Protein AF-0000000066941857 (afdb_homodimer)

Secondary structure (DSSP, 8-state):
-------HHHHHHH-HHHHHHHHHHHTTT-TT-TTHHHHHHHHHHHHHHHHTT--TTHHHHHHHHHHHHHSPPP-SSGGG--HHHHHHHHHHHHHHTTTTSSSS-GGG-SSPPP--HHHHHHHHHHHHHHHHHHHHHIIIII-SPPP----SS-TT-HHHHHHS-HHHHHHHHHHHHHHHHHHHHHHHTTTS-HHHHHHHHHHHHHHHHHHHHHHHHT-SSHHHHHHHHHHHHHHHGGGGGS-GGGS-HHHHHHHHHHHHHHHHHHHHHHHHH-HHHHS-HHHHHHHHHHHHHHHHHHTSGGGGGS-HHHHHHHHHHHHHHHHHH-SSTTSHHHHHHHHHHHHHH-SSTTB-TTS-B-SS--S--TTGGGHHHHHHHHHHHHHTS-PPPSS-S------------S------SS-------------------TTSSTTS-----------/-------HHHHHHH-HHHHHHHHHHHTTT-TT-TTHHHHHHHHHHHHHHHHTT--TTHHHHHHHHHHHHHSPPP-SSGGG--HHHHHHHHHHHHHHTTTTSSSS-GGG-SSPPP--HHHHHHHHHHHHHHHHHHHHHIIIII-SPPP----SS-TT-HHHHHHS-HHHHHHHHHHHHHHHHHHHHHHHTTTS-HHHHHHHHHHHHHHHHHHHHHHHHT-SSHHHHHHHHHHHHHHHGGGGGS-GGGS-HHHHHHHHHHHHHHHHHHHHHHHHH-HHHHS-HHHHHHHHHHHHHHHHHHTSGGGGGS-HHHHHHHHHHHHHHHHHH-SSTTSHHHHHHHHHHHHHH-SSTTB-TTS-B-SS--S--TTGGGHHHHHHHHHHHHHTS-PPPSS-S------------S------SS-------------------TTSSTTS-----------

Radius of gyration: 29.02 Å; Cα contacts (8 Å, |Δi|>4): 1107; chains: 2; bounding box: 80×103×73 Å

Organism: NCBI:txid1442368

Sequence (902 aa):
MVETLLTPNECHQQSPLLFWTIIAVGSRKYSENPTLIILLGPKVSKLAKLALFAQEPVLLTIQAFLLLCSWPMPFEALSNDITPVLAGAVLQLATTIGLHVSGVGQEFARTKVNQDLTYRMARGRLWAACVVVSQSRVITVNGTPPLVIPDTYGDDSQELSTFMTPSFQFQKKVSEYLSMTILYIQNHALYRPADELDLALSPIIHSATDRLVQLESDAPERIDRFHAMSARLHLLSFHLFKHRSAIEDSTLLVMYELACRTIELAMELDSELSMAEYGPMYITKFLHSAVITILRVGRAAVAQQLDLERGQRNYFAVINYHKRHAVRPDDAFARFSIILTQLWTSRKVFQYSNGLVDSLRVRSKARLGMSMVYDCFWWWRQEFGGQSNVYGDHHGDENSNHILDDFAPSLDSDQLDLVDLNLTPIPDLQWPVFDKFFTENWPSLDLDMSIMVETLLTPNECHQQSPLLFWTIIAVGSRKYSENPTLIILLGPKVSKLAKLALFAQEPVLLTIQAFLLLCSWPMPFEALSNDITPVLAGAVLQLATTIGLHVSGVGQEFARTKVNQDLTYRMARGRLWAACVVVSQSRVITVNGTPPLVIPDTYGDDSQELSTFMTPSFQFQKKVSEYLSMTILYIQNHALYRPADELDLALSPIIHSATDRLVQLESDAPERIDRFHAMSARLHLLSFHLFKHRSAIEDSTLLVMYELACRTIELAMELDSELSMAEYGPMYITKFLHSAVITILRVGRAAVAQQLDLERGQRNYFAVINYHKRHAVRPDDAFARFSIILTQLWTSRKVFQYSNGLVDSLRVRSKARLGMSMVYDCFWWWRQEFGGQSNVYGDHHGDENSNHILDDFAPSLDSDQLDLVDLNLTPIPDLQWPVFDKFFTENWPSLDLDMSI

Structure (mmCIF, N/CA/C/O backbone):
data_AF-0000000066941857-model_v1
#
loop_
_entity.id
_entity.type
_entity.pdbx_description
1 polymer 'Unplaced genomic scaffold supercont1.5, whole genome shotgun sequence'
#
loop_
_atom_site.group_PDB
_atom_site.id
_atom_site.type_symbol
_atom_site.label_atom_id
_atom_site.label_alt_id
_atom_site.label_comp_id
_atom_site.label_asym_id
_atom_site.label_entity_id
_atom_site.label_seq_id
_atom_site.pdbx_PDB_ins_code
_atom_site.Cartn_x
_atom_site.Cartn_y
_atom_site.Cartn_z
_atom_site.occupancy
_atom_site.B_iso_or_equiv
_atom_site.auth_seq_id
_atom_site.auth_comp_id
_atom_site.auth_asym_id
_atom_site.auth_atom_id
_atom_site.pdbx_PDB_model_num
ATOM 1 N N . MET A 1 1 ? 15.672 15.594 -3.98 1 45.53 1 MET A N 1
ATOM 2 C CA . MET A 1 1 ? 14.969 14.336 -4.168 1 45.53 1 MET A CA 1
ATOM 3 C C . MET A 1 1 ? 15.289 13.727 -5.527 1 45.53 1 MET A C 1
ATOM 5 O O . MET A 1 1 ? 15.469 12.516 -5.645 1 45.53 1 MET A O 1
ATOM 9 N N . VAL A 1 2 ? 15.188 14.602 -6.684 1 52.84 2 VAL A N 1
ATOM 10 C CA . VAL A 1 2 ? 15.391 14.062 -8.023 1 52.84 2 VAL A CA 1
ATOM 11 C C . VAL A 1 2 ? 16.641 14.68 -8.648 1 52.84 2 VAL A C 1
ATOM 13 O O . VAL A 1 2 ? 16.734 15.898 -8.797 1 52.84 2 VAL A O 1
ATOM 16 N N . GLU A 1 3 ? 17.656 14.062 -8.406 1 55.66 3 GLU A N 1
ATOM 17 C CA . GLU A 1 3 ? 18.844 14.562 -9.102 1 55.66 3 GLU A CA 1
ATOM 18 C C . GLU A 1 3 ? 18.891 14.055 -10.547 1 55.66 3 GLU A C 1
ATOM 20 O O . GLU A 1 3 ? 18.922 12.852 -10.781 1 55.66 3 GLU A O 1
ATOM 25 N N . THR A 1 4 ? 18.094 14.75 -11.453 1 56.69 4 THR A N 1
ATOM 26 C CA . THR A 1 4 ? 18.25 14.281 -12.82 1 56.69 4 THR A CA 1
ATOM 27 C C . THR A 1 4 ? 19.438 14.977 -13.492 1 56.69 4 THR A C 1
ATOM 29 O O . THR A 1 4 ? 19.578 16.203 -13.406 1 56.69 4 THR A O 1
ATOM 32 N N . LEU A 1 5 ? 20.406 14.297 -13.711 1 59.5 5 LEU A N 1
ATOM 33 C CA . LEU A 1 5 ? 21.562 14.781 -14.469 1 59.5 5 LEU A CA 1
ATOM 34 C C . LEU A 1 5 ? 21.188 15.031 -15.93 1 59.5 5 LEU A C 1
ATOM 36 O O . LEU A 1 5 ? 22.047 15.352 -16.75 1 59.5 5 LEU A O 1
ATOM 40 N N . LEU A 1 6 ? 19.859 15.008 -16.094 1 74.44 6 LEU A N 1
ATOM 41 C CA . LEU A 1 6 ? 19.453 15.156 -17.484 1 74.44 6 LEU A CA 1
ATOM 42 C C . LEU A 1 6 ? 19.266 16.625 -17.844 1 74.44 6 LEU A C 1
ATOM 44 O O . LEU A 1 6 ? 18.828 17.422 -17.016 1 74.44 6 LEU A O 1
ATOM 48 N N . THR A 1 7 ? 19.766 16.969 -19 1 84.62 7 THR A N 1
ATOM 49 C CA . THR A 1 7 ? 19.406 18.281 -19.531 1 84.62 7 THR A CA 1
ATOM 50 C C . THR A 1 7 ? 17.891 18.391 -19.719 1 84.62 7 THR A C 1
ATOM 52 O O . THR A 1 7 ? 17.203 17.375 -19.844 1 84.62 7 THR A O 1
ATOM 55 N N . PRO A 1 8 ? 17.359 19.609 -19.672 1 88 8 PRO A N 1
ATOM 56 C CA . PRO A 1 8 ? 15.906 19.797 -19.828 1 88 8 PRO A CA 1
ATOM 57 C C . PRO A 1 8 ? 15.352 19.109 -21.062 1 88 8 PRO A C 1
ATOM 59 O O . PRO A 1 8 ? 14.305 18.469 -21 1 88 8 PRO A O 1
ATOM 62 N N . ASN A 1 9 ? 16.078 19.188 -22.125 1 90.06 9 ASN A N 1
ATOM 63 C CA . ASN A 1 9 ? 15.609 18.562 -23.359 1 90.06 9 ASN A CA 1
ATOM 64 C C . ASN A 1 9 ? 15.633 17.047 -23.266 1 90.06 9 ASN A C 1
ATOM 66 O O . ASN A 1 9 ? 14.719 16.375 -23.75 1 90.06 9 ASN A O 1
ATOM 70 N N . GLU A 1 10 ? 16.625 16.578 -22.672 1 88.62 10 GLU A N 1
ATOM 71 C CA . GLU A 1 10 ? 16.719 15.141 -22.484 1 88.62 10 GLU A CA 1
ATOM 72 C C . GLU A 1 10 ? 15.625 14.641 -21.547 1 88.62 10 GLU A C 1
ATOM 74 O O . GLU A 1 10 ? 15.047 13.57 -21.766 1 88.62 10 GLU A O 1
ATOM 79 N N . CYS A 1 11 ? 15.406 15.391 -20.562 1 89.5 11 CYS A N 1
ATOM 80 C CA . CYS A 1 11 ? 14.359 15.047 -19.609 1 89.5 11 CYS A CA 1
ATOM 81 C C . CYS A 1 11 ? 12.992 15 -20.281 1 89.5 11 CYS A C 1
ATOM 83 O O . CYS A 1 11 ? 12.242 14.039 -20.109 1 89.5 11 CYS A O 1
ATOM 85 N N . HIS A 1 12 ? 12.766 16.016 -21.141 1 92.12 12 HIS A N 1
ATOM 86 C CA . HIS A 1 12 ? 11.484 16.078 -21.844 1 92.12 12 HIS A CA 1
ATOM 87 C C . HIS A 1 12 ? 11.32 14.922 -22.812 1 92.12 12 HIS A C 1
ATOM 89 O O . HIS A 1 12 ? 10.227 14.367 -22.953 1 92.12 12 HIS A O 1
ATOM 95 N N . GLN A 1 13 ? 12.375 14.555 -23.422 1 90.69 13 GLN A N 1
ATOM 96 C CA . GLN A 1 13 ? 12.336 13.469 -24.391 1 90.69 13 GLN A CA 1
ATOM 97 C C . GLN A 1 13 ? 12.094 12.125 -23.688 1 90.69 13 GLN A C 1
ATOM 99 O O . GLN A 1 13 ? 11.344 11.289 -24.188 1 90.69 13 GLN A O 1
ATOM 104 N N . GLN A 1 14 ? 12.648 11.992 -22.531 1 89.31 14 GLN A N 1
ATOM 105 C CA . GLN A 1 14 ? 12.57 10.719 -21.844 1 89.31 14 GLN A CA 1
ATOM 106 C C . GLN A 1 14 ? 11.266 10.602 -21.047 1 89.31 14 GLN A C 1
ATOM 108 O O . GLN A 1 14 ? 10.688 9.516 -20.953 1 89.31 14 GLN A O 1
ATOM 113 N N . SER A 1 15 ? 10.875 11.672 -20.438 1 92.75 15 SER A N 1
ATOM 114 C CA . SER A 1 15 ? 9.664 11.68 -19.625 1 92.75 15 SER A CA 1
ATOM 115 C C . SER A 1 15 ? 9 13.055 -19.625 1 92.75 15 SER A C 1
ATOM 117 O O . SER A 1 15 ? 9.289 13.883 -18.766 1 92.75 15 SER A O 1
ATOM 119 N N . PRO A 1 16 ? 8.109 13.211 -20.516 1 93.56 16 PRO A N 1
ATOM 120 C CA . PRO A 1 16 ? 7.375 14.477 -20.516 1 93.56 16 PRO A CA 1
ATOM 121 C C . PRO A 1 16 ? 6.723 14.766 -19.156 1 93.56 16 PRO A C 1
ATOM 123 O O . PRO A 1 16 ? 6.668 15.922 -18.734 1 93.56 16 PRO A O 1
ATOM 126 N N . LEU A 1 17 ? 6.293 13.758 -18.469 1 94.88 17 LEU A N 1
ATOM 127 C CA . LEU A 1 17 ? 5.676 13.945 -17.156 1 94.88 17 LEU A CA 1
ATOM 128 C C . LEU A 1 17 ? 6.664 14.555 -16.172 1 94.88 17 LEU A C 1
ATOM 130 O O . LEU A 1 17 ? 6.352 15.547 -15.5 1 94.88 17 LEU A O 1
ATOM 134 N N . LEU A 1 18 ? 7.824 13.945 -16.062 1 94.94 18 LEU A N 1
ATOM 135 C CA . LEU A 1 18 ? 8.812 14.461 -15.133 1 94.94 18 LEU A CA 1
ATOM 136 C C . LEU A 1 18 ? 9.203 15.891 -15.477 1 94.94 18 LEU A C 1
ATOM 138 O O . LEU A 1 18 ? 9.297 16.75 -14.594 1 94.94 18 LEU A O 1
ATOM 142 N N . PHE A 1 19 ? 9.398 16.109 -16.797 1 95.19 19 PHE A N 1
ATOM 143 C CA . PHE A 1 19 ? 9.781 17.438 -17.266 1 95.19 19 PHE A CA 1
ATOM 144 C C . PHE A 1 19 ? 8.758 18.484 -16.844 1 95.19 19 PHE A C 1
ATOM 146 O O . PHE A 1 19 ? 9.102 19.484 -16.188 1 95.19 19 PHE A O 1
ATOM 153 N N . TRP A 1 20 ? 7.52 18.266 -17.156 1 95.75 20 TRP A N 1
ATOM 154 C CA . TRP A 1 20 ? 6.469 19.25 -16.891 1 95.75 20 TRP A CA 1
ATOM 155 C C . TRP A 1 20 ? 6.176 19.344 -15.398 1 95.75 20 TRP A C 1
ATOM 157 O O . TRP A 1 20 ? 5.77 20.406 -14.906 1 95.75 20 TRP A O 1
ATOM 167 N N . THR A 1 21 ? 6.363 18.25 -14.633 1 95.44 21 THR A N 1
ATOM 168 C CA . THR A 1 21 ? 6.211 18.297 -13.18 1 95.44 21 THR A CA 1
ATOM 169 C C . THR A 1 21 ? 7.25 19.219 -12.562 1 95.44 21 THR A C 1
ATOM 171 O O . THR A 1 21 ? 6.926 20.031 -11.695 1 95.44 21 THR A O 1
ATOM 174 N N . ILE A 1 22 ? 8.477 19.094 -13.07 1 95.19 22 ILE A N 1
ATOM 175 C CA . ILE A 1 22 ? 9.555 19.953 -12.562 1 95.19 22 ILE A CA 1
ATOM 176 C C . ILE A 1 22 ? 9.234 21.406 -12.852 1 95.19 22 ILE A C 1
ATOM 178 O O . ILE A 1 22 ? 9.352 22.266 -11.969 1 95.19 22 ILE A O 1
ATOM 182 N N . ILE A 1 23 ? 8.805 21.656 -14.008 1 94.81 23 ILE A N 1
ATOM 183 C CA . ILE A 1 23 ? 8.5 23.016 -14.414 1 94.81 23 ILE A CA 1
ATOM 184 C C . ILE A 1 23 ? 7.32 23.547 -13.594 1 94.81 23 ILE A C 1
ATOM 186 O O . ILE A 1 23 ? 7.355 24.688 -13.102 1 94.81 23 ILE A O 1
ATOM 190 N N . ALA A 1 24 ? 6.309 22.75 -13.406 1 94.81 24 ALA A N 1
ATOM 191 C CA . ALA A 1 24 ? 5.121 23.172 -12.664 1 94.81 24 ALA A CA 1
ATOM 192 C C . ALA A 1 24 ? 5.457 23.453 -11.203 1 94.81 24 ALA A C 1
ATOM 194 O O . ALA A 1 24 ? 5.039 24.469 -10.656 1 94.81 24 ALA A O 1
ATOM 195 N N . VAL A 1 25 ? 6.203 22.609 -10.617 1 94.19 25 VAL A N 1
ATOM 196 C CA . VAL A 1 25 ? 6.594 22.797 -9.219 1 94.19 25 VAL A CA 1
ATOM 197 C C . VAL A 1 25 ? 7.457 24.047 -9.086 1 94.19 25 VAL A C 1
ATOM 199 O O . VAL A 1 25 ? 7.285 24.844 -8.156 1 94.19 25 VAL A O 1
ATOM 202 N N . GLY A 1 26 ? 8.328 24.219 -10.062 1 93.38 26 GLY A N 1
ATOM 203 C CA . GLY A 1 26 ? 9.188 25.391 -10.047 1 93.38 26 GLY A CA 1
ATOM 204 C C . GLY A 1 26 ? 8.438 26.688 -10.289 1 93.38 26 GLY A C 1
ATOM 205 O O . GLY A 1 26 ? 8.93 27.766 -9.961 1 93.38 26 GLY A O 1
ATOM 206 N N . SER A 1 27 ? 7.266 26.594 -10.789 1 93.31 27 SER A N 1
ATOM 207 C CA . SER A 1 27 ? 6.508 27.781 -11.156 1 93.31 27 SER A CA 1
ATOM 208 C C . SER A 1 27 ? 5.484 28.141 -10.078 1 93.31 27 SER A C 1
ATOM 210 O O . SER A 1 27 ? 4.699 29.078 -10.25 1 93.31 27 SER A O 1
ATOM 212 N N . ARG A 1 28 ? 5.426 27.469 -9.008 1 91.75 28 ARG A N 1
ATOM 213 C CA . ARG A 1 28 ? 4.418 27.641 -7.965 1 91.75 28 ARG A CA 1
ATOM 214 C C . ARG A 1 28 ? 4.359 29.078 -7.477 1 91.75 28 ARG A C 1
ATOM 216 O O . ARG A 1 28 ? 3.279 29.609 -7.227 1 91.75 28 ARG A O 1
ATOM 223 N N . LYS A 1 29 ? 5.543 29.703 -7.41 1 91.56 29 LYS A N 1
ATOM 224 C CA . LYS A 1 29 ? 5.613 31.094 -6.957 1 91.56 29 LYS A CA 1
ATOM 225 C C . LYS A 1 29 ? 6.352 31.953 -7.973 1 91.56 29 LYS A C 1
ATOM 227 O O . LYS A 1 29 ? 7.082 32.875 -7.594 1 91.56 29 LYS A O 1
ATOM 232 N N . TYR A 1 30 ? 6.16 31.594 -9.219 1 92.06 30 TYR A N 1
ATOM 233 C CA . TYR A 1 30 ? 6.797 32.344 -10.289 1 92.06 30 TYR A CA 1
ATOM 234 C C . TYR A 1 30 ? 6.117 33.719 -10.484 1 92.06 30 TYR A C 1
ATOM 236 O O . TYR A 1 30 ? 5.059 33.781 -11.102 1 92.06 30 TYR A O 1
ATOM 244 N N . SER A 1 31 ? 6.777 34.719 -10.039 1 89.31 31 SER A N 1
ATOM 245 C CA . SER A 1 31 ? 6.188 36.062 -9.984 1 89.31 31 SER A CA 1
ATOM 246 C C . SER A 1 31 ? 5.977 36.625 -11.383 1 89.31 31 SER A C 1
ATOM 248 O O . SER A 1 31 ? 5.043 37.406 -11.609 1 89.31 31 SER A O 1
ATOM 250 N N . GLU A 1 32 ? 6.82 36.25 -12.281 1 91.81 32 GLU A N 1
ATOM 251 C CA . GLU A 1 32 ? 6.727 36.812 -13.625 1 91.81 32 GLU A CA 1
ATOM 252 C C . GLU A 1 32 ? 5.492 36.281 -14.352 1 91.81 32 GLU A C 1
ATOM 254 O O . GLU A 1 32 ? 4.953 36.938 -15.234 1 91.81 32 GLU A O 1
ATOM 259 N N . ASN A 1 33 ? 5.094 35.125 -14.008 1 91.94 33 ASN A N 1
ATOM 260 C CA . ASN A 1 33 ? 3.891 34.531 -14.586 1 91.94 33 ASN A CA 1
ATOM 261 C C . ASN A 1 33 ? 3.141 33.688 -13.555 1 91.94 33 ASN A C 1
ATOM 263 O O . ASN A 1 33 ? 3.172 32.438 -13.617 1 91.94 33 ASN A O 1
ATOM 267 N N . PRO A 1 34 ? 2.414 34.281 -12.734 1 87.44 34 PRO A N 1
ATOM 268 C CA . PRO A 1 34 ? 1.74 33.594 -11.633 1 87.44 34 PRO A CA 1
ATOM 269 C C . PRO A 1 34 ? 0.653 32.625 -12.125 1 87.44 34 PRO A C 1
ATOM 271 O O . PRO A 1 34 ? 0.216 31.75 -11.375 1 87.44 34 PRO A O 1
ATOM 274 N N . THR A 1 35 ? 0.229 32.719 -13.367 1 88.75 35 THR A N 1
ATOM 275 C CA . THR A 1 35 ? -0.863 31.906 -13.875 1 88.75 35 THR A CA 1
ATOM 276 C C . THR A 1 35 ? -0.327 30.609 -14.5 1 88.75 35 THR A C 1
ATOM 278 O O . THR A 1 35 ? -1.095 29.688 -14.797 1 88.75 35 THR A O 1
ATOM 281 N N . LEU A 1 36 ? 0.949 30.562 -14.602 1 92 36 LEU A N 1
ATOM 282 C CA . LEU A 1 36 ? 1.557 29.422 -15.281 1 92 36 LEU A CA 1
ATOM 283 C C . LEU A 1 36 ? 1.193 28.125 -14.586 1 92 36 LEU A C 1
ATOM 285 O O . LEU A 1 36 ? 0.816 27.141 -15.242 1 92 36 LEU A O 1
ATOM 289 N N . ILE A 1 37 ? 1.265 28.062 -13.297 1 91.25 37 ILE A N 1
ATOM 290 C CA . ILE A 1 37 ? 0.988 26.859 -12.539 1 91.25 37 ILE A CA 1
ATOM 291 C C . ILE A 1 37 ? -0.487 26.484 -12.68 1 91.25 37 ILE A C 1
ATOM 293 O O . ILE A 1 37 ? -0.838 25.297 -12.688 1 91.25 37 ILE A O 1
ATOM 297 N N . ILE A 1 38 ? -1.327 27.406 -12.852 1 87.12 38 ILE A N 1
ATOM 298 C CA . ILE A 1 38 ? -2.76 27.172 -12.992 1 87.12 38 ILE A CA 1
ATOM 299 C C . ILE A 1 38 ? -3.043 26.516 -14.352 1 87.12 38 ILE A C 1
ATOM 301 O O . ILE A 1 38 ? -3.926 25.672 -14.461 1 87.12 38 ILE A O 1
ATOM 305 N N . LEU A 1 39 ? -2.236 26.906 -15.297 1 90.19 39 LEU A N 1
ATOM 306 C CA . LEU A 1 39 ? -2.381 26.359 -16.641 1 90.19 39 LEU A CA 1
ATOM 307 C C . LEU A 1 39 ? -1.784 24.969 -16.734 1 90.19 39 LEU A C 1
ATOM 309 O O . LEU A 1 39 ? -2.344 24.094 -17.391 1 90.19 39 LEU A O 1
ATOM 313 N N . LEU A 1 40 ? -0.713 24.766 -16.016 1 92.31 40 LEU A N 1
ATOM 314 C CA . LEU A 1 40 ? 0.022 23.516 -16.125 1 92.31 40 LEU A CA 1
ATOM 315 C C . LEU A 1 40 ? -0.593 22.453 -15.227 1 92.31 40 LEU A C 1
ATOM 317 O O . LEU A 1 40 ? -0.538 21.25 -15.539 1 92.31 40 LEU A O 1
ATOM 321 N N . GLY A 1 41 ? -1.194 22.844 -14.125 1 90.44 41 GLY A N 1
ATOM 322 C CA . GLY A 1 41 ? -1.66 21.938 -13.086 1 90.44 41 GLY A CA 1
ATOM 323 C C . GLY A 1 41 ? -2.533 20.812 -13.609 1 90.44 41 GLY A C 1
ATOM 324 O O . GLY A 1 41 ? -2.176 19.641 -13.5 1 90.44 41 GLY A O 1
ATOM 325 N N . PRO A 1 42 ? -3.584 21.156 -14.32 1 88.19 42 PRO A N 1
ATOM 326 C CA . PRO A 1 42 ? -4.48 20.125 -14.844 1 88.19 42 PRO A CA 1
ATOM 327 C C . PRO A 1 42 ? -3.816 19.25 -15.898 1 88.19 42 PRO A C 1
ATOM 329 O O . PRO A 1 42 ? -4.109 18.062 -15.984 1 88.19 42 PRO A O 1
ATOM 332 N N . LYS A 1 43 ? -2.953 19.797 -16.656 1 92.44 43 LYS A N 1
ATOM 333 C CA . LYS A 1 43 ? -2.27 19.047 -17.719 1 92.44 43 LYS A CA 1
ATOM 334 C C . LYS A 1 43 ? -1.282 18.047 -17.125 1 92.44 43 LYS A C 1
ATOM 336 O O . LYS A 1 43 ? -1.188 16.906 -17.594 1 92.44 43 LYS A O 1
ATOM 341 N N . VAL A 1 44 ? -0.604 18.547 -16.094 1 94.19 44 VAL A N 1
ATOM 342 C CA . VAL A 1 44 ? 0.353 17.672 -15.43 1 94.19 44 VAL A CA 1
ATOM 343 C C . VAL A 1 44 ? -0.388 16.531 -14.719 1 94.19 44 VAL A C 1
ATOM 345 O O . VAL A 1 44 ? 0.043 15.375 -14.766 1 94.19 44 VAL A O 1
ATOM 348 N N . SER A 1 45 ? -1.502 16.844 -14.086 1 90.62 45 SER A N 1
ATOM 349 C CA . SER A 1 45 ? -2.309 15.82 -13.43 1 90.62 45 SER A CA 1
ATOM 350 C C . SER A 1 45 ? -2.811 14.781 -14.422 1 90.62 45 SER A C 1
ATOM 352 O O . SER A 1 45 ? -2.814 13.586 -14.133 1 90.62 45 SER A O 1
ATOM 354 N N . LYS A 1 46 ? -3.195 15.25 -15.57 1 89 46 LYS A N 1
ATOM 355 C CA . LYS A 1 46 ? -3.656 14.336 -16.609 1 89 46 LYS A CA 1
ATOM 356 C C . LYS A 1 46 ? -2.521 13.43 -17.094 1 89 46 LYS A C 1
ATOM 358 O O . LYS A 1 46 ? -2.715 12.227 -17.266 1 89 46 LYS A O 1
ATOM 363 N N . LEU A 1 47 ? -1.351 14.016 -17.297 1 91.75 47 LEU A N 1
ATOM 364 C CA . LEU A 1 47 ? -0.183 13.234 -17.688 1 91.75 47 LEU A CA 1
ATOM 365 C C . LEU A 1 47 ? 0.152 12.188 -16.641 1 91.75 47 LEU A C 1
ATOM 367 O O . LEU A 1 47 ? 0.548 11.062 -16.969 1 91.75 47 LEU A O 1
ATOM 371 N N . ALA A 1 48 ? 0.014 12.578 -15.406 1 92.38 48 ALA A N 1
ATOM 372 C CA . ALA A 1 48 ? 0.316 11.656 -14.312 1 92.38 48 ALA A CA 1
ATOM 373 C C . ALA A 1 48 ? -0.637 10.469 -14.312 1 92.38 48 ALA A C 1
ATOM 375 O O . ALA A 1 48 ? -0.216 9.328 -14.109 1 92.38 48 ALA A O 1
ATOM 376 N N . LYS A 1 49 ? -1.89 10.711 -14.57 1 87.25 49 LYS A N 1
ATOM 377 C CA . LYS A 1 49 ? -2.893 9.656 -14.633 1 87.25 49 LYS A CA 1
ATOM 378 C C . LYS A 1 49 ? -2.561 8.641 -15.727 1 87.25 49 LYS A C 1
ATOM 380 O O . LYS A 1 49 ? -2.709 7.434 -15.523 1 87.25 49 LYS A O 1
ATOM 385 N N . LEU A 1 50 ? -2.021 9.094 -16.75 1 84.38 50 LEU A N 1
ATOM 386 C CA . LEU A 1 50 ? -1.681 8.234 -17.875 1 84.38 50 LEU A CA 1
ATOM 387 C C . LEU A 1 50 ? -0.378 7.488 -17.609 1 84.38 50 LEU A C 1
ATOM 389 O O . LEU A 1 50 ? -0.26 6.305 -17.938 1 84.38 50 LEU A O 1
ATOM 393 N N . ALA A 1 51 ? 0.506 8.141 -16.969 1 88 51 ALA A N 1
ATOM 394 C CA . ALA A 1 51 ? 1.837 7.582 -16.766 1 88 51 ALA A CA 1
ATOM 395 C C . ALA A 1 51 ? 1.795 6.449 -15.734 1 88 51 ALA A C 1
ATOM 397 O O . ALA A 1 51 ? 2.65 5.559 -15.75 1 88 51 ALA A O 1
ATOM 398 N N . LEU A 1 52 ? 0.827 6.453 -14.93 1 87.44 52 LEU A N 1
ATOM 399 C CA . LEU A 1 52 ? 0.722 5.453 -13.875 1 87.44 52 LEU A CA 1
ATOM 400 C C . LEU A 1 52 ? 0.657 4.047 -14.461 1 87.44 52 LEU A C 1
ATOM 402 O O . LEU A 1 52 ? 1.173 3.096 -13.875 1 87.44 52 LEU A O 1
ATOM 406 N N . PHE A 1 53 ? 0.117 3.91 -15.609 1 84.44 53 PHE A N 1
ATOM 407 C CA . PHE A 1 53 ? -0.1 2.592 -16.203 1 84.44 53 PHE A CA 1
ATOM 408 C C . PHE A 1 53 ? 0.875 2.338 -17.344 1 84.44 53 PHE A C 1
ATOM 410 O O . PHE A 1 53 ? 0.803 1.303 -18 1 84.44 53 PHE A O 1
ATOM 417 N N . ALA A 1 54 ? 1.761 3.35 -17.484 1 80 54 ALA A N 1
ATOM 418 C CA . ALA A 1 54 ? 2.781 3.152 -18.5 1 80 54 ALA A CA 1
ATOM 419 C C . ALA A 1 54 ? 3.91 2.262 -18 1 80 54 ALA A C 1
ATOM 421 O O . ALA A 1 54 ? 4.285 2.34 -16.828 1 80 54 ALA A O 1
ATOM 422 N N . GLN A 1 55 ? 4.395 1.442 -18.812 1 73.5 55 GLN A N 1
ATOM 423 C CA . GLN A 1 55 ? 5.441 0.512 -18.406 1 73.5 55 GLN A CA 1
ATOM 424 C C . GLN A 1 55 ? 6.789 1.22 -18.281 1 73.5 55 GLN A C 1
ATOM 426 O O . GLN A 1 55 ? 7.598 0.886 -17.422 1 73.5 55 GLN A O 1
ATOM 431 N N . GLU A 1 56 ? 7.074 2.119 -19.234 1 78.12 56 GLU A N 1
ATOM 432 C CA . GLU A 1 56 ? 8.336 2.857 -19.219 1 78.12 56 GLU A CA 1
ATOM 433 C C . GLU A 1 56 ? 8.117 4.328 -19.578 1 78.12 56 GLU A C 1
ATOM 435 O O . GLU A 1 56 ? 7.18 4.664 -20.297 1 78.12 56 GLU A O 1
ATOM 440 N N . PRO A 1 57 ? 8.953 5.16 -18.922 1 87.44 57 PRO A N 1
ATOM 441 C CA . PRO A 1 57 ? 10.016 4.922 -17.953 1 87.44 57 PRO A CA 1
ATOM 442 C C . PRO A 1 57 ? 9.508 4.945 -16.5 1 87.44 57 PRO A C 1
ATOM 444 O O . PRO A 1 57 ? 9.188 6.012 -15.977 1 87.44 57 PRO A O 1
ATOM 447 N N . VAL A 1 58 ? 9.664 3.838 -15.836 1 87.38 58 VAL A N 1
ATOM 448 C CA . VAL A 1 58 ? 9.023 3.684 -14.531 1 87.38 58 VAL A CA 1
ATOM 449 C C . VAL A 1 58 ? 9.797 4.477 -13.477 1 87.38 58 VAL A C 1
ATOM 451 O O . VAL A 1 58 ? 9.203 5.094 -12.594 1 87.38 58 VAL A O 1
ATOM 454 N N . LEU A 1 59 ? 11.125 4.555 -13.57 1 90.88 59 LEU A N 1
ATOM 455 C CA . LEU A 1 59 ? 11.93 5.254 -12.57 1 90.88 59 LEU A CA 1
ATOM 456 C C . LEU A 1 59 ? 11.656 6.754 -12.609 1 90.88 59 LEU A C 1
ATOM 458 O O . LEU A 1 59 ? 11.508 7.387 -11.562 1 90.88 59 LEU A O 1
ATOM 462 N N . LEU A 1 60 ? 11.57 7.258 -13.844 1 92.88 60 LEU A N 1
ATOM 463 C CA . LEU A 1 60 ? 11.312 8.688 -13.992 1 92.88 60 LEU A CA 1
ATOM 464 C C . LEU A 1 60 ? 9.883 9.023 -13.594 1 92.88 60 LEU A C 1
ATOM 466 O O . LEU A 1 60 ? 9.625 10.102 -13.047 1 92.88 60 LEU A O 1
ATOM 470 N N . THR A 1 61 ? 8.977 8.117 -13.859 1 93.69 61 THR A N 1
ATOM 471 C CA . THR A 1 61 ? 7.59 8.297 -13.445 1 93.69 61 THR A CA 1
ATOM 472 C C . THR A 1 61 ? 7.488 8.367 -11.922 1 93.69 61 THR A C 1
ATOM 474 O O . THR A 1 61 ? 6.789 9.219 -11.383 1 93.69 61 THR A O 1
ATOM 477 N N . ILE A 1 62 ? 8.188 7.492 -11.266 1 94.56 62 ILE A N 1
ATOM 478 C CA . ILE A 1 62 ? 8.195 7.473 -9.805 1 94.56 62 ILE A CA 1
ATOM 479 C C . ILE A 1 62 ? 8.734 8.797 -9.273 1 94.56 62 ILE A C 1
ATOM 481 O O . ILE A 1 62 ? 8.188 9.367 -8.328 1 94.56 62 ILE A O 1
ATOM 485 N N . GLN A 1 63 ? 9.766 9.281 -9.914 1 94.69 63 GLN A N 1
ATOM 486 C CA . GLN A 1 63 ? 10.312 10.57 -9.508 1 94.69 63 GLN A CA 1
ATOM 487 C C . GLN A 1 63 ? 9.281 11.68 -9.648 1 94.69 63 GLN A C 1
ATOM 489 O O . GLN A 1 63 ? 9.141 12.523 -8.75 1 94.69 63 GLN A O 1
ATOM 494 N N . ALA A 1 64 ? 8.617 11.656 -10.711 1 95.56 64 ALA A N 1
ATOM 495 C CA . ALA A 1 64 ? 7.578 12.656 -10.93 1 95.56 64 ALA A CA 1
ATOM 496 C C . ALA A 1 64 ? 6.484 12.555 -9.875 1 95.56 64 ALA A C 1
ATOM 498 O O . ALA A 1 64 ? 6.012 13.57 -9.359 1 95.56 64 ALA A O 1
ATOM 499 N N . PHE A 1 65 ? 6.098 11.375 -9.555 1 95.06 65 PHE A N 1
ATOM 500 C CA . PHE A 1 65 ? 5.051 11.156 -8.57 1 95.06 65 PHE A CA 1
ATOM 501 C C . PHE A 1 65 ? 5.488 11.648 -7.195 1 95.06 65 PHE A C 1
ATOM 503 O O . PHE A 1 65 ? 4.688 12.203 -6.441 1 95.06 65 PHE A O 1
ATOM 510 N N . LEU A 1 66 ? 6.707 11.438 -6.891 1 95.44 66 LEU A N 1
ATOM 511 C CA . LEU A 1 66 ? 7.227 11.906 -5.609 1 95.44 66 LEU A CA 1
ATOM 512 C C . LEU A 1 66 ? 7.184 13.43 -5.531 1 95.44 66 LEU A C 1
ATOM 514 O O . LEU A 1 66 ? 6.828 13.992 -4.492 1 95.44 66 LEU A O 1
ATOM 518 N N . LEU A 1 67 ? 7.516 14.008 -6.637 1 95.62 67 LEU A N 1
ATOM 519 C CA . LEU A 1 67 ? 7.438 15.469 -6.688 1 95.62 67 LEU A CA 1
ATOM 520 C C . LEU A 1 67 ? 5.996 15.938 -6.527 1 95.62 67 LEU A C 1
ATOM 522 O O . LEU A 1 67 ? 5.727 16.891 -5.785 1 95.62 67 LEU A O 1
ATOM 526 N N . LEU A 1 68 ? 5.145 15.273 -7.141 1 94.81 68 LEU A N 1
ATOM 527 C CA . LEU A 1 68 ? 3.738 15.648 -7.078 1 94.81 68 LEU A CA 1
ATOM 528 C C . LEU A 1 68 ? 3.182 15.438 -5.676 1 94.81 68 LEU A C 1
ATOM 530 O O . LEU A 1 68 ? 2.346 16.219 -5.211 1 94.81 68 LEU A O 1
ATOM 534 N N . CYS A 1 69 ? 3.617 14.406 -5.055 1 93.81 69 CYS A N 1
ATOM 535 C CA . CYS A 1 69 ? 3.158 14.141 -3.693 1 93.81 69 CYS A CA 1
ATOM 536 C C . CYS A 1 69 ? 3.713 15.18 -2.721 1 93.81 69 CYS A C 1
ATOM 538 O O . CYS A 1 69 ? 3.053 15.539 -1.745 1 93.81 69 CYS A O 1
ATOM 540 N N . SER A 1 70 ? 4.871 15.656 -3.002 1 94.38 70 SER A N 1
ATOM 541 C CA . SER A 1 70 ? 5.512 16.641 -2.135 1 94.38 70 SER A CA 1
ATOM 542 C C . SER A 1 70 ? 4.977 18.047 -2.408 1 94.38 70 SER A C 1
ATOM 544 O O . SER A 1 70 ? 4.824 18.844 -1.483 1 94.38 70 SER A O 1
ATOM 546 N N . TRP A 1 71 ? 4.766 18.297 -3.686 1 94.69 71 TRP A N 1
ATOM 547 C CA . TRP A 1 71 ? 4.227 19.578 -4.145 1 94.69 71 TRP A CA 1
ATOM 548 C C . TRP A 1 71 ? 3.02 19.359 -5.051 1 94.69 71 TRP A C 1
ATOM 550 O O . TRP A 1 71 ? 3.125 19.484 -6.273 1 94.69 71 TRP A O 1
ATOM 560 N N . PRO A 1 72 ? 1.893 19.141 -4.43 1 91.31 72 PRO A N 1
ATOM 561 C CA . PRO A 1 72 ? 0.708 18.875 -5.25 1 91.31 72 PRO A CA 1
ATOM 562 C C . PRO A 1 72 ? 0.308 20.062 -6.113 1 91.31 72 PRO A C 1
ATOM 564 O O . PRO A 1 72 ? 0.602 21.219 -5.77 1 91.31 72 PRO A O 1
ATOM 567 N N . MET A 1 73 ? -0.321 19.75 -7.234 1 91.06 73 MET A N 1
ATOM 568 C CA . MET A 1 73 ? -0.905 20.812 -8.055 1 91.06 73 MET A CA 1
ATOM 569 C C . MET A 1 73 ? -2.051 21.5 -7.316 1 91.06 73 MET A C 1
ATOM 571 O O . MET A 1 73 ? -2.67 20.906 -6.43 1 91.06 73 MET A O 1
ATOM 575 N N . PRO A 1 74 ? -2.234 22.703 -7.66 1 85.5 74 PRO A N 1
ATOM 576 C CA . PRO A 1 74 ? -3.307 23.406 -6.953 1 85.5 74 PRO A CA 1
ATOM 577 C C . PRO A 1 74 ? -4.668 22.734 -7.129 1 85.5 74 PRO A C 1
ATOM 579 O O . PRO A 1 74 ? -4.984 22.234 -8.219 1 85.5 74 PRO A O 1
ATOM 582 N N . PHE A 1 75 ? -5.344 22.531 -6.062 1 79.25 75 PHE A N 1
ATOM 583 C CA . PHE A 1 75 ? -6.676 21.938 -6.082 1 79.25 75 PHE A CA 1
ATOM 584 C C . PHE A 1 75 ? -7.602 22.656 -5.109 1 79.25 75 PHE A C 1
ATOM 586 O O . PHE A 1 75 ? -7.156 23.156 -4.078 1 79.25 75 PHE A O 1
ATOM 593 N N . GLU A 1 76 ? -8.836 22.766 -5.617 1 70.31 76 GLU A N 1
ATOM 594 C CA . GLU A 1 76 ? -9.812 23.5 -4.82 1 70.31 76 GLU A CA 1
ATOM 595 C C . GLU A 1 76 ? -10.312 22.672 -3.643 1 70.31 76 GLU A C 1
ATOM 597 O O . GLU A 1 76 ? -10.5 23.188 -2.543 1 70.31 76 GLU A O 1
ATOM 602 N N . ALA A 1 77 ? -10.578 21.391 -4.062 1 67.56 77 ALA A N 1
ATOM 603 C CA . ALA A 1 77 ? -11.062 20.5 -3.014 1 67.56 77 ALA A CA 1
ATOM 604 C C . ALA A 1 77 ? -10.203 19.234 -2.926 1 67.56 77 ALA A C 1
ATOM 606 O O . ALA A 1 77 ? -9.57 18.844 -3.908 1 67.56 77 ALA A O 1
ATOM 607 N N . LEU A 1 78 ? -10.148 18.75 -1.655 1 65.5 78 LEU A N 1
ATOM 608 C CA . LEU A 1 78 ? -9.352 17.562 -1.408 1 65.5 78 LEU A CA 1
ATOM 609 C C . LEU A 1 78 ? -9.734 16.438 -2.375 1 65.5 78 LEU A C 1
ATOM 611 O O . LEU A 1 78 ? -8.891 15.617 -2.734 1 65.5 78 LEU A O 1
ATOM 615 N N . SER A 1 79 ? -10.891 16.516 -2.865 1 66.5 79 SER A N 1
ATOM 616 C CA . SER A 1 79 ? -11.367 15.453 -3.754 1 66.5 79 SER A CA 1
ATOM 617 C C . SER A 1 79 ? -10.703 15.539 -5.121 1 66.5 79 SER A C 1
ATOM 619 O O . SER A 1 79 ? -10.656 14.555 -5.859 1 66.5 79 SER A O 1
ATOM 621 N N . ASN A 1 80 ? -10.156 16.703 -5.406 1 73.56 80 ASN A N 1
ATOM 622 C CA . ASN A 1 80 ? -9.5 16.906 -6.695 1 73.56 80 ASN A CA 1
ATOM 623 C C . ASN A 1 80 ? -8.016 16.547 -6.633 1 73.56 80 ASN A C 1
ATOM 625 O O . ASN A 1 80 ? -7.34 16.5 -7.66 1 73.56 80 ASN A O 1
ATOM 629 N N . ASP A 1 81 ? -7.668 16.375 -5.453 1 81.81 81 ASP A N 1
ATOM 630 C CA . ASP A 1 81 ? -6.266 16.031 -5.246 1 81.81 81 ASP A CA 1
ATOM 631 C C . ASP A 1 81 ? -5.992 14.578 -5.629 1 81.81 81 ASP A C 1
ATOM 633 O O . ASP A 1 81 ? -6.617 13.664 -5.09 1 81.81 81 ASP A O 1
ATOM 637 N N . ILE A 1 82 ? -5.098 14.344 -6.543 1 86.56 82 ILE A N 1
ATOM 638 C CA . ILE A 1 82 ? -4.84 12.984 -7.016 1 86.56 82 ILE A CA 1
ATOM 639 C C . ILE A 1 82 ? -3.729 12.352 -6.184 1 86.56 82 ILE A C 1
ATOM 641 O O . ILE A 1 82 ? -3.463 11.156 -6.301 1 86.56 82 ILE A O 1
ATOM 645 N N . THR A 1 83 ? -3.141 13.125 -5.332 1 86.44 83 THR A N 1
ATOM 646 C CA . THR A 1 83 ? -1.89 12.719 -4.703 1 86.44 83 THR A CA 1
ATOM 647 C C . THR A 1 83 ? -2.131 11.594 -3.697 1 86.44 83 THR A C 1
ATOM 649 O O . THR A 1 83 ? -1.235 10.789 -3.43 1 86.44 83 THR A O 1
ATOM 652 N N . PRO A 1 84 ? -3.297 11.508 -3.049 1 80.94 84 PRO A N 1
ATOM 653 C CA . PRO A 1 84 ? -3.49 10.344 -2.178 1 80.94 84 PRO A CA 1
ATOM 654 C C . PRO A 1 84 ? -3.381 9.023 -2.93 1 80.94 84 PRO A C 1
ATOM 656 O O . PRO A 1 84 ? -2.824 8.055 -2.404 1 80.94 84 PRO A O 1
ATOM 659 N N . VAL A 1 85 ? -3.887 9.023 -4.129 1 82.62 85 VAL A N 1
ATOM 660 C CA . VAL A 1 85 ? -3.793 7.828 -4.953 1 82.62 85 VAL A CA 1
ATOM 661 C C . VAL A 1 85 ? -2.344 7.605 -5.383 1 82.62 85 VAL A C 1
ATOM 663 O O . VAL A 1 85 ? -1.84 6.48 -5.336 1 82.62 85 VAL A O 1
ATOM 666 N N . LEU A 1 86 ? -1.704 8.648 -5.711 1 88 86 LEU A N 1
ATOM 667 C CA . LEU A 1 86 ? -0.329 8.555 -6.191 1 88 86 LEU A CA 1
ATOM 668 C C . LEU A 1 86 ? 0.597 8.062 -5.086 1 88 86 LEU A C 1
ATOM 670 O O . LEU A 1 86 ? 1.557 7.332 -5.352 1 88 86 LEU A O 1
ATOM 674 N N . ALA A 1 87 ? 0.338 8.492 -3.893 1 86.38 87 ALA A N 1
ATOM 675 C CA . ALA A 1 87 ? 1.197 8.117 -2.773 1 86.38 87 ALA A CA 1
ATOM 676 C C . ALA A 1 87 ? 1.197 6.602 -2.57 1 86.38 87 ALA A C 1
ATOM 678 O O . ALA A 1 87 ? 2.232 6.016 -2.252 1 86.38 87 ALA A O 1
ATOM 679 N N . GLY A 1 88 ? 0.065 6 -2.744 1 81.25 88 GLY A N 1
ATOM 680 C CA . GLY A 1 88 ? -0.007 4.551 -2.672 1 81.25 88 GLY A CA 1
ATOM 681 C C . GLY A 1 88 ? 0.557 3.861 -3.9 1 81.25 88 GLY A C 1
ATOM 682 O O . GLY A 1 88 ? 1.26 2.855 -3.789 1 81.25 88 GLY A O 1
ATOM 683 N N . ALA A 1 89 ? 0.289 4.449 -4.984 1 84.56 89 ALA A N 1
ATOM 684 C CA . ALA A 1 89 ? 0.717 3.854 -6.246 1 84.56 89 ALA A CA 1
ATOM 685 C C . ALA A 1 89 ? 2.238 3.859 -6.367 1 84.56 89 ALA A C 1
ATOM 687 O O . ALA A 1 89 ? 2.824 2.943 -6.945 1 84.56 89 ALA A O 1
ATOM 688 N N . VAL A 1 90 ? 2.832 4.883 -5.84 1 89.44 90 VAL A N 1
ATOM 689 C CA . VAL A 1 90 ? 4.281 5.012 -5.957 1 89.44 90 VAL A CA 1
ATOM 690 C C . VAL A 1 90 ? 4.961 3.828 -5.273 1 89.44 90 VAL A C 1
ATOM 692 O O . VAL A 1 90 ? 5.914 3.258 -5.812 1 89.44 90 VAL A O 1
ATOM 695 N N . LEU A 1 91 ? 4.516 3.453 -4.121 1 87.94 91 LEU A N 1
ATOM 696 C CA . LEU A 1 91 ? 5.121 2.34 -3.398 1 87.94 91 LEU A CA 1
ATOM 697 C C . LEU A 1 91 ? 4.906 1.026 -4.145 1 87.94 91 LEU A C 1
ATOM 699 O O . LEU A 1 91 ? 5.801 0.179 -4.188 1 87.94 91 LEU A O 1
ATOM 703 N N . GLN A 1 92 ? 3.754 0.935 -4.691 1 85.81 92 GLN A N 1
ATOM 704 C CA . GLN A 1 92 ? 3.463 -0.273 -5.453 1 85.81 92 GLN A CA 1
ATOM 705 C C . GLN A 1 92 ? 4.34 -0.363 -6.699 1 85.81 92 GLN A C 1
ATOM 707 O O . GLN A 1 92 ? 4.883 -1.426 -7.008 1 85.81 92 GLN A O 1
ATOM 712 N N . LEU A 1 93 ? 4.422 0.723 -7.391 1 89.25 93 LEU A N 1
ATOM 713 C CA . LEU A 1 93 ? 5.273 0.752 -8.57 1 89.25 93 LEU A CA 1
ATOM 714 C C . LEU A 1 93 ? 6.727 0.469 -8.203 1 89.25 93 LEU A C 1
ATOM 716 O O . LEU A 1 93 ? 7.414 -0.281 -8.906 1 89.25 93 LEU A O 1
ATOM 720 N N . ALA A 1 94 ? 7.102 1.098 -7.125 1 92.94 94 ALA A N 1
ATOM 721 C CA . ALA A 1 94 ? 8.484 0.941 -6.684 1 92.94 94 ALA A CA 1
ATOM 722 C C . ALA A 1 94 ? 8.789 -0.513 -6.336 1 92.94 94 ALA A C 1
ATOM 724 O O . ALA A 1 94 ? 9.836 -1.041 -6.707 1 92.94 94 ALA A O 1
ATOM 725 N N . THR A 1 95 ? 7.914 -1.169 -5.73 1 91.5 95 THR A N 1
ATOM 726 C CA . THR A 1 95 ? 8.148 -2.547 -5.312 1 91.5 95 THR A CA 1
ATOM 727 C C . THR A 1 95 ? 8.055 -3.496 -6.504 1 91.5 95 THR A C 1
ATOM 729 O O . THR A 1 95 ? 8.75 -4.508 -6.559 1 91.5 95 THR A O 1
ATOM 732 N N . THR A 1 96 ? 7.215 -3.16 -7.418 1 87.69 96 THR A N 1
ATOM 733 C CA . THR A 1 96 ? 7.039 -4.023 -8.578 1 87.69 96 THR A CA 1
ATOM 734 C C . THR A 1 96 ? 8.32 -4.086 -9.406 1 87.69 96 THR A C 1
ATOM 736 O O . THR A 1 96 ? 8.586 -5.09 -10.07 1 87.69 96 THR A O 1
ATOM 739 N N . ILE A 1 97 ? 9.102 -3.029 -9.312 1 89.94 97 ILE A N 1
ATOM 740 C CA . ILE A 1 97 ? 10.344 -3.043 -10.078 1 89.94 97 ILE A CA 1
ATOM 741 C C . ILE A 1 97 ? 11.523 -3.33 -9.156 1 89.94 97 ILE A C 1
ATOM 743 O O . ILE A 1 97 ? 12.68 -3.189 -9.547 1 89.94 97 ILE A O 1
ATOM 747 N N . GLY A 1 98 ? 11.266 -3.578 -7.93 1 93.88 98 GLY A N 1
ATOM 748 C CA . GLY A 1 98 ? 12.266 -4.121 -7.023 1 93.88 98 GLY A CA 1
ATOM 749 C C . GLY A 1 98 ? 13.109 -3.051 -6.359 1 93.88 98 GLY A C 1
ATOM 750 O O . GLY A 1 98 ? 14.266 -3.299 -6 1 93.88 98 GLY A O 1
ATOM 751 N N . LEU A 1 99 ? 12.625 -1.835 -6.191 1 94.44 99 LEU A N 1
ATOM 752 C CA . LEU A 1 99 ? 13.414 -0.779 -5.559 1 94.44 99 LEU A CA 1
ATOM 753 C C . LEU A 1 99 ? 13.672 -1.101 -4.094 1 94.44 99 LEU A C 1
ATOM 755 O O . LEU A 1 99 ? 14.625 -0.584 -3.5 1 94.44 99 LEU A O 1
ATOM 759 N N . HIS A 1 100 ? 12.867 -1.925 -3.439 1 93.38 100 HIS A N 1
ATOM 760 C CA . HIS A 1 100 ? 13 -2.254 -2.023 1 93.38 100 HIS A CA 1
ATOM 761 C C . HIS A 1 100 ? 14.133 -3.242 -1.791 1 93.38 100 HIS A C 1
ATOM 763 O O . HIS A 1 100 ? 14.508 -3.508 -0.646 1 93.38 100 HIS A O 1
ATOM 769 N N . VAL A 1 101 ? 14.602 -3.785 -2.896 1 93.06 101 VAL A N 1
ATOM 770 C CA . VAL A 1 101 ? 15.734 -4.703 -2.834 1 93.06 101 VAL A CA 1
ATOM 771 C C . VAL A 1 101 ? 17 -4.004 -3.334 1 93.06 101 VAL A C 1
ATOM 773 O O . VAL A 1 101 ? 17.016 -3.473 -4.445 1 93.06 101 VAL A O 1
ATOM 776 N N . SER A 1 102 ? 18.047 -4.055 -2.527 1 89.31 102 SER A N 1
ATOM 777 C CA . SER A 1 102 ? 19.297 -3.436 -2.943 1 89.31 102 SER A CA 1
ATOM 778 C C . SER A 1 102 ? 19.859 -4.113 -4.188 1 89.31 102 SER A C 1
ATOM 780 O O . SER A 1 102 ? 19.797 -5.336 -4.324 1 89.31 102 SER A O 1
ATOM 782 N N . GLY A 1 103 ? 20.312 -3.303 -5.125 1 87.62 103 GLY A N 1
ATOM 783 C CA . GLY A 1 103 ? 20.859 -3.836 -6.363 1 87.62 103 GLY A CA 1
ATOM 784 C C . GLY A 1 103 ? 20.328 -3.131 -7.598 1 87.62 103 GLY A C 1
ATOM 785 O O . GLY A 1 103 ? 19.875 -1.982 -7.523 1 87.62 103 GLY A O 1
ATOM 786 N N . VAL A 1 104 ? 20.484 -3.893 -8.688 1 85.19 104 VAL A N 1
ATOM 787 C CA . VAL A 1 104 ? 20.125 -3.271 -9.961 1 85.19 104 VAL A CA 1
ATOM 788 C C . VAL A 1 104 ? 18.734 -3.754 -10.398 1 85.19 104 VAL A C 1
ATOM 790 O O . VAL A 1 104 ? 18.25 -3.371 -11.461 1 85.19 104 VAL A O 1
ATOM 793 N N . GLY A 1 105 ? 18.094 -4.617 -9.578 1 87.56 105 GLY A N 1
ATOM 794 C CA . GLY A 1 105 ? 16.734 -5.051 -9.859 1 87.56 105 GLY A CA 1
ATOM 795 C C . GLY A 1 105 ? 16.672 -6.188 -10.867 1 87.56 105 GLY A C 1
ATOM 796 O O . GLY A 1 105 ? 15.68 -6.324 -11.586 1 87.56 105 GLY A O 1
ATOM 797 N N . GLN A 1 106 ? 17.641 -6.969 -10.938 1 88.12 106 GLN A N 1
ATOM 798 C CA . GLN A 1 106 ? 17.75 -8.031 -11.938 1 88.12 106 GLN A CA 1
ATOM 799 C C . GLN A 1 106 ? 16.562 -8.984 -11.844 1 88.12 106 GLN A C 1
ATOM 801 O O . GLN A 1 106 ? 16 -9.391 -12.867 1 88.12 106 GLN A O 1
ATOM 806 N N . GLU A 1 107 ? 16.156 -9.258 -10.641 1 89.06 107 GLU A N 1
ATOM 807 C CA . GLU A 1 107 ? 15.102 -10.242 -10.422 1 89.06 107 GLU A CA 1
ATOM 808 C C . GLU A 1 107 ? 13.75 -9.719 -10.906 1 89.06 107 GLU A C 1
ATOM 810 O O . GLU A 1 107 ? 12.797 -10.492 -11.062 1 89.06 107 GLU A O 1
ATOM 815 N N . PHE A 1 108 ? 13.672 -8.484 -11.086 1 89.69 108 PHE A N 1
ATOM 816 C CA . PHE A 1 108 ? 12.406 -7.871 -11.461 1 89.69 108 PHE A CA 1
ATOM 817 C C . PHE A 1 108 ? 12.43 -7.43 -12.922 1 89.69 108 PHE A C 1
ATOM 819 O O . PHE A 1 108 ? 11.5 -6.773 -13.398 1 89.69 108 PHE A O 1
ATOM 826 N N . ALA A 1 109 ? 13.57 -7.773 -13.523 1 86.25 109 ALA A N 1
ATOM 827 C CA . ALA A 1 109 ? 13.719 -7.5 -14.953 1 86.25 109 ALA A CA 1
ATOM 828 C C . ALA A 1 109 ? 13.547 -8.773 -15.773 1 86.25 109 ALA A C 1
ATOM 830 O O . ALA A 1 109 ? 13.625 -9.883 -15.234 1 86.25 109 ALA A O 1
ATOM 831 N N . ARG A 1 110 ? 13.344 -8.594 -17.031 1 82.06 110 ARG A N 1
ATOM 832 C CA . ARG A 1 110 ? 13.164 -9.734 -17.922 1 82.06 110 ARG A CA 1
ATOM 833 C C . ARG A 1 110 ? 14.406 -9.977 -18.766 1 82.06 110 ARG A C 1
ATOM 835 O O . ARG A 1 110 ? 14.492 -10.984 -19.469 1 82.06 110 ARG A O 1
ATOM 842 N N . THR A 1 111 ? 15.25 -9 -18.703 1 85.38 111 THR A N 1
ATOM 843 C CA . THR A 1 111 ? 16.531 -9.102 -19.406 1 85.38 111 THR A CA 1
ATOM 844 C C . THR A 1 111 ? 17.688 -8.797 -18.469 1 85.38 111 THR A C 1
ATOM 846 O O . THR A 1 111 ? 17.5 -8.227 -17.391 1 85.38 111 THR A O 1
ATOM 849 N N . LYS A 1 112 ? 18.797 -9.25 -18.891 1 86.62 112 LYS A N 1
ATOM 850 C CA . LYS A 1 112 ? 19.984 -8.984 -18.078 1 86.62 112 LYS A CA 1
ATOM 851 C C . LYS A 1 112 ? 20.219 -7.48 -17.922 1 86.62 112 LYS A C 1
ATOM 853 O O . LYS A 1 112 ? 20.172 -6.73 -18.891 1 86.62 112 LYS A O 1
ATOM 858 N N . VAL A 1 113 ? 20.375 -7.094 -16.719 1 88.5 113 VAL A N 1
ATOM 859 C CA . VAL A 1 113 ? 20.562 -5.684 -16.406 1 88.5 113 VAL A CA 1
ATOM 860 C C . VAL A 1 113 ? 22.047 -5.414 -16.109 1 88.5 113 VAL A C 1
ATOM 862 O O . VAL A 1 113 ? 22.719 -6.223 -15.469 1 88.5 113 VAL A O 1
ATOM 865 N N . ASN A 1 114 ? 22.453 -4.301 -16.578 1 85.88 114 ASN A N 1
ATOM 866 C CA . ASN A 1 114 ? 23.844 -3.926 -16.344 1 85.88 114 ASN A CA 1
ATOM 867 C C . ASN A 1 114 ? 24.094 -3.607 -14.867 1 85.88 114 ASN A C 1
ATOM 869 O O . ASN A 1 114 ? 23.297 -2.91 -14.234 1 85.88 114 ASN A O 1
ATOM 873 N N . GLN A 1 115 ? 25.234 -4.152 -14.414 1 84.38 115 GLN A N 1
ATOM 874 C CA . GLN A 1 115 ? 25.578 -3.965 -13.008 1 84.38 115 GLN A CA 1
ATOM 875 C C . GLN A 1 115 ? 26.312 -2.646 -12.797 1 84.38 115 GLN A C 1
ATOM 877 O O . GLN A 1 115 ? 27.469 -2.635 -12.367 1 84.38 115 GLN A O 1
ATOM 882 N N . ASP A 1 116 ? 25.594 -1.581 -12.969 1 87.94 116 ASP A N 1
ATOM 883 C CA . ASP A 1 116 ? 26.141 -0.237 -12.812 1 87.94 116 ASP A CA 1
ATOM 884 C C . ASP A 1 116 ? 25.938 0.277 -11.391 1 87.94 116 ASP A C 1
ATOM 886 O O . ASP A 1 116 ? 24.812 0.281 -10.883 1 87.94 116 ASP A O 1
ATOM 890 N N . LEU A 1 117 ? 27.016 0.651 -10.797 1 85.69 117 LEU A N 1
ATOM 891 C CA . LEU A 1 117 ? 26.969 1.11 -9.414 1 85.69 117 LEU A CA 1
ATOM 892 C C . LEU A 1 117 ? 26.156 2.391 -9.289 1 85.69 117 LEU A C 1
ATOM 894 O O . LEU A 1 117 ? 25.406 2.568 -8.328 1 85.69 117 LEU A O 1
ATOM 898 N N . THR A 1 118 ? 26.312 3.219 -10.234 1 84.12 118 THR A N 1
ATOM 899 C CA . THR A 1 118 ? 25.578 4.477 -10.211 1 84.12 118 THR A CA 1
ATOM 900 C C . THR A 1 118 ? 24.078 4.223 -10.289 1 84.12 118 THR A C 1
ATOM 902 O O . THR A 1 118 ? 23.297 4.895 -9.617 1 84.12 118 THR A O 1
ATOM 905 N N . TYR A 1 119 ? 23.812 3.256 -11.078 1 87.94 119 TYR A N 1
ATOM 906 C CA . TYR A 1 119 ? 22.406 2.877 -11.219 1 87.94 119 TYR A CA 1
ATOM 907 C C . TYR A 1 119 ? 21.875 2.271 -9.922 1 87.94 119 TYR A C 1
ATOM 909 O O . TYR A 1 119 ? 20.75 2.576 -9.5 1 87.94 119 TYR A O 1
ATOM 917 N N . ARG A 1 120 ? 22.688 1.53 -9.344 1 88.94 120 ARG A N 1
ATOM 918 C CA . ARG A 1 120 ? 22.328 0.906 -8.07 1 88.94 120 ARG A CA 1
ATOM 919 C C . ARG A 1 120 ? 22.078 1.956 -6.992 1 88.94 120 ARG A C 1
ATOM 921 O O . ARG A 1 120 ? 21.125 1.858 -6.227 1 88.94 120 ARG A O 1
ATOM 928 N N . MET A 1 121 ? 22.938 2.922 -6.965 1 87.81 121 MET A N 1
ATOM 929 C CA . MET A 1 121 ? 22.828 3.984 -5.969 1 87.81 121 MET A CA 1
ATOM 930 C C . MET A 1 121 ? 21.578 4.836 -6.223 1 87.81 121 MET A C 1
ATOM 932 O O . MET A 1 121 ? 20.891 5.223 -5.281 1 87.81 121 MET A O 1
ATOM 936 N N . ALA A 1 122 ? 21.328 5.066 -7.449 1 88.62 122 ALA A N 1
ATOM 937 C CA . ALA A 1 122 ? 20.141 5.848 -7.816 1 88.62 122 ALA A CA 1
ATOM 938 C C . ALA A 1 122 ? 18.859 5.129 -7.402 1 88.62 122 ALA A C 1
ATOM 940 O O . ALA A 1 122 ? 17.906 5.766 -6.961 1 88.62 122 ALA A O 1
ATOM 941 N N . ARG A 1 123 ? 18.875 3.846 -7.566 1 91.69 123 ARG A N 1
ATOM 942 C CA . ARG A 1 123 ? 17.719 3.043 -7.176 1 91.69 123 ARG A CA 1
ATOM 943 C C . ARG A 1 123 ? 17.484 3.104 -5.668 1 91.69 123 ARG A C 1
ATOM 945 O O . ARG A 1 123 ? 16.359 3.256 -5.211 1 91.69 123 ARG A O 1
ATOM 952 N N . GLY A 1 124 ? 18.609 3.008 -4.941 1 90.19 124 GLY A N 1
ATOM 953 C CA . GLY A 1 124 ? 18.516 3.09 -3.492 1 90.19 124 GLY A CA 1
ATOM 954 C C . GLY A 1 124 ? 18 4.434 -3.002 1 90.19 124 GLY A C 1
ATOM 955 O O . GLY A 1 124 ? 17.156 4.492 -2.107 1 90.19 124 GLY A O 1
ATOM 956 N N . ARG A 1 125 ? 18.469 5.469 -3.615 1 91.31 125 ARG A N 1
ATOM 957 C CA . ARG A 1 125 ? 18.031 6.816 -3.258 1 91.31 125 ARG A CA 1
ATOM 958 C C . ARG A 1 125 ? 16.547 7.016 -3.561 1 91.31 125 ARG A C 1
ATOM 960 O O . ARG A 1 125 ? 15.828 7.629 -2.771 1 91.31 125 ARG A O 1
ATOM 967 N N . LEU A 1 126 ? 16.188 6.504 -4.664 1 93.25 126 LEU A N 1
ATOM 968 C CA . LEU A 1 126 ? 14.797 6.637 -5.062 1 93.25 126 LEU A CA 1
ATOM 969 C C . LEU A 1 126 ? 13.883 5.867 -4.113 1 93.25 126 LEU A C 1
ATOM 971 O O . LEU A 1 126 ? 12.797 6.348 -3.764 1 93.25 126 LEU A O 1
ATOM 975 N N . TRP A 1 127 ? 14.305 4.707 -3.717 1 93.19 127 TRP A N 1
ATOM 976 C CA . TRP A 1 127 ? 13.516 3.932 -2.762 1 93.19 127 TRP A CA 1
ATOM 977 C C . TRP A 1 127 ? 13.352 4.691 -1.449 1 93.19 127 TRP A C 1
ATOM 979 O O . TRP A 1 127 ? 12.242 4.789 -0.916 1 93.19 127 TRP A O 1
ATOM 989 N N . ALA A 1 128 ? 14.453 5.25 -0.971 1 91.31 128 ALA A N 1
ATOM 990 C CA . ALA A 1 128 ? 14.414 6.016 0.272 1 91.31 128 ALA A CA 1
ATOM 991 C C . ALA A 1 128 ? 13.438 7.184 0.163 1 91.31 128 ALA A C 1
ATOM 993 O O . ALA A 1 128 ? 12.68 7.457 1.097 1 91.31 128 ALA A O 1
ATOM 994 N N . ALA A 1 129 ? 13.461 7.82 -0.964 1 93.25 129 ALA A N 1
ATOM 995 C CA . ALA A 1 129 ? 12.539 8.93 -1.192 1 93.25 129 ALA A CA 1
ATOM 996 C C . ALA A 1 129 ? 11.094 8.453 -1.203 1 93.25 129 ALA A C 1
ATOM 998 O O . ALA A 1 129 ? 10.203 9.125 -0.674 1 93.25 129 ALA A O 1
ATOM 999 N N . CYS A 1 130 ? 10.859 7.309 -1.822 1 94 130 CYS A N 1
ATOM 1000 C CA . CYS A 1 130 ? 9.516 6.738 -1.846 1 94 130 CYS A CA 1
ATOM 1001 C C . CYS A 1 130 ? 9.008 6.492 -0.432 1 94 130 CYS A C 1
ATOM 1003 O O . CYS A 1 130 ? 7.855 6.812 -0.12 1 94 130 CYS A O 1
ATOM 1005 N N . VAL A 1 131 ? 9.875 5.992 0.385 1 91.12 131 VAL A N 1
ATOM 1006 C CA . VAL A 1 131 ? 9.5 5.652 1.752 1 91.12 131 VAL A CA 1
ATOM 1007 C C . VAL A 1 131 ? 9.164 6.922 2.529 1 91.12 131 VAL A C 1
ATOM 1009 O O . VAL A 1 131 ? 8.094 7.035 3.119 1 91.12 131 VAL A O 1
ATOM 1012 N N . VAL A 1 132 ? 10 7.895 2.467 1 92.31 132 VAL A N 1
ATOM 1013 C CA . VAL A 1 132 ? 9.859 9.109 3.262 1 92.31 132 VAL A CA 1
ATOM 1014 C C . VAL A 1 132 ? 8.633 9.891 2.803 1 92.31 132 VAL A C 1
ATOM 1016 O O . VAL A 1 132 ? 7.809 10.305 3.623 1 92.31 132 VAL A O 1
ATOM 1019 N N . VAL A 1 133 ? 8.484 10.008 1.517 1 93.31 133 VAL A N 1
ATOM 1020 C CA . VAL A 1 133 ? 7.41 10.828 0.973 1 93.31 133 VAL A CA 1
ATOM 1021 C C . VAL A 1 133 ? 6.07 10.133 1.17 1 93.31 133 VAL A C 1
ATOM 1023 O O . VAL A 1 133 ? 5.102 10.742 1.62 1 93.31 133 VAL A O 1
ATOM 1026 N N . SER A 1 134 ? 6.008 8.867 0.862 1 91.12 134 SER A N 1
ATOM 1027 C CA . SER A 1 134 ? 4.75 8.141 0.981 1 91.12 134 SER A CA 1
ATOM 1028 C C . SER A 1 134 ? 4.285 8.07 2.432 1 91.12 134 SER A C 1
ATOM 1030 O O . SER A 1 134 ? 3.115 8.328 2.727 1 91.12 134 SER A O 1
ATOM 1032 N N . GLN A 1 135 ? 5.156 7.754 3.309 1 90.88 135 GLN A N 1
ATOM 1033 C CA . GLN A 1 135 ? 4.789 7.641 4.715 1 90.88 135 GLN A CA 1
ATOM 1034 C C . GLN A 1 135 ? 4.352 8.992 5.281 1 90.88 135 GLN A C 1
ATOM 1036 O O . GLN A 1 135 ? 3.355 9.078 6.004 1 90.88 135 GLN A O 1
ATOM 1041 N N . SER A 1 136 ? 5.113 10.016 4.953 1 91.56 136 SER A N 1
ATOM 1042 C CA . SER A 1 136 ? 4.746 11.344 5.438 1 91.56 136 SER A CA 1
ATOM 1043 C C . SER A 1 136 ? 3.357 11.742 4.953 1 91.56 136 SER A C 1
ATOM 1045 O O . SER A 1 136 ? 2.562 12.297 5.719 1 91.56 136 SER A O 1
ATOM 1047 N N . ARG A 1 137 ? 3.102 11.391 3.758 1 90.19 137 ARG A N 1
ATOM 1048 C CA . ARG A 1 137 ? 1.811 11.766 3.188 1 90.19 137 ARG A CA 1
ATOM 1049 C C . ARG A 1 137 ? 0.68 10.969 3.83 1 90.19 137 ARG A C 1
ATOM 1051 O O . ARG A 1 137 ? -0.362 11.523 4.176 1 90.19 137 ARG A O 1
ATOM 1058 N N . VAL A 1 138 ? 0.857 9.734 3.955 1 89.5 138 VAL A N 1
ATOM 1059 C CA . VAL A 1 138 ? -0.188 8.867 4.488 1 89.5 138 VAL A CA 1
ATOM 1060 C C . VAL A 1 138 ? -0.464 9.234 5.945 1 89.5 138 VAL A C 1
ATOM 1062 O O . VAL A 1 138 ? -1.622 9.328 6.359 1 89.5 138 VAL A O 1
ATOM 1065 N N . ILE A 1 139 ? 0.554 9.523 6.691 1 92.62 139 ILE A N 1
ATOM 1066 C CA . ILE A 1 139 ? 0.424 9.812 8.117 1 92.62 139 ILE A CA 1
ATOM 1067 C C . ILE A 1 139 ? -0.238 11.172 8.312 1 92.62 139 ILE A C 1
ATOM 1069 O O . ILE A 1 139 ? -1.166 11.312 9.109 1 92.62 139 ILE A O 1
ATOM 1073 N N . THR A 1 140 ? 0.181 12.133 7.523 1 90.88 140 THR A N 1
ATOM 1074 C CA . THR A 1 140 ? -0.203 13.5 7.84 1 90.88 140 THR A CA 1
ATOM 1075 C C . THR A 1 140 ? -1.452 13.906 7.062 1 90.88 140 THR A C 1
ATOM 1077 O O . THR A 1 140 ? -2.227 14.75 7.52 1 90.88 140 THR A O 1
ATOM 1080 N N . VAL A 1 141 ? -1.614 13.344 5.891 1 87.81 141 VAL A N 1
ATOM 1081 C CA . VAL A 1 141 ? -2.727 13.789 5.055 1 87.81 141 VAL A CA 1
ATOM 1082 C C . VAL A 1 141 ? -3.898 12.82 5.199 1 87.81 141 VAL A C 1
ATOM 1084 O O . VAL A 1 141 ? -5.023 13.234 5.484 1 87.81 141 VAL A O 1
ATOM 1087 N N . ASN A 1 142 ? -3.594 11.625 5.078 1 87.12 142 ASN A N 1
ATOM 1088 C CA . ASN A 1 142 ? -4.688 10.656 5.117 1 87.12 142 ASN A CA 1
ATOM 1089 C C . ASN A 1 142 ? -5.051 10.281 6.551 1 87.12 142 ASN A C 1
ATOM 1091 O O . ASN A 1 142 ? -6.211 9.984 6.844 1 87.12 142 ASN A O 1
ATOM 1095 N N . GLY A 1 143 ? -4.105 10.281 7.445 1 92.88 143 GLY A N 1
ATOM 1096 C CA . GLY A 1 143 ? -4.332 9.812 8.805 1 92.88 143 GLY A CA 1
ATOM 1097 C C . GLY A 1 143 ? -4.684 8.344 8.883 1 92.88 143 GLY A C 1
ATOM 1098 O O . GLY A 1 143 ? -5.52 7.938 9.695 1 92.88 143 GLY A O 1
ATOM 1099 N N . THR A 1 144 ? -4.227 7.598 7.945 1 93.5 144 THR A N 1
ATOM 1100 C CA . THR A 1 144 ? -4.457 6.156 7.898 1 93.5 144 THR A CA 1
ATOM 1101 C C . THR A 1 144 ? -3.188 5.395 8.266 1 93.5 144 THR A C 1
ATOM 1103 O O . THR A 1 144 ? -2.111 5.984 8.375 1 93.5 144 THR A O 1
ATOM 1106 N N . PRO A 1 145 ? -3.326 4.109 8.57 1 92.5 145 PRO A N 1
ATOM 1107 C CA . PRO A 1 145 ? -2.111 3.369 8.914 1 92.5 145 PRO A CA 1
ATOM 1108 C C . PRO A 1 145 ? -1.052 3.43 7.812 1 92.5 145 PRO A C 1
ATOM 1110 O O . PRO A 1 145 ? -1.354 3.172 6.645 1 92.5 145 PRO A O 1
ATOM 1113 N N . PRO A 1 146 ? 0.135 3.812 8.234 1 91.5 146 PRO A N 1
ATOM 1114 C CA . PRO A 1 146 ? 1.197 3.908 7.23 1 91.5 146 PRO A CA 1
ATOM 1115 C C . PRO A 1 146 ? 1.569 2.553 6.633 1 91.5 146 PRO A C 1
ATOM 1117 O O . PRO A 1 146 ? 1.357 1.517 7.266 1 91.5 146 PRO A O 1
ATOM 1120 N N . LEU A 1 147 ? 2.035 2.592 5.441 1 86.06 147 LEU A N 1
ATOM 1121 C CA . LEU A 1 147 ? 2.508 1.392 4.758 1 86.06 147 LEU A CA 1
ATOM 1122 C C . LEU A 1 147 ? 4 1.19 4.984 1 86.06 147 LEU A C 1
ATOM 1124 O O . LEU A 1 147 ? 4.801 2.088 4.715 1 86.06 147 LEU A O 1
ATOM 1128 N N . VAL A 1 148 ? 4.344 0.14 5.555 1 87.56 148 VAL A N 1
ATOM 1129 C CA . VAL A 1 148 ? 5.746 -0.176 5.801 1 87.56 148 VAL A CA 1
ATOM 1130 C C . VAL A 1 148 ? 6.141 -1.424 5.016 1 87.56 148 VAL A C 1
ATOM 1132 O O . VAL A 1 148 ? 5.559 -2.494 5.203 1 87.56 148 VAL A O 1
ATOM 1135 N N . ILE A 1 149 ? 7.008 -1.277 4.113 1 90.25 149 ILE A N 1
ATOM 1136 C CA . ILE A 1 149 ? 7.531 -2.379 3.312 1 90.25 149 ILE A CA 1
ATOM 1137 C C . ILE A 1 149 ? 8.969 -2.676 3.723 1 90.25 149 ILE A C 1
ATOM 1139 O O . ILE A 1 149 ? 9.844 -1.805 3.633 1 90.25 149 ILE A O 1
ATOM 1143 N N . PRO A 1 150 ? 9.18 -3.836 4.215 1 89.38 150 PRO A N 1
ATOM 1144 C CA . PRO A 1 150 ? 10.562 -4.176 4.535 1 89.38 150 PRO A CA 1
ATOM 1145 C C . PRO A 1 150 ? 11.484 -4.109 3.316 1 89.38 150 PRO A C 1
ATOM 1147 O O . PRO A 1 150 ? 11.078 -4.48 2.211 1 89.38 150 PRO A O 1
ATOM 1150 N N . ASP A 1 151 ? 12.633 -3.586 3.484 1 89.19 151 ASP A N 1
ATOM 1151 C CA . ASP A 1 151 ? 13.602 -3.494 2.4 1 89.19 151 ASP A CA 1
ATOM 1152 C C . ASP A 1 151 ? 14.945 -4.098 2.812 1 89.19 151 ASP A C 1
ATOM 1154 O O . ASP A 1 151 ? 15.102 -4.566 3.941 1 89.19 151 ASP A O 1
ATOM 1158 N N . THR A 1 152 ? 15.883 -4.18 1.913 1 88.25 152 THR A N 1
ATOM 1159 C CA . THR A 1 152 ? 17.141 -4.863 2.182 1 88.25 152 THR A CA 1
ATOM 1160 C C . THR A 1 152 ? 18.266 -3.854 2.439 1 88.25 152 THR A C 1
ATOM 1162 O O . THR A 1 152 ? 19.438 -4.227 2.537 1 88.25 152 THR A O 1
ATOM 1165 N N . TYR A 1 153 ? 18.016 -2.594 2.439 1 83.06 153 TYR A N 1
ATOM 1166 C CA . TYR A 1 153 ? 19.047 -1.574 2.605 1 83.06 153 TYR A CA 1
ATOM 1167 C C . TYR A 1 153 ? 19.484 -1.472 4.062 1 83.06 153 TYR A C 1
ATOM 1169 O O . TYR A 1 153 ? 20.594 -1.017 4.355 1 83.06 153 TYR A O 1
ATOM 1177 N N . GLY A 1 154 ? 18.844 -2.025 5.023 1 68.81 154 GLY A N 1
ATOM 1178 C CA . GLY A 1 154 ? 19.203 -2.041 6.434 1 68.81 154 GLY A CA 1
ATOM 1179 C C . GLY A 1 154 ? 19.281 -0.655 7.047 1 68.81 154 GLY A C 1
ATOM 1180 O O . GLY A 1 154 ? 19.375 0.342 6.328 1 68.81 154 GLY A O 1
ATOM 1181 N N . ASP A 1 155 ? 19.047 -0.34 8.258 1 60.47 155 ASP A N 1
ATOM 1182 C CA . ASP A 1 155 ? 19.047 0.931 8.977 1 60.47 155 ASP A CA 1
ATOM 1183 C C . ASP A 1 155 ? 20.469 1.515 9.047 1 60.47 155 ASP A C 1
ATOM 1185 O O . ASP A 1 155 ? 20.641 2.73 8.938 1 60.47 155 ASP A O 1
ATOM 1189 N N . ASP A 1 156 ? 21.375 0.722 9.344 1 57.88 156 ASP A N 1
ATOM 1190 C CA . ASP A 1 156 ? 22.719 1.229 9.609 1 57.88 156 ASP A CA 1
ATOM 1191 C C . ASP A 1 156 ? 23.703 0.76 8.547 1 57.88 156 ASP A C 1
ATOM 1193 O O . ASP A 1 156 ? 24.891 0.591 8.828 1 57.88 156 ASP A O 1
ATOM 1197 N N . SER A 1 157 ? 23.062 0.79 7.316 1 59.03 157 SER A N 1
ATOM 1198 C CA . SER A 1 157 ? 23.969 0.128 6.383 1 59.03 157 SER A CA 1
ATOM 1199 C C . SER A 1 157 ? 24.969 1.116 5.789 1 59.03 157 SER A C 1
ATOM 1201 O O . SER A 1 157 ? 24.609 2.244 5.449 1 59.03 157 SER A O 1
ATOM 1203 N N . GLN A 1 158 ? 26.125 0.881 6.074 1 62.12 158 GLN A N 1
ATOM 1204 C CA . GLN A 1 158 ? 27.203 1.549 5.359 1 62.12 158 GLN A CA 1
ATOM 1205 C C . GLN A 1 158 ? 26.844 1.761 3.893 1 62.12 158 GLN A C 1
ATOM 1207 O O . GLN A 1 158 ? 27.281 2.742 3.281 1 62.12 158 GLN A O 1
ATOM 1212 N N . GLU A 1 159 ? 25.875 0.991 3.494 1 68 159 GLU A N 1
ATOM 1213 C CA . GLU A 1 159 ? 25.484 1.087 2.09 1 68 159 GLU A CA 1
ATOM 1214 C C . GLU A 1 159 ? 24.672 2.346 1.829 1 68 159 GLU A C 1
ATOM 1216 O O . GLU A 1 159 ? 24.891 3.039 0.833 1 68 159 GLU A O 1
ATOM 1221 N N . LEU A 1 160 ? 23.859 2.619 2.777 1 73.19 160 LEU A N 1
ATOM 1222 C CA . LEU A 1 160 ? 23 3.787 2.592 1 73.19 160 LEU A CA 1
ATOM 1223 C C . LEU A 1 160 ? 23.828 5.066 2.574 1 73.19 160 LEU A C 1
ATOM 1225 O O . LEU A 1 160 ? 23.5 6.012 1.849 1 73.19 160 LEU A O 1
ATOM 1229 N N . SER A 1 161 ? 24.828 5.016 3.328 1 75.94 161 SER A N 1
ATOM 1230 C CA . SER A 1 161 ? 25.656 6.211 3.463 1 75.94 161 SER A CA 1
ATOM 1231 C C . SER A 1 161 ? 26.406 6.52 2.166 1 75.94 161 SER A C 1
ATOM 1233 O O . SER A 1 161 ? 26.859 7.645 1.955 1 75.94 161 SER A O 1
ATOM 1235 N N . THR A 1 162 ? 26.453 5.543 1.313 1 77.62 162 THR A N 1
ATOM 1236 C CA . THR A 1 162 ? 27.188 5.738 0.072 1 77.62 162 THR A CA 1
ATOM 1237 C C . THR A 1 162 ? 26.375 6.551 -0.925 1 77.62 162 THR A C 1
ATOM 1239 O O . THR A 1 162 ? 26.922 7.188 -1.822 1 77.62 162 THR A O 1
ATOM 1242 N N . PHE A 1 163 ? 25.062 6.578 -0.596 1 79.19 163 PHE A N 1
ATOM 1243 C CA . PHE A 1 163 ? 24.312 7.262 -1.645 1 79.19 163 PHE A CA 1
ATOM 1244 C C . PHE A 1 163 ? 23.297 8.227 -1.043 1 79.19 163 PHE A C 1
ATOM 1246 O O . PHE A 1 163 ? 22.578 8.906 -1.771 1 79.19 163 PHE A O 1
ATOM 1253 N N . MET A 1 164 ? 23.297 8.312 0.203 1 86.44 164 MET A N 1
ATOM 1254 C CA . MET A 1 164 ? 22.375 9.242 0.833 1 86.44 164 MET A CA 1
ATOM 1255 C C . MET A 1 164 ? 23.094 10.195 1.774 1 86.44 164 MET A C 1
ATOM 1257 O O . MET A 1 164 ? 24.016 9.781 2.484 1 86.44 164 MET A O 1
ATOM 1261 N N . THR A 1 165 ? 22.609 11.398 1.801 1 88.69 165 THR A N 1
ATOM 1262 C CA . THR A 1 165 ? 23.141 12.359 2.762 1 88.69 165 THR A CA 1
ATOM 1263 C C . THR A 1 165 ? 22.719 11.984 4.184 1 88.69 165 THR A C 1
ATOM 1265 O O . THR A 1 165 ? 21.719 11.312 4.383 1 88.69 165 THR A O 1
ATOM 1268 N N . PRO A 1 166 ? 23.516 12.422 5.148 1 89.62 166 PRO A N 1
ATOM 1269 C CA . PRO A 1 166 ? 23.141 12.156 6.535 1 89.62 166 PRO A CA 1
ATOM 1270 C C . PRO A 1 166 ? 21.75 12.688 6.883 1 89.62 166 PRO A C 1
ATOM 1272 O O . PRO A 1 166 ? 21 12.039 7.625 1 89.62 166 PRO A O 1
ATOM 1275 N N . SER A 1 167 ? 21.422 13.82 6.359 1 92.88 167 SER A N 1
ATOM 1276 C CA . SER A 1 167 ? 20.109 14.414 6.609 1 92.88 167 SER A CA 1
ATOM 1277 C C . SER A 1 167 ? 18.984 13.531 6.086 1 92.88 167 SER A C 1
ATOM 1279 O O . SER A 1 167 ? 18.016 13.258 6.797 1 92.88 167 SER A O 1
ATOM 1281 N N . PHE A 1 168 ? 19.203 13.078 4.922 1 90.62 168 PHE A N 1
ATOM 1282 C CA . PHE A 1 168 ? 18.172 12.258 4.312 1 90.62 168 PHE A CA 1
ATOM 1283 C C . PHE A 1 168 ? 18.062 10.906 5.012 1 90.62 168 PHE A C 1
ATOM 1285 O O . PHE A 1 168 ? 16.969 10.359 5.164 1 90.62 168 PHE A O 1
ATOM 1292 N N . GLN A 1 169 ? 19.172 10.391 5.406 1 89.44 169 GLN A N 1
ATOM 1293 C CA . GLN A 1 169 ? 19.172 9.148 6.176 1 89.44 169 GLN A CA 1
ATOM 1294 C C . GLN A 1 169 ? 18.438 9.32 7.5 1 89.44 169 GLN A C 1
ATOM 1296 O O . GLN A 1 169 ? 17.688 8.438 7.926 1 89.44 169 GLN A O 1
ATOM 1301 N N . PHE A 1 170 ? 18.672 10.469 8.102 1 92.94 170 PHE A N 1
ATOM 1302 C CA . PHE A 1 170 ? 18.016 10.781 9.359 1 92.94 170 PHE A CA 1
ATOM 1303 C C . PHE A 1 170 ? 16.516 10.875 9.172 1 92.94 170 PHE A C 1
ATOM 1305 O O . PHE A 1 170 ? 15.742 10.336 9.977 1 92.94 170 PHE A O 1
ATOM 1312 N N . GLN A 1 171 ? 16.078 11.5 8.117 1 93.31 171 GLN A N 1
ATOM 1313 C CA . GLN A 1 171 ? 14.656 11.648 7.836 1 93.31 171 GLN A CA 1
ATOM 1314 C C . GLN A 1 171 ? 13.992 10.297 7.609 1 93.31 171 GLN A C 1
ATOM 1316 O O . GLN A 1 171 ? 12.883 10.055 8.086 1 93.31 171 GLN A O 1
ATOM 1321 N N . LYS A 1 172 ? 14.68 9.5 6.887 1 91.69 172 LYS A N 1
ATOM 1322 C CA . LYS A 1 172 ? 14.156 8.148 6.66 1 91.69 172 LYS A CA 1
ATOM 1323 C C . LYS A 1 172 ? 14.016 7.387 7.973 1 91.69 172 LYS A C 1
ATOM 1325 O O . LYS A 1 172 ? 13.008 6.715 8.203 1 91.69 172 LYS A O 1
ATOM 1330 N N . LYS A 1 173 ? 15.016 7.508 8.82 1 91.44 173 LYS A N 1
ATOM 1331 C CA . LYS A 1 173 ? 15.008 6.832 10.117 1 91.44 173 LYS A CA 1
ATOM 1332 C C . LYS A 1 173 ? 13.844 7.293 10.977 1 91.44 173 LYS A C 1
ATOM 1334 O O . LYS A 1 173 ? 13.141 6.477 11.578 1 91.44 173 LYS A O 1
ATOM 1339 N N . VAL A 1 174 ? 13.594 8.57 11.031 1 95.31 174 VAL A N 1
ATOM 1340 C CA . VAL A 1 174 ? 12.523 9.141 11.836 1 95.31 174 VAL A CA 1
ATOM 1341 C C . VAL A 1 174 ? 11.172 8.719 11.266 1 95.31 174 VAL A C 1
ATOM 1343 O O . VAL A 1 174 ? 10.266 8.336 12.016 1 95.31 174 VAL A O 1
ATOM 1346 N N . SER A 1 175 ? 11.086 8.773 9.961 1 93.69 175 SER A N 1
ATOM 1347 C CA . SER A 1 175 ? 9.836 8.391 9.305 1 93.69 175 SER A CA 1
ATOM 1348 C C . SER A 1 175 ? 9.492 6.93 9.562 1 93.69 175 SER A C 1
ATOM 1350 O O . SER A 1 175 ? 8.344 6.598 9.859 1 93.69 175 SER A O 1
ATOM 1352 N N . GLU A 1 176 ? 10.422 6.105 9.43 1 90.94 176 GLU A N 1
ATOM 1353 C CA . GLU A 1 176 ? 10.211 4.68 9.656 1 90.94 176 GLU A CA 1
ATOM 1354 C C . GLU A 1 176 ? 9.844 4.406 11.117 1 90.94 176 GLU A C 1
ATOM 1356 O O . GLU A 1 176 ? 8.961 3.602 11.398 1 90.94 176 GLU A O 1
ATOM 1361 N N . TYR A 1 177 ? 10.57 5.051 12.008 1 94.38 177 TYR A N 1
ATOM 1362 C CA . TYR A 1 177 ? 10.305 4.855 13.43 1 94.38 177 TYR A CA 1
ATOM 1363 C C . TYR A 1 177 ? 8.898 5.309 13.789 1 94.38 177 TYR A C 1
ATOM 1365 O O . TYR A 1 177 ? 8.18 4.613 14.516 1 94.38 177 TYR A O 1
ATOM 1373 N N . LEU A 1 178 ? 8.523 6.473 13.289 1 96.94 178 LEU A N 1
ATOM 1374 C CA . LEU A 1 178 ? 7.18 6.984 13.523 1 96.94 178 LEU A CA 1
ATOM 1375 C C . LEU A 1 178 ? 6.129 6.027 12.961 1 96.94 178 LEU A C 1
ATOM 1377 O O . LEU A 1 178 ? 5.16 5.699 13.648 1 96.94 178 LEU A O 1
ATOM 1381 N N . SER A 1 179 ? 6.348 5.539 11.766 1 94.62 179 SER A N 1
ATOM 1382 C CA . SER A 1 179 ? 5.41 4.641 11.102 1 94.62 179 SER A CA 1
ATOM 1383 C C . SER A 1 179 ? 5.246 3.34 11.883 1 94.62 179 SER A C 1
ATOM 1385 O O . SER A 1 179 ? 4.125 2.893 12.125 1 94.62 179 SER A O 1
ATOM 1387 N N . MET A 1 180 ? 6.359 2.805 12.289 1 93.31 180 MET A N 1
ATOM 1388 C CA . MET A 1 180 ? 6.332 1.544 13.023 1 93.31 180 MET A CA 1
ATOM 1389 C C . MET A 1 180 ? 5.637 1.718 14.375 1 93.31 180 MET A C 1
ATOM 1391 O O . MET A 1 180 ? 4.918 0.826 14.82 1 93.31 180 MET A O 1
ATOM 1395 N N . THR A 1 181 ? 5.84 2.812 15.008 1 96.62 181 THR A N 1
ATOM 1396 C CA . THR A 1 181 ? 5.219 3.076 16.312 1 96.62 181 THR A CA 1
ATOM 1397 C C . THR A 1 181 ? 3.709 3.232 16.156 1 96.62 181 THR A C 1
ATOM 1399 O O . THR A 1 181 ? 2.943 2.709 16.969 1 96.62 181 THR A O 1
ATOM 1402 N N . ILE A 1 182 ? 3.318 3.967 15.117 1 97.25 182 ILE A N 1
ATOM 1403 C CA . ILE A 1 182 ? 1.895 4.148 14.859 1 97.25 182 ILE A CA 1
ATOM 1404 C C . ILE A 1 182 ? 1.229 2.791 14.648 1 97.25 182 ILE A C 1
ATOM 1406 O O . ILE A 1 182 ? 0.171 2.518 15.219 1 97.25 182 ILE A O 1
ATOM 1410 N N . LEU A 1 183 ? 1.872 1.97 13.859 1 93.44 183 LEU A N 1
ATOM 1411 C CA . LEU A 1 183 ? 1.333 0.638 13.609 1 93.44 183 LEU A CA 1
ATOM 1412 C C . LEU A 1 183 ? 1.28 -0.181 14.891 1 93.44 183 LEU A C 1
ATOM 1414 O O . LEU A 1 183 ? 0.326 -0.927 15.117 1 93.44 183 LEU A O 1
ATOM 1418 N N . TYR A 1 184 ? 2.291 -0.025 15.727 1 93.88 184 TYR A N 1
ATOM 1419 C CA . TYR A 1 184 ? 2.326 -0.735 17 1 93.88 184 TYR A CA 1
ATOM 1420 C C . TYR A 1 184 ? 1.186 -0.289 17.906 1 93.88 184 TYR A C 1
ATOM 1422 O O . TYR A 1 184 ? 0.533 -1.117 18.547 1 93.88 184 TYR A O 1
ATOM 1430 N N . ILE A 1 185 ? 0.932 0.98 17.953 1 95.88 185 ILE A N 1
ATOM 1431 C CA . ILE A 1 185 ? -0.168 1.535 18.734 1 95.88 185 ILE A CA 1
ATOM 1432 C C . ILE A 1 185 ? -1.496 0.984 18.219 1 95.88 185 ILE A C 1
ATOM 1434 O O . ILE A 1 185 ? -2.342 0.551 19.016 1 95.88 185 ILE A O 1
ATOM 1438 N N . GLN A 1 186 ? -1.662 0.997 16.984 1 92.88 186 GLN A N 1
ATOM 1439 C CA . GLN A 1 186 ? -2.898 0.542 16.344 1 92.88 186 GLN A CA 1
ATOM 1440 C C . GLN A 1 186 ? -3.166 -0.927 16.656 1 92.88 186 GLN A C 1
ATOM 1442 O O . GLN A 1 186 ? -4.301 -1.308 16.953 1 92.88 186 GLN A O 1
ATOM 1447 N N . ASN A 1 187 ? -2.146 -1.746 16.641 1 87.19 187 ASN A N 1
ATOM 1448 C CA . ASN A 1 187 ? -2.295 -3.191 16.781 1 87.19 187 ASN A CA 1
ATOM 1449 C C . ASN A 1 187 ? -2.432 -3.602 18.25 1 87.19 187 ASN A C 1
ATOM 1451 O O . ASN A 1 187 ? -3.078 -4.605 18.562 1 87.19 187 ASN A O 1
ATOM 1455 N N . HIS A 1 188 ? -1.954 -2.76 19.188 1 90.06 188 HIS A N 1
ATOM 1456 C CA . HIS A 1 188 ? -1.819 -3.305 20.547 1 90.06 188 HIS A CA 1
ATO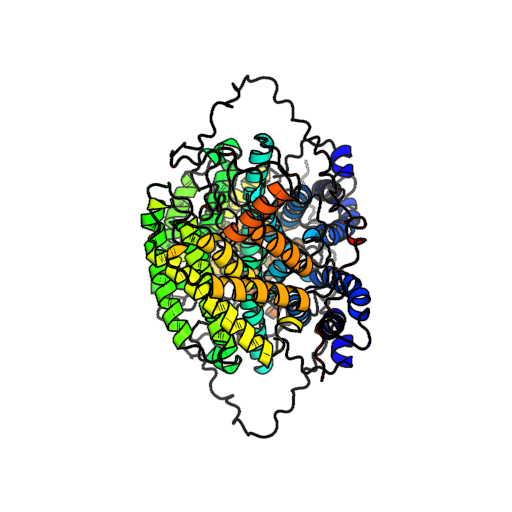M 1457 C C . HIS A 1 188 ? -2.547 -2.436 21.562 1 90.06 188 HIS A C 1
ATOM 1459 O O . HIS A 1 188 ? -2.803 -2.873 22.688 1 90.06 188 HIS A O 1
ATOM 1465 N N . ALA A 1 189 ? -2.936 -1.267 21.141 1 92.94 189 ALA A N 1
ATOM 1466 C CA . ALA A 1 189 ? -3.418 -0.408 22.219 1 92.94 189 ALA A CA 1
ATOM 1467 C C . ALA A 1 189 ? -4.684 0.338 21.797 1 92.94 189 ALA A C 1
ATOM 1469 O O . ALA A 1 189 ? -5.645 0.417 22.562 1 92.94 189 ALA A O 1
ATOM 1470 N N . LEU A 1 190 ? -4.762 0.776 20.641 1 91.25 190 LEU A N 1
ATOM 1471 C CA . LEU A 1 190 ? -5.672 1.844 20.25 1 91.25 190 LEU A CA 1
ATOM 1472 C C . LEU A 1 190 ? -7.125 1.428 20.453 1 91.25 190 LEU A C 1
ATOM 1474 O O . LEU A 1 190 ? -7.957 2.248 20.844 1 91.25 190 LEU A O 1
ATOM 1478 N N . TYR A 1 191 ? -7.453 0.238 20.297 1 85.94 191 TYR A N 1
ATOM 1479 C CA . TYR A 1 191 ? -8.859 -0.147 20.328 1 85.94 191 TYR A CA 1
ATOM 1480 C C . TYR A 1 191 ? -9.148 -1.034 21.531 1 85.94 191 TYR A C 1
ATOM 1482 O O . TYR A 1 191 ? -10.156 -1.746 21.562 1 85.94 191 TYR A O 1
ATOM 1490 N N . ARG A 1 192 ? -8.328 -0.923 22.453 1 87.75 192 ARG A N 1
ATOM 1491 C CA . ARG A 1 192 ? -8.633 -1.531 23.75 1 87.75 192 ARG A CA 1
ATOM 1492 C C . ARG A 1 192 ? -9.734 -0.766 24.469 1 87.75 192 ARG A C 1
ATOM 1494 O O . ARG A 1 192 ? -9.977 0.407 24.172 1 87.75 192 ARG A O 1
ATOM 1501 N N . PRO A 1 193 ? -10.391 -1.481 25.375 1 88.38 193 PRO A N 1
ATOM 1502 C CA . PRO A 1 193 ? -11.406 -0.777 26.156 1 88.38 193 PRO A CA 1
ATOM 1503 C C . PRO A 1 193 ? -10.844 0.42 26.922 1 88.38 193 PRO A C 1
ATOM 1505 O O . PRO A 1 193 ? -9.648 0.457 27.219 1 88.38 193 PRO A O 1
ATOM 1508 N N . ALA A 1 194 ? -11.68 1.352 27.188 1 87.19 194 ALA A N 1
ATOM 1509 C CA . ALA A 1 194 ? -11.312 2.631 27.781 1 87.19 194 ALA A CA 1
ATOM 1510 C C . ALA A 1 194 ? -10.508 2.428 29.062 1 87.19 194 ALA A C 1
ATOM 1512 O O . ALA A 1 194 ? -9.562 3.168 29.344 1 87.19 194 ALA A O 1
ATOM 1513 N N . ASP A 1 195 ? -10.914 1.413 29.844 1 89.19 195 ASP A N 1
ATOM 1514 C CA . ASP A 1 195 ? -10.297 1.181 31.156 1 89.19 195 ASP A CA 1
ATOM 1515 C C . ASP A 1 195 ? -8.875 0.63 30.984 1 89.19 195 ASP A C 1
ATOM 1517 O O . ASP A 1 195 ? -8.055 0.754 31.891 1 89.19 195 ASP A O 1
ATOM 1521 N N . GLU A 1 196 ? -8.555 0.097 29.781 1 93.38 196 GLU A N 1
ATOM 1522 C CA . GLU A 1 196 ? -7.254 -0.514 29.547 1 93.38 196 GLU A CA 1
ATOM 1523 C C . GLU A 1 196 ? -6.41 0.345 28.609 1 93.38 196 GLU A C 1
ATOM 1525 O O . GLU A 1 196 ? -5.203 0.123 28.469 1 93.38 196 GLU A O 1
ATOM 1530 N N . LEU A 1 197 ? -7.016 1.304 28.016 1 94.31 197 LEU A N 1
ATOM 1531 C CA . LEU A 1 197 ? -6.363 2.09 26.969 1 94.31 197 LEU A CA 1
ATOM 1532 C C . LEU A 1 197 ? -5.117 2.779 27.516 1 94.31 197 LEU A C 1
ATOM 1534 O O . LEU A 1 197 ? -4.047 2.699 26.906 1 94.31 197 LEU A O 1
ATOM 1538 N N . ASP A 1 198 ? -5.25 3.449 28.625 1 95.06 198 ASP A N 1
ATOM 1539 C CA . ASP A 1 198 ? -4.125 4.188 29.188 1 95.06 198 ASP A CA 1
ATOM 1540 C C . ASP A 1 198 ? -2.965 3.254 29.531 1 95.06 198 ASP A C 1
ATOM 1542 O O . ASP A 1 198 ? -1.808 3.557 29.219 1 95.06 198 ASP A O 1
ATOM 1546 N N . LEU A 1 199 ? -3.27 2.131 30.141 1 94.5 199 LEU A N 1
ATOM 1547 C CA . LEU A 1 199 ? -2.256 1.166 30.562 1 94.5 199 LEU A CA 1
ATOM 1548 C C . LEU A 1 199 ? -1.493 0.628 29.359 1 94.5 199 LEU A C 1
ATOM 1550 O O . LEU A 1 199 ? -0.304 0.315 29.453 1 94.5 199 LEU A O 1
ATOM 1554 N N . ALA A 1 200 ? -2.137 0.503 28.234 1 95.56 200 ALA A N 1
ATOM 1555 C CA . ALA A 1 200 ? -1.522 -0.042 27.031 1 95.56 200 ALA A CA 1
ATOM 1556 C C . ALA A 1 200 ? -0.813 1.051 26.234 1 95.56 200 ALA A C 1
ATOM 1558 O O . ALA A 1 200 ? 0.277 0.83 25.703 1 95.56 200 ALA A O 1
ATOM 1559 N N . LEU A 1 201 ? -1.397 2.197 26.156 1 97.25 201 LEU A N 1
ATOM 1560 C CA . LEU A 1 201 ? -0.987 3.256 25.234 1 97.25 201 LEU A CA 1
ATOM 1561 C C . LEU A 1 201 ? 0.154 4.078 25.828 1 97.25 201 LEU A C 1
ATOM 1563 O O . LEU A 1 201 ? 1.125 4.387 25.141 1 97.25 201 LEU A O 1
ATOM 1567 N N . SER A 1 202 ? 0.131 4.418 27.094 1 96.56 202 SER A N 1
ATOM 1568 C CA . SER A 1 202 ? 1.048 5.367 27.719 1 96.56 202 SER A CA 1
ATOM 1569 C C . SER A 1 202 ? 2.484 4.859 27.672 1 96.56 202 SER A C 1
ATOM 1571 O O . SER A 1 202 ? 3.404 5.605 27.328 1 96.56 202 SER A O 1
ATOM 1573 N N . PRO A 1 203 ? 2.707 3.562 28 1 96.44 203 PRO A N 1
ATOM 1574 C CA . PRO A 1 203 ? 4.094 3.092 27.953 1 96.44 203 PRO A CA 1
ATOM 1575 C C . PRO A 1 203 ? 4.668 3.121 26.531 1 96.44 203 PRO A C 1
ATOM 1577 O O . PRO A 1 203 ? 5.859 3.391 26.359 1 96.44 203 PRO A O 1
ATOM 1580 N N . ILE A 1 204 ? 3.893 2.869 25.531 1 97.31 204 ILE A N 1
ATOM 1581 C CA . ILE A 1 204 ? 4.352 2.889 24.141 1 97.31 204 ILE A CA 1
ATOM 1582 C C . ILE A 1 204 ? 4.77 4.305 23.766 1 97.31 204 ILE A C 1
ATOM 1584 O O . ILE A 1 204 ? 5.852 4.508 23.203 1 97.31 204 ILE A O 1
ATOM 1588 N N . ILE A 1 205 ? 3.895 5.266 24.062 1 98 205 ILE A N 1
ATOM 1589 C CA . ILE A 1 205 ? 4.168 6.656 23.719 1 98 205 ILE A CA 1
ATOM 1590 C C . ILE A 1 205 ? 5.414 7.137 24.469 1 98 205 ILE A C 1
ATOM 1592 O O . ILE A 1 205 ? 6.285 7.785 23.875 1 98 205 ILE A O 1
ATOM 1596 N N . HIS A 1 206 ? 5.5 6.75 25.719 1 97.06 206 HIS A N 1
ATOM 1597 C CA . HIS A 1 206 ? 6.629 7.184 26.531 1 97.06 206 HIS A CA 1
ATOM 1598 C C . HIS A 1 206 ? 7.949 6.672 25.969 1 97.06 206 HIS A C 1
ATOM 1600 O O . HIS A 1 206 ? 8.883 7.449 25.766 1 97.06 206 HIS A O 1
ATOM 1606 N N . SER A 1 207 ? 7.973 5.426 25.719 1 97.62 207 SER A N 1
ATOM 1607 C CA . SER A 1 207 ? 9.188 4.832 25.188 1 97.62 207 SER A CA 1
ATOM 1608 C C . SER A 1 207 ? 9.539 5.43 23.812 1 97.62 207 SER A C 1
ATOM 1610 O O . SER A 1 207 ? 10.703 5.73 23.547 1 97.62 207 SER A O 1
ATOM 1612 N N . ALA A 1 208 ? 8.594 5.602 23 1 97.75 208 ALA A N 1
ATOM 1613 C CA . ALA A 1 208 ? 8.812 6.121 21.656 1 97.75 208 ALA A CA 1
ATOM 1614 C C . ALA A 1 208 ? 9.273 7.574 21.688 1 97.75 208 ALA A C 1
ATOM 1616 O O . ALA A 1 208 ? 10.156 7.977 20.938 1 97.75 208 ALA A O 1
ATOM 1617 N N . THR A 1 209 ? 8.672 8.375 22.531 1 97.44 209 THR A N 1
ATOM 1618 C CA . THR A 1 209 ? 9.039 9.781 22.609 1 97.44 209 THR A CA 1
ATOM 1619 C C . THR A 1 209 ? 10.445 9.938 23.188 1 97.44 209 THR A C 1
ATOM 1621 O O . THR A 1 209 ? 11.18 10.852 22.797 1 97.44 209 THR A O 1
ATOM 1624 N N . ASP A 1 210 ? 10.805 9.039 24.109 1 96.75 210 ASP A N 1
ATOM 1625 C CA . ASP A 1 210 ? 12.172 9.062 24.625 1 96.75 210 ASP A CA 1
ATOM 1626 C C . ASP A 1 210 ? 13.188 8.82 23.516 1 96.75 210 ASP A C 1
ATOM 1628 O O . ASP A 1 210 ? 14.211 9.5 23.453 1 96.75 210 ASP A O 1
ATOM 1632 N N . ARG A 1 211 ? 12.883 7.906 22.75 1 96.75 211 ARG A N 1
ATOM 1633 C CA . ARG A 1 211 ? 13.766 7.613 21.625 1 96.75 211 ARG A CA 1
ATOM 1634 C C . ARG A 1 211 ? 13.828 8.789 20.656 1 96.75 211 ARG A C 1
ATOM 1636 O O . ARG A 1 211 ? 14.891 9.086 20.094 1 96.75 211 ARG A O 1
ATOM 1643 N N . LEU A 1 212 ? 12.758 9.453 20.406 1 97.62 212 LEU A N 1
ATOM 1644 C CA . LEU A 1 212 ? 12.719 10.578 19.469 1 97.62 212 LEU A CA 1
ATOM 1645 C C . LEU A 1 212 ? 13.477 11.773 20.047 1 97.62 212 LEU A C 1
ATOM 1647 O O . LEU A 1 212 ? 14.07 12.547 19.297 1 97.62 212 LEU A O 1
ATOM 1651 N N . VAL A 1 213 ? 13.477 11.922 21.375 1 97.38 213 VAL A N 1
ATOM 1652 C CA . VAL A 1 213 ? 14.273 12.969 22 1 97.38 213 VAL A CA 1
ATOM 1653 C C . VAL A 1 213 ? 15.758 12.711 21.734 1 97.38 213 VAL A C 1
ATOM 1655 O O . VAL A 1 213 ? 16.516 13.633 21.438 1 97.38 213 VAL A O 1
ATOM 1658 N N . GLN A 1 214 ? 16.094 11.461 21.828 1 96.5 214 GLN A N 1
ATOM 1659 C CA . GLN A 1 214 ? 17.469 11.094 21.531 1 96.5 214 GLN A CA 1
ATOM 1660 C C . GLN A 1 214 ? 17.797 11.359 20.062 1 96.5 214 GLN A C 1
ATOM 1662 O O . GLN A 1 214 ? 18.875 11.891 19.766 1 96.5 214 GLN A O 1
ATOM 1667 N N . LEU A 1 215 ? 16.922 11.008 19.203 1 95.25 215 LEU A N 1
ATOM 1668 C CA . LEU A 1 215 ? 17.125 11.242 17.781 1 95.25 215 LEU A CA 1
ATOM 1669 C C . LEU A 1 215 ? 17.219 12.734 17.484 1 95.25 215 LEU A C 1
ATOM 1671 O O . LEU A 1 215 ? 18.016 13.156 16.641 1 95.25 215 LEU A O 1
ATOM 1675 N N . GLU A 1 216 ? 16.391 13.492 18.125 1 96.62 216 GLU A N 1
ATOM 1676 C CA . GLU A 1 216 ? 16.422 14.945 17.953 1 96.62 216 GLU A CA 1
ATOM 1677 C C . GLU A 1 216 ? 17.812 15.508 18.281 1 96.62 216 GLU A C 1
ATOM 1679 O O . GLU A 1 216 ? 18.312 16.375 17.578 1 96.62 216 GLU A O 1
ATOM 1684 N N . SER A 1 217 ? 18.422 15.016 19.328 1 96 217 SER A N 1
ATOM 1685 C CA . SER A 1 217 ? 19.75 15.477 19.75 1 96 217 SER A CA 1
ATOM 1686 C C . SER A 1 217 ? 20.812 15.094 18.734 1 96 217 SER A C 1
ATOM 1688 O O . SER A 1 217 ? 21.828 15.789 18.609 1 96 217 SER A O 1
ATOM 1690 N N . ASP A 1 218 ? 20.562 14.062 17.953 1 93.88 218 ASP A N 1
ATOM 1691 C CA . ASP A 1 218 ? 21.531 13.555 16.984 1 93.88 218 ASP A CA 1
ATOM 1692 C C . ASP A 1 218 ? 21.25 14.109 15.594 1 93.88 218 ASP A C 1
ATOM 1694 O O . ASP A 1 218 ? 21.891 13.711 14.617 1 93.88 218 ASP A O 1
ATOM 1698 N N . ALA A 1 219 ? 20.297 15.031 15.516 1 96.44 219 ALA A N 1
ATOM 1699 C CA . ALA A 1 219 ? 19.891 15.531 14.203 1 96.44 219 ALA A CA 1
ATOM 1700 C C . ALA A 1 219 ? 21.031 16.281 13.523 1 96.44 219 ALA A C 1
ATOM 1702 O O . ALA A 1 219 ? 21.609 17.203 14.109 1 96.44 219 ALA A O 1
ATOM 1703 N N . PRO A 1 220 ? 21.359 15.914 12.289 1 95.25 220 PRO A N 1
ATOM 1704 C CA . PRO A 1 220 ? 22.469 16.578 11.594 1 95.25 220 PRO A CA 1
ATOM 1705 C C . PRO A 1 220 ? 22.156 18.047 11.266 1 95.25 220 PRO A C 1
ATOM 1707 O O . PRO A 1 220 ? 23.047 18.891 11.344 1 95.25 220 PRO A O 1
ATOM 1710 N N . GLU A 1 221 ? 20.953 18.312 10.82 1 95.5 221 GLU A N 1
ATOM 1711 C CA . GLU A 1 221 ? 20.547 19.656 10.414 1 95.5 221 GLU A CA 1
ATOM 1712 C C . GLU A 1 221 ? 19.297 20.094 11.18 1 95.5 221 GLU A C 1
ATOM 1714 O O . GLU A 1 221 ? 18.609 19.281 11.797 1 95.5 221 GLU A O 1
ATOM 1719 N N . ARG A 1 222 ? 19.016 21.359 11.141 1 95.38 222 ARG A N 1
ATOM 1720 C CA . ARG A 1 222 ? 17.875 21.922 11.844 1 95.38 222 ARG A CA 1
ATOM 1721 C C . ARG A 1 222 ? 16.562 21.359 11.305 1 95.38 222 ARG A C 1
ATOM 1723 O O . ARG A 1 222 ? 15.617 21.141 12.062 1 95.38 222 ARG A O 1
ATOM 1730 N N . ILE A 1 223 ? 16.531 21.156 10.008 1 95.5 223 ILE A N 1
ATOM 1731 C CA . ILE A 1 223 ? 15.32 20.625 9.398 1 95.5 223 ILE A CA 1
ATOM 1732 C C . ILE A 1 223 ? 15.062 19.219 9.938 1 95.5 223 ILE A C 1
ATOM 1734 O O . ILE A 1 223 ? 13.906 18.797 10.078 1 95.5 223 ILE A O 1
ATOM 1738 N N . ASP A 1 224 ? 16.109 18.484 10.242 1 96.69 224 ASP A N 1
ATOM 1739 C CA . ASP A 1 224 ? 15.984 17.141 10.797 1 96.69 224 ASP A CA 1
ATOM 1740 C C . ASP A 1 224 ? 15.414 17.188 12.219 1 96.69 224 ASP A C 1
ATOM 1742 O O . ASP A 1 224 ? 14.633 16.312 12.609 1 96.69 224 ASP A O 1
ATOM 1746 N N . ARG A 1 225 ? 15.789 18.172 12.891 1 97.62 225 ARG A N 1
ATOM 1747 C CA . ARG A 1 225 ? 15.234 18.375 14.219 1 97.62 225 ARG A CA 1
ATOM 1748 C C . ARG A 1 225 ? 13.727 18.625 14.156 1 97.62 225 ARG A C 1
ATOM 1750 O O . ARG A 1 225 ? 12.977 18.141 14.992 1 97.62 225 ARG A O 1
ATOM 1757 N N . PHE A 1 226 ? 13.398 19.422 13.172 1 97.5 226 PHE A N 1
ATOM 1758 C CA . PHE A 1 226 ? 11.977 19.672 12.953 1 97.5 226 PHE A CA 1
ATOM 1759 C C . PHE A 1 226 ? 11.227 18.359 12.758 1 97.5 226 PHE A C 1
ATOM 1761 O O . PHE A 1 226 ? 10.148 18.156 13.336 1 97.5 226 PHE A O 1
ATOM 1768 N N . HIS A 1 227 ? 11.766 17.484 11.977 1 96.94 227 HIS A N 1
ATOM 1769 C CA . HIS A 1 227 ? 11.117 16.219 11.719 1 96.94 227 HIS A CA 1
ATOM 1770 C C . HIS A 1 227 ? 10.992 15.383 12.992 1 96.94 227 HIS A C 1
ATOM 1772 O O . HIS A 1 227 ? 9.953 14.766 13.234 1 96.94 227 HIS A O 1
ATOM 1778 N N . ALA A 1 228 ? 11.977 15.344 13.789 1 98.19 228 ALA A N 1
ATOM 1779 C CA . ALA A 1 228 ? 11.945 14.578 15.031 1 98.19 228 ALA A CA 1
ATOM 1780 C C . ALA A 1 228 ? 10.922 15.156 16 1 98.19 228 ALA A C 1
ATOM 1782 O O . ALA A 1 228 ? 10.164 14.414 16.625 1 98.19 228 ALA A O 1
ATOM 1783 N N . MET A 1 229 ? 10.875 16.453 16.094 1 98.5 229 MET A N 1
ATOM 1784 C CA . MET A 1 229 ? 9.93 17.109 16.969 1 98.5 229 MET A CA 1
ATOM 1785 C C . MET A 1 229 ? 8.492 16.875 16.516 1 98.5 229 MET A C 1
ATOM 1787 O O . MET A 1 229 ? 7.605 16.625 17.328 1 98.5 229 MET A O 1
ATOM 1791 N N . SER A 1 230 ? 8.336 16.969 15.211 1 98.12 230 SER A N 1
ATOM 1792 C CA . SER A 1 230 ? 7.008 16.75 14.648 1 98.12 230 SER A CA 1
ATOM 1793 C C . SER A 1 230 ? 6.531 15.32 14.906 1 98.12 230 SER A C 1
ATOM 1795 O O . SER A 1 230 ? 5.359 15.102 15.211 1 98.12 230 SER A O 1
ATOM 1797 N N . ALA A 1 231 ? 7.449 14.375 14.758 1 98.19 231 ALA A N 1
ATOM 1798 C CA . ALA A 1 231 ? 7.117 12.977 15.039 1 98.19 231 ALA A CA 1
ATOM 1799 C C . ALA A 1 231 ? 6.73 12.789 16.5 1 98.19 231 ALA A C 1
ATOM 1801 O O . ALA A 1 231 ? 5.777 12.07 16.812 1 98.19 231 ALA A O 1
ATOM 1802 N N . ARG A 1 232 ? 7.449 13.438 17.359 1 98.5 232 ARG A N 1
ATOM 1803 C CA . ARG A 1 232 ? 7.168 13.352 18.781 1 98.5 232 ARG A CA 1
ATOM 1804 C C . ARG A 1 232 ? 5.785 13.906 19.109 1 98.5 232 ARG A C 1
ATOM 1806 O O . ARG A 1 232 ? 5.012 13.281 19.844 1 98.5 232 ARG A O 1
ATOM 1813 N N . LEU A 1 233 ? 5.5 15.047 18.562 1 98.56 233 LEU A N 1
ATOM 1814 C CA . LEU A 1 233 ? 4.203 15.672 18.797 1 98.56 233 LEU A CA 1
ATOM 1815 C C . LEU A 1 233 ? 3.072 14.797 18.266 1 98.56 233 LEU A C 1
ATOM 1817 O O . LEU A 1 233 ? 2.018 14.688 18.891 1 98.56 233 LEU A O 1
ATOM 1821 N N . HIS A 1 234 ? 3.301 14.234 17.125 1 98.25 234 HIS A N 1
ATOM 1822 C CA . HIS A 1 234 ? 2.318 13.336 16.516 1 98.25 234 HIS A CA 1
ATOM 1823 C C . HIS A 1 234 ? 1.986 12.18 17.453 1 98.25 234 HIS A C 1
ATOM 1825 O O . HIS A 1 234 ? 0.814 11.852 17.656 1 98.25 234 HIS A O 1
ATOM 1831 N N . LEU A 1 235 ? 2.973 11.617 18.078 1 98.38 235 LEU A N 1
ATOM 1832 C CA . LEU A 1 235 ? 2.76 10.484 18.969 1 98.38 235 LEU A CA 1
ATOM 1833 C C . LEU A 1 235 ? 2.096 10.93 20.266 1 98.38 235 LEU A C 1
ATOM 1835 O O . LEU A 1 235 ? 1.236 10.227 20.797 1 98.38 235 LEU A O 1
ATOM 1839 N N . LEU A 1 236 ? 2.438 12.062 20.75 1 98.44 236 LEU A N 1
ATOM 1840 C CA . LEU A 1 236 ? 1.854 12.578 21.984 1 98.44 236 LEU A CA 1
ATOM 1841 C C . LEU A 1 236 ? 0.363 12.844 21.812 1 98.44 236 LEU A C 1
ATOM 1843 O O . LEU A 1 236 ? -0.405 12.742 22.766 1 98.44 236 LEU A O 1
ATOM 1847 N N . SER A 1 237 ? -0.015 13.117 20.609 1 98.06 237 SER A N 1
ATOM 1848 C CA . SER A 1 237 ? -1.412 13.445 20.344 1 98.06 237 SER A CA 1
ATOM 1849 C C . SER A 1 237 ? -2.322 12.258 20.641 1 98.06 237 SER A C 1
ATOM 1851 O O . SER A 1 237 ? -3.521 12.43 20.875 1 98.06 237 SER A O 1
ATOM 1853 N N . PHE A 1 238 ? -1.791 11.07 20.672 1 98.12 238 PHE A N 1
ATOM 1854 C CA . PHE A 1 238 ? -2.592 9.875 20.922 1 98.12 238 PHE A CA 1
ATOM 1855 C C . PHE A 1 238 ? -3.121 9.875 22.344 1 98.12 238 PHE A C 1
ATOM 1857 O O . PHE A 1 238 ? -4.09 9.18 22.656 1 98.12 238 PHE A O 1
ATOM 1864 N N . HIS A 1 239 ? -2.527 10.648 23.266 1 97.75 239 HIS A N 1
ATOM 1865 C CA . HIS A 1 239 ? -3.023 10.742 24.641 1 97.75 239 HIS A CA 1
ATOM 1866 C C . HIS A 1 239 ? -4.434 11.328 24.672 1 97.75 239 HIS A C 1
ATOM 1868 O O . HIS A 1 239 ? -5.191 11.078 25.609 1 97.75 239 HIS A O 1
ATOM 1874 N N . LEU A 1 240 ? -4.781 12.047 23.641 1 97.62 240 LEU A N 1
ATOM 1875 C CA . LEU A 1 240 ? -6.051 12.758 23.625 1 97.62 240 LEU A CA 1
ATOM 1876 C C . LEU A 1 240 ? -7.211 11.805 23.359 1 97.62 240 LEU A C 1
ATOM 1878 O O . LEU A 1 240 ? -8.375 12.195 23.453 1 97.62 240 LEU A O 1
ATOM 1882 N N . PHE A 1 241 ? -6.871 10.555 23.094 1 96.56 241 PHE A N 1
ATOM 1883 C CA . PHE A 1 241 ? -7.91 9.539 22.969 1 96.56 241 PHE A CA 1
ATOM 1884 C C . PHE A 1 241 ? -8.375 9.055 24.328 1 96.56 241 PHE A C 1
ATOM 1886 O O . PHE A 1 241 ? -9.422 8.422 24.453 1 96.56 241 PHE A O 1
ATOM 1893 N N . LYS A 1 242 ? -7.602 9.352 25.328 1 95.56 242 LYS A N 1
ATOM 1894 C CA . LYS A 1 242 ? -7.914 8.906 26.688 1 95.56 242 LYS A CA 1
ATOM 1895 C C . LYS A 1 242 ? -8.906 9.852 27.359 1 95.56 242 LYS A C 1
ATOM 1897 O O . LYS A 1 242 ? -9.102 10.984 26.906 1 95.56 242 LYS A O 1
ATOM 1902 N N . HIS A 1 243 ? -9.453 9.266 28.391 1 92.38 243 HIS A N 1
ATOM 1903 C CA . HIS A 1 243 ? -10.234 10.148 29.25 1 92.38 243 HIS A CA 1
ATOM 1904 C C . HIS A 1 243 ? -9.352 11.195 29.922 1 92.38 243 HIS A C 1
ATOM 1906 O O . HIS A 1 243 ? -8.188 10.922 30.25 1 92.38 243 HIS A O 1
ATOM 1912 N N . ARG A 1 244 ? -9.961 12.383 30.109 1 92.44 244 ARG A N 1
ATOM 1913 C CA . ARG A 1 244 ? -9.203 13.5 30.656 1 92.44 244 ARG A CA 1
ATOM 1914 C C . ARG A 1 244 ? -8.5 13.102 31.953 1 92.44 244 ARG A C 1
ATOM 1916 O O . ARG A 1 244 ? -7.379 13.547 32.219 1 92.44 244 ARG A O 1
ATOM 1923 N N . SER A 1 245 ? -9.133 12.242 32.781 1 93 245 SER A N 1
ATOM 1924 C CA . SER A 1 245 ? -8.594 11.844 34.062 1 93 245 SER A CA 1
ATOM 1925 C C . SER A 1 245 ? -7.328 11.008 33.906 1 93 245 SER A C 1
ATOM 1927 O O . SER A 1 245 ? -6.52 10.922 34.844 1 93 245 SER A O 1
ATOM 1929 N N . ALA A 1 246 ? -7.145 10.453 32.719 1 94.75 246 ALA A N 1
ATOM 1930 C CA . ALA A 1 246 ? -5.992 9.586 32.469 1 94.75 246 ALA A CA 1
ATOM 1931 C C . ALA A 1 246 ? -4.852 10.359 31.812 1 94.75 246 ALA A C 1
ATOM 1933 O O . ALA A 1 246 ? -3.801 9.789 31.5 1 94.75 246 ALA A O 1
ATOM 1934 N N . ILE A 1 247 ? -5.016 11.633 31.641 1 96.44 247 ILE A N 1
ATOM 1935 C CA . ILE A 1 247 ? -3.998 12.477 31.016 1 96.44 247 ILE A CA 1
ATOM 1936 C C . ILE A 1 247 ? -3.377 13.391 32.062 1 96.44 247 ILE A C 1
ATOM 1938 O O . ILE A 1 247 ? -4.035 14.312 32.562 1 96.44 247 ILE A O 1
ATOM 1942 N N . GLU A 1 248 ? -2.164 13.164 32.312 1 96.06 248 GLU A N 1
ATOM 1943 C CA . GLU A 1 248 ? -1.467 14.023 33.25 1 96.06 248 GLU A CA 1
ATOM 1944 C C . GLU A 1 248 ? -1.307 15.438 32.719 1 96.06 248 GLU A C 1
ATOM 1946 O O . GLU A 1 248 ? -1.042 15.633 31.531 1 96.06 248 GLU A O 1
ATOM 1951 N N . ASP A 1 249 ? -1.378 16.438 33.562 1 97.19 249 ASP A N 1
ATOM 1952 C CA . ASP A 1 249 ? -1.182 17.828 33.156 1 97.19 249 ASP A CA 1
ATOM 1953 C C . ASP A 1 249 ? 0.216 18.047 32.594 1 97.19 249 ASP A C 1
ATOM 1955 O O . ASP A 1 249 ? 0.395 18.828 31.656 1 97.19 249 ASP A O 1
ATOM 1959 N N . SER A 1 250 ? 1.168 17.344 33.156 1 96.94 250 SER A N 1
ATOM 1960 C CA . SER A 1 250 ? 2.541 17.469 32.688 1 96.94 250 SER A CA 1
ATOM 1961 C C . SER A 1 250 ? 2.648 17.109 31.203 1 96.94 250 SER A C 1
ATOM 1963 O O . SER A 1 250 ? 3.418 17.719 30.469 1 96.94 250 SER A O 1
ATOM 1965 N N . THR A 1 251 ? 1.896 16.109 30.797 1 97.5 251 THR A N 1
ATOM 1966 C CA . THR A 1 251 ? 1.887 15.695 29.391 1 97.5 251 THR A CA 1
ATOM 1967 C C . THR A 1 251 ? 1.346 16.797 28.5 1 97.5 251 THR A C 1
ATOM 1969 O O . THR A 1 251 ? 1.901 17.078 27.438 1 97.5 251 THR A O 1
ATOM 1972 N N . LEU A 1 252 ? 0.323 17.453 28.938 1 98.31 252 LEU A N 1
ATOM 1973 C CA . LEU A 1 252 ? -0.282 18.531 28.172 1 98.31 252 LEU A CA 1
ATOM 1974 C C . LEU A 1 252 ? 0.663 19.719 28.078 1 98.31 252 LEU A C 1
ATOM 1976 O O . LEU A 1 252 ? 0.749 20.375 27.031 1 98.31 252 LEU A O 1
ATOM 1980 N N . LEU A 1 253 ? 1.352 19.984 29.172 1 98.38 253 LEU A N 1
ATOM 1981 C CA . LEU A 1 253 ? 2.32 21.078 29.172 1 98.38 253 LEU A CA 1
ATOM 1982 C C . LEU A 1 253 ? 3.455 20.797 28.188 1 98.38 253 LEU A C 1
ATOM 1984 O O . LEU A 1 253 ? 3.889 21.688 27.469 1 98.38 253 LEU A O 1
ATOM 1988 N N . VAL A 1 254 ? 3.904 19.547 28.188 1 97.94 254 VAL A N 1
ATOM 1989 C CA . VAL A 1 254 ? 4.973 19.156 27.281 1 97.94 254 VAL A CA 1
ATOM 1990 C C . VAL A 1 254 ? 4.492 19.266 25.844 1 97.94 254 VAL A C 1
ATOM 1992 O O . VAL A 1 254 ? 5.238 19.734 24.969 1 97.94 254 VAL A O 1
ATOM 1995 N N . MET A 1 255 ? 3.295 18.859 25.547 1 98.5 255 MET A N 1
ATOM 1996 C CA . MET A 1 255 ? 2.723 18.953 24.203 1 98.5 255 MET A CA 1
ATOM 1997 C C . MET A 1 255 ? 2.67 20.406 23.734 1 98.5 255 MET A C 1
ATOM 1999 O O . MET A 1 255 ? 3.051 20.703 22.609 1 98.5 255 MET A O 1
ATOM 2003 N N . TYR A 1 256 ? 2.217 21.25 24.625 1 98.75 256 TYR A N 1
ATOM 2004 C CA . TYR A 1 256 ? 2.1 22.672 24.297 1 98.75 256 TYR A CA 1
ATOM 2005 C C . TYR A 1 256 ? 3.467 23.281 24.031 1 98.75 256 TYR A C 1
ATOM 2007 O O . TYR A 1 256 ? 3.645 23.984 23.031 1 98.75 256 TYR A O 1
ATOM 2015 N N . GLU A 1 257 ? 4.355 22.969 24.859 1 98.75 257 GLU A N 1
ATOM 2016 C CA . GLU A 1 257 ? 5.715 23.469 24.688 1 98.75 257 GLU A CA 1
ATOM 2017 C C . GLU A 1 257 ? 6.332 22.969 23.391 1 98.75 257 GLU A C 1
ATOM 2019 O O . GLU A 1 257 ? 6.957 23.734 22.656 1 98.75 257 GLU A O 1
ATOM 2024 N N . LEU A 1 258 ? 6.172 21.734 23.156 1 98.75 258 LEU A N 1
ATOM 2025 C CA . LEU A 1 258 ? 6.727 21.141 21.938 1 98.75 258 LEU A CA 1
ATOM 2026 C C . LEU A 1 258 ? 6.086 21.734 20.703 1 98.75 258 LEU A C 1
ATOM 2028 O O . LEU A 1 258 ? 6.762 21.969 19.688 1 98.75 258 LEU A O 1
ATOM 2032 N N . ALA A 1 259 ? 4.793 21.938 20.719 1 98.88 259 ALA A N 1
ATOM 2033 C CA . ALA A 1 259 ? 4.098 22.562 19.609 1 98.88 259 ALA A CA 1
ATOM 2034 C C . ALA A 1 259 ? 4.664 23.953 19.312 1 98.88 259 ALA A C 1
ATOM 2036 O O . ALA A 1 259 ? 4.961 24.281 18.156 1 98.88 259 ALA A O 1
ATOM 2037 N N . CYS A 1 260 ? 4.844 24.719 20.344 1 98.81 260 CYS A N 1
ATOM 2038 C CA . CYS A 1 260 ? 5.402 26.062 20.188 1 98.81 260 CYS A CA 1
ATOM 2039 C C . CYS A 1 260 ? 6.816 26 19.625 1 98.81 260 CYS A C 1
ATOM 2041 O O . CYS A 1 260 ? 7.137 26.703 18.656 1 98.81 260 CYS A O 1
ATOM 2043 N N . ARG A 1 261 ? 7.59 25.125 20.188 1 98.62 261 ARG A N 1
ATOM 2044 C CA . ARG A 1 261 ? 8.969 25 19.734 1 98.62 261 ARG A CA 1
ATOM 2045 C C . ARG A 1 261 ? 9.023 24.547 18.281 1 98.62 261 ARG A C 1
ATOM 2047 O O . ARG A 1 261 ? 9.883 24.984 17.516 1 98.62 261 ARG A O 1
ATOM 2054 N N . THR A 1 262 ? 8.195 23.641 17.938 1 98.62 262 THR A N 1
ATOM 2055 C CA . THR A 1 262 ? 8.156 23.125 16.562 1 98.62 262 THR A CA 1
ATOM 2056 C C . THR A 1 262 ? 7.812 24.234 15.586 1 98.62 262 THR A C 1
ATOM 2058 O O . THR A 1 262 ? 8.445 24.359 14.531 1 98.62 262 THR A O 1
ATOM 2061 N N . ILE A 1 263 ? 6.828 25.047 15.945 1 98.75 263 ILE A N 1
ATOM 2062 C CA . ILE A 1 263 ? 6.422 26.156 15.086 1 98.75 263 ILE A CA 1
ATOM 2063 C C . ILE A 1 263 ? 7.543 27.188 15.008 1 98.75 263 ILE A C 1
ATOM 2065 O O . ILE A 1 263 ? 7.867 27.688 13.922 1 98.75 263 ILE A O 1
ATOM 2069 N N . GLU A 1 264 ? 8.102 27.5 16.125 1 98.81 264 GLU A N 1
ATOM 2070 C CA . GLU A 1 264 ? 9.188 28.484 16.156 1 98.81 264 GLU A CA 1
ATOM 2071 C C . GLU A 1 264 ? 10.359 28.031 15.281 1 98.81 264 GLU A C 1
ATOM 2073 O O . GLU A 1 264 ? 10.93 28.812 14.531 1 98.81 264 GLU A O 1
ATOM 2078 N N . LEU A 1 265 ? 10.688 26.781 15.414 1 98.38 265 LEU A N 1
ATOM 2079 C CA . LEU A 1 265 ? 11.75 26.25 14.57 1 98.38 265 LEU A CA 1
ATOM 2080 C C . LEU A 1 265 ? 11.375 26.328 13.094 1 98.38 265 LEU A C 1
ATOM 2082 O O . LEU A 1 265 ? 12.211 26.672 12.25 1 98.38 265 LEU A O 1
ATOM 2086 N N . ALA A 1 266 ? 10.18 26 12.758 1 98 266 ALA A N 1
ATOM 2087 C CA . ALA A 1 266 ? 9.711 26.094 11.375 1 98 266 ALA A CA 1
ATOM 2088 C C . ALA A 1 266 ? 9.805 27.516 10.852 1 98 266 ALA A C 1
ATOM 2090 O O . ALA A 1 266 ? 10.164 27.734 9.695 1 98 266 ALA A O 1
ATOM 2091 N N . MET A 1 267 ? 9.484 28.5 11.719 1 98.19 267 MET A N 1
ATOM 2092 C CA . MET A 1 267 ? 9.547 29.906 11.312 1 98.19 267 MET A CA 1
ATOM 2093 C C . MET A 1 267 ? 10.992 30.344 11.102 1 98.19 267 MET A C 1
ATOM 2095 O O . MET A 1 267 ? 11.273 31.141 10.195 1 98.19 267 MET A O 1
ATOM 2099 N N . GLU A 1 268 ? 11.812 29.828 11.898 1 97.88 268 GLU A N 1
ATOM 2100 C CA . GLU A 1 268 ? 13.227 30.125 11.695 1 97.88 268 GLU A CA 1
ATOM 2101 C C . GLU A 1 268 ? 13.719 29.547 10.367 1 97.88 268 GLU A C 1
ATOM 2103 O O . GLU A 1 268 ? 14.422 30.219 9.617 1 97.88 268 GLU A O 1
ATOM 2108 N N . LEU A 1 269 ? 13.344 28.359 10.117 1 96.62 269 LEU A N 1
ATOM 2109 C CA . LEU A 1 269 ? 13.719 27.703 8.867 1 96.62 269 LEU A CA 1
ATOM 2110 C C . LEU A 1 269 ? 13.094 28.438 7.676 1 96.62 269 LEU A C 1
ATOM 2112 O O . LEU A 1 269 ? 13.727 28.562 6.625 1 96.62 269 LEU A O 1
ATOM 2116 N N . ASP A 1 270 ? 11.938 28.859 7.848 1 97 270 ASP A N 1
ATOM 2117 C CA . ASP A 1 270 ? 11.242 29.609 6.801 1 97 270 ASP A CA 1
ATOM 2118 C C . ASP A 1 270 ? 11.984 30.891 6.457 1 97 270 ASP A C 1
ATOM 2120 O O . ASP A 1 270 ? 12.102 31.25 5.281 1 97 270 ASP A O 1
ATOM 2124 N N . SER A 1 271 ? 12.445 31.578 7.434 1 96.44 271 SER A N 1
ATOM 2125 C CA . SER A 1 271 ? 13.164 32.812 7.211 1 96.44 271 SER A CA 1
ATOM 2126 C C . SER A 1 271 ? 14.453 32.594 6.43 1 96.44 271 SER A C 1
ATOM 2128 O O . SER A 1 271 ? 14.898 33.438 5.676 1 96.44 271 SER A O 1
ATOM 2130 N N . GLU A 1 272 ? 14.977 31.375 6.551 1 95.12 272 GLU A N 1
ATOM 2131 C CA . GLU A 1 272 ? 16.25 31.062 5.91 1 95.12 272 GLU A CA 1
ATOM 2132 C C . GLU A 1 272 ? 16.031 30.438 4.535 1 95.12 272 GLU A C 1
ATOM 2134 O O . GLU A 1 272 ? 16.766 30.703 3.594 1 95.12 272 GLU A O 1
ATOM 2139 N N . LEU A 1 273 ? 14.984 29.641 4.441 1 93.44 273 LEU A N 1
ATOM 2140 C CA . LEU A 1 273 ? 14.859 28.797 3.262 1 93.44 273 LEU A CA 1
ATOM 2141 C C . LEU A 1 273 ? 13.594 29.125 2.482 1 93.44 273 LEU A C 1
ATOM 2143 O O . LEU A 1 273 ? 13.32 28.516 1.444 1 93.44 273 LEU A O 1
ATOM 2147 N N . SER A 1 274 ? 12.805 30.062 2.898 1 94.81 274 SER A N 1
ATOM 2148 C CA . SER A 1 274 ? 11.508 30.375 2.301 1 94.81 274 SER A CA 1
ATOM 2149 C C . SER A 1 274 ? 10.641 29.125 2.184 1 94.81 274 SER A C 1
ATOM 2151 O O . SER A 1 274 ? 10.109 28.828 1.113 1 94.81 274 SER A O 1
ATOM 2153 N N . MET A 1 275 ? 10.562 28.422 3.271 1 94.06 275 MET A N 1
ATOM 2154 C CA . MET A 1 275 ? 9.891 27.125 3.326 1 94.06 275 MET A CA 1
ATOM 2155 C C . MET A 1 275 ? 8.398 27.281 3.039 1 94.06 275 MET A C 1
ATOM 2157 O O . MET A 1 275 ? 7.785 26.391 2.447 1 94.06 275 MET A O 1
ATOM 2161 N N . ALA A 1 276 ? 7.812 28.312 3.438 1 94.75 276 ALA A N 1
ATOM 2162 C CA . ALA A 1 276 ? 6.387 28.531 3.201 1 94.75 276 ALA A CA 1
ATOM 2163 C C . ALA A 1 276 ? 6.074 28.531 1.707 1 94.75 276 ALA A C 1
ATOM 2165 O O . ALA A 1 276 ? 5.078 27.953 1.271 1 94.75 276 ALA A O 1
ATOM 2166 N N . GLU A 1 277 ? 6.934 29.156 0.959 1 93.31 277 GLU A N 1
ATOM 2167 C CA . GLU A 1 277 ? 6.707 29.297 -0.476 1 93.31 277 GLU A CA 1
ATOM 2168 C C . GLU A 1 277 ? 7.152 28.047 -1.231 1 93.31 277 GLU A C 1
ATOM 2170 O O . GLU A 1 277 ? 6.508 27.641 -2.197 1 93.31 277 GLU A O 1
ATOM 2175 N N . TYR A 1 278 ? 8.211 27.469 -0.713 1 92.69 278 TYR A N 1
ATOM 2176 C CA . TYR A 1 278 ? 8.852 26.484 -1.586 1 92.69 278 TYR A CA 1
ATOM 2177 C C . TYR A 1 278 ? 8.961 25.125 -0.897 1 92.69 278 TYR A C 1
ATOM 2179 O O . TYR A 1 278 ? 9.328 24.125 -1.525 1 92.69 278 TYR A O 1
ATOM 2187 N N . GLY A 1 279 ? 8.648 25.047 0.315 1 92.56 279 GLY A N 1
ATOM 2188 C CA . GLY A 1 279 ? 8.789 23.797 1.051 1 92.56 279 GLY A CA 1
ATOM 2189 C C . GLY A 1 279 ? 7.746 22.766 0.67 1 92.56 279 GLY A C 1
ATOM 2190 O O . GLY A 1 279 ? 6.719 23.094 0.071 1 92.56 279 GLY A O 1
ATOM 2191 N N . PRO A 1 280 ? 8.008 21.531 0.952 1 92.31 280 PRO A N 1
ATOM 2192 C CA . PRO A 1 280 ? 7.055 20.469 0.651 1 92.31 280 PRO A CA 1
ATOM 2193 C C . PRO A 1 280 ? 5.82 20.5 1.548 1 92.31 280 PRO A C 1
ATOM 2195 O O . PRO A 1 280 ? 5.867 21.062 2.646 1 92.31 280 PRO A O 1
ATOM 2198 N N . MET A 1 281 ? 4.816 19.875 1.126 1 90.94 281 MET A N 1
ATOM 2199 C CA . MET A 1 281 ? 3.51 19.938 1.771 1 90.94 281 MET A CA 1
ATOM 2200 C C . MET A 1 281 ? 3.537 19.25 3.129 1 90.94 281 MET A C 1
ATOM 2202 O O . MET A 1 281 ? 2.836 19.656 4.055 1 90.94 281 MET A O 1
ATOM 2206 N N . TYR A 1 282 ? 4.312 18.188 3.26 1 88.69 282 TYR A N 1
ATOM 2207 C CA . TYR A 1 282 ? 4.254 17.422 4.5 1 88.69 282 TYR A CA 1
ATOM 2208 C C . TYR A 1 282 ? 4.773 18.234 5.672 1 88.69 282 TYR A C 1
ATOM 2210 O O . TYR A 1 282 ? 4.359 18.031 6.816 1 88.69 282 TYR A O 1
ATOM 2218 N N . ILE A 1 283 ? 5.633 19.219 5.434 1 91.81 283 ILE A N 1
ATOM 2219 C CA . ILE A 1 283 ? 6.07 20.125 6.492 1 91.81 283 ILE A CA 1
ATOM 2220 C C . ILE A 1 283 ? 4.887 20.953 6.98 1 91.81 283 ILE A C 1
ATOM 2222 O O . ILE A 1 283 ? 4.672 21.094 8.188 1 91.81 283 ILE A O 1
ATOM 2226 N N . THR A 1 284 ? 4.18 21.422 6.07 1 93.12 284 THR A N 1
ATOM 2227 C CA . THR A 1 284 ? 3.016 22.234 6.398 1 93.12 284 THR A CA 1
ATOM 2228 C C . THR A 1 284 ? 1.978 21.422 7.156 1 93.12 284 THR A C 1
ATOM 2230 O O . THR A 1 284 ? 1.333 21.922 8.078 1 93.12 284 THR A O 1
ATOM 2233 N N . LYS A 1 285 ? 1.844 20.234 6.793 1 92.88 285 LYS A N 1
ATOM 2234 C CA . LYS A 1 285 ? 0.859 19.359 7.441 1 92.88 285 LYS A CA 1
ATOM 2235 C C . LYS A 1 285 ? 1.266 19.047 8.875 1 92.88 285 LYS A C 1
ATOM 2237 O O . LYS A 1 285 ? 0.41 18.906 9.758 1 92.88 285 LYS A O 1
ATOM 2242 N N . PHE A 1 286 ? 2.512 18.938 9.133 1 95.06 286 PHE A N 1
ATOM 2243 C CA . PHE A 1 286 ? 2.969 18.766 10.508 1 95.06 286 PHE A CA 1
ATOM 2244 C C . PHE A 1 286 ? 2.67 20 11.344 1 95.06 286 PHE A C 1
ATOM 2246 O O . PHE A 1 286 ? 2.377 19.891 12.531 1 95.06 286 PHE A O 1
ATOM 2253 N N . LEU A 1 287 ? 2.715 21.094 10.719 1 97.31 287 LEU A N 1
ATOM 2254 C CA . LEU A 1 287 ? 2.389 22.328 11.414 1 97.31 287 LEU A CA 1
ATOM 2255 C C . LEU A 1 287 ? 0.913 22.375 11.797 1 97.31 287 LEU A C 1
ATOM 2257 O O . LEU A 1 287 ? 0.538 23 12.789 1 97.31 287 LEU A O 1
ATOM 2261 N N . HIS A 1 288 ? 0.049 21.656 11.016 1 96.25 288 HIS A N 1
ATOM 2262 C CA . HIS A 1 288 ? -1.356 21.547 11.383 1 96.25 288 HIS A CA 1
ATOM 2263 C C . HIS A 1 288 ? -1.512 20.938 12.773 1 96.25 288 HIS A C 1
ATOM 2265 O O . HIS A 1 288 ? -2.295 21.438 13.586 1 96.25 288 HIS A O 1
ATOM 2271 N N . SER A 1 289 ? -0.728 19.922 12.984 1 96.81 289 SER A N 1
ATOM 2272 C CA . SER A 1 289 ? -0.805 19.25 14.281 1 96.81 289 SER A CA 1
ATOM 2273 C C . SER A 1 289 ? -0.348 20.172 15.406 1 96.81 289 SER A C 1
ATOM 2275 O O . SER A 1 289 ? -0.942 20.188 16.484 1 96.81 289 SER A O 1
ATOM 2277 N N . ALA A 1 290 ? 0.665 20.938 15.133 1 98.56 290 ALA A N 1
ATOM 2278 C CA . ALA A 1 290 ? 1.205 21.828 16.156 1 98.56 290 ALA A CA 1
ATOM 2279 C C . ALA A 1 290 ? 0.214 22.938 16.484 1 98.56 290 ALA A C 1
ATOM 2281 O O . ALA A 1 290 ? -0.049 23.203 17.672 1 98.56 290 ALA A O 1
ATOM 2282 N N . VAL A 1 291 ? -0.346 23.531 15.516 1 98.62 291 VAL A N 1
ATOM 2283 C CA . VAL A 1 291 ? -1.237 24.656 15.734 1 98.62 291 VAL A CA 1
ATOM 2284 C C . VAL A 1 291 ? -2.523 24.188 16.406 1 98.62 291 VAL A C 1
ATOM 2286 O O . VAL A 1 291 ? -3.066 24.875 17.281 1 98.62 291 VAL A O 1
ATOM 2289 N N . ILE A 1 292 ? -3.016 23.047 16.047 1 98.25 292 ILE A N 1
ATOM 2290 C CA . ILE A 1 292 ? -4.227 22.5 16.656 1 98.25 292 ILE A CA 1
ATOM 2291 C C . ILE A 1 292 ? -3.959 22.109 18.109 1 98.25 292 ILE A C 1
ATOM 2293 O O . ILE A 1 292 ? -4.832 22.25 18.969 1 98.25 292 ILE A O 1
ATOM 2297 N N . THR A 1 293 ? -2.742 21.625 18.359 1 98.62 293 THR A N 1
ATOM 2298 C CA . THR A 1 293 ? -2.359 21.328 19.734 1 98.62 293 THR A CA 1
ATOM 2299 C C . THR A 1 293 ? -2.443 22.594 20.594 1 98.62 293 THR A C 1
ATOM 2301 O O . THR A 1 293 ? -2.969 22.562 21.703 1 98.62 293 THR A O 1
ATOM 2304 N N . ILE A 1 294 ? -1.963 23.688 20.078 1 98.69 294 ILE A N 1
ATOM 2305 C CA . ILE A 1 294 ? -2.012 24.953 20.781 1 98.69 294 ILE A CA 1
ATOM 2306 C C . ILE A 1 294 ? -3.467 25.359 21.031 1 98.69 294 ILE A C 1
ATOM 2308 O O . ILE A 1 294 ? -3.82 25.781 22.141 1 98.69 294 ILE A O 1
ATOM 2312 N N . LEU A 1 295 ? -4.289 25.219 20.031 1 98.25 295 LEU A N 1
ATOM 2313 C CA . LEU A 1 295 ? -5.703 25.562 20.156 1 98.25 295 LEU A CA 1
ATOM 2314 C C . LEU A 1 295 ? -6.387 24.703 21.219 1 98.25 295 LEU A C 1
ATOM 2316 O O . LEU A 1 295 ? -7.059 25.234 22.109 1 98.25 295 LEU A O 1
ATOM 2320 N N . ARG A 1 296 ? -6.188 23.391 21.172 1 97.81 296 ARG A N 1
ATOM 2321 C CA . ARG A 1 296 ? -6.875 22.453 22.062 1 97.81 296 ARG A CA 1
ATOM 2322 C C . ARG A 1 296 ? -6.375 22.594 23.484 1 97.81 296 ARG A C 1
ATOM 2324 O O . ARG A 1 296 ? -7.172 22.719 24.422 1 97.81 296 ARG A O 1
ATOM 2331 N N . VAL A 1 297 ? -5.086 22.594 23.688 1 98.19 297 VAL A N 1
ATOM 2332 C CA . VAL A 1 297 ? -4.512 22.641 25.031 1 98.19 297 VAL A CA 1
ATOM 2333 C C . VAL A 1 297 ? -4.684 24.047 25.609 1 98.19 297 VAL A C 1
ATOM 2335 O O . VAL A 1 297 ? -4.902 24.188 26.812 1 98.19 297 VAL A O 1
ATOM 2338 N N . GLY A 1 298 ? -4.648 25.047 24.781 1 96.75 298 GLY A N 1
ATOM 2339 C CA . GLY A 1 298 ? -4.812 26.406 25.219 1 96.75 298 GLY A CA 1
ATOM 2340 C C . GLY A 1 298 ? -6.211 26.703 25.734 1 96.75 298 GLY A C 1
ATOM 2341 O O . GLY A 1 298 ? -6.414 27.688 26.469 1 96.75 298 GLY A O 1
ATOM 2342 N N . ARG A 1 299 ? -7.145 25.891 25.406 1 95 299 ARG A N 1
ATOM 2343 C CA . ARG A 1 299 ? -8.523 26.094 25.844 1 95 299 ARG A CA 1
ATOM 2344 C C . ARG A 1 299 ? -8.914 25.109 26.938 1 95 299 ARG A C 1
ATOM 2346 O O . ARG A 1 299 ? -10.062 25.078 27.375 1 95 299 ARG A O 1
ATOM 2353 N N . ALA A 1 300 ? -7.984 24.328 27.312 1 95.25 300 ALA A N 1
ATOM 2354 C CA . ALA A 1 300 ? -8.234 23.344 28.359 1 95.25 300 ALA A CA 1
ATOM 2355 C C . ALA A 1 300 ? -8.039 23.953 29.734 1 95.25 300 ALA A C 1
ATOM 2357 O O . ALA A 1 300 ? -7.66 25.109 29.859 1 95.25 300 ALA A O 1
ATOM 2358 N N . ALA A 1 301 ? -8.359 23.156 30.797 1 93.5 301 ALA A N 1
ATOM 2359 C CA . ALA A 1 301 ? -8.289 23.625 32.188 1 93.5 301 ALA A CA 1
ATOM 2360 C C . ALA A 1 301 ? -6.855 23.984 32.562 1 93.5 301 ALA A C 1
ATOM 2362 O O . ALA A 1 301 ? -6.637 24.797 33.469 1 93.5 301 ALA A O 1
ATOM 2363 N N . VAL A 1 302 ? -5.879 23.5 31.844 1 95.69 302 VAL A N 1
ATOM 2364 C CA . VAL A 1 302 ? -4.477 23.703 32.156 1 95.69 302 VAL A CA 1
ATOM 2365 C C . VAL A 1 302 ? -4.004 25.031 31.594 1 95.69 302 VAL A C 1
ATOM 2367 O O . VAL A 1 302 ? -2.85 25.438 31.781 1 95.69 302 VAL A O 1
ATOM 2370 N N . ALA A 1 303 ? -4.812 25.781 30.984 1 94.62 303 ALA A N 1
ATOM 2371 C CA . ALA A 1 303 ? -4.48 27.016 30.281 1 94.62 303 ALA A CA 1
ATOM 2372 C C . ALA A 1 303 ? -3.762 28 31.203 1 94.62 303 ALA A C 1
ATOM 2374 O O . ALA A 1 303 ? -2.887 28.75 30.75 1 94.62 303 ALA A O 1
ATOM 2375 N N . GLN A 1 304 ? -4.082 27.984 32.406 1 94.75 304 GLN A N 1
ATOM 2376 C CA . GLN A 1 304 ? -3.523 28.938 33.375 1 94.75 304 GLN A CA 1
ATOM 2377 C C . GLN A 1 304 ? -2.029 28.703 33.562 1 94.75 304 GLN A C 1
ATOM 2379 O O . GLN A 1 304 ? -1.303 29.594 34 1 94.75 304 GLN A O 1
ATOM 2384 N N . GLN A 1 305 ? -1.595 27.562 33.219 1 96.81 305 GLN A N 1
ATOM 2385 C CA . GLN A 1 305 ? -0.193 27.219 33.406 1 96.81 305 GLN A CA 1
ATOM 2386 C C . GLN A 1 305 ? 0.617 27.438 32.125 1 96.81 305 GLN A C 1
ATOM 2388 O O . GLN A 1 305 ? 1.829 27.219 32.125 1 96.81 305 GLN A O 1
ATOM 2393 N N . LEU A 1 306 ? -0.024 27.922 31.109 1 97.38 306 LEU A N 1
ATOM 2394 C CA . LEU A 1 306 ? 0.612 28.016 29.797 1 97.38 306 LEU A CA 1
ATOM 2395 C C . LEU A 1 306 ? 0.967 29.453 29.469 1 97.38 306 LEU A C 1
ATOM 2397 O O . LEU A 1 306 ? 0.343 30.391 29.969 1 97.38 306 LEU A O 1
ATOM 2401 N N . ASP A 1 307 ? 2 29.625 28.719 1 97.81 307 ASP A N 1
ATOM 2402 C CA . ASP A 1 307 ? 2.268 30.906 28.094 1 97.81 307 ASP A CA 1
ATOM 2403 C C . ASP A 1 307 ? 1.336 31.141 26.906 1 97.81 307 ASP A C 1
ATOM 2405 O O . ASP A 1 307 ? 1.725 30.938 25.75 1 97.81 307 ASP A O 1
ATOM 2409 N N . LEU A 1 308 ? 0.168 31.672 27.141 1 97.19 308 LEU A N 1
ATOM 2410 C CA . LEU A 1 308 ? -0.881 31.781 26.141 1 97.19 308 LEU A CA 1
ATOM 2411 C C . LEU A 1 308 ? -0.506 32.812 25.078 1 97.19 308 LEU A C 1
ATOM 2413 O O . LEU A 1 308 ? -0.895 32.688 23.922 1 97.19 308 LEU A O 1
ATOM 2417 N N . GLU A 1 309 ? 0.221 33.812 25.422 1 97.88 309 GLU A N 1
ATOM 2418 C CA . GLU A 1 309 ? 0.665 34.812 24.453 1 97.88 309 GLU A CA 1
ATOM 2419 C C . GLU A 1 309 ? 1.615 34.188 23.438 1 97.88 309 GLU A C 1
ATOM 2421 O O . GLU A 1 309 ? 1.516 34.5 22.234 1 97.88 309 GLU A O 1
ATOM 2426 N N . ARG A 1 310 ? 2.525 33.438 23.969 1 98.31 310 ARG A N 1
ATOM 2427 C CA . ARG A 1 310 ? 3.441 32.719 23.094 1 98.31 310 ARG A CA 1
ATOM 2428 C C . ARG A 1 310 ? 2.68 31.812 22.141 1 98.31 310 ARG A C 1
ATOM 2430 O O . ARG A 1 310 ? 2.98 31.781 20.938 1 98.31 310 ARG A O 1
ATOM 2437 N N . GLY A 1 311 ? 1.71 31.094 22.688 1 98.44 311 GLY A N 1
ATOM 2438 C CA . GLY A 1 311 ? 0.872 30.25 21.859 1 98.44 311 GLY A CA 1
ATOM 2439 C C . GLY A 1 311 ? 0.115 31 20.781 1 98.44 311 GLY A C 1
ATOM 2440 O O . GLY A 1 311 ? 0.04 30.562 19.641 1 98.44 311 GLY A O 1
ATOM 2441 N N . GLN A 1 312 ? -0.428 32.125 21.156 1 98.19 312 GLN A N 1
ATOM 2442 C CA . GLN A 1 312 ? -1.164 32.938 20.203 1 98.19 312 GLN A CA 1
ATOM 2443 C C . GLN A 1 312 ? -0.26 33.438 19.078 1 98.19 312 GLN A C 1
ATOM 2445 O O . GLN A 1 312 ? -0.647 33.375 17.906 1 98.19 312 GLN A O 1
ATOM 2450 N N . ARG A 1 313 ? 0.874 33.875 19.422 1 98.5 313 ARG A N 1
ATOM 2451 C CA . ARG A 1 313 ? 1.831 34.312 18.422 1 98.5 313 ARG A CA 1
ATOM 2452 C C . ARG A 1 313 ? 2.154 33.188 17.438 1 98.5 313 ARG A C 1
ATOM 2454 O O . ARG A 1 313 ? 2.184 33.406 16.219 1 98.5 313 ARG A O 1
ATOM 2461 N N . ASN A 1 314 ? 2.42 32.062 18 1 98.75 314 ASN A N 1
ATOM 2462 C CA . ASN A 1 314 ? 2.74 30.906 17.156 1 98.75 314 ASN A CA 1
ATOM 2463 C C . ASN A 1 314 ? 1.544 30.484 16.312 1 98.75 314 ASN A C 1
ATOM 2465 O O . ASN A 1 314 ? 1.704 30.109 15.148 1 98.75 314 ASN A O 1
ATOM 2469 N N . TYR A 1 315 ? 0.374 30.469 16.938 1 98.56 315 TYR A N 1
ATOM 2470 C CA . TYR A 1 315 ? -0.852 30.141 16.234 1 98.56 315 TYR A CA 1
ATOM 2471 C C . TYR A 1 315 ? -1.024 31 14.992 1 98.56 315 TYR A C 1
ATOM 2473 O O . TYR A 1 315 ? -1.253 30.5 13.891 1 98.56 315 TYR A O 1
ATOM 2481 N N . PHE A 1 316 ? -0.839 32.219 15.07 1 98.25 316 PHE A N 1
ATOM 2482 C CA . PHE A 1 316 ? -1.058 33.156 13.969 1 98.25 316 PHE A CA 1
ATOM 2483 C C . PHE A 1 316 ? 0.125 33.125 13.008 1 98.25 316 PHE A C 1
ATOM 2485 O O . PHE A 1 316 ? -0.029 33.438 11.82 1 98.25 316 PHE A O 1
ATOM 2492 N N . ALA A 1 317 ? 1.282 32.812 13.516 1 98.44 317 ALA A N 1
ATOM 2493 C CA . ALA A 1 317 ? 2.42 32.625 12.617 1 98.44 317 ALA A CA 1
ATOM 2494 C C . ALA A 1 317 ? 2.137 31.516 11.609 1 98.44 317 ALA A C 1
ATOM 2496 O O . ALA A 1 317 ? 2.508 31.625 10.438 1 98.44 317 ALA A O 1
ATOM 2497 N N . VAL A 1 318 ? 1.511 30.438 12.078 1 98.25 318 VAL A N 1
ATOM 2498 C CA . VAL A 1 318 ? 1.191 29.312 11.195 1 98.25 318 VAL A CA 1
ATOM 2499 C C . VAL A 1 318 ? 0.133 29.75 10.18 1 98.25 318 VAL A C 1
ATOM 2501 O O . VAL A 1 318 ? 0.176 29.344 9.016 1 98.25 318 VAL A O 1
ATOM 2504 N N . ILE A 1 319 ? -0.827 30.547 10.617 1 97.44 319 ILE A N 1
ATOM 2505 C CA . ILE A 1 319 ? -1.843 31.062 9.711 1 97.44 319 ILE A CA 1
ATOM 2506 C C . ILE A 1 319 ? -1.175 31.844 8.578 1 97.44 319 ILE A C 1
ATOM 2508 O O . ILE A 1 319 ? -1.502 31.656 7.406 1 97.44 319 ILE A O 1
ATOM 2512 N N . ASN A 1 320 ? -0.263 32.688 8.906 1 96.81 320 ASN A N 1
ATOM 2513 C CA . ASN A 1 320 ? 0.469 33.438 7.898 1 96.81 320 ASN A CA 1
ATOM 2514 C C . ASN A 1 320 ? 1.301 32.5 7.004 1 96.81 320 ASN A C 1
ATOM 2516 O O . ASN A 1 320 ? 1.426 32.75 5.801 1 96.81 320 ASN A O 1
ATOM 2520 N N . TYR A 1 321 ? 1.92 31.547 7.629 1 97 321 TYR A N 1
ATOM 2521 C CA . TYR A 1 321 ? 2.672 30.547 6.879 1 97 321 TYR A CA 1
ATOM 2522 C C . TYR A 1 321 ? 1.795 29.891 5.82 1 97 321 TYR A C 1
ATOM 2524 O O . TYR A 1 321 ? 2.209 29.734 4.672 1 97 321 TYR A O 1
ATOM 2532 N N . HIS A 1 322 ? 0.586 29.516 6.195 1 94.88 322 HIS A N 1
ATOM 2533 C CA . HIS A 1 322 ? -0.361 28.859 5.305 1 94.88 322 HIS A CA 1
ATOM 2534 C C . HIS A 1 322 ? -0.731 29.766 4.133 1 94.88 322 HIS A C 1
ATOM 2536 O O . HIS A 1 322 ? -0.826 29.312 2.992 1 94.88 322 HIS A O 1
ATOM 2542 N N . LYS A 1 323 ? -0.938 31 4.395 1 93.38 323 LYS A N 1
ATOM 2543 C CA . LYS A 1 323 ? -1.289 31.953 3.35 1 93.38 323 LYS A CA 1
ATOM 2544 C C . LYS A 1 323 ? -0.183 32.062 2.303 1 93.38 323 LYS A C 1
ATOM 2546 O O . LYS A 1 323 ? -0.461 32.156 1.105 1 93.38 323 LYS A O 1
ATOM 2551 N N . ARG A 1 324 ? 1.008 32.031 2.803 1 93.56 324 ARG A N 1
ATOM 2552 C CA . ARG A 1 324 ? 2.148 32.125 1.898 1 93.56 324 ARG A CA 1
ATOM 2553 C C . ARG A 1 324 ? 2.377 30.812 1.157 1 93.56 324 ARG A C 1
ATOM 2555 O O . ARG A 1 324 ? 2.873 30.812 0.029 1 93.56 324 ARG A O 1
ATOM 2562 N N . HIS A 1 325 ? 2.006 29.703 1.811 1 93.19 325 HIS A N 1
ATOM 2563 C CA . HIS A 1 325 ? 2.158 28.391 1.198 1 93.19 325 HIS A CA 1
ATOM 2564 C C . HIS A 1 325 ? 1.125 28.172 0.099 1 93.19 325 HIS A C 1
ATOM 2566 O O . HIS A 1 325 ? 1.385 27.453 -0.869 1 93.19 325 HIS A O 1
ATOM 2572 N N . ALA A 1 326 ? -0.022 28.781 0.24 1 90.56 326 ALA A N 1
ATOM 2573 C CA . ALA A 1 326 ? -1.112 28.625 -0.719 1 90.56 326 ALA A CA 1
ATOM 2574 C C . ALA A 1 326 ? -0.733 29.203 -2.078 1 90.56 326 ALA A C 1
ATOM 2576 O O . ALA A 1 326 ? -0.083 30.25 -2.156 1 90.56 326 ALA A O 1
ATOM 2577 N N . VAL A 1 327 ? -1.096 28.484 -3.113 1 87.75 327 VAL A N 1
ATOM 2578 C CA . VAL A 1 327 ? -0.786 28.906 -4.473 1 87.75 327 VAL A CA 1
ATOM 2579 C C . VAL A 1 327 ? -1.931 29.766 -5.016 1 87.75 327 VAL A C 1
ATOM 2581 O O . VAL A 1 327 ? -1.704 30.703 -5.789 1 87.75 327 VAL A O 1
ATOM 2584 N N . ARG A 1 328 ? -3.16 29.344 -4.57 1 83.69 328 ARG A N 1
ATOM 2585 C CA . ARG A 1 328 ? -4.367 30.078 -4.93 1 83.69 328 ARG A CA 1
ATOM 2586 C C . ARG A 1 328 ? -5.168 30.453 -3.689 1 83.69 328 ARG A C 1
ATOM 2588 O O . ARG A 1 328 ? -5.051 29.812 -2.645 1 83.69 328 ARG A O 1
ATOM 2595 N N . PRO A 1 329 ? -5.961 31.453 -3.893 1 80.06 329 PRO A N 1
ATOM 2596 C CA . PRO A 1 329 ? -6.754 31.891 -2.74 1 80.06 329 PRO A CA 1
ATOM 2597 C C . PRO A 1 329 ? -7.781 30.844 -2.309 1 80.06 329 PRO A C 1
ATOM 2599 O O . PRO A 1 329 ? -8.234 30.844 -1.162 1 80.06 329 PRO A O 1
ATOM 2602 N N . ASP A 1 330 ? -8.125 30.016 -3.244 1 80.31 330 ASP A N 1
ATOM 2603 C CA . ASP A 1 330 ? -9.125 29.016 -2.92 1 80.31 330 ASP A CA 1
ATOM 2604 C C . ASP A 1 330 ? -8.492 27.641 -2.721 1 80.31 330 ASP A C 1
ATOM 2606 O O . ASP A 1 330 ? -9.18 26.625 -2.721 1 80.31 330 ASP A O 1
ATOM 2610 N N . ASP A 1 331 ? -7.238 27.797 -2.488 1 84.94 331 ASP A N 1
ATOM 2611 C CA . ASP A 1 331 ? -6.504 26.547 -2.268 1 84.94 331 ASP A CA 1
ATOM 2612 C C . ASP A 1 331 ? -6.773 26 -0.871 1 84.94 331 ASP A C 1
ATOM 2614 O O . ASP A 1 331 ? -7.266 26.703 0.004 1 84.94 331 ASP A O 1
ATOM 2618 N N . ALA A 1 332 ? -6.453 24.734 -0.629 1 82.31 332 ALA A N 1
ATOM 2619 C CA . ALA A 1 332 ? -6.727 24.047 0.63 1 82.31 332 ALA A CA 1
ATOM 2620 C C . ALA A 1 332 ? -6.031 24.75 1.797 1 82.31 332 ALA A C 1
ATOM 2622 O O . ALA A 1 332 ? -6.594 24.844 2.891 1 82.31 332 ALA A O 1
ATOM 2623 N N . PHE A 1 333 ? -4.883 25.281 1.604 1 86.12 333 PHE A N 1
ATOM 2624 C CA . PHE A 1 333 ? -4.133 25.891 2.695 1 86.12 333 PHE A CA 1
ATOM 2625 C C . PHE A 1 333 ? -4.68 27.281 3.02 1 86.12 333 PHE A C 1
ATOM 2627 O O . PHE A 1 333 ? -4.688 27.688 4.184 1 86.12 333 PHE A O 1
ATOM 2634 N N . ALA A 1 334 ? -5.109 27.906 1.989 1 88.44 334 ALA A N 1
ATOM 2635 C CA . ALA A 1 334 ? -5.801 29.172 2.227 1 88.44 334 ALA A CA 1
ATOM 2636 C C . ALA A 1 334 ? -7.09 28.953 3.012 1 88.44 334 ALA A C 1
ATOM 2638 O O . ALA A 1 334 ? -7.406 29.719 3.924 1 88.44 334 ALA A O 1
ATOM 2639 N N . ARG A 1 335 ? -7.738 27.969 2.715 1 87.81 335 ARG A N 1
ATOM 2640 C CA . ARG A 1 335 ? -8.977 27.641 3.418 1 87.81 335 ARG A CA 1
ATOM 2641 C C . ARG A 1 335 ? -8.695 27.25 4.867 1 87.81 335 ARG A C 1
ATOM 2643 O O . ARG A 1 335 ? -9.469 27.594 5.766 1 87.81 335 ARG A O 1
ATOM 2650 N N . PHE A 1 336 ? -7.668 26.578 5.074 1 90.69 336 PHE A N 1
ATOM 2651 C CA . PHE A 1 336 ? -7.336 26.172 6.434 1 90.69 336 PHE A CA 1
ATOM 2652 C C . PHE A 1 336 ? -6.984 27.375 7.289 1 90.69 336 PHE A C 1
ATOM 2654 O O . PHE A 1 336 ? -7.234 27.391 8.5 1 90.69 336 PHE A O 1
ATOM 2661 N N . SER A 1 337 ? -6.391 28.375 6.629 1 93.12 337 SER A N 1
ATOM 2662 C CA . SER A 1 337 ? -6.109 29.609 7.371 1 93.12 337 SER A CA 1
ATOM 2663 C C . SER A 1 337 ? -7.395 30.25 7.863 1 93.12 337 SER A C 1
ATOM 2665 O O . SER A 1 337 ? -7.445 30.781 8.984 1 93.12 337 SER A O 1
ATOM 2667 N N . ILE A 1 338 ? -8.414 30.188 7.059 1 93.31 338 ILE A N 1
ATOM 2668 C CA . ILE A 1 338 ? -9.719 30.719 7.438 1 93.31 338 ILE A CA 1
ATOM 2669 C C . ILE A 1 338 ? -10.312 29.891 8.57 1 93.31 338 ILE A C 1
ATOM 2671 O O . ILE A 1 338 ? -10.812 30.438 9.555 1 93.31 338 ILE A O 1
ATOM 2675 N N . ILE A 1 339 ? -10.18 28.609 8.414 1 94.06 339 ILE A N 1
ATOM 2676 C CA . ILE A 1 339 ? -10.719 27.703 9.422 1 94.06 339 ILE A CA 1
ATOM 2677 C C . ILE A 1 339 ? -10.031 27.938 10.758 1 94.06 339 ILE A C 1
ATOM 2679 O O . ILE A 1 339 ? -10.695 28.062 11.789 1 94.06 339 ILE A O 1
ATOM 2683 N N . LEU A 1 340 ? -8.75 28.078 10.75 1 96.88 340 LEU A N 1
ATOM 2684 C CA . LEU A 1 340 ? -7.988 28.312 11.977 1 96.88 340 LEU A CA 1
ATOM 2685 C C . LEU A 1 340 ? -8.375 29.641 12.617 1 96.88 340 LEU A C 1
ATOM 2687 O O . LEU A 1 340 ? -8.531 29.719 13.836 1 96.88 340 LEU A O 1
ATOM 2691 N N . THR A 1 341 ? -8.539 30.609 11.773 1 96.88 341 THR A N 1
ATOM 2692 C CA . THR A 1 341 ? -8.922 31.922 12.281 1 96.88 341 THR A CA 1
ATOM 2693 C C . THR A 1 341 ? -10.305 31.875 12.93 1 96.88 341 THR A C 1
ATOM 2695 O O . THR A 1 341 ? -10.5 32.406 14.023 1 96.88 341 THR A O 1
ATOM 2698 N N . GLN A 1 342 ? -11.18 31.203 12.281 1 96.25 342 GLN A N 1
ATOM 2699 C CA . GLN A 1 342 ? -12.539 31.094 12.797 1 96.25 342 GLN A CA 1
ATOM 2700 C C . GLN A 1 342 ? -12.578 30.266 14.078 1 96.25 342 GLN A C 1
ATOM 2702 O O . GLN A 1 342 ? -13.297 30.609 15.023 1 96.25 342 GLN A O 1
ATOM 2707 N N . LEU A 1 343 ? -11.836 29.234 14.117 1 96.44 343 LEU A N 1
ATOM 2708 C CA . LEU A 1 343 ? -11.789 28.406 15.32 1 96.44 343 LEU A CA 1
ATOM 2709 C C . LEU A 1 343 ? -11.188 29.172 16.484 1 96.44 343 LEU A C 1
ATOM 2711 O O . LEU A 1 343 ? -11.656 29.047 17.625 1 96.44 343 LEU A O 1
ATOM 2715 N N . TRP A 1 344 ? -10.18 29.953 16.203 1 96.44 344 TRP A N 1
ATOM 2716 C CA . TRP A 1 344 ? -9.516 30.719 17.25 1 96.44 344 TRP A CA 1
ATOM 2717 C C . TRP A 1 344 ? -10.453 31.766 17.844 1 96.44 344 TRP A C 1
ATOM 2719 O O . TRP A 1 344 ? -10.445 31.984 19.062 1 96.44 344 TRP A O 1
ATOM 2729 N N . THR A 1 345 ? -11.289 32.312 17.031 1 94.31 345 THR A N 1
ATOM 2730 C CA . THR A 1 345 ? -12.125 33.438 17.469 1 94.31 345 THR A CA 1
ATOM 2731 C C . THR A 1 345 ? -13.469 32.938 18 1 94.31 345 THR A C 1
ATOM 2733 O O . THR A 1 345 ? -14.219 33.719 18.609 1 94.31 345 THR A O 1
ATOM 2736 N N . SER A 1 346 ? -13.719 31.734 17.75 1 93.56 346 SER A N 1
ATOM 2737 C CA . SER A 1 346 ? -14.992 31.172 18.203 1 93.56 346 SER A CA 1
ATOM 2738 C C . SER A 1 346 ? -15.086 31.141 19.719 1 93.56 346 SER A C 1
ATOM 2740 O O . SER A 1 346 ? -14.117 30.812 20.406 1 93.56 346 SER A O 1
ATOM 2742 N N . ARG A 1 347 ? -16.297 31.469 20.297 1 88.31 347 ARG A N 1
ATOM 2743 C CA . ARG A 1 347 ? -16.547 31.406 21.734 1 88.31 347 ARG A CA 1
ATOM 2744 C C . ARG A 1 347 ? -17.25 30.094 22.094 1 88.31 347 ARG A C 1
ATOM 2746 O O . ARG A 1 347 ? -17.359 29.75 23.281 1 88.31 347 ARG A O 1
ATOM 2753 N N . LYS A 1 348 ? -17.609 29.344 21.062 1 88.81 348 LYS A N 1
ATOM 2754 C CA . LYS A 1 348 ? -18.391 28.141 21.312 1 88.81 348 LYS A CA 1
ATOM 2755 C C . LYS A 1 348 ? -17.625 26.891 20.875 1 88.81 348 LYS A C 1
ATOM 2757 O O . LYS A 1 348 ? -18.125 25.766 20.984 1 88.81 348 LYS A O 1
ATOM 2762 N N . VAL A 1 349 ? -16.453 27.094 20.438 1 89.06 349 VAL A N 1
ATOM 2763 C CA . VAL A 1 349 ? -15.719 25.953 19.922 1 89.06 349 VAL A CA 1
ATOM 2764 C C . VAL A 1 349 ? -15.531 24.922 21.031 1 89.06 349 VAL A C 1
ATOM 2766 O O . VAL A 1 349 ? -15.297 25.281 22.188 1 89.06 349 VAL A O 1
ATOM 2769 N N . PHE A 1 350 ? -15.648 23.672 20.797 1 92.44 350 PHE A N 1
ATOM 2770 C CA . PHE A 1 350 ? -15.492 22.5 21.672 1 92.44 350 PHE A CA 1
ATOM 2771 C C . PHE A 1 350 ? -16.594 22.453 22.703 1 92.44 350 PHE A C 1
ATOM 2773 O O . PHE A 1 350 ? -16.438 21.844 23.766 1 92.44 350 PHE A O 1
ATOM 2780 N N . GLN A 1 351 ? -17.641 23.203 22.484 1 90.88 351 GLN A N 1
ATOM 2781 C CA . GLN A 1 351 ? -18.766 23.203 23.406 1 90.88 351 GLN A CA 1
ATOM 2782 C C . GLN A 1 351 ? -19.844 22.219 22.953 1 90.88 351 GLN A C 1
ATOM 2784 O O . GLN A 1 351 ? -20.312 22.281 21.812 1 90.88 351 GLN A O 1
ATOM 2789 N N . TYR A 1 352 ? -20.156 21.328 23.812 1 87.88 352 TYR A N 1
ATOM 2790 C CA . TYR A 1 352 ? -21.219 20.375 23.562 1 87.88 352 TYR A CA 1
ATOM 2791 C C . TYR A 1 352 ? -22.578 21 23.781 1 87.88 352 TYR A C 1
ATOM 2793 O O . TYR A 1 352 ? -22.688 22.125 24.281 1 87.88 352 TYR A O 1
ATOM 2801 N N . SER A 1 353 ? -23.562 20.297 23.359 1 83.94 353 SER A N 1
ATOM 2802 C CA . SER A 1 353 ? -24.922 20.812 23.453 1 83.94 353 SER A CA 1
ATOM 2803 C C . SER A 1 353 ? -25.328 21.031 24.906 1 83.94 353 SER A C 1
ATOM 2805 O O . SER A 1 353 ? -26.141 21.906 25.203 1 83.94 353 SER A O 1
ATOM 2807 N N . ASN A 1 354 ? -24.766 20.312 25.781 1 84.5 354 ASN A N 1
ATOM 2808 C CA . ASN A 1 354 ? -25.078 20.438 27.203 1 84.5 354 ASN A CA 1
ATOM 2809 C C . ASN A 1 354 ? -24.328 21.594 27.844 1 84.5 354 ASN A C 1
ATOM 2811 O O . ASN A 1 354 ? -24.438 21.828 29.047 1 84.5 354 ASN A O 1
ATOM 2815 N N . GLY A 1 355 ? -23.484 22.25 27.062 1 85.38 355 GLY A N 1
ATOM 2816 C CA . GLY A 1 355 ? -22.766 23.406 27.562 1 85.38 355 GLY A CA 1
ATOM 2817 C C . GLY A 1 355 ? -21.344 23.094 28.016 1 85.38 355 GLY A C 1
ATOM 2818 O O . GLY A 1 355 ? -20.531 24 28.219 1 85.38 355 GLY A O 1
ATOM 2819 N N . LEU A 1 356 ? -21.094 21.875 28.141 1 87.62 356 LEU A N 1
ATOM 2820 C CA . LEU A 1 356 ? -19.766 21.453 28.578 1 87.62 356 LEU A CA 1
ATOM 2821 C C . LEU A 1 356 ? -18.719 21.734 27.5 1 87.62 356 LEU A C 1
ATOM 2823 O O . LEU A 1 356 ? -18.953 21.469 26.312 1 87.62 356 LEU A O 1
ATOM 2827 N N . VAL A 1 357 ? -17.656 22.375 27.938 1 90 357 VAL A N 1
ATOM 2828 C CA . VAL A 1 357 ? -16.547 22.641 27.031 1 90 357 VAL A CA 1
ATOM 2829 C C . VAL A 1 357 ? -15.43 21.641 27.281 1 90 357 VAL A C 1
ATOM 2831 O O . VAL A 1 357 ? -14.938 21.5 28.391 1 90 357 VAL A O 1
ATOM 2834 N N . ASP A 1 358 ? -15.109 20.859 26.312 1 92.94 358 ASP A N 1
ATOM 2835 C CA . ASP A 1 358 ? -14.031 19.875 26.375 1 92.94 358 ASP A CA 1
ATOM 2836 C C . ASP A 1 358 ? -13.148 19.953 25.125 1 92.94 358 ASP A C 1
ATOM 2838 O O . ASP A 1 358 ? -13.391 19.25 24.141 1 92.94 358 ASP A O 1
ATOM 2842 N N . SER A 1 359 ? -12.094 20.688 25.219 1 95.62 359 SER A N 1
ATOM 2843 C CA . SER A 1 359 ? -11.25 20.922 24.062 1 95.62 359 SER A CA 1
ATOM 2844 C C . SER A 1 359 ? -10.266 19.781 23.844 1 95.62 359 SER A C 1
ATOM 2846 O O . SER A 1 359 ? -9.68 19.656 22.766 1 95.62 359 SER A O 1
ATOM 2848 N N . LEU A 1 360 ? -10.047 18.938 24.828 1 96.75 360 LEU A N 1
ATOM 2849 C CA . LEU A 1 360 ? -9 17.922 24.75 1 96.75 360 LEU A CA 1
ATOM 2850 C C . LEU A 1 360 ? -9.539 16.641 24.125 1 96.75 360 LEU A C 1
ATOM 2852 O O . LEU A 1 360 ? -8.789 15.906 23.469 1 96.75 360 LEU A O 1
ATOM 2856 N N . ARG A 1 361 ? -10.727 16.406 24.266 1 93.81 361 ARG A N 1
ATOM 2857 C CA . ARG A 1 361 ? -11.297 15.133 23.828 1 93.81 361 ARG A CA 1
ATOM 2858 C C . ARG A 1 361 ? -11.352 15.055 22.312 1 93.81 361 ARG A C 1
ATOM 2860 O O . ARG A 1 361 ? -11.898 15.938 21.656 1 93.81 361 ARG A O 1
ATOM 2867 N N . VAL A 1 362 ? -10.75 14.062 21.797 1 95.44 362 VAL A N 1
ATOM 2868 C CA . VAL A 1 362 ? -10.859 13.734 20.391 1 95.44 362 VAL A CA 1
ATOM 2869 C C . VAL A 1 362 ? -11.938 12.664 20.188 1 95.44 362 VAL A C 1
ATOM 2871 O O . VAL A 1 362 ? -11.82 11.555 20.703 1 95.44 362 VAL A O 1
ATOM 2874 N N . ARG A 1 363 ? -12.906 12.875 19.453 1 92.44 363 ARG A N 1
ATOM 2875 C CA . ARG A 1 363 ? -14.156 12.117 19.469 1 92.44 363 ARG A CA 1
ATOM 2876 C C . ARG A 1 363 ? -14.047 10.883 18.578 1 92.44 363 ARG A C 1
ATOM 2878 O O . ARG A 1 363 ? -14.867 9.961 18.688 1 92.44 363 ARG A O 1
ATOM 2885 N N . SER A 1 364 ? -13.039 10.875 17.703 1 92.25 364 SER A N 1
ATOM 2886 C CA . SER A 1 364 ? -12.82 9.711 16.844 1 92.25 364 SER A CA 1
ATOM 2887 C C . SER A 1 364 ? -11.336 9.359 16.766 1 92.25 364 SER A C 1
ATOM 2889 O O . SER A 1 364 ? -10.484 10.25 16.734 1 92.25 364 SER A O 1
ATOM 2891 N N . LYS A 1 365 ? -11.078 8.07 16.703 1 93.56 365 LYS A N 1
ATOM 2892 C CA . LYS A 1 365 ? -9.703 7.602 16.609 1 93.56 365 LYS A CA 1
ATOM 2893 C C . LYS A 1 365 ? -9.375 7.129 15.195 1 93.56 365 LYS A C 1
ATOM 2895 O O . LYS A 1 365 ? -8.258 6.68 14.93 1 93.56 365 LYS A O 1
ATOM 2900 N N . ALA A 1 366 ? -10.258 7.254 14.297 1 92.75 366 ALA A N 1
ATOM 2901 C CA . ALA A 1 366 ? -10.188 6.578 13 1 92.75 366 ALA A CA 1
ATOM 2902 C C . ALA A 1 366 ? -9.055 7.137 12.148 1 92.75 366 ALA A C 1
ATOM 2904 O O . ALA A 1 366 ? -8.516 6.438 11.281 1 92.75 366 ALA A O 1
ATOM 2905 N N . ARG A 1 367 ? -8.648 8.398 12.414 1 95.12 367 ARG A N 1
ATOM 2906 C CA . ARG A 1 367 ? -7.598 9.023 11.617 1 95.12 367 ARG A CA 1
ATOM 2907 C C . ARG A 1 367 ? -6.27 9.023 12.375 1 95.12 367 ARG A C 1
ATOM 2909 O O . ARG A 1 367 ? -5.379 9.82 12.07 1 95.12 367 ARG A O 1
ATOM 2916 N N . LEU A 1 368 ? -6.172 8.234 13.383 1 96.25 368 LEU A N 1
ATOM 2917 C CA . LEU A 1 368 ? -4.957 8.039 14.164 1 96.25 368 LEU A CA 1
ATOM 2918 C C . LEU A 1 368 ? -4.418 9.375 14.672 1 96.25 368 LEU A C 1
ATOM 2920 O O . LEU A 1 368 ? -5.137 10.125 15.336 1 96.25 368 LEU A O 1
ATOM 2924 N N . GLY A 1 369 ? -3.17 9.648 14.484 1 96.06 369 GLY A N 1
ATOM 2925 C CA . GLY A 1 369 ? -2.572 10.859 15.039 1 96.06 369 GLY A CA 1
ATOM 2926 C C . GLY A 1 369 ? -3.17 12.133 14.469 1 96.06 369 GLY A C 1
ATOM 2927 O O . GLY A 1 369 ? -3.043 13.203 15.07 1 96.06 369 GLY A O 1
ATOM 2928 N N . MET A 1 370 ? -3.832 12.031 13.344 1 96.06 370 MET A N 1
ATOM 2929 C CA . MET A 1 370 ? -4.426 13.203 12.719 1 96.06 370 MET A CA 1
ATOM 2930 C C . MET A 1 370 ? -5.883 13.367 13.133 1 96.06 370 MET A C 1
ATOM 2932 O O . MET A 1 370 ? -6.535 14.344 12.766 1 96.06 370 MET A O 1
ATOM 2936 N N . SER A 1 371 ? -6.344 12.547 14 1 96.56 371 SER A N 1
ATOM 2937 C CA . SER A 1 371 ? -7.734 12.609 14.445 1 96.56 371 SER A CA 1
ATOM 2938 C C . SER A 1 371 ? -8.031 13.938 15.125 1 96.56 371 SER A C 1
ATOM 2940 O O . SER A 1 371 ? -9.141 14.469 15.008 1 96.56 371 SER A O 1
ATOM 2942 N N . MET A 1 372 ? -7.094 14.422 15.82 1 96.75 372 MET A N 1
ATOM 2943 C CA . MET A 1 372 ? -7.348 15.68 16.516 1 96.75 372 MET A CA 1
ATOM 2944 C C . MET A 1 372 ? -7.574 16.812 15.516 1 96.75 372 MET A C 1
ATOM 2946 O O . MET A 1 372 ? -8.375 17.719 15.766 1 96.75 372 MET A O 1
ATOM 2950 N N . VAL A 1 373 ? -6.863 16.75 14.391 1 96.12 373 VAL A N 1
ATOM 2951 C CA . VAL A 1 373 ? -7.008 17.766 13.352 1 96.12 373 VAL A CA 1
ATOM 2952 C C . VAL A 1 373 ? -8.359 17.609 12.656 1 96.12 373 VAL A C 1
ATOM 2954 O O . VAL A 1 373 ? -9.109 18.578 12.516 1 96.12 373 VAL A O 1
ATOM 2957 N N . TYR A 1 374 ? -8.688 16.453 12.289 1 94.12 374 TYR A N 1
ATOM 2958 C CA . TYR A 1 374 ? -9.93 16.203 11.57 1 94.12 374 TYR A CA 1
ATOM 2959 C C . TYR A 1 374 ? -11.141 16.422 12.477 1 94.12 374 TYR A C 1
ATOM 2961 O O . TYR A 1 374 ? -12.195 16.859 12.008 1 94.12 374 TYR A O 1
ATOM 2969 N N . ASP A 1 375 ? -10.992 16.109 13.75 1 95.44 375 ASP A N 1
ATOM 2970 C CA . ASP A 1 375 ? -12.055 16.422 14.695 1 95.44 375 ASP A CA 1
ATOM 2971 C C . ASP A 1 375 ? -12.312 17.922 14.758 1 95.44 375 ASP A C 1
ATOM 2973 O O . ASP A 1 375 ? -13.461 18.359 14.883 1 95.44 375 ASP A O 1
ATOM 2977 N N . CYS A 1 376 ? -11.242 18.688 14.695 1 94.62 376 CYS A N 1
ATOM 2978 C CA . CYS A 1 376 ? -11.398 20.141 14.672 1 94.62 376 CYS A CA 1
ATOM 2979 C C . CYS A 1 376 ? -12.141 20.594 13.422 1 94.62 376 CYS A C 1
ATOM 2981 O O . CYS A 1 376 ? -12.914 21.547 13.469 1 94.62 376 CYS A O 1
ATOM 2983 N N . PHE A 1 377 ? -11.898 19.922 12.312 1 92.44 377 PHE A N 1
ATOM 2984 C CA . PHE A 1 377 ? -12.641 20.234 11.094 1 92.44 377 PHE A CA 1
ATOM 2985 C C . PHE A 1 377 ? -14.133 19.984 11.305 1 92.44 377 PHE A C 1
ATOM 2987 O O . PHE A 1 377 ? -14.969 20.75 10.812 1 92.44 377 PHE A O 1
ATOM 2994 N N . TRP A 1 378 ? -14.43 18.984 12.023 1 93.06 378 TRP A N 1
ATOM 2995 C CA . TRP A 1 378 ? -15.836 18.688 12.258 1 93.06 378 TRP A CA 1
ATOM 2996 C C . TRP A 1 378 ? -16.453 19.703 13.211 1 93.06 378 TRP A C 1
ATOM 2998 O O . TRP A 1 378 ? -17.625 20.078 13.062 1 93.06 378 TRP A O 1
ATOM 3008 N N . TRP A 1 379 ? -15.695 20.125 14.227 1 93.81 379 TRP A N 1
ATOM 3009 C CA . TRP A 1 379 ? -16.172 21.219 15.062 1 93.81 379 TRP A CA 1
ATOM 3010 C C . TRP A 1 379 ? -16.469 22.469 14.227 1 93.81 379 TRP A C 1
ATOM 3012 O O . TRP A 1 379 ? -17.5 23.125 14.414 1 93.81 379 TRP A O 1
ATOM 3022 N N . TRP A 1 380 ? -15.547 22.703 13.32 1 94.44 380 TRP A N 1
ATOM 3023 C CA . TRP A 1 380 ? -15.719 23.859 12.438 1 94.44 380 TRP A CA 1
ATOM 3024 C C . TRP A 1 380 ? -16.953 23.688 11.562 1 94.44 380 TRP A C 1
ATOM 3026 O O . TRP A 1 380 ? -17.734 24.641 11.391 1 94.44 380 TRP A O 1
ATOM 3036 N N . ARG A 1 381 ? -17.172 22.531 10.977 1 91.19 381 ARG A N 1
ATOM 3037 C CA . ARG A 1 381 ? -18.328 22.25 10.125 1 91.19 381 ARG A CA 1
ATOM 3038 C C . ARG A 1 381 ? -19.625 22.422 10.891 1 91.19 381 ARG A C 1
ATOM 3040 O O . ARG A 1 381 ? -20.641 22.859 10.328 1 91.19 381 ARG A O 1
ATOM 3047 N N . GLN A 1 382 ? -19.594 22.047 12.133 1 89.5 382 GLN A N 1
ATOM 3048 C CA . GLN A 1 382 ? -20.781 22.156 12.969 1 89.5 382 GLN A CA 1
ATOM 3049 C C . GLN A 1 382 ? -21.141 23.625 13.234 1 89.5 382 GLN A C 1
ATOM 3051 O O . GLN A 1 382 ? -22.312 24 13.18 1 89.5 382 GLN A O 1
ATOM 3056 N N . GLU A 1 383 ? -20.172 24.328 13.469 1 90.38 383 GLU A N 1
ATOM 3057 C CA . GLU A 1 383 ? -20.422 25.719 13.852 1 90.38 383 GLU A CA 1
ATOM 3058 C C . GLU A 1 383 ? -20.562 26.609 12.633 1 90.38 383 GLU A C 1
ATOM 3060 O O . GLU A 1 383 ? -21.422 27.484 12.578 1 90.38 383 GLU A O 1
ATOM 3065 N N . PHE A 1 384 ? -19.688 26.438 11.664 1 90.38 384 PHE A N 1
ATOM 3066 C CA . PHE A 1 384 ? -19.609 27.391 10.562 1 90.38 384 PHE A CA 1
ATOM 3067 C C . PHE A 1 384 ? -20.062 26.75 9.258 1 90.38 384 PHE A C 1
ATOM 3069 O O . PHE A 1 384 ? -20.359 27.469 8.289 1 90.38 384 PHE A O 1
ATOM 3076 N N . GLY A 1 385 ? -20.141 25.406 9.234 1 85.88 385 GLY A N 1
ATOM 3077 C CA . GLY A 1 385 ? -20.469 24.719 7.992 1 85.88 385 GLY A CA 1
ATOM 3078 C C . GLY A 1 385 ? -21.922 24.266 7.922 1 85.88 385 GLY A C 1
ATOM 3079 O O . GLY A 1 385 ? -22.344 23.672 6.93 1 85.88 385 GLY A O 1
ATOM 3080 N N . GLY A 1 386 ? -22.688 24.469 8.984 1 83.81 386 GLY A N 1
ATOM 3081 C CA . GLY A 1 386 ? -24.094 24.109 9 1 83.81 386 GLY A CA 1
ATOM 3082 C C . GLY A 1 386 ? -24.344 22.625 9.125 1 83.81 386 GLY A C 1
ATOM 3083 O O . GLY A 1 386 ? -25.422 22.125 8.75 1 83.81 386 GLY A O 1
ATOM 3084 N N . GLN A 1 387 ? -23.359 21.938 9.523 1 85.19 387 GLN A N 1
ATOM 3085 C CA . GLN A 1 387 ? -23.5 20.5 9.672 1 85.19 387 GLN A CA 1
ATOM 3086 C C . GLN A 1 387 ? -23.906 20.125 11.102 1 85.19 387 GLN A C 1
ATOM 3088 O O . GLN A 1 387 ? -23.625 20.875 12.039 1 85.19 387 GLN A O 1
ATOM 3093 N N . SER A 1 388 ? -24.625 19 11.234 1 81.69 388 SER A N 1
ATOM 3094 C CA . SER A 1 388 ? -25 18.516 12.555 1 81.69 388 SER A CA 1
ATOM 3095 C C . SER A 1 388 ? -23.875 17.734 13.203 1 81.69 388 SER A C 1
ATOM 3097 O O . SER A 1 388 ? -22.891 17.391 12.539 1 81.69 388 SER A O 1
ATOM 3099 N N . ASN A 1 389 ? -24.016 17.547 14.461 1 81.31 389 ASN A N 1
ATOM 3100 C CA . ASN A 1 389 ? -23.047 16.75 15.211 1 81.31 389 ASN A CA 1
ATOM 3101 C C . ASN A 1 389 ? -23.078 15.289 14.773 1 81.31 389 ASN A C 1
ATOM 3103 O O . ASN A 1 389 ? -24.094 14.609 14.898 1 81.31 389 ASN A O 1
ATOM 3107 N N . VAL A 1 390 ? -22 14.828 14.336 1 84.06 390 VAL A N 1
ATOM 3108 C CA . VAL A 1 390 ? -21.938 13.484 13.781 1 84.06 390 VAL A CA 1
ATOM 3109 C C . VAL A 1 390 ? -21.547 12.484 14.867 1 84.06 390 VAL A C 1
ATOM 3111 O O . VAL A 1 390 ? -21.703 11.273 14.695 1 84.06 390 VAL A O 1
ATOM 3114 N N . TYR A 1 391 ? -21.031 12.891 16.047 1 81.25 391 TYR A N 1
ATOM 3115 C CA . TYR A 1 391 ? -20.516 11.992 17.078 1 81.25 391 TYR A CA 1
ATOM 3116 C C . TYR A 1 391 ? -21.438 11.953 18.281 1 81.25 391 TYR A C 1
ATOM 3118 O O . TYR A 1 391 ? -21.25 11.133 19.188 1 81.25 391 TYR A O 1
ATOM 3126 N N . GLY A 1 392 ? -22.547 12.516 18.281 1 73.06 392 GLY A N 1
ATOM 3127 C CA . GLY A 1 392 ? -23.469 12.547 19.406 1 73.06 392 GLY A CA 1
ATOM 3128 C C . GLY A 1 392 ? -22.922 13.305 20.594 1 73.06 392 GLY A C 1
ATOM 3129 O O . GLY A 1 392 ? -21.734 13.664 20.625 1 73.06 392 GLY A O 1
ATOM 3130 N N . ASP A 1 393 ? -23.719 13.828 21.5 1 65.31 393 ASP A N 1
ATOM 3131 C CA . ASP A 1 393 ? -23.344 14.586 22.703 1 65.31 393 ASP A CA 1
ATOM 3132 C C . ASP A 1 393 ? -22.953 13.641 23.828 1 65.31 393 ASP A C 1
ATOM 3134 O O . ASP A 1 393 ? -22.859 14.062 24.984 1 65.31 393 ASP A O 1
ATOM 3138 N N . HIS A 1 394 ? -22.859 12.344 23.688 1 53.16 394 HIS A N 1
ATOM 3139 C CA . HIS A 1 394 ? -22.594 11.461 24.812 1 53.16 394 HIS A CA 1
ATOM 3140 C C . HIS A 1 394 ? -21.188 11.688 25.375 1 53.16 394 HIS A C 1
ATOM 3142 O O . HIS A 1 394 ? -20.188 11.391 24.719 1 53.16 394 HIS A O 1
ATOM 3148 N N . HIS A 1 395 ? -20.953 12.773 26.109 1 48.84 395 HIS A N 1
ATOM 3149 C CA . HIS A 1 395 ? -19.688 12.984 26.812 1 48.84 395 HIS A CA 1
ATOM 3150 C C . HIS A 1 395 ? -19.328 11.781 27.656 1 48.84 395 HIS A C 1
ATOM 3152 O O . HIS A 1 395 ? -18.359 11.82 28.422 1 48.84 395 HIS A O 1
ATOM 3158 N N . GLY A 1 396 ? -20.312 11.062 28.469 1 39.25 396 GLY A N 1
ATOM 3159 C CA . GLY A 1 396 ? -20 10.141 29.547 1 39.25 396 GLY A CA 1
ATOM 3160 C C . GLY A 1 396 ? -18.953 9.109 29.172 1 39.25 396 GLY A C 1
ATOM 3161 O O . GLY A 1 396 ? -18.766 8.805 28 1 39.25 396 GLY A O 1
ATOM 3162 N N . ASP A 1 397 ? -17.781 9.016 29.984 1 37.22 397 ASP A N 1
ATOM 3163 C CA . ASP A 1 397 ? -16.891 7.871 30.141 1 37.22 397 ASP A CA 1
ATOM 3164 C C . ASP A 1 397 ? -17.625 6.562 29.828 1 37.22 397 ASP A C 1
ATOM 3166 O O . ASP A 1 397 ? -17.172 5.488 30.234 1 37.22 397 ASP A O 1
ATOM 3170 N N . GLU A 1 398 ? -18.984 6.496 30.047 1 33.06 398 GLU A N 1
ATOM 3171 C CA . GLU A 1 398 ? -19.672 5.207 30.109 1 33.06 398 GLU A CA 1
ATOM 3172 C C . GLU A 1 398 ? -19.281 4.324 28.922 1 33.06 398 GLU A C 1
ATOM 3174 O O . GLU A 1 398 ? -19.281 4.781 27.781 1 33.06 398 GLU A O 1
ATOM 3179 N N . ASN A 1 399 ? -18.484 3.408 29.266 1 32.81 399 ASN A N 1
ATOM 3180 C CA . ASN A 1 399 ? -18.234 2.16 28.562 1 32.81 399 ASN A CA 1
ATOM 3181 C C . ASN A 1 399 ? -19.438 1.751 27.703 1 32.81 399 ASN A C 1
ATOM 3183 O O . ASN A 1 399 ? -20.078 0.73 27.984 1 32.81 399 ASN A O 1
ATOM 3187 N N . SER A 1 400 ? -20.453 2.588 27.656 1 29.8 400 SER A N 1
ATOM 3188 C CA . SER A 1 400 ? -21.5 1.945 26.859 1 29.8 400 SER A CA 1
ATOM 3189 C C . SER A 1 400 ? -20.906 1.247 25.641 1 29.8 400 SER A C 1
ATOM 3191 O O . SER A 1 400 ? -20.156 1.85 24.875 1 29.8 400 SER A O 1
ATOM 3193 N N . ASN A 1 401 ? -20.641 0.076 25.906 1 30.86 401 ASN A N 1
ATOM 3194 C CA . ASN A 1 401 ? -20.547 -0.895 24.812 1 30.86 401 ASN A CA 1
ATOM 3195 C C . ASN A 1 401 ? -21.328 -0.444 23.594 1 30.86 401 ASN A C 1
ATOM 3197 O O . ASN A 1 401 ? -22.562 -0.378 23.625 1 30.86 401 ASN A O 1
ATOM 3201 N N . HIS A 1 402 ? -21.125 0.563 23.094 1 30.69 402 HIS A N 1
ATOM 3202 C CA . HIS A 1 402 ? -21.797 0.552 21.797 1 30.69 402 HIS A CA 1
ATOM 3203 C C . HIS A 1 402 ? -22.109 -0.872 21.359 1 30.69 402 HIS A C 1
ATOM 3205 O O . HIS A 1 402 ? -21.281 -1.538 20.734 1 30.69 402 HIS A O 1
ATOM 3211 N N . ILE A 1 403 ? -22.609 -1.663 22.297 1 28.92 403 ILE A N 1
ATOM 3212 C CA . ILE A 1 403 ? -23.438 -2.807 21.906 1 28.92 403 ILE A CA 1
ATOM 3213 C C . ILE A 1 403 ? -24.297 -2.439 20.703 1 28.92 403 ILE A C 1
ATOM 3215 O O . ILE A 1 403 ? -25.062 -1.476 20.75 1 28.92 403 ILE A O 1
ATOM 3219 N N . LEU A 1 404 ? -23.875 -2.676 19.641 1 30.08 404 LEU A N 1
ATOM 3220 C CA . LEU A 1 404 ? -24.766 -3.08 18.578 1 30.08 404 LEU A CA 1
ATOM 3221 C C . LEU A 1 404 ? -26.062 -3.668 19.125 1 30.08 404 LEU A C 1
ATOM 3223 O O . LEU A 1 404 ? -26.141 -4.875 19.375 1 30.08 404 LEU A O 1
ATOM 3227 N N . ASP A 1 405 ? -26.672 -3.297 20.328 1 27.09 405 ASP A N 1
ATOM 3228 C CA . ASP A 1 405 ? -27.922 -3.797 20.922 1 27.09 405 ASP A CA 1
ATOM 3229 C C . ASP A 1 405 ? -28.922 -4.168 19.844 1 27.09 405 ASP A C 1
ATOM 3231 O O . ASP A 1 405 ? -29.188 -5.352 19.609 1 27.09 405 ASP A O 1
ATOM 3235 N N . ASP A 1 406 ? -30.266 -3.342 19.922 1 27.34 406 ASP A N 1
ATOM 3236 C CA . ASP A 1 406 ? -31.641 -3.719 19.594 1 27.34 406 ASP A CA 1
ATOM 3237 C C . ASP A 1 406 ? -31.812 -3.924 18.094 1 27.34 406 ASP A C 1
ATOM 3239 O O . ASP A 1 406 ? -32.938 -3.982 17.594 1 27.34 406 ASP A O 1
ATOM 3243 N N . PHE A 1 407 ? -31.094 -3.26 17.422 1 24.27 407 PHE A N 1
ATOM 3244 C CA . PHE A 1 407 ? -31.578 -3.445 16.062 1 24.27 407 PHE A CA 1
ATOM 3245 C C . PHE A 1 407 ? -31.359 -4.883 15.602 1 24.27 407 PHE A C 1
ATOM 3247 O O . PHE A 1 407 ? -30.484 -5.152 14.781 1 24.27 407 PHE A O 1
ATOM 3254 N N . ALA A 1 408 ? -31.375 -5.738 16.688 1 26.98 408 ALA A N 1
ATOM 3255 C CA . ALA A 1 408 ? -31.531 -7.082 16.141 1 26.98 408 ALA A CA 1
ATOM 3256 C C . ALA A 1 408 ? -32.75 -7.172 15.242 1 26.98 408 ALA A C 1
ATOM 3258 O O . ALA A 1 408 ? -33.906 -7.113 15.719 1 26.98 408 ALA A O 1
ATOM 3259 N N . PRO A 1 409 ? -32.781 -6.773 14.039 1 25.03 409 PRO A N 1
ATOM 3260 C CA . PRO A 1 409 ? -34.031 -7.18 13.43 1 25.03 409 PRO A CA 1
ATOM 3261 C C . PRO A 1 409 ? -34.438 -8.602 13.797 1 25.03 409 PRO A C 1
ATOM 3263 O O . PRO A 1 409 ? -33.594 -9.438 14.102 1 25.03 409 PRO A O 1
ATOM 3266 N N . SER A 1 410 ? -35.438 -8.781 14.578 1 22.86 410 SER A N 1
ATOM 3267 C CA . SER A 1 410 ? -36.062 -10.078 14.406 1 22.86 410 SER A CA 1
ATOM 3268 C C . SER A 1 410 ? -35.969 -10.57 12.969 1 22.86 410 SER A C 1
ATOM 3270 O O . SER A 1 410 ? -36.281 -9.828 12.031 1 22.86 410 SER A O 1
ATOM 3272 N N . LEU A 1 411 ? -35.031 -11.422 12.773 1 26.02 411 LEU A N 1
ATOM 3273 C CA . LEU A 1 411 ? -34.938 -12.156 11.516 1 26.02 411 LEU A CA 1
ATOM 3274 C C . LEU A 1 411 ? -36.281 -12.664 11.078 1 26.02 411 LEU A C 1
ATOM 3276 O O . LEU A 1 411 ? -36.719 -13.75 11.484 1 26.02 411 LEU A O 1
ATOM 3280 N N . ASP A 1 412 ? -37.312 -11.797 11.133 1 23.27 412 ASP A N 1
ATOM 3281 C CA . ASP A 1 412 ? -38.406 -12.438 10.398 1 23.27 412 ASP A CA 1
ATOM 3282 C C . ASP A 1 412 ? -37.938 -12.914 9.031 1 23.27 412 ASP A C 1
ATOM 3284 O O . ASP A 1 412 ? -37.156 -12.227 8.352 1 23.27 412 ASP A O 1
ATOM 3288 N N . SER A 1 413 ? -37.906 -14.258 8.727 1 23.73 413 SER A N 1
ATOM 3289 C CA . SER A 1 413 ? -37.562 -15.164 7.645 1 23.73 413 SER A CA 1
ATOM 3290 C C . SER A 1 413 ? -37.812 -14.539 6.281 1 23.73 413 SER A C 1
ATOM 3292 O O . SER A 1 413 ? -37.188 -14.914 5.289 1 23.73 413 SER A O 1
ATOM 3294 N N . ASP A 1 414 ? -38.969 -13.891 6.137 1 22.05 414 ASP A N 1
ATOM 3295 C CA . ASP A 1 414 ? -39.5 -13.875 4.777 1 22.05 414 ASP A CA 1
ATOM 3296 C C . ASP A 1 414 ? -38.75 -12.883 3.9 1 22.05 414 ASP A C 1
ATOM 3298 O O . ASP A 1 414 ? -38.625 -13.094 2.695 1 22.05 414 ASP A O 1
ATOM 3302 N N . GLN A 1 415 ? -38.844 -11.547 4.297 1 20.22 415 GLN A N 1
ATOM 3303 C CA . GLN A 1 415 ? -38.75 -10.539 3.244 1 20.22 415 GLN A CA 1
ATOM 3304 C C . GLN A 1 415 ? -37.281 -10.18 2.957 1 20.22 415 GLN A C 1
ATOM 3306 O O . GLN A 1 415 ? -36.688 -9.367 3.668 1 20.22 415 GLN A O 1
ATOM 3311 N N . LEU A 1 416 ? -36.438 -10.961 2.693 1 23.17 416 LEU A N 1
ATOM 3312 C CA . LEU A 1 416 ? -35.125 -10.719 2.105 1 23.17 416 LEU A CA 1
ATOM 3313 C C . LEU A 1 416 ? -35.219 -9.695 0.981 1 23.17 416 LEU A C 1
ATOM 3315 O O . LEU A 1 416 ? -35.062 -10.039 -0.192 1 23.17 416 LEU A O 1
ATOM 3319 N N . ASP A 1 417 ? -36.219 -8.789 1.075 1 20.58 417 ASP A N 1
ATOM 3320 C CA . ASP A 1 417 ? -36.25 -7.883 -0.07 1 20.58 417 ASP A CA 1
ATOM 3321 C C . ASP A 1 417 ? -34.938 -7.082 -0.178 1 20.58 417 ASP A C 1
ATOM 3323 O O . ASP A 1 417 ? -34.438 -6.594 0.829 1 20.58 417 ASP A O 1
ATOM 3327 N N . LEU A 1 418 ? -34.188 -7.301 -1.076 1 22.81 418 LEU A N 1
ATOM 3328 C CA . LEU A 1 418 ? -33 -6.645 -1.623 1 22.81 418 LEU A CA 1
ATOM 3329 C C . LEU A 1 418 ? -33.125 -5.129 -1.492 1 22.81 418 LEU A C 1
ATOM 3331 O O . LEU A 1 418 ? -34.062 -4.523 -2.006 1 22.81 418 LEU A O 1
ATOM 3335 N N . VAL A 1 419 ? -32.844 -4.59 -0.38 1 24.95 419 VAL A N 1
ATOM 3336 C CA . VAL A 1 419 ? -32.875 -3.152 -0.124 1 24.95 419 VAL A CA 1
ATOM 3337 C C . VAL A 1 419 ? -32.375 -2.396 -1.361 1 24.95 419 VAL A C 1
ATOM 3339 O O . VAL A 1 419 ? -31.359 -2.732 -1.939 1 24.95 419 VAL A O 1
ATOM 3342 N N . ASP A 1 420 ? -33.219 -1.756 -2.029 1 22.41 420 ASP A N 1
ATOM 3343 C CA . ASP A 1 420 ? -33.031 -0.772 -3.092 1 22.41 420 ASP A CA 1
ATOM 3344 C C . ASP A 1 420 ? -31.969 0.26 -2.711 1 22.41 420 ASP A C 1
ATOM 3346 O O . ASP A 1 420 ? -32.188 1.058 -1.794 1 22.41 420 ASP A O 1
ATOM 3350 N N . LEU A 1 421 ? -30.766 -0.155 -2.643 1 25.61 421 LEU A N 1
ATOM 3351 C CA . LEU A 1 421 ? -29.688 0.808 -2.508 1 25.61 421 LEU A CA 1
ATOM 3352 C C . LEU A 1 421 ? -29.953 2.047 -3.357 1 25.61 421 LEU A C 1
ATOM 3354 O O . LEU A 1 421 ? -29.656 2.059 -4.555 1 25.61 421 LEU A O 1
ATOM 3358 N N . ASN A 1 422 ? -31.125 2.598 -3.33 1 23.8 422 ASN A N 1
ATOM 3359 C CA . ASN A 1 422 ? -31.297 3.926 -3.912 1 23.8 422 ASN A CA 1
ATOM 3360 C C . ASN A 1 422 ? -30.172 4.867 -3.486 1 23.8 422 ASN A C 1
ATOM 3362 O O . ASN A 1 422 ? -30.25 5.492 -2.428 1 23.8 422 ASN A O 1
ATOM 3366 N N . LEU A 1 423 ? -28.984 4.477 -3.736 1 25.77 423 LEU A N 1
ATOM 3367 C CA . LEU A 1 423 ? -27.812 5.336 -3.617 1 25.77 423 LEU A CA 1
ATOM 3368 C C . LEU A 1 423 ? -28.109 6.734 -4.148 1 25.77 423 LEU A C 1
ATOM 3370 O O . LEU A 1 423 ? -28.266 6.926 -5.355 1 25.77 423 LEU A O 1
ATOM 3374 N N . THR A 1 424 ? -28.938 7.5 -3.494 1 24.81 424 THR A N 1
ATOM 3375 C CA . THR A 1 424 ? -29.031 8.914 -3.85 1 24.81 424 THR A CA 1
ATOM 3376 C C . THR A 1 424 ? -27.641 9.484 -4.121 1 24.81 424 THR A C 1
ATOM 3378 O O . THR A 1 424 ? -26.688 9.18 -3.408 1 24.81 424 THR A O 1
ATOM 3381 N N . PRO A 1 425 ? -27.453 10.031 -5.285 1 23.84 425 PRO A N 1
ATOM 3382 C CA . PRO A 1 425 ? -26.203 10.719 -5.629 1 23.84 425 PRO A CA 1
ATOM 3383 C C . PRO A 1 425 ? -25.672 11.578 -4.484 1 23.84 425 PRO A C 1
ATOM 3385 O O . PRO A 1 425 ? -26.453 12.211 -3.768 1 23.84 425 PRO A O 1
ATOM 3388 N N . ILE A 1 426 ? -24.703 11.086 -3.885 1 27.8 426 ILE A N 1
ATOM 3389 C CA . ILE A 1 426 ? -24.109 12.023 -2.947 1 27.8 426 ILE A CA 1
ATOM 3390 C C . ILE A 1 426 ? -24.109 13.43 -3.547 1 27.8 426 ILE A C 1
ATOM 3392 O O . ILE A 1 426 ? -23.609 13.633 -4.656 1 27.8 426 ILE A O 1
ATOM 3396 N N . PRO A 1 427 ? -25.016 14.297 -3.191 1 24.52 427 PRO A N 1
ATOM 3397 C CA . PRO A 1 427 ? -25.016 15.641 -3.768 1 24.52 427 PRO A CA 1
ATOM 3398 C C . PRO A 1 427 ? -23.594 16.203 -3.92 1 24.52 427 PRO A C 1
ATOM 3400 O O . PRO A 1 427 ? -22.688 15.828 -3.176 1 24.52 427 PRO A O 1
ATOM 3403 N N . ASP A 1 428 ? -23.266 16.594 -5.078 1 26.67 428 ASP A N 1
ATOM 3404 C CA . ASP A 1 428 ? -22.109 17.438 -5.363 1 26.67 428 ASP A CA 1
ATOM 3405 C C . ASP A 1 428 ? -21.906 18.484 -4.281 1 26.67 428 ASP A C 1
ATOM 3407 O O . ASP A 1 428 ? -22.672 19.453 -4.191 1 26.67 428 ASP A O 1
ATOM 3411 N N . LEU A 1 429 ? -21.828 18.188 -3.17 1 27.23 429 LEU A N 1
ATOM 3412 C CA . LEU A 1 429 ? -21.703 19.281 -2.209 1 27.23 429 LEU A CA 1
ATOM 3413 C C . LEU A 1 429 ? -20.672 20.312 -2.672 1 27.23 429 LEU A C 1
ATOM 3415 O O . LEU A 1 429 ? -19.469 20.047 -2.646 1 27.23 429 LEU A O 1
ATOM 3419 N N . GLN A 1 430 ? -20.953 21.047 -3.707 1 26.72 430 GLN A N 1
ATOM 3420 C CA . GLN A 1 430 ? -20.266 22.312 -3.938 1 26.72 430 GLN A CA 1
ATOM 3421 C C . GLN A 1 430 ? -20.031 23.062 -2.625 1 26.72 430 GLN A C 1
ATOM 3423 O O . GLN A 1 430 ? -20.922 23.125 -1.772 1 26.72 430 GLN A O 1
ATOM 3428 N N . TRP A 1 431 ? -18.875 23.062 -2.162 1 27.39 431 TRP A N 1
ATOM 3429 C CA . TRP A 1 431 ? -18.688 24.078 -1.135 1 27.39 431 TRP A CA 1
ATOM 3430 C C . TRP A 1 431 ? -19.547 25.297 -1.414 1 27.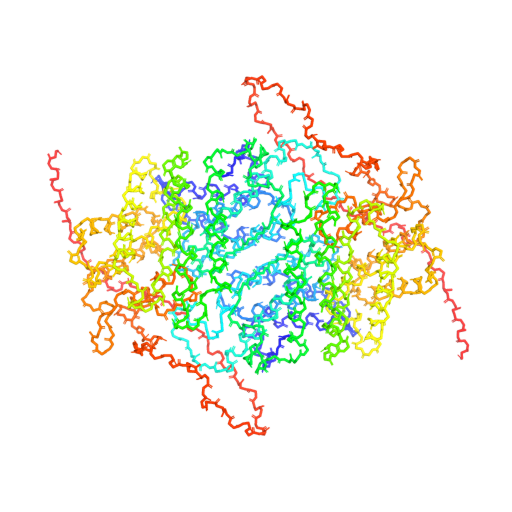39 431 TRP A C 1
ATOM 3432 O O . TRP A 1 431 ? -19.75 25.672 -2.572 1 27.39 431 TRP A O 1
ATOM 3442 N N . PRO A 1 432 ? -20.516 25.703 -0.703 1 27.17 432 PRO A N 1
ATOM 3443 C CA . PRO A 1 432 ? -21.125 26.984 -1.051 1 27.17 432 PRO A CA 1
ATOM 3444 C C . PRO A 1 432 ? -20.125 27.984 -1.638 1 27.17 432 PRO A C 1
ATOM 3446 O O . PRO A 1 432 ? -18.969 28.016 -1.227 1 27.17 432 PRO A O 1
ATOM 3449 N N . VAL A 1 433 ? -20.172 28.234 -2.859 1 28.44 433 VAL A N 1
ATOM 3450 C CA . VAL A 1 433 ? -19.5 29.391 -3.453 1 28.44 433 VAL A CA 1
ATOM 3451 C C . VAL A 1 433 ? -19.594 30.594 -2.514 1 28.44 433 VAL A C 1
ATOM 3453 O O . VAL A 1 433 ? -20.703 31.062 -2.23 1 28.44 433 VAL A O 1
ATOM 3456 N N . PHE A 1 434 ? -18.812 30.734 -1.593 1 27.02 434 PHE A N 1
ATOM 3457 C CA . PHE A 1 434 ? -18.672 31.984 -0.859 1 27.02 434 PHE A CA 1
ATOM 3458 C C . PHE A 1 434 ? -18.5 33.156 -1.816 1 27.02 434 PHE A C 1
ATOM 3460 O O . PHE A 1 434 ? -17.406 33.719 -1.947 1 27.02 434 PHE A O 1
ATOM 3467 N N . ASP A 1 435 ? -18.984 33.219 -3.02 1 27.17 435 ASP A N 1
ATOM 3468 C CA . ASP A 1 435 ? -18.984 34.531 -3.682 1 27.17 435 ASP A CA 1
ATOM 3469 C C . ASP A 1 435 ? -19.672 35.562 -2.816 1 27.17 435 ASP A C 1
ATOM 3471 O O . ASP A 1 435 ? -19.516 36.781 -3.045 1 27.17 435 ASP A O 1
ATOM 3475 N N . LYS A 1 436 ? -20.906 35.188 -2.201 1 29.73 436 LYS A N 1
ATOM 3476 C CA . LYS A 1 436 ? -21.734 36.281 -1.745 1 29.73 436 LYS A CA 1
ATOM 3477 C C . LYS A 1 436 ? -21.156 36.938 -0.483 1 29.73 436 LYS A C 1
ATOM 3479 O O . LYS A 1 436 ? -21.719 37.875 0.06 1 29.73 436 LYS A O 1
ATOM 3484 N N . PHE A 1 437 ? -20.375 36.156 0.281 1 24.06 437 PHE A N 1
ATOM 3485 C CA . PHE A 1 437 ? -20.109 36.938 1.481 1 24.06 437 PHE A CA 1
ATOM 3486 C C . PHE A 1 437 ? -19.047 38 1.21 1 24.06 437 PHE A C 1
ATOM 3488 O O . PHE A 1 437 ? -19.109 39.125 1.756 1 24.06 437 PHE A O 1
ATOM 3495 N N . PHE A 1 438 ? -17.875 37.625 0.672 1 25.27 438 PHE A N 1
ATOM 3496 C CA . PHE A 1 438 ? -16.797 38.562 0.974 1 25.27 438 PHE A CA 1
ATOM 3497 C C . PHE A 1 438 ? -16.906 39.812 0.115 1 25.27 438 PHE A C 1
ATOM 3499 O O . PHE A 1 438 ? -15.969 40.156 -0.617 1 25.27 438 PHE A O 1
ATOM 3506 N N . THR A 1 439 ? -17.938 40.125 -0.49 1 25.81 439 THR A N 1
ATOM 3507 C CA . THR A 1 439 ? -17.594 41.406 -1.076 1 25.81 439 THR A CA 1
ATOM 3508 C C . THR A 1 439 ? -17.203 42.406 0.009 1 25.81 439 THR A C 1
ATOM 3510 O O . THR A 1 439 ? -17.125 43.594 -0.25 1 25.81 439 THR A O 1
ATOM 3513 N N . GLU A 1 440 ? -17.438 42.125 1.276 1 26.05 440 GLU A N 1
ATOM 3514 C CA . GLU A 1 440 ? -17.188 43.344 2.039 1 26.05 440 GLU A CA 1
ATOM 3515 C C . GLU A 1 440 ? -15.711 43.75 1.974 1 26.05 440 GLU A C 1
ATOM 3517 O O . GLU A 1 440 ? -14.836 42.875 1.864 1 26.05 440 GLU A O 1
ATOM 3522 N N . ASN A 1 441 ? -15.336 45.062 1.804 1 24.52 441 ASN A N 1
ATOM 3523 C CA . ASN A 1 441 ? -14.148 45.906 1.703 1 24.52 441 ASN A CA 1
ATOM 3524 C C . ASN A 1 441 ? -13.141 45.562 2.801 1 24.52 441 ASN A C 1
ATOM 3526 O O . ASN A 1 441 ? -13.453 45.688 3.988 1 24.52 441 ASN A O 1
ATOM 3530 N N . TRP A 1 442 ? -12.289 44.719 2.695 1 23.95 442 TRP A N 1
ATOM 3531 C CA . TRP A 1 442 ? -11.219 44.625 3.678 1 23.95 442 TRP A CA 1
ATOM 3532 C C . TRP A 1 442 ? -10.602 45.969 3.973 1 23.95 442 TRP A C 1
ATOM 3534 O O . TRP A 1 442 ? -10.305 46.75 3.053 1 23.95 442 TRP A O 1
ATOM 3544 N N . PRO A 1 443 ? -10.719 46.625 5.035 1 25.58 443 PRO A N 1
ATOM 3545 C CA . PRO A 1 443 ? -10.055 47.906 5.285 1 25.58 443 PRO A CA 1
ATOM 3546 C C . PRO A 1 443 ? -8.555 47.844 4.977 1 25.58 443 PRO A C 1
ATOM 3548 O O . PRO A 1 443 ? -7.945 46.781 5.004 1 25.58 443 PRO A O 1
ATOM 3551 N N . SER A 1 444 ? -7.977 48.844 4.211 1 24.27 444 SER A N 1
ATOM 3552 C CA . SER A 1 444 ? -6.605 49.25 3.918 1 24.27 444 SER A CA 1
ATOM 3553 C C . SER A 1 444 ? -5.754 49.281 5.184 1 24.27 444 SER A C 1
ATOM 3555 O O . SER A 1 444 ? -6.043 50.031 6.113 1 24.27 444 SER A O 1
ATOM 3557 N N . LEU A 1 445 ? -5.363 48.344 5.785 1 24 445 LEU A N 1
ATOM 3558 C CA . LEU A 1 445 ? -4.395 48.562 6.852 1 24 445 LEU A CA 1
ATOM 3559 C C . LEU A 1 445 ? -3.215 49.375 6.34 1 24 445 LEU A C 1
ATOM 3561 O O . LEU A 1 445 ? -2.457 48.938 5.484 1 24 445 LEU A O 1
ATOM 3565 N N . ASP A 1 446 ? -3.291 50.75 6.188 1 22.34 446 ASP A N 1
ATOM 3566 C CA . ASP A 1 446 ? -2.297 51.812 6.094 1 22.34 446 ASP A CA 1
ATOM 3567 C C . ASP A 1 446 ? -1.166 51.594 7.098 1 22.34 446 ASP A C 1
ATOM 3569 O O . ASP A 1 446 ? -1.295 51.938 8.273 1 22.34 446 ASP A O 1
ATOM 3573 N N . LEU A 1 447 ? -0.554 50.5 7.223 1 22.98 447 LEU A N 1
ATOM 3574 C CA . LEU A 1 447 ? 0.709 50.688 7.93 1 22.98 447 LEU A CA 1
ATOM 3575 C C . LEU A 1 447 ? 1.597 51.688 7.219 1 22.98 447 LEU A C 1
ATOM 3577 O O . LEU A 1 447 ? 1.896 51.531 6.035 1 22.98 447 LEU A O 1
ATOM 3581 N N . ASP A 1 448 ? 1.486 53 7.465 1 20.97 448 ASP A N 1
ATOM 3582 C CA . ASP A 1 448 ? 2.393 54.125 7.352 1 20.97 448 ASP A CA 1
ATOM 3583 C C . ASP A 1 448 ? 3.822 53.719 7.707 1 20.97 448 ASP A C 1
ATOM 3585 O O . ASP A 1 448 ? 4.156 53.594 8.891 1 20.97 448 ASP A O 1
ATOM 3589 N N . MET A 1 449 ? 4.426 52.719 7.254 1 20.84 449 MET A N 1
ATOM 3590 C CA . MET A 1 449 ? 5.883 52.812 7.293 1 20.84 449 MET A CA 1
ATOM 3591 C C . MET A 1 449 ? 6.371 54 6.445 1 20.84 449 MET A C 1
ATOM 3593 O O . MET A 1 449 ? 6.191 54 5.223 1 20.84 449 MET A O 1
ATOM 3597 N N . SER A 1 450 ? 6.207 55.219 6.832 1 18.67 450 SER A N 1
ATOM 3598 C CA . SER A 1 450 ? 7.094 56.375 6.68 1 18.67 450 SER A CA 1
ATOM 3599 C C . SER A 1 450 ? 8.547 55.969 6.891 1 18.67 450 SER A C 1
ATOM 3601 O O . SER A 1 450 ? 9.445 56.812 6.809 1 18.67 450 SER A O 1
ATOM 3603 N N . ILE A 1 451 ? 9.172 54.938 6.348 1 20.77 451 ILE A N 1
ATOM 3604 C CA . ILE A 1 451 ? 10.414 55.406 5.742 1 20.77 451 ILE A CA 1
ATOM 3605 C C . ILE A 1 451 ? 10.156 55.875 4.309 1 20.77 451 ILE A C 1
ATOM 3607 O O . ILE A 1 451 ? 9.406 55.219 3.57 1 20.77 451 ILE A O 1
ATOM 3611 N N . MET B 1 1 ? -18.031 -12.227 -4.344 1 46.19 1 MET B N 1
ATOM 3612 C CA . MET B 1 1 ? -17.25 -11.055 -3.959 1 46.19 1 MET B CA 1
ATOM 3613 C C . MET B 1 1 ? -18.094 -9.789 -4.035 1 46.19 1 MET B C 1
ATOM 3615 O O . MET B 1 1 ? -18.016 -8.922 -3.16 1 46.19 1 MET B O 1
ATOM 3619 N N . VAL B 1 2 ? -18.875 -9.562 -5.25 1 53.44 2 VAL B N 1
ATOM 3620 C CA . VAL B 1 2 ? -19.625 -8.32 -5.426 1 53.44 2 VAL B CA 1
ATOM 3621 C C . VAL B 1 2 ? -21.125 -8.633 -5.488 1 53.44 2 VAL B C 1
ATOM 3623 O O . VAL B 1 2 ? -21.578 -9.359 -6.375 1 53.44 2 VAL B O 1
ATOM 3626 N N . GLU B 1 3 ? -21.656 -8.656 -4.398 1 55.47 3 GLU B N 1
ATOM 3627 C CA . GLU B 1 3 ? -23.094 -8.812 -4.453 1 55.47 3 GLU B CA 1
ATOM 3628 C C . GLU B 1 3 ? -23.797 -7.492 -4.766 1 55.47 3 GLU B C 1
ATOM 3630 O O . GLU B 1 3 ? -23.672 -6.527 -4.008 1 55.47 3 GLU B O 1
ATOM 3635 N N . THR B 1 4 ? -23.797 -7.105 -6.094 1 56.88 4 THR B N 1
ATOM 3636 C CA . THR B 1 4 ? -24.562 -5.891 -6.34 1 56.88 4 THR B CA 1
ATOM 3637 C C . THR B 1 4 ? -26.047 -6.215 -6.535 1 56.88 4 THR B C 1
ATOM 3639 O O . THR B 1 4 ? -26.391 -7.145 -7.262 1 56.88 4 THR B O 1
ATOM 3642 N N . LEU B 1 5 ? -26.797 -5.871 -5.668 1 60.06 5 LEU B N 1
ATOM 3643 C CA . LEU B 1 5 ? -28.25 -5.996 -5.766 1 60.06 5 LEU B CA 1
ATOM 3644 C C . LEU B 1 5 ? -28.797 -5.074 -6.848 1 60.06 5 LEU B C 1
ATOM 3646 O O . LEU B 1 5 ? -30.016 -4.957 -7.008 1 60.06 5 LEU B O 1
ATOM 3650 N N . LEU B 1 6 ? -27.844 -4.586 -7.609 1 74.56 6 LEU B N 1
ATOM 3651 C CA . LEU B 1 6 ? -28.297 -3.631 -8.609 1 74.56 6 LEU B CA 1
ATOM 3652 C C . LEU B 1 6 ? -28.719 -4.348 -9.891 1 74.56 6 LEU B C 1
ATOM 3654 O O . LEU B 1 6 ? -28.125 -5.352 -10.273 1 74.56 6 LEU B O 1
ATOM 3658 N N . THR B 1 7 ? -29.828 -3.932 -10.414 1 84.69 7 THR B N 1
ATOM 3659 C CA . THR B 1 7 ? -30.156 -4.379 -11.766 1 84.69 7 THR B CA 1
ATOM 3660 C C . THR B 1 7 ? -29.094 -3.945 -12.758 1 84.69 7 THR B C 1
ATOM 3662 O O . THR B 1 7 ? -28.344 -3 -12.5 1 84.69 7 THR B O 1
ATOM 3665 N N . PRO B 1 8 ? -28.938 -4.676 -13.852 1 88.19 8 PRO B N 1
ATOM 3666 C CA . PRO B 1 8 ? -27.906 -4.34 -14.844 1 88.19 8 PRO B CA 1
ATOM 3667 C C . PRO B 1 8 ? -27.969 -2.881 -15.289 1 88.19 8 PRO B C 1
ATOM 3669 O O . PRO B 1 8 ? -26.938 -2.219 -15.391 1 88.19 8 PRO B O 1
ATOM 3672 N N . ASN B 1 9 ? -29.141 -2.402 -15.477 1 90.25 9 ASN B N 1
ATOM 3673 C CA . ASN B 1 9 ? -29.281 -1.015 -15.906 1 90.25 9 ASN B CA 1
ATOM 3674 C C . ASN B 1 9 ? -28.875 -0.043 -14.805 1 90.25 9 ASN B C 1
ATOM 3676 O O . ASN B 1 9 ? -28.234 0.978 -15.078 1 90.25 9 ASN B O 1
ATOM 3680 N N . GLU B 1 10 ? -29.234 -0.359 -13.664 1 88.62 10 GLU B N 1
ATOM 3681 C CA . GLU B 1 10 ? -28.844 0.476 -12.531 1 88.62 10 GLU B CA 1
ATOM 3682 C C . GLU B 1 10 ? -27.328 0.452 -12.328 1 88.62 10 GLU B C 1
ATOM 3684 O O . GLU B 1 10 ? -26.719 1.482 -12.023 1 88.62 10 GLU B O 1
ATOM 3689 N N . CYS B 1 11 ? -26.797 -0.681 -12.484 1 89.5 11 CYS B N 1
ATOM 3690 C CA . CYS B 1 11 ? -25.359 -0.831 -12.352 1 89.5 11 CYS B CA 1
ATOM 3691 C C . CYS B 1 11 ? -24.625 0 -13.398 1 89.5 11 CYS B C 1
ATOM 3693 O O . CYS B 1 11 ? -23.688 0.726 -13.07 1 89.5 11 CYS B O 1
ATOM 3695 N N . HIS B 1 12 ? -25.172 -0.056 -14.633 1 92.06 12 HIS B N 1
ATOM 3696 C CA . HIS B 1 12 ? -24.531 0.687 -15.719 1 92.06 12 HIS B CA 1
ATOM 3697 C C . HIS B 1 12 ? -24.641 2.191 -15.5 1 92.06 12 HIS B C 1
ATOM 3699 O O . HIS B 1 12 ? -23.703 2.936 -15.781 1 92.06 12 HIS B O 1
ATOM 3705 N N . GLN B 1 13 ? -25.734 2.596 -14.961 1 90.62 13 GLN B N 1
ATOM 3706 C CA . GLN B 1 13 ? -25.953 4.016 -14.711 1 90.62 13 GLN B CA 1
ATOM 3707 C C . GLN B 1 13 ? -25.047 4.523 -13.586 1 90.62 13 GLN B C 1
ATOM 3709 O O . GLN B 1 13 ? -24.5 5.625 -13.672 1 90.62 13 GLN B O 1
ATOM 3714 N N . GLN B 1 14 ? -24.828 3.686 -12.641 1 89.31 14 GLN B N 1
ATOM 3715 C CA . GLN B 1 14 ? -24.062 4.109 -11.469 1 89.31 14 GLN B CA 1
ATOM 3716 C C . GLN B 1 14 ? -22.562 3.973 -11.711 1 89.31 14 GLN B C 1
ATOM 3718 O O . GLN B 1 14 ? -21.766 4.797 -11.242 1 89.31 14 GLN B O 1
ATOM 3723 N N . SER B 1 15 ? -22.172 2.916 -12.367 1 92.81 15 SER B N 1
ATOM 3724 C CA . SER B 1 15 ? -20.766 2.662 -12.633 1 92.81 15 SER B CA 1
ATOM 3725 C C . SER B 1 15 ? -20.578 1.879 -13.93 1 92.81 15 SER B C 1
ATOM 3727 O O . SER B 1 15 ? -20.531 0.646 -13.914 1 92.81 15 SER B O 1
ATOM 3729 N N . PRO B 1 16 ? -20.391 2.602 -14.953 1 93.56 16 PRO B N 1
ATOM 3730 C CA . PRO B 1 16 ? -20.109 1.905 -16.219 1 93.56 16 PRO B CA 1
ATOM 3731 C C . PRO B 1 16 ? -18.922 0.948 -16.094 1 93.56 16 PRO B C 1
ATOM 3733 O O . PRO B 1 16 ? -18.938 -0.127 -16.703 1 93.56 16 PRO B O 1
ATOM 3736 N N . LEU B 1 17 ? -17.953 1.272 -15.312 1 94.81 17 LEU B N 1
ATOM 3737 C CA . LEU B 1 17 ? -16.797 0.405 -15.141 1 94.81 17 LEU B CA 1
ATOM 3738 C C . LEU B 1 17 ? -17.203 -0.935 -14.539 1 94.81 17 LEU B C 1
ATOM 3740 O O . LEU B 1 17 ? -16.844 -1.992 -15.062 1 94.81 17 LEU B O 1
ATOM 3744 N N . LEU B 1 18 ? -17.922 -0.871 -13.438 1 95 18 LEU B N 1
ATOM 3745 C CA . LEU B 1 18 ? -18.344 -2.111 -12.789 1 95 18 LEU B CA 1
ATOM 3746 C C . LEU B 1 18 ? -19.203 -2.953 -13.727 1 95 18 LEU B C 1
ATOM 3748 O O . LEU B 1 18 ? -19 -4.168 -13.828 1 95 18 LEU B O 1
ATOM 3752 N N . PHE B 1 19 ? -20.125 -2.266 -14.414 1 95.19 19 PHE B N 1
ATOM 3753 C CA . PHE B 1 19 ? -21.016 -2.953 -15.336 1 95.19 19 PHE B CA 1
ATOM 3754 C C . PHE B 1 19 ? -20.234 -3.705 -16.406 1 95.19 19 PHE B C 1
ATOM 3756 O O . PHE B 1 19 ? -20.406 -4.914 -16.562 1 95.19 19 PHE B O 1
ATOM 3763 N N . TRP B 1 20 ? -19.359 -3.033 -17.078 1 95.69 20 TRP B N 1
ATOM 3764 C CA . TRP B 1 20 ? -18.609 -3.625 -18.188 1 95.69 20 TRP B CA 1
ATOM 3765 C C . TRP B 1 20 ? -17.594 -4.633 -17.688 1 95.69 20 TRP B C 1
ATOM 3767 O O . TRP B 1 20 ? -17.25 -5.594 -18.375 1 95.69 20 TRP B O 1
ATOM 3777 N N . THR B 1 21 ? -17.047 -4.445 -16.453 1 95.38 21 THR B N 1
ATOM 3778 C CA . THR B 1 21 ? -16.141 -5.434 -15.867 1 95.38 21 THR B CA 1
ATOM 3779 C C . THR B 1 21 ? -16.875 -6.754 -15.625 1 95.38 21 THR B C 1
ATOM 3781 O O . THR B 1 21 ? -16.344 -7.82 -15.938 1 95.38 21 THR B O 1
ATOM 3784 N N . ILE B 1 22 ? -18.109 -6.633 -15.125 1 95.12 22 ILE B N 1
ATOM 3785 C CA . ILE B 1 22 ? -18.906 -7.832 -14.867 1 95.12 22 ILE B CA 1
ATOM 3786 C C . ILE B 1 22 ? -19.172 -8.562 -16.188 1 95.12 22 ILE B C 1
ATOM 3788 O O . ILE B 1 22 ? -19 -9.781 -16.266 1 95.12 22 ILE B O 1
ATOM 3792 N N . ILE B 1 23 ? -19.516 -7.832 -17.156 1 94.75 23 ILE B N 1
ATOM 3793 C CA . ILE B 1 23 ? -19.828 -8.422 -18.438 1 94.75 23 ILE B CA 1
ATOM 3794 C C . ILE B 1 23 ? -18.578 -9.055 -19.047 1 94.75 23 ILE B C 1
ATOM 3796 O O . ILE B 1 23 ? -18.609 -10.172 -19.562 1 94.75 23 ILE B O 1
ATOM 3800 N N . ALA B 1 24 ? -17.469 -8.375 -18.969 1 94.69 24 ALA B N 1
ATOM 3801 C CA . ALA B 1 24 ? -16.219 -8.867 -19.531 1 94.69 24 ALA B CA 1
ATOM 3802 C C . ALA B 1 24 ? -15.758 -10.141 -18.828 1 94.69 24 ALA B C 1
ATOM 3804 O O . ALA B 1 24 ? -15.383 -11.117 -19.484 1 94.69 24 ALA B O 1
ATOM 3805 N N . VAL B 1 25 ? -15.828 -10.148 -17.562 1 94 25 VAL B N 1
ATOM 3806 C CA . VAL B 1 25 ? -15.43 -11.32 -16.797 1 94 25 VAL B CA 1
ATOM 3807 C C . VAL B 1 25 ? -16.359 -12.492 -17.125 1 94 25 VAL B C 1
ATOM 3809 O O . VAL B 1 25 ? -15.898 -13.625 -17.297 1 94 25 VAL B O 1
ATOM 3812 N N . GLY B 1 26 ? -17.625 -12.172 -17.234 1 93.38 26 GLY B N 1
ATOM 3813 C CA . GLY B 1 26 ? -18.594 -13.203 -17.562 1 93.38 26 GLY B CA 1
ATOM 3814 C C . GLY B 1 26 ? -18.453 -13.742 -18.969 1 93.38 26 GLY B C 1
ATOM 3815 O O . GLY B 1 26 ? -18.938 -14.836 -19.281 1 93.38 26 GLY B O 1
ATOM 3816 N N . SER B 1 27 ? -17.75 -13.039 -19.781 1 93.12 27 SER B N 1
ATOM 3817 C CA . SER B 1 27 ? -17.656 -13.422 -21.188 1 93.12 27 SER B CA 1
ATOM 3818 C C . SER B 1 27 ? -16.328 -14.141 -21.469 1 93.12 27 SER B C 1
ATOM 3820 O O . SER B 1 27 ? -16.031 -14.484 -22.609 1 93.12 27 SER B O 1
ATOM 3822 N N . ARG B 1 28 ? -15.539 -14.398 -20.516 1 91.56 28 ARG B N 1
ATOM 3823 C CA . ARG B 1 28 ? -14.203 -14.969 -20.672 1 91.56 28 ARG B CA 1
ATOM 3824 C C . ARG B 1 28 ? -14.25 -16.281 -21.438 1 91.56 28 ARG B C 1
ATOM 3826 O O . ARG B 1 28 ? -13.383 -16.547 -22.266 1 91.56 28 ARG B O 1
ATOM 3833 N N . LYS B 1 29 ? -15.312 -17.047 -21.172 1 91.56 29 LYS B N 1
ATOM 3834 C CA . LYS B 1 29 ? -15.477 -18.328 -21.859 1 91.56 29 LYS B CA 1
ATOM 3835 C C . LYS B 1 29 ? -16.828 -18.422 -22.547 1 91.56 29 LYS B C 1
ATOM 3837 O O . LYS B 1 29 ? -17.453 -19.484 -22.578 1 91.56 29 LYS B O 1
ATOM 3842 N N . TYR B 1 30 ? -17.266 -17.266 -23.016 1 91.81 30 TYR B N 1
ATOM 3843 C CA . TYR B 1 30 ? -18.547 -17.219 -23.719 1 91.81 30 TYR B CA 1
ATOM 3844 C C . TYR B 1 30 ? -18.438 -17.844 -25.094 1 91.81 30 TYR B C 1
ATOM 3846 O O . TYR B 1 30 ? -17.969 -17.219 -26.047 1 91.81 30 TYR B O 1
ATOM 3854 N N . SER B 1 31 ? -18.984 -19.016 -25.219 1 89.25 31 SER B N 1
ATOM 3855 C CA . SER B 1 31 ? -18.797 -19.828 -26.422 1 89.25 31 SER B CA 1
ATOM 3856 C C . SER B 1 31 ? -19.547 -19.219 -27.609 1 89.25 31 SER B C 1
ATOM 3858 O O . SER B 1 31 ? -19.109 -19.359 -28.766 1 89.25 31 SER B O 1
ATOM 3860 N N . GLU B 1 32 ? -20.609 -18.547 -27.344 1 91.62 32 GLU B N 1
ATOM 3861 C CA . GLU B 1 32 ? -21.406 -17.984 -28.422 1 91.62 32 GLU B CA 1
ATOM 3862 C C . GLU B 1 32 ? -20.688 -16.812 -29.094 1 91.62 32 GLU B C 1
ATOM 3864 O O . GLU B 1 32 ? -20.906 -16.547 -30.281 1 91.62 32 GLU B O 1
ATOM 3869 N N . ASN B 1 33 ? -19.891 -16.141 -28.344 1 91.81 33 ASN B N 1
ATOM 3870 C CA . ASN B 1 33 ? -19.078 -15.039 -28.875 1 91.81 33 ASN B CA 1
ATOM 3871 C C . ASN B 1 33 ? -17.719 -14.977 -28.203 1 91.81 33 ASN B C 1
ATOM 3873 O O . ASN B 1 33 ? -17.469 -14.109 -27.375 1 91.81 33 ASN B O 1
ATOM 3877 N N . PRO B 1 34 ? -16.844 -15.766 -28.625 1 87 34 PRO B N 1
ATOM 3878 C CA . PRO B 1 34 ? -15.523 -15.867 -27.984 1 87 34 PRO B CA 1
ATOM 3879 C C . PRO B 1 34 ? -14.688 -14.602 -28.156 1 87 34 PRO B C 1
ATOM 3881 O O . PRO B 1 34 ? -13.711 -14.398 -27.438 1 87 34 PRO B O 1
ATOM 3884 N N . THR B 1 35 ? -15.055 -13.711 -29.062 1 88.44 35 THR B N 1
ATOM 3885 C CA . THR B 1 35 ? -14.258 -12.523 -29.344 1 88.44 35 THR B CA 1
ATOM 3886 C C . THR B 1 35 ? -14.703 -11.352 -28.469 1 88.44 35 THR B C 1
ATOM 3888 O O . THR B 1 35 ? -14.023 -10.32 -28.406 1 88.44 35 THR B O 1
ATOM 3891 N N . LEU B 1 36 ? -15.766 -11.578 -27.797 1 91.75 36 LEU B N 1
ATOM 3892 C CA . LEU B 1 36 ? -16.344 -10.484 -27.016 1 91.75 36 LEU B CA 1
ATOM 3893 C C . LEU B 1 36 ? -15.344 -9.969 -25.984 1 91.75 36 LEU B C 1
ATOM 3895 O O . LEU B 1 36 ? -15.156 -8.758 -25.844 1 91.75 36 LEU B O 1
ATOM 3899 N N . ILE B 1 37 ? -14.688 -10.836 -25.266 1 91 37 ILE B N 1
ATOM 3900 C CA . ILE B 1 37 ? -13.75 -10.453 -24.219 1 91 37 ILE B CA 1
ATOM 3901 C C . ILE B 1 37 ? -12.547 -9.734 -24.844 1 91 37 ILE B C 1
ATOM 3903 O O . ILE B 1 37 ? -11.977 -8.828 -24.234 1 91 37 ILE B O 1
ATOM 3907 N N . ILE B 1 38 ? -12.195 -10.047 -26.016 1 86.88 38 ILE B N 1
ATOM 3908 C CA . ILE B 1 38 ? -11.062 -9.43 -26.703 1 86.88 38 ILE B CA 1
ATOM 3909 C C . ILE B 1 38 ? -11.414 -7.992 -27.078 1 86.88 38 ILE B C 1
ATOM 3911 O O . ILE B 1 38 ? -10.555 -7.105 -27.031 1 86.88 38 ILE B O 1
ATOM 3915 N N . LEU B 1 39 ? -12.664 -7.809 -27.375 1 89.81 39 LEU B N 1
ATOM 3916 C CA . LEU B 1 39 ? -13.141 -6.48 -27.734 1 89.81 39 LEU B CA 1
ATOM 3917 C C . LEU B 1 39 ? -13.32 -5.605 -26.5 1 89.81 39 LEU B C 1
ATOM 3919 O O . LEU B 1 39 ? -13.008 -4.41 -26.531 1 89.81 39 LEU B O 1
ATOM 3923 N N . LEU B 1 40 ? -13.75 -6.219 -25.438 1 92.12 40 LEU B N 1
ATOM 3924 C CA . LEU B 1 40 ? -14.086 -5.465 -24.219 1 92.12 40 LEU B CA 1
ATOM 3925 C C . LEU B 1 40 ? -12.836 -5.195 -23.391 1 92.12 40 LEU B C 1
ATOM 3927 O O . LEU B 1 40 ? -12.758 -4.176 -22.703 1 92.12 40 LEU B O 1
ATOM 3931 N N . GLY B 1 41 ? -11.859 -6.062 -23.453 1 90.19 41 GLY B N 1
ATOM 3932 C CA . GLY B 1 41 ? -10.695 -6.039 -22.578 1 90.19 41 GLY B CA 1
ATOM 3933 C C . GLY B 1 41 ? -10.008 -4.688 -22.547 1 90.19 41 GLY B C 1
ATOM 3934 O O . GLY B 1 41 ? -9.945 -4.043 -21.5 1 90.19 41 GLY B O 1
ATOM 3935 N N . PRO B 1 42 ? -9.625 -4.184 -23.703 1 87.94 42 PRO B N 1
ATOM 3936 C CA . PRO B 1 42 ? -8.938 -2.893 -23.75 1 87.94 42 PRO B CA 1
ATOM 3937 C C . PRO B 1 42 ? -9.828 -1.733 -23.297 1 87.94 42 PRO B C 1
ATOM 3939 O O . PRO B 1 42 ? -9.344 -0.778 -22.688 1 87.94 42 PRO B O 1
ATOM 3942 N N . LYS B 1 43 ? -11.062 -1.802 -23.562 1 92.25 43 LYS B N 1
ATOM 3943 C CA . LYS B 1 43 ? -12 -0.741 -23.188 1 92.25 43 LYS B CA 1
ATOM 3944 C C . LYS B 1 43 ? -12.219 -0.702 -21.688 1 92.25 43 LYS B C 1
ATOM 3946 O O . LYS B 1 43 ? -12.258 0.374 -21.078 1 92.25 43 LYS B O 1
ATOM 3951 N N . VAL B 1 44 ? -12.336 -1.906 -21.156 1 94.12 44 VAL B N 1
ATOM 3952 C CA . VAL B 1 44 ? -12.516 -2 -19.719 1 94.12 44 VAL B CA 1
ATOM 3953 C C . VAL B 1 44 ? -11.258 -1.515 -19 1 94.12 44 VAL B C 1
ATOM 3955 O O . VAL B 1 44 ? -11.336 -0.795 -18 1 94.12 44 VAL B O 1
ATOM 3958 N N . SER B 1 45 ? -10.094 -1.896 -19.516 1 90.56 45 SER B N 1
ATOM 3959 C CA . SER B 1 45 ? -8.836 -1.442 -18.922 1 90.56 45 SER B CA 1
ATOM 3960 C C . SER B 1 45 ? -8.711 0.077 -18.984 1 90.56 45 SER B C 1
ATOM 3962 O O . SER B 1 45 ? -8.258 0.704 -18.031 1 90.56 45 SER B O 1
ATOM 3964 N N . LYS B 1 46 ? -9.156 0.642 -20.062 1 88.88 46 LYS B N 1
ATOM 3965 C CA . LYS B 1 46 ? -9.125 2.094 -20.203 1 88.88 46 LYS B CA 1
ATOM 3966 C C . LYS B 1 46 ? -10.062 2.762 -19.203 1 88.88 46 LYS B C 1
ATOM 3968 O O . LYS B 1 46 ? -9.711 3.762 -18.578 1 88.88 46 LYS B O 1
ATOM 3973 N N . LEU B 1 47 ? -11.258 2.205 -19.062 1 91.69 47 LEU B N 1
ATOM 3974 C CA . LEU B 1 47 ? -12.211 2.725 -18.094 1 91.69 47 LEU B CA 1
ATOM 3975 C C . LEU B 1 47 ? -11.648 2.646 -16.672 1 91.69 47 LEU B C 1
ATOM 3977 O O . LEU B 1 47 ? -11.875 3.547 -15.867 1 91.69 47 LEU B O 1
ATOM 3981 N N . ALA B 1 48 ? -10.969 1.562 -16.422 1 92.31 48 ALA B N 1
ATOM 3982 C CA . ALA B 1 48 ? -10.391 1.37 -15.102 1 92.31 48 ALA B CA 1
ATOM 3983 C C . ALA B 1 48 ? -9.328 2.432 -14.812 1 92.31 48 ALA B C 1
ATOM 3985 O O . ALA B 1 48 ? -9.273 2.971 -13.703 1 92.31 48 ALA B O 1
ATOM 3986 N N . LYS B 1 49 ? -8.531 2.754 -15.789 1 87.12 49 LYS B N 1
ATOM 3987 C CA . LYS B 1 49 ? -7.496 3.773 -15.641 1 87.12 49 LYS B CA 1
ATOM 3988 C C . LYS B 1 49 ? -8.102 5.129 -15.305 1 87.12 49 LYS B C 1
ATOM 3990 O O . LYS B 1 49 ? -7.578 5.863 -14.469 1 87.12 49 LYS B O 1
ATOM 3995 N N . LEU B 1 50 ? -9.211 5.379 -15.812 1 84.25 50 LEU B N 1
ATOM 3996 C CA . LEU B 1 50 ? -9.883 6.652 -15.594 1 84.25 50 LEU B CA 1
ATOM 3997 C C . LEU B 1 50 ? -10.602 6.664 -14.242 1 84.25 50 LEU B C 1
ATOM 3999 O O . LEU B 1 50 ? -10.578 7.668 -13.531 1 84.25 50 LEU B O 1
ATOM 4003 N N . ALA B 1 51 ? -11.125 5.562 -13.914 1 87.88 51 ALA B N 1
ATOM 4004 C CA . ALA B 1 51 ? -11.93 5.465 -12.695 1 87.88 51 ALA B CA 1
ATOM 4005 C C . ALA B 1 51 ? -11.062 5.559 -11.453 1 87.88 51 ALA B C 1
ATOM 4007 O O . ALA B 1 51 ? -11.531 5.973 -10.391 1 87.88 51 ALA B O 1
ATOM 4008 N N . LEU B 1 52 ? -9.852 5.246 -11.578 1 87.56 52 LEU B N 1
ATOM 4009 C CA . LEU B 1 52 ? -8.938 5.246 -10.438 1 87.56 52 LEU B CA 1
ATOM 4010 C C . LEU B 1 52 ? -8.859 6.633 -9.812 1 87.56 52 LEU B C 1
ATOM 4012 O O . LEU B 1 52 ? -8.711 6.754 -8.594 1 87.56 52 LEU B O 1
ATOM 4016 N N . PHE B 1 53 ? -9.016 7.641 -10.586 1 84.25 53 PHE B N 1
ATOM 4017 C CA . PHE B 1 53 ? -8.828 9 -10.094 1 84.25 53 PHE B CA 1
ATOM 4018 C C . PHE B 1 53 ? -10.164 9.711 -9.945 1 84.25 53 PHE B C 1
ATOM 4020 O O . PHE B 1 53 ? -10.211 10.898 -9.617 1 84.25 53 PHE B O 1
ATOM 4027 N N . ALA B 1 54 ? -11.203 8.891 -10.211 1 80 54 ALA B N 1
ATOM 4028 C CA . ALA B 1 54 ? -12.531 9.469 -10.023 1 80 54 ALA B CA 1
ATOM 4029 C C . ALA B 1 54 ? -12.938 9.445 -8.547 1 80 54 ALA B C 1
ATOM 4031 O O . ALA B 1 54 ? -12.609 8.508 -7.824 1 80 54 ALA B O 1
ATOM 4032 N N . GLN B 1 55 ? -13.57 10.445 -8.125 1 73.31 55 GLN B N 1
ATOM 4033 C CA . GLN B 1 55 ? -13.961 10.547 -6.727 1 73.31 55 GLN B CA 1
ATOM 4034 C C . GLN B 1 55 ? -15.156 9.648 -6.418 1 73.31 55 GLN B C 1
ATOM 4036 O O . GLN B 1 55 ? -15.25 9.086 -5.324 1 73.31 55 GLN B O 1
ATOM 4041 N N . GLU B 1 56 ? -16.109 9.594 -7.34 1 77.75 56 GLU B N 1
ATOM 4042 C CA . GLU B 1 56 ? -17.297 8.773 -7.156 1 77.75 56 GLU B CA 1
ATOM 4043 C C . GLU B 1 56 ? -17.672 8.055 -8.453 1 77.75 56 GLU B C 1
ATOM 4045 O O . GLU B 1 56 ? -17.406 8.547 -9.547 1 77.75 56 GLU B O 1
ATOM 4050 N N . PRO B 1 57 ? -18.203 6.848 -8.242 1 86.94 57 PRO B N 1
ATOM 4051 C CA . PRO B 1 57 ? -18.469 6.082 -7.023 1 86.94 57 PRO B CA 1
ATOM 4052 C C . PRO B 1 57 ? -17.281 5.211 -6.605 1 86.94 57 PRO B C 1
ATOM 4054 O O . PRO B 1 57 ? -17 4.199 -7.25 1 86.94 57 PRO B O 1
ATOM 4057 N N . VAL B 1 58 ? -16.781 5.469 -5.441 1 87.25 58 VAL B N 1
ATOM 4058 C CA . VAL B 1 58 ? -15.516 4.848 -5.043 1 87.25 58 VAL B CA 1
ATOM 4059 C C . VAL B 1 58 ? -15.758 3.391 -4.648 1 87.25 58 VAL B C 1
ATOM 4061 O O . VAL B 1 58 ? -14.961 2.512 -4.965 1 87.25 58 VAL B O 1
ATOM 4064 N N . LEU B 1 59 ? -16.891 3.072 -4.02 1 90.75 59 LEU B N 1
ATOM 4065 C CA . LEU B 1 59 ? -17.172 1.711 -3.57 1 90.75 59 LEU B CA 1
ATOM 4066 C C . LEU B 1 59 ? -17.344 0.772 -4.758 1 90.75 59 LEU B C 1
ATOM 4068 O O . LEU B 1 59 ? -16.812 -0.342 -4.758 1 90.75 59 LEU B O 1
ATOM 4072 N N . LEU B 1 60 ? -18.062 1.287 -5.75 1 92.81 60 LEU B N 1
ATOM 4073 C CA . LEU B 1 60 ? -18.297 0.469 -6.938 1 92.81 60 LEU B CA 1
ATOM 4074 C C . LEU B 1 60 ? -17.016 0.322 -7.754 1 92.81 60 LEU B C 1
ATOM 4076 O O . LEU B 1 60 ? -16.781 -0.726 -8.359 1 92.81 60 LEU B O 1
ATOM 4080 N N . THR B 1 61 ? -16.219 1.343 -7.754 1 93.62 61 THR B N 1
ATOM 4081 C CA . THR B 1 61 ? -14.914 1.279 -8.422 1 93.62 61 THR B CA 1
ATOM 4082 C C . THR B 1 61 ? -14.023 0.224 -7.773 1 93.62 61 THR B C 1
ATOM 4084 O O . THR B 1 61 ? -13.383 -0.564 -8.469 1 93.62 61 THR B O 1
ATOM 4087 N N . ILE B 1 62 ? -14.016 0.2 -6.484 1 94.5 62 ILE B N 1
ATOM 4088 C CA . ILE B 1 62 ? -13.227 -0.783 -5.75 1 94.5 62 ILE B CA 1
ATOM 4089 C C . ILE B 1 62 ? -13.703 -2.191 -6.098 1 94.5 62 ILE B C 1
ATOM 4091 O O . ILE B 1 62 ? -12.891 -3.092 -6.324 1 94.5 62 ILE B O 1
ATOM 4095 N N . GLN B 1 63 ? -14.992 -2.346 -6.188 1 94.62 63 GLN B N 1
ATOM 4096 C CA . GLN B 1 63 ? -15.539 -3.645 -6.566 1 94.62 63 GLN B CA 1
ATOM 4097 C C . GLN B 1 63 ? -15.055 -4.059 -7.953 1 94.62 63 GLN B C 1
ATOM 4099 O O . GLN B 1 63 ? -14.664 -5.211 -8.164 1 94.62 63 GLN B O 1
ATOM 4104 N N . ALA B 1 64 ? -15.086 -3.143 -8.812 1 95.44 64 ALA B N 1
ATOM 4105 C CA . ALA B 1 64 ? -14.625 -3.424 -10.172 1 95.44 64 ALA B CA 1
ATOM 4106 C C . ALA B 1 64 ? -13.148 -3.803 -10.18 1 95.44 64 ALA B C 1
ATOM 4108 O O . ALA B 1 64 ? -12.742 -4.734 -10.875 1 95.44 64 ALA B O 1
ATOM 4109 N N . PHE B 1 65 ? -12.375 -3.115 -9.43 1 95 65 PHE B N 1
ATOM 4110 C CA . PHE B 1 65 ? -10.938 -3.377 -9.375 1 95 65 PHE B CA 1
ATOM 4111 C C . PHE B 1 65 ? -10.664 -4.762 -8.789 1 95 65 PHE B C 1
ATOM 4113 O O . PHE B 1 65 ? -9.758 -5.457 -9.242 1 95 65 PHE B O 1
ATOM 4120 N N . LEU B 1 66 ? -11.422 -5.129 -7.848 1 95.44 66 LEU B N 1
ATOM 4121 C CA . LEU B 1 66 ? -11.266 -6.453 -7.258 1 95.44 66 LEU B CA 1
ATOM 4122 C C . LEU B 1 66 ? -11.562 -7.543 -8.281 1 95.44 66 LEU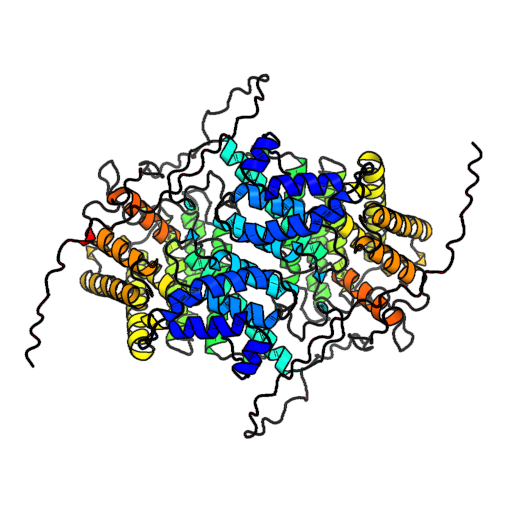 B C 1
ATOM 4124 O O . LEU B 1 66 ? -10.859 -8.555 -8.344 1 95.44 66 LEU B O 1
ATOM 4128 N N . LEU B 1 67 ? -12.578 -7.27 -9.023 1 95.56 67 LEU B N 1
ATOM 4129 C CA . LEU B 1 67 ? -12.898 -8.219 -10.086 1 95.56 67 LEU B CA 1
ATOM 4130 C C . LEU B 1 67 ? -11.773 -8.297 -11.109 1 95.56 67 LEU B C 1
ATOM 4132 O O . LEU B 1 67 ? -11.391 -9.391 -11.531 1 95.56 67 LEU B O 1
ATOM 4136 N N . LEU B 1 68 ? -11.266 -7.207 -11.422 1 94.62 68 LEU B N 1
ATOM 4137 C CA . LEU B 1 68 ? -10.195 -7.16 -12.414 1 94.62 68 LEU B CA 1
ATOM 4138 C C . LEU B 1 68 ? -8.93 -7.832 -11.883 1 94.62 68 LEU B C 1
ATOM 4140 O O . LEU B 1 68 ? -8.203 -8.477 -12.641 1 94.62 68 LEU B O 1
ATOM 4144 N N . CYS B 1 69 ? -8.688 -7.648 -10.633 1 93.69 69 CYS B N 1
ATOM 4145 C CA . CYS B 1 69 ? -7.52 -8.281 -10.039 1 93.69 69 CYS B CA 1
ATOM 4146 C C . CYS B 1 69 ? -7.695 -9.797 -9.969 1 93.69 69 CYS B C 1
ATOM 4148 O O . CYS B 1 69 ? -6.727 -10.547 -10.094 1 93.69 69 CYS B O 1
ATOM 4150 N N . SER B 1 70 ? -8.891 -10.227 -9.805 1 94.38 70 SER B N 1
ATOM 4151 C CA . SER B 1 70 ? -9.18 -11.656 -9.711 1 94.38 70 SER B CA 1
ATOM 4152 C C . SER B 1 70 ? -9.25 -12.297 -11.086 1 94.38 70 SER B C 1
ATOM 4154 O O . SER B 1 70 ? -8.812 -13.438 -11.266 1 94.38 70 SER B O 1
ATOM 4156 N N . TRP B 1 71 ? -9.836 -11.547 -11.992 1 94.56 71 TRP B N 1
ATOM 4157 C CA . TRP B 1 71 ? -9.969 -11.977 -13.383 1 94.56 71 TRP B CA 1
ATOM 4158 C C . TRP B 1 71 ? -9.438 -10.914 -14.336 1 94.56 71 TRP B C 1
ATOM 4160 O O . TRP B 1 71 ? -10.219 -10.172 -14.945 1 94.56 71 TRP B O 1
ATOM 4170 N N . PRO B 1 72 ? -8.148 -10.898 -14.5 1 91.19 72 PRO B N 1
ATOM 4171 C CA . PRO B 1 72 ? -7.574 -9.859 -15.359 1 91.19 72 PRO B CA 1
ATOM 4172 C C . PRO B 1 72 ? -8.016 -9.992 -16.812 1 91.19 72 PRO B C 1
ATOM 4174 O O . PRO B 1 72 ? -8.344 -11.086 -17.266 1 91.19 72 PRO B O 1
ATOM 4177 N N . MET B 1 73 ? -8.031 -8.852 -17.484 1 90.88 73 MET B N 1
ATOM 4178 C CA . MET B 1 73 ? -8.273 -8.875 -18.938 1 90.88 73 MET B CA 1
ATOM 4179 C C . MET B 1 73 ? -7.125 -9.562 -19.656 1 90.88 73 MET B C 1
ATOM 4181 O O . MET B 1 73 ? -6 -9.602 -19.156 1 90.88 73 MET B O 1
ATOM 4185 N N . PRO B 1 74 ? -7.461 -10.117 -20.734 1 85.19 74 PRO B N 1
ATOM 4186 C CA . PRO B 1 74 ? -6.391 -10.812 -21.469 1 85.19 74 PRO B CA 1
ATOM 4187 C C . PRO B 1 74 ? -5.23 -9.891 -21.828 1 85.19 74 PRO B C 1
ATOM 4189 O O . PRO B 1 74 ? -5.453 -8.734 -22.203 1 85.19 74 PRO B O 1
ATOM 4192 N N . PHE B 1 75 ? -4.047 -10.297 -21.547 1 78.81 75 PHE B N 1
ATOM 4193 C CA . PHE B 1 75 ? -2.844 -9.539 -21.875 1 78.81 75 PHE B CA 1
ATOM 4194 C C . PHE B 1 75 ? -1.743 -10.461 -22.375 1 78.81 75 PHE B C 1
ATOM 4196 O O . PHE B 1 75 ? -1.663 -11.625 -21.984 1 78.81 75 PHE B O 1
ATOM 4203 N N . GLU B 1 76 ? -1.068 -9.883 -23.391 1 69.75 76 GLU B N 1
ATOM 4204 C CA . GLU B 1 76 ? -0.038 -10.688 -24.031 1 69.75 76 GLU B CA 1
ATOM 4205 C C . GLU B 1 76 ? 1.204 -10.805 -23.156 1 69.75 76 GLU B C 1
ATOM 4207 O O . GLU B 1 76 ? 1.823 -11.867 -23.078 1 69.75 76 GLU B O 1
ATOM 4212 N N . ALA B 1 77 ? 1.512 -9.578 -22.625 1 67 77 ALA B N 1
ATOM 4213 C CA . ALA B 1 77 ? 2.689 -9.57 -21.766 1 67 77 ALA B CA 1
ATOM 4214 C C . ALA B 1 77 ? 2.361 -8.977 -20.391 1 67 77 ALA B C 1
ATOM 4216 O O . ALA B 1 77 ? 1.426 -8.188 -20.266 1 67 77 ALA B O 1
ATOM 4217 N N . LEU B 1 78 ? 3.125 -9.555 -19.422 1 65.38 78 LEU B N 1
ATOM 4218 C CA . LEU B 1 78 ? 2.92 -9.102 -18.047 1 65.38 78 LEU B CA 1
ATOM 4219 C C . LEU B 1 78 ? 2.977 -7.578 -17.969 1 65.38 78 LEU B C 1
ATOM 4221 O O . LEU B 1 78 ? 2.311 -6.973 -17.125 1 65.38 78 LEU B O 1
ATOM 4225 N N . SER B 1 79 ? 3.629 -7 -18.875 1 66.31 79 SER B N 1
ATOM 4226 C CA . SER B 1 79 ? 3.795 -5.551 -18.844 1 66.31 79 SER B CA 1
ATOM 4227 C C . SER B 1 79 ? 2.498 -4.84 -19.219 1 66.31 79 SER B C 1
ATOM 4229 O O . SER B 1 79 ? 2.309 -3.668 -18.891 1 66.31 79 SER B O 1
ATOM 4231 N N . ASN B 1 80 ? 1.601 -5.586 -19.859 1 73.44 80 ASN B N 1
ATOM 4232 C CA . ASN B 1 80 ? 0.328 -5.004 -20.281 1 73.44 80 ASN B CA 1
ATOM 4233 C C . ASN B 1 80 ? -0.742 -5.168 -19.203 1 73.44 80 ASN B C 1
ATOM 4235 O O . ASN B 1 80 ? -1.831 -4.602 -19.312 1 73.44 80 ASN B O 1
ATOM 4239 N N . ASP B 1 81 ? -0.331 -5.934 -18.312 1 81.62 81 ASP B N 1
ATOM 4240 C CA . ASP B 1 81 ? -1.262 -6.184 -17.203 1 81.62 81 ASP B CA 1
ATOM 4241 C C . ASP B 1 81 ? -1.324 -4.988 -16.266 1 81.62 81 ASP B C 1
ATOM 4243 O O . ASP B 1 81 ? -0.302 -4.57 -15.711 1 81.62 81 ASP B O 1
ATOM 4247 N N . ILE B 1 82 ? -2.49 -4.43 -16.062 1 86.5 82 ILE B N 1
ATOM 4248 C CA . ILE B 1 82 ? -2.615 -3.238 -15.227 1 86.5 82 ILE B CA 1
ATOM 4249 C C . ILE B 1 82 ? -2.902 -3.645 -13.789 1 86.5 82 ILE B C 1
ATOM 4251 O O . ILE B 1 82 ? -2.885 -2.807 -12.883 1 86.5 82 ILE B O 1
ATOM 4255 N N . THR B 1 83 ? -3.104 -4.891 -13.578 1 86.5 83 THR B N 1
ATOM 4256 C CA . THR B 1 83 ? -3.666 -5.352 -12.312 1 86.5 83 THR B CA 1
ATOM 4257 C C . THR B 1 83 ? -2.65 -5.203 -11.18 1 86.5 83 THR B C 1
ATOM 4259 O O . THR B 1 83 ? -3.027 -5.051 -10.016 1 86.5 83 THR B O 1
ATOM 4262 N N . PRO B 1 84 ? -1.343 -5.301 -11.438 1 80.88 84 PRO B N 1
ATOM 4263 C CA . PRO B 1 84 ? -0.431 -5.047 -10.32 1 80.88 84 PRO B CA 1
ATOM 4264 C C . PRO B 1 84 ? -0.6 -3.648 -9.727 1 80.88 84 PRO B C 1
ATOM 4266 O O . PRO B 1 84 ? -0.533 -3.482 -8.508 1 80.88 84 PRO B O 1
ATOM 4269 N N . VAL B 1 85 ? -0.84 -2.701 -10.602 1 82.69 85 VAL B N 1
ATOM 4270 C CA . VAL B 1 85 ? -1.069 -1.338 -10.141 1 82.69 85 VAL B CA 1
ATOM 4271 C C . VAL B 1 85 ? -2.41 -1.256 -9.414 1 82.69 85 VAL B C 1
ATOM 4273 O O . VAL B 1 85 ? -2.514 -0.635 -8.352 1 82.69 85 VAL B O 1
ATOM 4276 N N . LEU B 1 86 ? -3.352 -1.924 -9.938 1 87.94 86 LEU B N 1
ATOM 4277 C CA . LEU B 1 86 ? -4.688 -1.876 -9.359 1 87.94 86 LEU B CA 1
ATOM 4278 C C . LEU B 1 86 ? -4.703 -2.523 -7.977 1 87.94 86 LEU B C 1
ATOM 4280 O O . LEU B 1 86 ? -5.434 -2.08 -7.09 1 87.94 86 LEU B O 1
ATOM 4284 N N . ALA B 1 87 ? -3.961 -3.574 -7.832 1 86.12 87 ALA B N 1
ATOM 4285 C CA . ALA B 1 87 ? -3.941 -4.289 -6.559 1 86.12 87 ALA B CA 1
ATOM 4286 C C . ALA B 1 87 ? -3.451 -3.387 -5.43 1 86.12 87 ALA B C 1
ATOM 4288 O O . ALA B 1 87 ? -3.955 -3.455 -4.305 1 86.12 87 ALA B O 1
ATOM 4289 N N . GLY B 1 88 ? -2.498 -2.564 -5.715 1 81.12 88 GLY B N 1
ATOM 4290 C CA . GLY B 1 88 ? -2.035 -1.6 -4.73 1 81.12 88 GLY B CA 1
ATOM 4291 C C . GLY B 1 88 ? -2.982 -0.427 -4.555 1 81.12 88 GLY B C 1
ATOM 4292 O O . GLY B 1 88 ? -3.229 0.015 -3.432 1 81.12 88 GLY B O 1
ATOM 4293 N N . ALA B 1 89 ? -3.51 -0.028 -5.629 1 84.5 89 ALA B N 1
ATOM 4294 C CA . ALA B 1 89 ? -4.395 1.135 -5.609 1 84.5 89 ALA B CA 1
ATOM 4295 C C . ALA B 1 89 ? -5.68 0.833 -4.844 1 84.5 89 ALA B C 1
ATOM 4297 O O . ALA B 1 89 ? -6.238 1.711 -4.184 1 84.5 89 ALA B O 1
ATOM 4298 N N . VAL B 1 90 ? -6.117 -0.377 -4.961 1 89.44 90 VAL B N 1
ATOM 4299 C CA . VAL B 1 90 ? -7.375 -0.746 -4.324 1 89.44 90 VAL B CA 1
ATOM 4300 C C 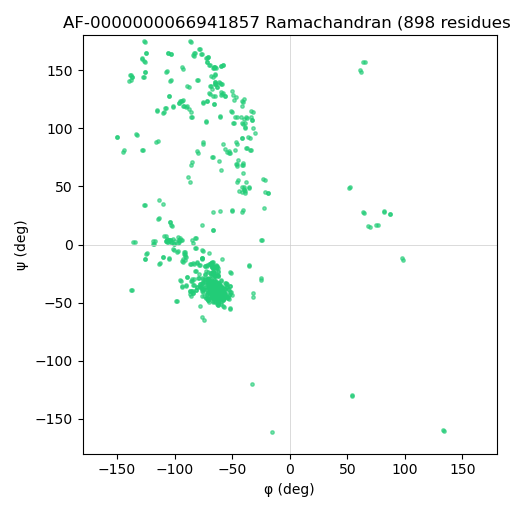. VAL B 1 90 ? -7.258 -0.562 -2.811 1 89.44 90 VAL B C 1
ATOM 4302 O O . VAL B 1 90 ? -8.172 -0.036 -2.172 1 89.44 90 VAL B O 1
ATOM 4305 N N . LEU B 1 91 ? -6.191 -0.995 -2.223 1 87.94 91 LEU B N 1
ATOM 4306 C CA . LEU B 1 91 ? -6.012 -0.869 -0.781 1 87.94 91 LEU B CA 1
ATOM 4307 C C . LEU B 1 91 ? -5.918 0.596 -0.37 1 87.94 91 LEU B C 1
ATOM 4309 O O . LEU B 1 91 ? -6.449 0.99 0.67 1 87.94 91 LEU B O 1
ATOM 4313 N N . GLN B 1 92 ? -5.258 1.31 -1.214 1 85.94 92 GLN B N 1
ATOM 4314 C CA . GLN B 1 92 ? -5.137 2.734 -0.925 1 85.94 92 GLN B CA 1
ATOM 4315 C C . GLN B 1 92 ? -6.492 3.43 -0.998 1 85.94 92 GLN B C 1
ATOM 4317 O O . GLN B 1 92 ? -6.828 4.238 -0.129 1 85.94 92 GLN B O 1
ATOM 4322 N N . LEU B 1 93 ? -7.203 3.139 -2.027 1 89.31 93 LEU B N 1
ATOM 4323 C CA . LEU B 1 93 ? -8.531 3.715 -2.168 1 89.31 93 LEU B CA 1
ATOM 4324 C C . LEU B 1 93 ? -9.43 3.301 -1.005 1 89.31 93 LEU B C 1
ATOM 4326 O O . LEU B 1 93 ? -10.172 4.125 -0.465 1 89.31 93 LEU B O 1
ATOM 4330 N N . ALA B 1 94 ? -9.305 2.043 -0.695 1 92.94 94 ALA B N 1
ATOM 4331 C CA . ALA B 1 94 ? -10.141 1.507 0.38 1 92.94 94 ALA B CA 1
ATOM 4332 C C . ALA B 1 94 ? -9.828 2.195 1.707 1 92.94 94 ALA B C 1
ATOM 4334 O O . ALA B 1 94 ? -10.742 2.549 2.457 1 92.94 94 ALA B O 1
ATOM 4335 N N . THR B 1 95 ? -8.633 2.445 1.977 1 91.56 95 THR B N 1
ATOM 4336 C CA . THR B 1 95 ? -8.25 3.051 3.246 1 91.56 95 THR B CA 1
ATOM 4337 C C . THR B 1 95 ? -8.586 4.539 3.26 1 91.56 95 THR B C 1
ATOM 4339 O O . THR B 1 95 ? -8.922 5.098 4.305 1 91.56 95 THR B O 1
ATOM 4342 N N . THR B 1 96 ? -8.492 5.145 2.131 1 87.56 96 THR B N 1
ATOM 4343 C CA . THR B 1 96 ? -8.766 6.574 2.053 1 87.56 96 THR B CA 1
ATOM 4344 C C . THR B 1 96 ? -10.227 6.863 2.383 1 87.56 96 THR B C 1
ATOM 4346 O O . THR B 1 96 ? -10.555 7.945 2.875 1 87.56 96 THR B O 1
ATOM 4349 N N . ILE B 1 97 ? -11.062 5.879 2.143 1 89.94 97 ILE B N 1
ATOM 4350 C CA . ILE B 1 97 ? -12.469 6.102 2.445 1 89.94 97 ILE B CA 1
ATOM 4351 C C . ILE B 1 97 ? -12.844 5.375 3.736 1 89.94 97 ILE B C 1
ATOM 4353 O O . ILE B 1 97 ? -14.023 5.258 4.07 1 89.94 97 ILE B O 1
ATOM 4357 N N . GLY B 1 98 ? -11.906 4.777 4.363 1 93.94 98 GLY B N 1
ATOM 4358 C CA . GLY B 1 98 ? -12.078 4.285 5.719 1 93.94 98 GLY B CA 1
ATOM 4359 C C . GLY B 1 98 ? -12.664 2.889 5.781 1 93.94 98 GLY B C 1
ATOM 4360 O O . GLY B 1 98 ? -13.328 2.529 6.754 1 93.94 98 GLY B O 1
ATOM 4361 N N . LEU B 1 99 ? -12.484 2.059 4.777 1 94.44 99 LEU B N 1
ATOM 4362 C CA . LEU B 1 99 ? -13.039 0.707 4.793 1 94.44 99 LEU B CA 1
ATOM 4363 C C . LEU B 1 99 ? -12.367 -0.138 5.875 1 94.44 99 LEU B C 1
ATOM 4365 O O . LEU B 1 99 ? -12.93 -1.134 6.328 1 94.44 99 LEU B O 1
ATOM 4369 N N . HIS B 1 100 ? -11.164 0.177 6.316 1 93.44 100 HIS B N 1
ATOM 4370 C CA . HIS B 1 100 ? -10.414 -0.594 7.301 1 93.44 100 HIS B CA 1
ATOM 4371 C C . HIS B 1 100 ? -10.953 -0.356 8.711 1 93.44 100 HIS B C 1
ATOM 4373 O O . HIS B 1 100 ? -10.562 -1.043 9.656 1 93.44 100 HIS B O 1
ATOM 4379 N N . VAL B 1 101 ? -11.805 0.656 8.789 1 93.06 101 VAL B N 1
ATOM 4380 C CA . VAL B 1 101 ? -12.453 0.962 10.062 1 93.06 101 VAL B CA 1
ATOM 4381 C C . VAL B 1 101 ? -13.906 0.507 10.031 1 93.06 101 VAL B C 1
ATOM 4383 O O . VAL B 1 101 ? -14.664 0.893 9.133 1 93.06 101 VAL B O 1
ATOM 4386 N N . SER B 1 102 ? -14.289 -0.271 11.031 1 89.44 102 SER B N 1
ATOM 4387 C CA . SER B 1 102 ? -15.68 -0.722 11.086 1 89.44 102 SER B CA 1
ATOM 4388 C C . SER B 1 102 ? -16.641 0.455 11.25 1 89.44 102 SER B C 1
ATOM 4390 O O . SER B 1 102 ? -16.344 1.401 11.984 1 89.44 102 SER B O 1
ATOM 4392 N N . GLY B 1 103 ? -17.703 0.431 10.484 1 87.81 103 GLY B N 1
ATOM 4393 C CA . GLY B 1 103 ? -18.672 1.513 10.539 1 87.81 103 GLY B CA 1
ATOM 4394 C C . GLY B 1 103 ? -19.094 1.999 9.164 1 87.81 103 GLY B C 1
ATOM 4395 O O . GLY B 1 103 ? -19 1.261 8.188 1 87.81 103 GLY B O 1
ATOM 4396 N N . VAL B 1 104 ? -19.625 3.229 9.234 1 85.56 104 VAL B N 1
ATOM 4397 C CA . VAL B 1 104 ? -20.188 3.756 7.992 1 85.56 104 VAL B CA 1
ATOM 4398 C C . VAL B 1 104 ? -19.188 4.73 7.355 1 85.56 104 VAL B C 1
ATOM 4400 O O . VAL B 1 104 ? -19.469 5.312 6.309 1 85.56 104 VAL B O 1
ATOM 4403 N N . GLY B 1 105 ? -18.016 4.93 7.984 1 88 105 GLY B N 1
ATOM 4404 C CA . GLY B 1 105 ? -16.969 5.754 7.402 1 88 105 GLY B CA 1
ATOM 4405 C C . GLY B 1 105 ? -17.188 7.238 7.641 1 88 105 GLY B C 1
ATOM 4406 O O . GLY B 1 105 ? -16.75 8.07 6.844 1 88 105 GLY B O 1
ATOM 4407 N N . GLN B 1 106 ? -17.812 7.582 8.672 1 88.31 106 GLN B N 1
ATOM 4408 C CA . GLN B 1 106 ? -18.172 8.969 8.961 1 88.31 106 GLN B CA 1
ATOM 4409 C C . GLN B 1 106 ? -16.938 9.859 9 1 88.31 106 GLN B C 1
ATOM 4411 O O . GLN B 1 106 ? -16.953 10.977 8.477 1 88.31 106 GLN B O 1
ATOM 4416 N N . GLU B 1 107 ? -15.891 9.344 9.562 1 89 107 GLU B N 1
ATOM 4417 C CA . GLU B 1 107 ? -14.68 10.133 9.758 1 89 107 GLU B CA 1
ATOM 4418 C C . GLU B 1 107 ? -13.992 10.438 8.438 1 89 107 GLU B C 1
ATOM 4420 O O . GLU B 1 107 ? -13.125 11.32 8.359 1 89 107 GLU B O 1
ATOM 4425 N N . PHE B 1 108 ? -14.328 9.734 7.461 1 89.69 108 PHE B N 1
ATOM 4426 C CA . PHE B 1 108 ? -13.672 9.883 6.168 1 89.69 108 PHE B CA 1
ATOM 4427 C C . PHE B 1 108 ? -14.594 10.562 5.168 1 89.69 108 PHE B C 1
ATOM 4429 O O . PHE B 1 108 ? -14.266 10.672 3.986 1 89.69 108 PHE B O 1
ATOM 4436 N N . ALA B 1 109 ? -15.75 10.922 5.73 1 86.25 109 ALA B N 1
ATOM 4437 C CA . ALA B 1 109 ? -16.719 11.664 4.918 1 86.25 109 ALA B CA 1
ATOM 4438 C C . ALA B 1 109 ? -16.703 13.148 5.289 1 86.25 109 ALA B C 1
ATOM 4440 O O . ALA B 1 109 ? -16.203 13.523 6.348 1 86.25 109 ALA B O 1
ATOM 4441 N N . ARG B 1 110 ? -17.266 13.93 4.438 1 81.88 110 ARG B N 1
ATOM 4442 C CA . ARG B 1 110 ? -17.328 15.367 4.676 1 81.88 110 ARG B CA 1
ATOM 4443 C C . ARG B 1 110 ? -18.719 15.805 5.102 1 81.88 110 ARG B C 1
ATOM 4445 O O . ARG B 1 110 ? -18.922 16.953 5.496 1 81.88 110 ARG B O 1
ATOM 4452 N N . THR B 1 111 ? -19.609 14.875 4.926 1 85.19 111 THR B N 1
ATOM 4453 C CA . THR B 1 111 ? -20.984 15.109 5.344 1 85.19 111 THR B CA 1
ATOM 4454 C C . THR B 1 111 ? -21.484 13.969 6.23 1 85.19 111 THR B C 1
ATOM 4456 O O . THR B 1 111 ? -20.875 12.898 6.262 1 85.19 111 THR B O 1
ATOM 4459 N N . LYS B 1 112 ? -22.484 14.297 6.945 1 86.5 112 LYS B N 1
ATOM 4460 C CA . LYS B 1 112 ? -23.062 13.273 7.809 1 86.5 112 LYS B CA 1
ATOM 4461 C C . LYS B 1 112 ? -23.531 12.07 6.992 1 86.5 112 LYS B C 1
ATOM 4463 O O . LYS B 1 112 ? -24.219 12.227 5.98 1 86.5 112 LYS B O 1
ATOM 4468 N N . VAL B 1 113 ? -23.109 10.945 7.414 1 88.5 113 VAL B N 1
ATOM 4469 C CA . VAL B 1 113 ? -23.438 9.711 6.711 1 88.5 113 VAL B CA 1
ATOM 4470 C C . VAL B 1 113 ? -24.531 8.961 7.477 1 88.5 113 VAL B C 1
ATOM 4472 O O . VAL B 1 113 ? -24.516 8.914 8.711 1 88.5 113 VAL B O 1
ATOM 4475 N N . ASN B 1 114 ? -25.406 8.422 6.719 1 85.88 114 ASN B N 1
ATOM 4476 C CA . ASN B 1 114 ? -26.469 7.656 7.34 1 85.88 114 ASN B CA 1
ATOM 4477 C C . ASN B 1 114 ? -25.953 6.371 7.977 1 85.88 114 ASN B C 1
ATOM 4479 O O . ASN B 1 114 ? -25.156 5.656 7.375 1 85.88 114 ASN B O 1
ATOM 4483 N N . GLN B 1 115 ? -26.484 6.148 9.188 1 84.31 115 GLN B N 1
ATOM 4484 C CA . GLN B 1 115 ? -26.062 4.969 9.93 1 84.31 115 GLN B CA 1
ATOM 4485 C C . GLN B 1 115 ? -26.859 3.738 9.523 1 84.31 115 GLN B C 1
ATOM 4487 O O . GLN B 1 115 ? -27.609 3.186 10.336 1 84.31 115 GLN B O 1
ATOM 4492 N N . ASP B 1 116 ? -26.594 3.271 8.344 1 88 116 ASP B N 1
ATOM 4493 C CA . ASP B 1 116 ? -27.281 2.105 7.797 1 88 116 ASP B CA 1
ATOM 4494 C C . ASP B 1 116 ? -26.484 0.832 8.031 1 88 116 ASP B C 1
ATOM 4496 O O . ASP B 1 116 ? -25.312 0.756 7.66 1 88 116 ASP B O 1
ATOM 4500 N N . LEU B 1 117 ? -27.125 -0.096 8.664 1 85.75 117 LEU B N 1
ATOM 4501 C CA . LEU B 1 117 ? -26.453 -1.346 9.008 1 85.75 117 LEU B CA 1
ATOM 4502 C C . LEU B 1 117 ? -26.047 -2.107 7.746 1 85.75 117 LEU B C 1
ATOM 4504 O O . LEU B 1 117 ? -24.969 -2.701 7.691 1 85.75 117 LEU B O 1
ATOM 4508 N N . THR B 1 118 ? -26.906 -2.08 6.809 1 84.06 118 THR B N 1
ATOM 4509 C CA . THR B 1 118 ? -26.625 -2.775 5.559 1 84.06 118 THR B CA 1
ATOM 4510 C C . THR B 1 118 ? -25.391 -2.174 4.875 1 84.06 118 THR B C 1
ATOM 4512 O O . THR B 1 118 ? -24.562 -2.9 4.324 1 84.06 118 THR B O 1
ATOM 4515 N N . TYR B 1 119 ? -25.359 -0.904 5.016 1 87.88 119 TYR B N 1
ATOM 4516 C CA . TYR B 1 119 ? -24.219 -0.2 4.441 1 87.88 119 TYR B CA 1
ATOM 4517 C C . TYR B 1 119 ? -22.938 -0.532 5.195 1 87.88 119 TYR B C 1
ATOM 4519 O O . TYR B 1 119 ? -21.891 -0.749 4.586 1 87.88 119 TYR B O 1
ATOM 4527 N N . ARG B 1 120 ? -23.094 -0.624 6.422 1 88.88 120 ARG B N 1
ATOM 4528 C CA . ARG B 1 120 ? -21.953 -0.969 7.27 1 88.88 120 ARG B CA 1
ATOM 4529 C C . ARG B 1 120 ? -21.438 -2.367 6.949 1 88.88 120 ARG B C 1
ATOM 4531 O O . ARG B 1 120 ? -20.234 -2.584 6.867 1 88.88 120 ARG B O 1
ATOM 4538 N N . MET B 1 121 ? -22.344 -3.268 6.766 1 87.81 121 MET B N 1
ATOM 4539 C CA . MET B 1 121 ? -21.984 -4.648 6.465 1 87.81 121 MET B CA 1
ATOM 4540 C C . MET B 1 121 ? -21.328 -4.754 5.086 1 87.81 121 MET B C 1
ATOM 4542 O O . MET B 1 121 ? -20.359 -5.484 4.91 1 87.81 121 MET B O 1
ATOM 4546 N N . ALA B 1 122 ? -21.859 -4.004 4.195 1 88.5 122 ALA B N 1
ATOM 4547 C CA . ALA B 1 122 ? -21.312 -4 2.844 1 88.5 122 ALA B CA 1
ATOM 4548 C C . ALA B 1 122 ? -19.875 -3.469 2.838 1 88.5 122 ALA B C 1
ATOM 4550 O O . ALA B 1 122 ? -19.031 -3.969 2.1 1 88.5 122 ALA B O 1
ATOM 4551 N N . ARG B 1 123 ? -19.656 -2.473 3.635 1 91.75 123 ARG B N 1
ATOM 4552 C CA . ARG B 1 123 ? -18.312 -1.898 3.746 1 91.75 123 ARG B CA 1
ATOM 4553 C C . ARG B 1 123 ? -17.328 -2.912 4.324 1 91.75 123 ARG B C 1
ATOM 4555 O O . ARG B 1 123 ? -16.203 -3.045 3.832 1 91.75 123 ARG B O 1
ATOM 4562 N N . GLY B 1 124 ? -17.812 -3.617 5.348 1 90.25 124 GLY B N 1
ATOM 4563 C CA . GLY B 1 124 ? -16.969 -4.637 5.953 1 90.25 124 GLY B CA 1
ATOM 4564 C C . GLY B 1 124 ? -16.625 -5.77 5.004 1 90.25 124 GLY B C 1
ATOM 4565 O O . GLY B 1 124 ? -15.477 -6.207 4.941 1 90.25 124 GLY B O 1
ATOM 4566 N N . ARG B 1 125 ? -17.578 -6.18 4.242 1 91.31 125 ARG B N 1
ATOM 4567 C CA . ARG B 1 125 ? -17.375 -7.242 3.268 1 91.31 125 ARG B CA 1
ATOM 4568 C C . ARG B 1 125 ? -16.406 -6.805 2.178 1 91.31 125 ARG B C 1
ATOM 4570 O O . ARG B 1 125 ? -15.547 -7.586 1.751 1 91.31 125 ARG B O 1
ATOM 4577 N N . LEU B 1 126 ? -16.578 -5.613 1.785 1 93.25 126 LEU B N 1
ATOM 4578 C CA . LEU B 1 126 ? -15.719 -5.078 0.739 1 93.25 126 LEU B CA 1
ATOM 4579 C C . LEU B 1 126 ? -14.281 -4.969 1.23 1 93.25 126 LEU B C 1
ATOM 4581 O O . LEU B 1 126 ? -13.344 -5.262 0.486 1 93.25 126 LEU B O 1
ATOM 4585 N N . TRP B 1 127 ? -14.117 -4.551 2.447 1 93.25 127 TRP B N 1
ATOM 4586 C CA . TRP B 1 127 ? -12.773 -4.473 3.014 1 93.25 127 TRP B CA 1
ATOM 4587 C C . TRP B 1 127 ? -12.117 -5.848 3.045 1 93.25 127 TRP B C 1
ATOM 4589 O O . TRP B 1 127 ? -10.961 -6.004 2.639 1 93.25 127 TRP B O 1
ATOM 4599 N N . ALA B 1 128 ? -12.883 -6.836 3.492 1 91.44 128 ALA B N 1
ATOM 4600 C CA . ALA B 1 128 ? -12.359 -8.195 3.551 1 91.44 128 ALA B CA 1
ATOM 4601 C C . ALA B 1 128 ? -11.93 -8.68 2.17 1 91.44 128 ALA B C 1
ATOM 4603 O O . ALA B 1 128 ? -10.883 -9.312 2.027 1 91.44 128 ALA B O 1
ATOM 4604 N N . ALA B 1 129 ? -12.711 -8.359 1.206 1 93.25 129 ALA B N 1
ATOM 4605 C CA . ALA B 1 129 ? -12.375 -8.734 -0.164 1 93.25 129 ALA B CA 1
ATOM 4606 C C . ALA B 1 129 ? -11.102 -8.039 -0.629 1 93.25 129 ALA B C 1
ATOM 4608 O O . ALA B 1 129 ? -10.273 -8.641 -1.315 1 93.25 129 ALA B O 1
ATOM 4609 N N . CYS B 1 130 ? -10.969 -6.773 -0.277 1 94 130 CYS B N 1
ATOM 4610 C CA . CYS B 1 130 ? -9.766 -6.027 -0.631 1 94 130 CYS B CA 1
ATOM 4611 C C . CYS B 1 130 ? -8.523 -6.691 -0.052 1 94 130 CYS B C 1
ATOM 4613 O O . CYS B 1 130 ? -7.516 -6.84 -0.742 1 94 130 CYS B O 1
ATOM 4615 N N . VAL B 1 131 ? -8.656 -7.117 1.159 1 91.19 131 VAL B N 1
ATOM 4616 C CA . VAL B 1 131 ? -7.523 -7.723 1.854 1 91.19 131 VAL B CA 1
ATOM 4617 C C . VAL B 1 131 ? -7.152 -9.047 1.188 1 91.19 131 VAL B C 1
ATOM 4619 O O . VAL B 1 131 ? -5.996 -9.258 0.812 1 91.19 131 VAL B O 1
ATOM 4622 N N . VAL B 1 132 ? -8.094 -9.875 0.949 1 92.31 132 VAL B N 1
ATOM 4623 C CA . VAL B 1 132 ? -7.852 -11.219 0.433 1 92.31 132 VAL B CA 1
ATOM 4624 C C . VAL B 1 132 ? -7.309 -11.133 -0.992 1 92.31 132 VAL B C 1
ATOM 4626 O O . VAL B 1 132 ? -6.305 -11.766 -1.319 1 92.31 132 VAL B O 1
ATOM 4629 N N . VAL B 1 133 ? -7.918 -10.312 -1.779 1 93.31 133 VAL B N 1
ATOM 4630 C CA . VAL B 1 133 ? -7.559 -10.242 -3.191 1 93.31 133 VAL B CA 1
ATOM 4631 C C . VAL B 1 133 ? -6.203 -9.555 -3.346 1 93.31 133 VAL B C 1
ATOM 4633 O O . VAL B 1 133 ? -5.332 -10.047 -4.074 1 93.31 133 VAL B O 1
ATOM 4636 N N . SER B 1 134 ? -6.012 -8.461 -2.666 1 91.06 134 SER B N 1
ATOM 4637 C CA . SER B 1 134 ? -4.758 -7.727 -2.793 1 91.06 134 SER B CA 1
ATOM 4638 C C . SER B 1 134 ? -3.578 -8.555 -2.291 1 91.06 134 SER B C 1
ATOM 4640 O O . SER B 1 134 ? -2.545 -8.633 -2.955 1 91.06 134 SER B O 1
ATOM 4642 N N . GLN B 1 135 ? -3.723 -9.156 -1.18 1 90.75 135 GLN B N 1
ATOM 4643 C CA . GLN B 1 135 ? -2.633 -9.938 -0.616 1 90.75 135 GLN B CA 1
ATOM 4644 C C . GLN B 1 135 ? -2.312 -11.148 -1.494 1 90.75 135 GLN B C 1
ATOM 4646 O O . GLN B 1 135 ? -1.145 -11.453 -1.74 1 90.75 135 GLN B O 1
ATOM 4651 N N . SER B 1 136 ? -3.357 -11.82 -1.947 1 91.5 136 SER B N 1
ATOM 4652 C CA . SER B 1 136 ? -3.131 -12.969 -2.812 1 91.5 136 SER B CA 1
ATOM 4653 C C . SER B 1 136 ? -2.381 -12.57 -4.078 1 91.5 136 SER B C 1
ATOM 4655 O O . SER B 1 136 ? -1.464 -13.273 -4.512 1 91.5 136 SER B O 1
ATOM 4657 N N . ARG B 1 137 ? -2.732 -11.453 -4.555 1 90.12 137 ARG B N 1
ATOM 4658 C CA . ARG B 1 137 ? -2.1 -11 -5.789 1 90.12 137 ARG B CA 1
ATOM 4659 C C . ARG B 1 137 ? -0.646 -10.602 -5.547 1 90.12 137 ARG B C 1
ATOM 4661 O O . ARG B 1 137 ? 0.239 -10.969 -6.324 1 90.12 137 ARG B O 1
ATOM 4668 N N . VAL B 1 138 ? -0.413 -9.891 -4.555 1 89.44 138 VAL B N 1
ATOM 4669 C CA . VAL B 1 138 ? 0.931 -9.398 -4.27 1 89.44 138 VAL B CA 1
ATOM 4670 C C . VAL B 1 138 ? 1.854 -10.57 -3.953 1 89.44 138 VAL B C 1
ATOM 4672 O O . VAL B 1 138 ? 2.984 -10.633 -4.441 1 89.44 138 VAL B O 1
ATOM 4675 N N . ILE B 1 139 ? 1.368 -11.531 -3.234 1 92.5 139 ILE B N 1
ATOM 4676 C CA . ILE B 1 139 ? 2.176 -12.672 -2.801 1 92.5 139 ILE B CA 1
ATOM 4677 C C . ILE B 1 139 ? 2.473 -13.578 -3.992 1 92.5 139 ILE B C 1
ATOM 4679 O O . ILE B 1 139 ? 3.615 -13.984 -4.199 1 92.5 139 ILE B O 1
ATOM 4683 N N . THR B 1 140 ? 1.468 -13.805 -4.805 1 90.62 140 THR B N 1
ATOM 4684 C CA . THR B 1 140 ? 1.605 -14.867 -5.793 1 90.62 140 THR B CA 1
ATOM 4685 C C . THR B 1 140 ? 2.086 -14.305 -7.129 1 90.62 140 THR B C 1
ATOM 4687 O O . THR B 1 140 ? 2.752 -15 -7.898 1 90.62 140 THR B O 1
ATOM 4690 N N . VAL B 1 141 ? 1.712 -13.078 -7.41 1 87.81 141 VAL B N 1
ATOM 4691 C CA . VAL B 1 141 ? 2.037 -12.539 -8.727 1 87.81 141 VAL B CA 1
ATOM 4692 C C . VAL B 1 141 ? 3.299 -11.68 -8.641 1 87.81 141 VAL B C 1
ATOM 4694 O O . VAL B 1 141 ? 4.25 -11.883 -9.398 1 87.81 141 VAL B O 1
ATOM 4697 N N . ASN B 1 142 ? 3.295 -10.852 -7.707 1 87.06 142 ASN B N 1
ATOM 4698 C CA . ASN B 1 142 ? 4.434 -9.945 -7.629 1 87.06 142 ASN B CA 1
ATOM 4699 C C . ASN B 1 142 ? 5.598 -10.57 -6.867 1 87.06 142 ASN B C 1
ATOM 4701 O O . ASN B 1 142 ? 6.762 -10.281 -7.16 1 87.06 142 ASN B O 1
ATOM 4705 N N . GLY B 1 143 ? 5.32 -11.398 -5.918 1 92.81 143 GLY B N 1
ATOM 4706 C CA . GLY B 1 143 ? 6.355 -11.953 -5.059 1 92.81 143 GLY B CA 1
ATOM 4707 C C . GLY B 1 143 ? 7.043 -10.898 -4.207 1 92.81 143 GLY B C 1
ATOM 4708 O O . GLY B 1 143 ? 8.258 -10.969 -3.988 1 92.81 143 GLY B O 1
ATOM 4709 N N . THR B 1 144 ? 6.359 -9.859 -3.912 1 93.5 144 THR B N 1
ATOM 4710 C CA . THR B 1 144 ? 6.875 -8.781 -3.078 1 93.5 144 THR B CA 1
ATOM 4711 C C . THR B 1 144 ? 6.246 -8.82 -1.688 1 93.5 144 THR B C 1
ATOM 4713 O O . THR B 1 144 ? 5.301 -9.57 -1.451 1 93.5 144 THR B O 1
ATOM 4716 N N . PRO B 1 145 ? 6.84 -8.109 -0.739 1 92.5 145 PRO B N 1
ATOM 4717 C CA . PRO B 1 145 ? 6.242 -8.133 0.597 1 92.5 145 PRO B CA 1
ATOM 4718 C C . PRO B 1 145 ? 4.781 -7.691 0.596 1 92.5 145 PRO B C 1
ATOM 4720 O O . PRO B 1 145 ? 4.449 -6.645 0.032 1 92.5 145 PRO B O 1
ATOM 4723 N N . PRO B 1 146 ? 3.959 -8.539 1.188 1 91.5 146 PRO B N 1
ATOM 4724 C CA . PRO B 1 146 ? 2.539 -8.18 1.214 1 91.5 146 PRO B CA 1
ATOM 4725 C C . PRO B 1 146 ? 2.258 -6.938 2.049 1 91.5 146 PRO B C 1
ATOM 4727 O O . PRO B 1 146 ? 3.033 -6.602 2.949 1 91.5 146 PRO B O 1
ATOM 4730 N N . LEU B 1 147 ? 1.23 -6.27 1.693 1 86.12 147 LEU B N 1
ATOM 4731 C CA . LEU B 1 147 ? 0.784 -5.098 2.439 1 86.12 147 LEU B CA 1
ATOM 4732 C C . LEU B 1 147 ? -0.247 -5.484 3.494 1 86.12 147 LEU B C 1
ATOM 4734 O O . LEU B 1 147 ? -1.271 -6.094 3.174 1 86.12 147 LEU B O 1
ATOM 4738 N N . VAL B 1 148 ? 0.044 -5.254 4.684 1 87.44 148 VAL B N 1
ATOM 4739 C CA . VAL B 1 148 ? -0.875 -5.555 5.773 1 87.44 148 VAL B CA 1
ATOM 4740 C C . VAL B 1 148 ? -1.306 -4.262 6.461 1 87.44 148 VAL B C 1
ATOM 4742 O O . VAL B 1 148 ? -0.469 -3.52 6.98 1 87.44 148 VAL B O 1
ATOM 4745 N N . ILE B 1 149 ? -2.525 -3.953 6.371 1 90.25 149 ILE B N 1
ATOM 4746 C CA . ILE B 1 149 ? -3.102 -2.781 7.02 1 90.25 149 ILE B CA 1
ATOM 4747 C C . ILE B 1 149 ? -3.965 -3.217 8.203 1 90.25 149 ILE B C 1
ATOM 4749 O O . ILE B 1 149 ? -4.926 -3.969 8.031 1 90.25 149 ILE B O 1
ATOM 4753 N N . PRO B 1 150 ? -3.566 -2.793 9.359 1 89.19 150 PRO B N 1
ATOM 4754 C CA . PRO B 1 150 ? -4.422 -3.129 10.5 1 89.19 150 PRO B CA 1
ATOM 4755 C C . PRO B 1 150 ? -5.84 -2.574 10.352 1 89.19 150 PRO B C 1
ATOM 4757 O O . PRO B 1 150 ? -6.023 -1.463 9.852 1 89.19 150 PRO B O 1
ATOM 4760 N N . ASP B 1 151 ? -6.805 -3.346 10.695 1 89.31 151 ASP B N 1
ATOM 4761 C CA . ASP B 1 151 ? -8.195 -2.912 10.633 1 89.31 151 ASP B CA 1
ATOM 4762 C C . ASP B 1 151 ? -8.891 -3.104 11.977 1 89.31 151 ASP B C 1
ATOM 4764 O O . ASP B 1 151 ? -8.281 -3.586 12.93 1 89.31 151 ASP B O 1
ATOM 4768 N N . THR B 1 152 ? -10.102 -2.66 12.109 1 88.25 152 THR B N 1
ATOM 4769 C CA . THR B 1 152 ? -10.789 -2.684 13.398 1 88.25 152 THR B CA 1
ATOM 4770 C C . THR B 1 152 ? -11.805 -3.828 13.445 1 88.25 152 THR B C 1
ATOM 4772 O O . THR B 1 152 ? -12.586 -3.926 14.391 1 88.25 152 THR B O 1
ATOM 4775 N N . TYR B 1 153 ? -11.93 -4.633 12.461 1 83.12 153 TYR B N 1
ATOM 4776 C CA . TYR B 1 153 ? -12.93 -5.699 12.414 1 83.12 153 TYR B CA 1
ATOM 4777 C C . TYR B 1 153 ? -12.516 -6.871 13.297 1 83.12 153 TYR B C 1
ATOM 4779 O O . TYR B 1 153 ? -13.359 -7.648 13.742 1 83.12 153 TYR B O 1
ATOM 4787 N N . GLY B 1 154 ? -11.328 -6.984 13.805 1 68.44 154 GLY B N 1
ATOM 4788 C CA . GLY B 1 154 ? -10.844 -8.016 14.711 1 68.44 154 GLY B CA 1
ATOM 4789 C C . GLY B 1 154 ? -10.898 -9.406 14.117 1 68.44 154 GLY B C 1
ATOM 4790 O O . GLY B 1 154 ? -11.625 -9.648 13.148 1 68.44 154 GLY B O 1
ATOM 4791 N N . ASP B 1 155 ? -10.109 -10.367 14.367 1 60.03 155 ASP B N 1
ATOM 4792 C CA . ASP B 1 155 ? -10.031 -11.734 13.867 1 60.03 155 ASP B CA 1
ATOM 4793 C C . ASP B 1 155 ? -11.25 -12.547 14.297 1 60.03 155 ASP B C 1
ATOM 4795 O O . ASP B 1 155 ? -11.742 -13.391 13.539 1 60.03 155 ASP B O 1
ATOM 4799 N N . ASP B 1 156 ? -11.602 -12.398 15.508 1 57.31 156 ASP B N 1
ATOM 4800 C CA . ASP B 1 156 ? -12.633 -13.266 16.062 1 57.31 156 ASP B CA 1
ATOM 4801 C C . ASP B 1 156 ? -13.922 -12.484 16.328 1 57.31 156 ASP B C 1
ATOM 4803 O O . ASP B 1 156 ? -14.703 -12.859 17.203 1 57.31 156 ASP B O 1
ATOM 4807 N N . SER B 1 157 ? -14.07 -11.516 15.359 1 58.41 157 SER B N 1
ATOM 4808 C CA . SER B 1 157 ? -15.164 -10.656 15.797 1 58.41 157 SER B CA 1
ATOM 4809 C C . SER B 1 157 ? -16.516 -11.211 15.359 1 58.41 157 SER B C 1
ATOM 4811 O O . SER B 1 157 ? -16.672 -11.664 14.227 1 58.41 157 SER B O 1
ATOM 4813 N N . GLN B 1 158 ? -17.219 -11.555 16.281 1 61.91 158 GLN B N 1
ATOM 4814 C CA . GLN B 1 158 ? -18.641 -11.812 16.062 1 61.91 158 GLN B CA 1
ATOM 4815 C C . GLN B 1 158 ? -19.219 -10.859 15.016 1 61.91 158 GLN B C 1
ATOM 4817 O O . GLN B 1 158 ? -20.156 -11.219 14.289 1 61.91 158 GLN B O 1
ATOM 4822 N N . GLU B 1 159 ? -18.469 -9.82 14.812 1 68.56 159 GLU B N 1
ATOM 4823 C CA . GLU B 1 159 ? -18.969 -8.828 13.867 1 68.56 159 GLU B CA 1
ATOM 4824 C C . GLU B 1 159 ? -18.781 -9.289 12.43 1 68.56 159 GLU B C 1
ATOM 4826 O O . GLU B 1 159 ? -19.688 -9.148 11.602 1 68.56 159 GLU B O 1
ATOM 4831 N N . LEU B 1 160 ? -17.672 -9.93 12.242 1 73.38 160 LEU B N 1
ATOM 4832 C CA . LEU B 1 160 ? -17.406 -10.367 10.875 1 73.38 160 LEU B CA 1
ATOM 4833 C C . LEU B 1 160 ? -18.391 -11.445 10.445 1 73.38 160 LEU B C 1
ATOM 4835 O O . LEU B 1 160 ? -18.766 -11.523 9.273 1 73.38 160 LEU B O 1
ATOM 4839 N N . SER B 1 161 ? -18.75 -12.188 11.406 1 75.81 161 SER B N 1
ATOM 4840 C CA . SER B 1 161 ? -19.641 -13.305 11.102 1 75.81 161 SER B CA 1
ATOM 4841 C C . SER B 1 161 ? -21.016 -12.82 10.672 1 75.81 161 SER B C 1
ATOM 4843 O O . SER B 1 161 ? -21.781 -13.562 10.039 1 75.81 161 SER B O 1
ATOM 4845 N N . THR B 1 162 ? -21.281 -11.578 10.953 1 77.25 162 THR B N 1
ATOM 4846 C CA . THR B 1 162 ? -22.594 -11.047 10.617 1 77.25 162 THR B CA 1
ATOM 4847 C C . THR B 1 162 ? -22.688 -10.719 9.133 1 77.25 162 THR B C 1
ATOM 4849 O O . THR B 1 162 ? -23.781 -10.688 8.562 1 77.25 162 THR B O 1
ATOM 4852 N N . PHE B 1 163 ? -21.469 -10.625 8.578 1 79.06 163 PHE B N 1
ATOM 4853 C CA . PHE B 1 163 ? -21.609 -10.188 7.195 1 79.06 163 PHE B CA 1
ATOM 4854 C C . PHE B 1 163 ? -20.734 -11.016 6.266 1 79.06 163 PHE B C 1
ATOM 4856 O O . PHE B 1 163 ? -20.719 -10.789 5.055 1 79.06 163 PHE B O 1
ATOM 4863 N N . MET B 1 164 ? -20.078 -11.938 6.793 1 86.31 164 MET B N 1
ATOM 4864 C CA . MET B 1 164 ? -19.219 -12.773 5.945 1 86.31 164 MET B CA 1
ATOM 4865 C C . MET B 1 164 ? -19.531 -14.25 6.152 1 86.31 164 MET B C 1
ATOM 4867 O O . MET B 1 164 ? -19.781 -14.688 7.281 1 86.31 164 MET B O 1
ATOM 4871 N N . THR B 1 165 ? -19.438 -14.977 5.086 1 88.56 165 THR B N 1
ATOM 4872 C CA . THR B 1 165 ? -19.578 -16.422 5.184 1 88.56 165 THR B CA 1
ATOM 4873 C C . THR B 1 165 ? -18.375 -17.031 5.906 1 88.56 165 THR B C 1
ATOM 4875 O O . THR B 1 165 ? -17.281 -16.453 5.91 1 88.56 165 THR B O 1
ATOM 4878 N N . PRO B 1 166 ? -18.578 -18.188 6.512 1 89.56 166 PRO B N 1
ATOM 4879 C CA . PRO B 1 166 ? -17.453 -18.859 7.172 1 89.56 166 PRO B CA 1
ATOM 4880 C C . PRO B 1 166 ? -16.281 -19.109 6.227 1 89.56 166 PRO B C 1
ATOM 4882 O O . PRO B 1 166 ? -15.125 -18.984 6.625 1 89.56 166 PRO B O 1
ATOM 4885 N N . SER B 1 167 ? -16.594 -19.453 5.016 1 92.81 167 SER B N 1
ATOM 4886 C CA . SER B 1 167 ? -15.562 -19.703 4.02 1 92.81 167 SER B CA 1
ATOM 4887 C C . SER B 1 167 ? -14.727 -18.453 3.754 1 92.81 167 SER B C 1
ATOM 4889 O O . SER B 1 167 ? -13.492 -18.516 3.754 1 92.81 167 SER B O 1
ATOM 4891 N N . PHE B 1 168 ? -15.422 -17.406 3.611 1 90.69 168 PHE B N 1
ATOM 4892 C CA . PHE B 1 168 ? -14.719 -16.172 3.307 1 90.69 168 PHE B CA 1
ATOM 4893 C C . PHE B 1 168 ? -13.922 -15.688 4.512 1 90.69 168 PHE B C 1
ATOM 4895 O O . PHE B 1 168 ? -12.828 -15.141 4.363 1 90.69 168 PHE B O 1
ATOM 4902 N N . GLN B 1 169 ? -14.461 -15.867 5.652 1 89.5 169 GLN B N 1
ATOM 4903 C CA . GLN B 1 169 ? -13.742 -15.539 6.879 1 89.5 169 GLN B CA 1
ATOM 4904 C C . GLN B 1 169 ? -12.469 -16.375 7.012 1 89.5 169 GLN B C 1
ATOM 4906 O O . GLN B 1 169 ? -11.43 -15.875 7.426 1 89.5 169 GLN B O 1
ATOM 4911 N N . PHE B 1 170 ? -12.617 -17.641 6.664 1 93 170 PHE B N 1
ATOM 4912 C CA . PHE B 1 170 ? -11.477 -18.547 6.711 1 93 170 PHE B CA 1
ATOM 4913 C C . PHE B 1 170 ? -10.391 -18.109 5.734 1 93 170 PHE B C 1
ATOM 4915 O O . PHE B 1 170 ? -9.211 -18.094 6.082 1 93 170 PHE B O 1
ATOM 4922 N N . GLN B 1 171 ? -10.781 -17.734 4.551 1 93.38 171 GLN B N 1
ATOM 4923 C CA . GLN B 1 171 ? -9.828 -17.297 3.537 1 93.38 171 GLN B CA 1
ATOM 4924 C C . GLN B 1 171 ? -9.086 -16.031 3.986 1 93.38 171 GLN B C 1
ATOM 4926 O O . GLN B 1 171 ? -7.875 -15.922 3.783 1 93.38 171 GLN B O 1
ATOM 4931 N N . LYS B 1 172 ? -9.828 -15.148 4.551 1 91.69 172 LYS B N 1
ATOM 4932 C CA . LYS B 1 172 ? -9.203 -13.945 5.078 1 91.69 172 LYS B CA 1
ATOM 4933 C C . LYS B 1 172 ? -8.188 -14.281 6.16 1 91.69 172 LYS B C 1
ATOM 4935 O O . LYS B 1 172 ? -7.086 -13.719 6.18 1 91.69 172 LYS B O 1
ATOM 4940 N N . LYS B 1 173 ? -8.547 -15.188 7.035 1 91.44 173 LYS B N 1
ATOM 4941 C CA . LYS B 1 173 ? -7.676 -15.602 8.133 1 91.44 173 LYS B CA 1
ATOM 4942 C C . LYS B 1 173 ? -6.387 -16.219 7.598 1 91.44 173 LYS B C 1
ATOM 4944 O O . LYS B 1 173 ? -5.293 -15.883 8.07 1 91.44 173 LYS B O 1
ATOM 4949 N N . VAL B 1 174 ? -6.48 -17.062 6.633 1 95.25 174 VAL B N 1
ATOM 4950 C CA . VAL B 1 174 ? -5.324 -17.734 6.051 1 95.25 174 VAL B CA 1
ATOM 4951 C C . VAL B 1 174 ? -4.441 -16.719 5.328 1 95.25 174 VAL B C 1
ATOM 4953 O O . VAL B 1 174 ? -3.217 -16.75 5.461 1 95.25 174 VAL B O 1
ATOM 4956 N N . SER B 1 175 ? -5.102 -15.859 4.602 1 93.75 175 SER B N 1
ATOM 4957 C CA . SER B 1 175 ? -4.363 -14.844 3.857 1 93.75 175 SER B CA 1
ATOM 4958 C C . SER B 1 175 ? -3.586 -13.922 4.793 1 93.75 175 SER B C 1
ATOM 4960 O O . SER B 1 175 ? -2.422 -13.609 4.539 1 93.75 175 SER B O 1
ATOM 4962 N N . GLU B 1 176 ? -4.195 -13.5 5.801 1 90.94 176 GLU B N 1
ATOM 4963 C CA . GLU B 1 176 ? -3.541 -12.625 6.766 1 90.94 176 GLU B CA 1
ATOM 4964 C C . GLU B 1 176 ? -2.393 -13.336 7.473 1 90.94 176 GLU B C 1
ATOM 4966 O O . GLU B 1 176 ? -1.324 -12.75 7.676 1 90.94 176 GLU B O 1
ATOM 4971 N N . TYR B 1 177 ? -2.648 -14.562 7.859 1 94.31 177 TYR B N 1
ATOM 4972 C CA . TYR B 1 177 ? -1.613 -15.328 8.547 1 94.31 177 TYR B CA 1
ATOM 4973 C C . TYR B 1 177 ? -0.4 -15.539 7.648 1 94.31 177 TYR B C 1
ATOM 4975 O O . TYR B 1 177 ? 0.741 -15.375 8.086 1 94.31 177 TYR B O 1
ATOM 4983 N N . LEU B 1 178 ? -0.666 -15.914 6.41 1 96.88 178 LEU B N 1
ATOM 4984 C CA . LEU B 1 178 ? 0.412 -16.094 5.441 1 96.88 178 LEU B CA 1
ATOM 4985 C C . LEU B 1 178 ? 1.187 -14.789 5.25 1 96.88 178 LEU B C 1
ATOM 4987 O O . LEU B 1 178 ? 2.42 -14.789 5.281 1 96.88 178 LEU B O 1
ATOM 4991 N N . SER B 1 179 ? 0.479 -13.695 5.109 1 94.62 179 SER B N 1
ATOM 4992 C CA . SER B 1 179 ? 1.097 -12.391 4.883 1 94.62 179 SER B CA 1
ATOM 4993 C C . SER B 1 179 ? 1.971 -11.984 6.066 1 94.62 179 SER B C 1
ATOM 4995 O O . SER B 1 179 ? 3.113 -11.562 5.879 1 94.62 179 SER B O 1
ATOM 4997 N N . MET B 1 180 ? 1.442 -12.164 7.238 1 93.31 180 MET B N 1
ATOM 4998 C CA . MET B 1 180 ? 2.18 -11.789 8.445 1 93.31 180 MET B CA 1
ATOM 4999 C C . MET B 1 180 ? 3.426 -12.656 8.609 1 93.31 180 MET B C 1
ATOM 5001 O O . MET B 1 180 ? 4.469 -12.164 9.047 1 93.31 180 MET B O 1
ATOM 5005 N N . THR B 1 181 ? 3.34 -13.898 8.289 1 96.62 181 THR B N 1
ATOM 5006 C CA . THR B 1 181 ? 4.477 -14.805 8.406 1 96.62 181 THR B CA 1
ATOM 5007 C C . THR B 1 181 ? 5.566 -14.438 7.402 1 96.62 181 THR B C 1
ATOM 5009 O O . THR B 1 181 ? 6.754 -14.438 7.738 1 96.62 181 THR B O 1
ATOM 5012 N N . ILE B 1 182 ? 5.129 -14.133 6.18 1 97.25 182 ILE B N 1
ATOM 5013 C CA . ILE B 1 182 ? 6.082 -13.727 5.152 1 97.25 182 ILE B CA 1
ATOM 5014 C C . ILE B 1 182 ? 6.84 -12.484 5.617 1 97.25 182 ILE B C 1
ATOM 5016 O O . ILE B 1 182 ? 8.062 -12.422 5.508 1 97.25 182 ILE B O 1
ATOM 5020 N N . LEU B 1 183 ? 6.098 -11.539 6.137 1 93.38 183 LEU B N 1
ATOM 5021 C CA . LEU B 1 183 ? 6.723 -10.312 6.629 1 93.38 183 LEU B CA 1
ATOM 5022 C C . LEU B 1 183 ? 7.668 -10.609 7.785 1 93.38 183 LEU B C 1
ATOM 5024 O O . LEU B 1 183 ? 8.742 -10.016 7.887 1 93.38 183 LEU B O 1
ATOM 5028 N N . TYR B 1 184 ? 7.273 -11.539 8.633 1 93.94 184 TYR B N 1
ATOM 5029 C CA . TYR B 1 184 ? 8.117 -11.93 9.766 1 93.94 184 TYR B CA 1
ATOM 5030 C C . TYR B 1 184 ? 9.406 -12.57 9.281 1 93.94 184 TYR B C 1
ATOM 5032 O O . TYR B 1 184 ? 10.484 -12.273 9.805 1 93.94 184 TYR B O 1
ATOM 5040 N N . ILE B 1 185 ? 9.32 -13.414 8.305 1 95.81 185 ILE B N 1
ATOM 5041 C CA . ILE B 1 185 ? 10.492 -14.055 7.715 1 95.81 185 ILE B CA 1
ATOM 5042 C C . ILE B 1 185 ? 11.414 -13 7.117 1 95.81 185 ILE B C 1
ATOM 5044 O O . ILE B 1 185 ? 12.625 -13.023 7.336 1 95.81 185 ILE B O 1
ATOM 5048 N N . GLN B 1 186 ? 10.867 -12.109 6.414 1 92.94 186 GLN B N 1
ATOM 5049 C CA . GLN B 1 186 ? 11.633 -11.062 5.746 1 92.94 186 GLN B CA 1
ATOM 5050 C C . GLN B 1 186 ? 12.383 -10.195 6.758 1 92.94 186 GLN B C 1
ATOM 5052 O O . GLN B 1 186 ? 13.547 -9.859 6.551 1 92.94 186 GLN B O 1
ATOM 5057 N N . ASN B 1 187 ? 11.758 -9.875 7.848 1 87.06 187 ASN B N 1
ATOM 5058 C CA . ASN B 1 187 ? 12.312 -8.945 8.82 1 87.06 187 ASN B CA 1
ATOM 5059 C C . ASN B 1 187 ? 13.32 -9.625 9.742 1 87.06 187 ASN B C 1
ATOM 5061 O O . ASN B 1 187 ? 14.25 -8.984 10.234 1 87.06 187 ASN B O 1
ATOM 5065 N N . HIS B 1 188 ? 13.242 -10.969 9.898 1 90.12 188 HIS B N 1
ATOM 5066 C CA . HIS B 1 188 ? 14 -11.547 11 1 90.12 188 HIS B CA 1
ATOM 5067 C C . HIS B 1 188 ? 14.922 -12.656 10.508 1 90.12 188 HIS B C 1
ATOM 5069 O O . HIS B 1 188 ? 15.852 -13.062 11.219 1 90.12 188 HIS B O 1
ATOM 5075 N N . ALA B 1 189 ? 14.711 -13.078 9.297 1 92.88 189 ALA B N 1
ATOM 5076 C CA . ALA B 1 189 ? 15.469 -14.281 8.977 1 92.88 189 ALA B CA 1
ATOM 5077 C C . ALA B 1 189 ? 16.078 -14.195 7.578 1 92.88 189 ALA B C 1
ATOM 5079 O O . ALA B 1 189 ? 17.234 -14.531 7.375 1 92.88 189 ALA B O 1
ATOM 5080 N N . LEU B 1 190 ? 15.406 -13.688 6.672 1 91.19 190 LEU B N 1
ATOM 5081 C CA . LEU B 1 190 ? 15.648 -13.922 5.25 1 91.19 190 LEU B CA 1
ATOM 5082 C C . LEU B 1 190 ? 17.031 -13.422 4.848 1 91.19 190 LEU B C 1
ATOM 5084 O O . LEU B 1 190 ? 17.703 -14.055 4.031 1 91.19 190 LEU B O 1
ATOM 5088 N N . TYR B 1 191 ? 17.5 -12.406 5.398 1 85.88 191 TYR B N 1
ATOM 5089 C CA . TYR B 1 191 ? 18.734 -11.82 4.91 1 85.88 191 TYR B CA 1
ATOM 5090 C C . TYR B 1 191 ? 19.844 -11.953 5.945 1 85.88 191 TYR B C 1
ATOM 5092 O O . TYR B 1 191 ? 20.844 -11.234 5.895 1 85.88 191 TYR B O 1
ATOM 5100 N N . ARG B 1 192 ? 19.672 -12.867 6.773 1 87.88 192 ARG B N 1
ATOM 5101 C CA . ARG B 1 192 ? 20.766 -13.25 7.656 1 87.88 192 ARG B CA 1
ATOM 5102 C C . ARG B 1 192 ? 21.859 -13.992 6.891 1 87.88 192 ARG B C 1
ATOM 5104 O O . ARG B 1 192 ? 21.609 -14.539 5.816 1 87.88 192 ARG B O 1
ATOM 5111 N N . PRO B 1 193 ? 23.047 -13.953 7.473 1 88.44 193 PRO B N 1
ATOM 5112 C CA . PRO B 1 193 ? 24.109 -14.719 6.824 1 88.44 193 PRO B CA 1
ATOM 5113 C C . PRO B 1 193 ? 23.781 -16.203 6.688 1 88.44 193 PRO B C 1
ATOM 5115 O O . PRO B 1 193 ? 22.969 -16.734 7.453 1 88.44 193 PRO B O 1
ATOM 5118 N N . ALA B 1 194 ? 24.359 -16.828 5.734 1 87.12 194 ALA B N 1
ATOM 5119 C CA . ALA B 1 194 ? 24.062 -18.203 5.355 1 87.12 194 ALA B CA 1
ATOM 5120 C C . ALA B 1 194 ? 24.172 -19.141 6.559 1 87.12 194 ALA B C 1
ATOM 5122 O O . ALA B 1 194 ? 23.375 -20.078 6.703 1 87.12 194 ALA B O 1
ATOM 5123 N N . ASP B 1 195 ? 25.188 -18.859 7.414 1 89.06 195 ASP B N 1
ATOM 5124 C CA . ASP B 1 195 ? 25.453 -19.734 8.547 1 89.06 195 ASP B CA 1
ATOM 5125 C C . ASP B 1 195 ? 24.359 -19.594 9.609 1 89.06 195 ASP B C 1
ATOM 5127 O O . ASP B 1 195 ? 24.156 -20.516 10.422 1 89.06 195 ASP B O 1
ATOM 5131 N N . GLU B 1 196 ? 23.578 -18.5 9.555 1 93.31 196 GLU B N 1
ATOM 5132 C CA . GLU B 1 196 ? 22.547 -18.25 10.562 1 93.31 196 GLU B CA 1
ATOM 5133 C C . GLU B 1 196 ? 21.156 -18.406 9.977 1 93.31 196 GLU B C 1
ATOM 5135 O O . GLU B 1 196 ? 20.172 -18.453 10.719 1 93.31 196 GLU B O 1
ATOM 5140 N N . LEU B 1 197 ? 21.078 -18.516 8.711 1 94.38 197 LEU B N 1
ATOM 5141 C CA . LEU B 1 197 ? 19.797 -18.516 8.016 1 94.38 197 LEU B CA 1
ATOM 5142 C C . LEU B 1 197 ? 18.922 -19.656 8.492 1 94.38 197 LEU B C 1
ATOM 5144 O O . LEU B 1 197 ? 17.75 -19.453 8.836 1 94.38 197 LEU B O 1
ATOM 5148 N N . ASP B 1 198 ? 19.469 -20.859 8.5 1 95.06 198 ASP B N 1
ATOM 5149 C CA . ASP B 1 198 ? 18.672 -22.016 8.883 1 95.06 198 ASP B CA 1
ATOM 5150 C C . ASP B 1 198 ? 18.172 -21.891 10.312 1 95.06 198 ASP B C 1
ATOM 5152 O O . ASP B 1 198 ? 17 -22.188 10.594 1 95.06 198 ASP B O 1
ATOM 5156 N N . LEU B 1 199 ? 19.031 -21.469 11.219 1 94.5 199 LEU B N 1
ATOM 5157 C CA . LEU B 1 199 ? 18.688 -21.344 12.625 1 94.5 199 LEU B CA 1
ATOM 5158 C C . LEU B 1 199 ? 17.547 -20.344 12.82 1 94.5 199 LEU B C 1
ATOM 5160 O O . LEU B 1 199 ? 16.734 -20.484 13.727 1 94.5 199 LEU B O 1
ATOM 5164 N N . ALA B 1 200 ? 17.484 -19.328 12.008 1 95.62 200 ALA B N 1
ATOM 5165 C CA . ALA B 1 200 ? 16.469 -18.281 12.117 1 95.62 200 ALA B CA 1
ATOM 5166 C C . ALA B 1 200 ? 15.203 -18.672 11.367 1 95.62 200 ALA B C 1
ATOM 5168 O O . ALA B 1 200 ? 14.094 -18.438 11.852 1 95.62 200 ALA B O 1
ATOM 5169 N N . LEU B 1 201 ? 15.344 -19.266 10.242 1 97.25 201 LEU B N 1
ATOM 5170 C CA . LEU B 1 201 ? 14.25 -19.469 9.289 1 97.25 201 LEU B CA 1
ATOM 5171 C C . LEU B 1 201 ? 13.453 -20.719 9.641 1 97.25 201 LEU B C 1
ATOM 5173 O O . LEU B 1 201 ? 12.227 -20.703 9.625 1 97.25 201 LEU B O 1
ATOM 5177 N N . SER B 1 202 ? 14.07 -21.812 10.016 1 96.56 202 SER B N 1
ATOM 5178 C CA . SER B 1 202 ? 13.438 -23.125 10.164 1 96.56 202 SER B CA 1
ATOM 5179 C C . SER B 1 202 ? 12.391 -23.109 11.273 1 96.56 202 SER B C 1
ATOM 5181 O O . SER B 1 202 ? 11.281 -23.609 11.094 1 96.56 202 SER B O 1
ATOM 5183 N N . PRO B 1 203 ? 12.719 -22.484 12.438 1 96.44 203 PRO B N 1
ATOM 5184 C CA . PRO B 1 203 ? 11.695 -22.469 13.484 1 96.44 203 PRO B CA 1
ATOM 5185 C C . PRO B 1 203 ? 10.453 -21.672 13.086 1 96.44 203 PRO B C 1
ATOM 5187 O O . PRO B 1 203 ? 9.336 -22.031 13.453 1 96.44 203 PRO B O 1
ATOM 5190 N N . ILE B 1 204 ? 10.602 -20.625 12.336 1 97.25 204 ILE B N 1
ATOM 5191 C CA . ILE B 1 204 ? 9.477 -19.812 11.891 1 97.25 204 ILE B CA 1
ATOM 5192 C C . ILE B 1 204 ? 8.578 -20.625 10.969 1 97.25 204 ILE B C 1
ATOM 5194 O O . ILE B 1 204 ? 7.359 -20.656 11.141 1 97.25 204 ILE B O 1
ATOM 5198 N N . ILE B 1 205 ? 9.203 -21.281 9.984 1 98 205 ILE B N 1
ATOM 5199 C CA . ILE B 1 205 ? 8.445 -22.062 9.016 1 98 205 ILE B CA 1
ATOM 5200 C C . ILE B 1 205 ? 7.734 -23.219 9.734 1 98 205 ILE B C 1
ATOM 5202 O O . ILE B 1 205 ? 6.555 -23.469 9.477 1 98 205 ILE B O 1
ATOM 5206 N N . HIS B 1 206 ? 8.438 -23.812 10.656 1 97.06 206 HIS B N 1
ATOM 5207 C CA . HIS B 1 206 ? 7.8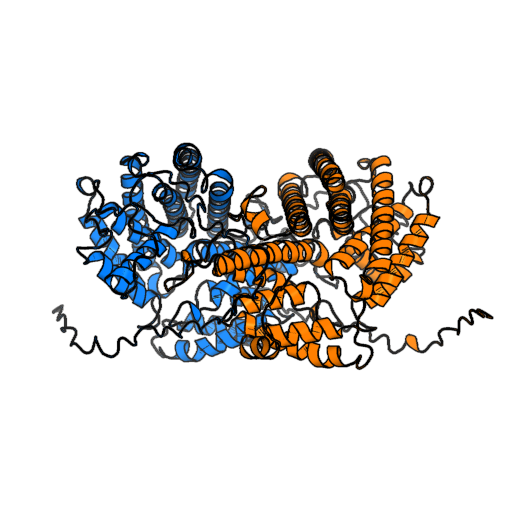75 -24.953 11.367 1 97.06 206 HIS B CA 1
ATOM 5208 C C . HIS B 1 206 ? 6.637 -24.547 12.164 1 97.06 206 HIS B C 1
ATOM 5210 O O . HIS B 1 206 ? 5.582 -25.172 12.039 1 97.06 206 HIS B O 1
ATOM 5216 N N . SER B 1 207 ? 6.805 -23.531 12.914 1 97.62 207 SER B N 1
ATOM 5217 C CA . SER B 1 207 ? 5.684 -23.047 13.711 1 97.62 207 SER B CA 1
ATOM 5218 C C . SER B 1 207 ? 4.516 -22.609 12.828 1 97.62 207 SER B C 1
ATOM 5220 O O . SER B 1 207 ? 3.361 -22.922 13.117 1 97.62 207 SER B O 1
ATOM 5222 N N . ALA B 1 208 ? 4.781 -21.938 11.797 1 97.75 208 ALA B N 1
ATOM 5223 C CA . ALA B 1 208 ? 3.742 -21.438 10.906 1 97.75 208 ALA B CA 1
ATOM 5224 C C . ALA B 1 208 ? 3.033 -22.578 10.188 1 97.75 208 ALA B C 1
ATOM 5226 O O . ALA B 1 208 ? 1.812 -22.547 10.008 1 97.75 208 ALA B O 1
ATOM 5227 N N . THR B 1 209 ? 3.768 -23.547 9.711 1 97.44 209 THR B N 1
ATOM 5228 C CA . THR B 1 209 ? 3.17 -24.656 9 1 97.44 209 THR B CA 1
ATOM 5229 C C . THR B 1 209 ? 2.314 -25.516 9.93 1 97.44 209 THR B C 1
ATOM 5231 O O . THR B 1 209 ? 1.291 -26.062 9.523 1 97.44 209 THR B O 1
ATOM 5234 N N . ASP B 1 210 ? 2.75 -25.609 11.195 1 96.75 210 ASP B N 1
ATOM 5235 C CA . ASP B 1 210 ? 1.935 -26.312 12.172 1 96.75 210 ASP B CA 1
ATOM 5236 C C . ASP B 1 210 ? 0.575 -25.641 12.344 1 96.75 210 ASP B C 1
ATOM 5238 O O . ASP B 1 210 ? -0.455 -26.312 12.406 1 96.75 210 ASP B O 1
ATOM 5242 N N . ARG B 1 211 ? 0.632 -24.406 12.43 1 96.62 211 ARG B N 1
ATOM 5243 C CA . ARG B 1 211 ? -0.614 -23.656 12.555 1 96.62 211 ARG B CA 1
ATOM 5244 C C . ARG B 1 211 ? -1.483 -23.828 11.312 1 96.62 211 ARG B C 1
ATOM 5246 O O . ARG B 1 211 ? -2.709 -23.922 11.414 1 96.62 211 ARG B O 1
ATOM 5253 N N . LEU B 1 212 ? -0.927 -23.844 10.148 1 97.62 212 LEU B N 1
ATOM 5254 C CA . LEU B 1 212 ? -1.68 -23.984 8.906 1 97.62 212 LEU B CA 1
ATOM 5255 C C . LEU B 1 212 ? -2.275 -25.375 8.781 1 97.62 212 LEU B C 1
ATOM 5257 O O . LEU B 1 212 ? -3.355 -25.547 8.211 1 97.62 212 LEU B O 1
ATOM 5261 N N . VAL B 1 213 ? -1.583 -26.391 9.336 1 97.38 213 VAL B N 1
ATOM 5262 C CA . VAL B 1 213 ? -2.143 -27.734 9.367 1 97.38 213 VAL B CA 1
ATOM 5263 C C . VAL B 1 213 ? -3.41 -27.75 10.219 1 97.38 213 VAL B C 1
ATOM 5265 O O . VAL B 1 213 ? -4.41 -28.359 9.844 1 97.38 213 VAL B O 1
ATOM 5268 N N . GLN B 1 214 ? -3.32 -27.031 11.297 1 96.5 214 GLN B N 1
ATOM 5269 C CA . GLN B 1 214 ? -4.496 -26.922 12.148 1 96.5 214 GLN B CA 1
ATOM 5270 C C . GLN B 1 214 ? -5.629 -26.188 11.438 1 96.5 214 GLN B C 1
ATOM 5272 O O . GLN B 1 214 ? -6.785 -26.625 11.492 1 96.5 214 GLN B O 1
ATOM 5277 N N . LEU B 1 215 ? -5.305 -25.141 10.773 1 95.25 215 LEU B N 1
ATOM 5278 C CA . LEU B 1 215 ? -6.305 -24.375 10.023 1 95.25 215 LEU B CA 1
ATOM 5279 C C . LEU B 1 215 ? -6.91 -25.234 8.914 1 95.25 215 LEU B C 1
ATOM 5281 O O . LEU B 1 215 ? -8.109 -25.141 8.648 1 95.25 215 LEU B O 1
ATOM 5285 N N . GLU B 1 216 ? -6.098 -25.984 8.258 1 96.56 216 GLU B N 1
ATOM 5286 C CA . GLU B 1 216 ? -6.574 -26.875 7.203 1 96.56 216 GLU B CA 1
ATOM 5287 C C . GLU B 1 216 ? -7.641 -27.828 7.73 1 96.56 216 GLU B C 1
ATOM 5289 O O . GLU B 1 216 ? -8.648 -28.078 7.062 1 96.56 216 GLU B O 1
ATOM 5294 N N . SER B 1 217 ? -7.434 -28.359 8.914 1 96 217 SER B N 1
ATOM 5295 C CA . SER B 1 217 ? -8.375 -29.281 9.531 1 96 217 SER B CA 1
ATOM 5296 C C . SER B 1 217 ? -9.688 -28.594 9.875 1 96 217 SER B C 1
ATOM 5298 O O . SER B 1 217 ? -10.742 -29.234 9.891 1 96 217 SER B O 1
ATOM 5300 N N . ASP B 1 218 ? -9.656 -27.297 10.078 1 93.81 218 ASP B N 1
ATOM 5301 C CA . ASP B 1 218 ? -10.828 -26.516 10.469 1 93.81 218 ASP B CA 1
ATOM 5302 C C . ASP B 1 218 ? -11.5 -25.891 9.258 1 93.81 218 ASP B C 1
ATOM 5304 O O . ASP B 1 218 ? -12.453 -25.109 9.398 1 93.81 218 ASP B O 1
ATOM 5308 N N . ALA B 1 219 ? -11.023 -26.2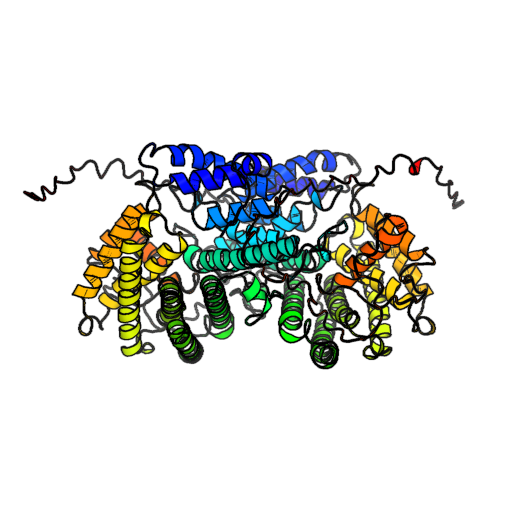34 8.07 1 96.38 219 ALA B N 1
ATOM 5309 C CA . ALA B 1 219 ? -11.531 -25.578 6.867 1 96.38 219 ALA B CA 1
ATOM 5310 C C . ALA B 1 219 ? -13 -25.938 6.637 1 96.38 219 ALA B C 1
ATOM 5312 O O . ALA B 1 219 ? -13.375 -27.109 6.621 1 96.38 219 ALA B O 1
ATOM 5313 N N . PRO B 1 220 ? -13.844 -24.906 6.465 1 95.12 220 PRO B N 1
ATOM 5314 C CA . PRO B 1 220 ? -15.273 -25.188 6.27 1 95.12 220 PRO B CA 1
ATOM 5315 C C . PRO B 1 220 ? -15.57 -25.891 4.949 1 95.12 220 PRO B C 1
ATOM 5317 O O . PRO B 1 220 ? -16.453 -26.75 4.891 1 95.12 220 PRO B O 1
ATOM 5320 N N . GLU B 1 221 ? -14.906 -25.469 3.896 1 95.44 221 GLU B N 1
ATOM 5321 C CA . GLU B 1 221 ? -15.133 -26.016 2.559 1 95.44 221 GLU B CA 1
ATOM 5322 C C . GLU B 1 221 ? -13.828 -26.531 1.953 1 95.44 221 GLU B C 1
ATOM 5324 O O . GLU B 1 221 ? -12.742 -26.219 2.443 1 95.44 221 GLU B O 1
ATOM 5329 N N . ARG B 1 222 ? -13.945 -27.297 0.922 1 95.31 222 ARG B N 1
ATOM 5330 C CA . ARG B 1 222 ? -12.781 -27.891 0.26 1 95.31 222 ARG B CA 1
ATOM 5331 C C . ARG B 1 222 ? -11.891 -26.812 -0.334 1 95.31 222 ARG B C 1
ATOM 5333 O O . ARG B 1 222 ? -10.664 -26.938 -0.323 1 95.31 222 ARG B O 1
ATOM 5340 N N . ILE B 1 223 ? -12.523 -25.766 -0.848 1 95.44 223 ILE B N 1
ATOM 5341 C CA . ILE B 1 223 ? -11.742 -24.688 -1.44 1 95.44 223 ILE B CA 1
ATOM 5342 C C . ILE B 1 223 ? -10.891 -24.016 -0.364 1 95.44 223 ILE B C 1
ATOM 5344 O O . ILE B 1 223 ? -9.789 -23.547 -0.642 1 95.44 223 ILE B O 1
ATOM 5348 N N . ASP B 1 224 ? -11.391 -24 0.854 1 96.69 224 ASP B N 1
ATOM 5349 C CA . ASP B 1 224 ? -10.656 -23.406 1.97 1 96.69 224 ASP B CA 1
ATOM 5350 C C . ASP B 1 224 ? -9.438 -24.266 2.328 1 96.69 224 ASP B C 1
ATOM 5352 O O . ASP B 1 224 ? -8.383 -23.734 2.68 1 96.69 224 ASP B O 1
ATOM 5356 N N . ARG B 1 225 ? -9.617 -25.5 2.186 1 97.62 225 ARG B N 1
ATOM 5357 C CA . ARG B 1 225 ? -8.492 -26.406 2.396 1 97.62 225 ARG B CA 1
ATOM 5358 C C . ARG B 1 225 ? -7.387 -26.156 1.374 1 97.62 225 ARG B C 1
ATOM 5360 O O . ARG B 1 225 ? -6.203 -26.203 1.71 1 97.62 225 ARG B O 1
ATOM 5367 N N . PHE B 1 226 ? -7.848 -25.953 0.178 1 97.5 226 PHE B N 1
ATOM 5368 C CA . PHE B 1 226 ? -6.887 -25.625 -0.87 1 97.5 226 PHE B CA 1
ATOM 5369 C C . PHE B 1 226 ? -6.062 -24.406 -0.482 1 97.5 226 PHE B C 1
ATOM 5371 O O . PHE B 1 226 ? -4.844 -24.391 -0.654 1 97.5 226 PHE B O 1
ATOM 5378 N N . HIS B 1 227 ? -6.715 -23.406 0.025 1 96.94 227 HIS B N 1
ATOM 5379 C CA . HIS B 1 227 ? -6.016 -22.188 0.41 1 96.94 227 HIS B CA 1
ATOM 5380 C C . HIS B 1 227 ? -5.016 -22.453 1.531 1 96.94 227 HIS B C 1
ATOM 5382 O O . HIS B 1 227 ? -3.896 -21.938 1.508 1 96.94 227 HIS B O 1
ATOM 5388 N N . ALA B 1 228 ? -5.367 -23.203 2.484 1 98.19 228 ALA B N 1
ATOM 5389 C CA . ALA B 1 228 ? -4.477 -23.531 3.598 1 98.19 228 ALA B CA 1
ATOM 5390 C C . ALA B 1 228 ? -3.271 -24.328 3.123 1 98.19 228 ALA B C 1
ATOM 5392 O O . ALA B 1 228 ? -2.137 -24.047 3.52 1 98.19 228 ALA B O 1
ATOM 5393 N N . MET B 1 229 ? -3.508 -25.266 2.266 1 98.5 229 MET B N 1
ATOM 5394 C CA . MET B 1 229 ? -2.432 -26.094 1.728 1 98.5 229 MET B CA 1
ATOM 5395 C C . MET B 1 229 ? -1.472 -25.266 0.885 1 98.5 229 MET B C 1
ATOM 5397 O O . MET B 1 229 ? -0.254 -25.422 0.975 1 98.5 229 MET B O 1
ATOM 5401 N N . SER B 1 230 ? -2.076 -24.406 0.091 1 98.12 230 SER B N 1
ATOM 5402 C CA . SER B 1 230 ? -1.263 -23.531 -0.753 1 98.12 230 SER B CA 1
ATOM 5403 C C . SER B 1 230 ? -0.388 -22.609 0.087 1 98.12 230 SER B C 1
ATOM 5405 O O . SER B 1 230 ? 0.774 -22.375 -0.248 1 98.12 230 SER B O 1
ATOM 5407 N N . ALA B 1 231 ? -0.966 -22.078 1.164 1 98.12 231 ALA B N 1
ATOM 5408 C CA . ALA B 1 231 ? -0.201 -21.234 2.07 1 98.12 231 ALA B CA 1
ATOM 5409 C C . ALA B 1 231 ? 0.95 -22 2.709 1 98.12 231 ALA B C 1
ATOM 5411 O O . ALA B 1 231 ? 2.062 -21.484 2.832 1 98.12 231 ALA B O 1
ATOM 5412 N N . ARG B 1 232 ? 0.682 -23.203 3.072 1 98.5 232 ARG B N 1
ATOM 5413 C CA . ARG B 1 232 ? 1.704 -24.047 3.676 1 98.5 232 ARG B CA 1
ATOM 5414 C C . ARG B 1 232 ? 2.85 -24.312 2.701 1 98.5 232 ARG B C 1
ATOM 5416 O O . ARG B 1 232 ? 4.02 -24.188 3.066 1 98.5 232 ARG B O 1
ATOM 5423 N N . LEU B 1 233 ? 2.496 -24.641 1.503 1 98.56 233 LEU B N 1
ATOM 5424 C CA . LEU B 1 233 ? 3.51 -24.906 0.489 1 98.56 233 LEU B CA 1
ATOM 5425 C C . LEU B 1 233 ? 4.344 -23.672 0.209 1 98.56 233 LEU B C 1
ATOM 5427 O O . LEU B 1 233 ? 5.559 -23.766 0.019 1 98.56 233 LEU B O 1
ATOM 5431 N N . HIS B 1 234 ? 3.674 -22.547 0.155 1 98.25 234 HIS B N 1
ATOM 5432 C CA . HIS B 1 234 ? 4.359 -21.281 -0.061 1 98.25 234 HIS B CA 1
ATOM 5433 C C . HIS B 1 234 ? 5.426 -21.047 1.005 1 98.25 234 HIS B C 1
ATOM 5435 O O . HIS B 1 234 ? 6.551 -20.656 0.687 1 98.25 234 HIS B O 1
ATOM 5441 N N . LEU B 1 235 ? 5.113 -21.328 2.227 1 98.31 235 LEU B N 1
ATOM 5442 C CA . LEU B 1 235 ? 6.055 -21.094 3.322 1 98.31 235 LEU B CA 1
ATOM 5443 C C . LEU B 1 235 ? 7.18 -22.125 3.293 1 98.31 235 LEU B C 1
ATOM 5445 O O . LEU B 1 235 ? 8.336 -21.797 3.566 1 98.31 235 LEU B O 1
ATOM 5449 N N . LEU B 1 236 ? 6.883 -23.328 2.943 1 98.44 236 LEU B N 1
ATOM 5450 C CA . LEU B 1 236 ? 7.891 -24.375 2.879 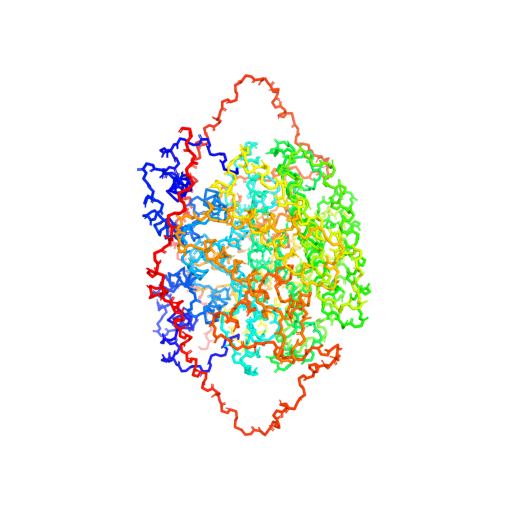1 98.44 236 LEU B CA 1
ATOM 5451 C C . LEU B 1 236 ? 8.93 -24.078 1.803 1 98.44 236 LEU B C 1
ATOM 5453 O O . LEU B 1 236 ? 10.086 -24.469 1.922 1 98.44 236 LEU B O 1
ATOM 5457 N N . SER B 1 237 ? 8.5 -23.359 0.828 1 98.06 237 SER B N 1
ATOM 5458 C CA . SER B 1 237 ? 9.398 -23.047 -0.283 1 98.06 237 SER B CA 1
ATOM 5459 C C . SER B 1 237 ? 10.586 -22.203 0.175 1 98.06 237 SER B C 1
ATOM 5461 O O . SER B 1 237 ? 11.633 -22.188 -0.478 1 98.06 237 SER B O 1
ATOM 5463 N N . PHE B 1 238 ? 10.469 -21.547 1.283 1 98.06 238 PHE B N 1
ATOM 5464 C CA . PHE B 1 238 ? 11.539 -20.688 1.785 1 98.06 238 PHE B CA 1
ATOM 5465 C C . PHE B 1 238 ? 12.742 -21.531 2.197 1 98.06 238 PHE B C 1
ATOM 5467 O O . PHE B 1 238 ? 13.859 -21.031 2.301 1 98.06 238 PHE B O 1
ATOM 5474 N N . HIS B 1 239 ? 12.578 -22.844 2.443 1 97.75 239 HIS B N 1
ATOM 5475 C CA . HIS B 1 239 ? 13.695 -23.719 2.775 1 97.75 239 HIS B CA 1
ATOM 5476 C C . HIS B 1 239 ? 14.695 -23.781 1.628 1 97.75 239 HIS B C 1
ATOM 5478 O O . HIS B 1 239 ? 15.875 -24.078 1.846 1 97.75 239 HIS B O 1
ATOM 5484 N N . LEU B 1 240 ? 14.242 -23.5 0.446 1 97.62 240 LEU B N 1
ATOM 5485 C CA . LEU B 1 240 ? 15.07 -23.656 -0.741 1 97.62 240 LEU B CA 1
ATOM 5486 C C . LEU B 1 240 ? 16.094 -22.531 -0.844 1 97.62 240 LEU B C 1
ATOM 5488 O O . LEU B 1 240 ? 16.984 -22.578 -1.699 1 97.62 240 LEU B O 1
ATOM 5492 N N . PHE B 1 241 ? 15.984 -21.578 0.066 1 96.5 241 PHE B N 1
ATOM 5493 C CA . PHE B 1 241 ? 17 -20.531 0.124 1 96.5 241 PHE B CA 1
ATOM 5494 C C . PHE B 1 241 ? 18.234 -21.016 0.874 1 96.5 241 PHE B C 1
ATOM 5496 O O . PHE B 1 241 ? 19.297 -20.391 0.793 1 96.5 241 PHE B O 1
ATOM 5503 N N . LYS B 1 242 ? 18.094 -22.094 1.585 1 95.56 242 LYS B N 1
ATOM 5504 C CA . LYS B 1 242 ? 19.188 -22.625 2.385 1 95.56 242 LYS B CA 1
ATOM 5505 C C . LYS B 1 242 ? 20.109 -23.484 1.533 1 95.56 242 LYS B C 1
ATOM 5507 O O . LYS B 1 242 ? 19.75 -23.906 0.436 1 95.56 242 LYS B O 1
ATOM 5512 N N . HIS B 1 243 ? 21.266 -23.656 2.137 1 92.44 243 HIS B N 1
ATOM 5513 C CA . HIS B 1 243 ? 22.141 -24.656 1.539 1 92.44 243 HIS B CA 1
ATOM 5514 C C . HIS B 1 243 ? 21.531 -26.047 1.628 1 92.44 243 HIS B C 1
ATOM 5516 O O . HIS B 1 243 ? 20.844 -26.375 2.6 1 92.44 243 HIS B O 1
ATOM 5522 N N . ARG B 1 244 ? 21.828 -26.828 0.584 1 92.44 244 ARG B N 1
ATOM 5523 C CA . ARG B 1 244 ? 21.25 -28.172 0.5 1 92.44 244 ARG B CA 1
ATOM 5524 C C . ARG B 1 244 ? 21.484 -28.953 1.786 1 92.44 244 ARG B C 1
ATOM 5526 O O . ARG B 1 244 ? 20.625 -29.719 2.219 1 92.44 244 ARG B O 1
ATOM 5533 N N . SER B 1 245 ? 22.656 -28.75 2.432 1 93 245 SER B N 1
ATOM 5534 C CA . SER B 1 245 ? 23.016 -29.5 3.627 1 93 245 SER B CA 1
ATOM 5535 C C . SER B 1 245 ? 22.125 -29.141 4.809 1 93 245 SER B C 1
ATOM 5537 O O . SER B 1 245 ? 22 -29.906 5.762 1 93 245 SER B O 1
ATOM 5539 N N . ALA B 1 246 ? 21.469 -27.984 4.707 1 94.75 246 ALA B N 1
ATOM 5540 C CA . ALA B 1 246 ? 20.625 -27.516 5.805 1 94.75 246 ALA B CA 1
ATOM 5541 C C . ALA B 1 246 ? 19.156 -27.891 5.57 1 94.75 246 ALA B C 1
ATOM 5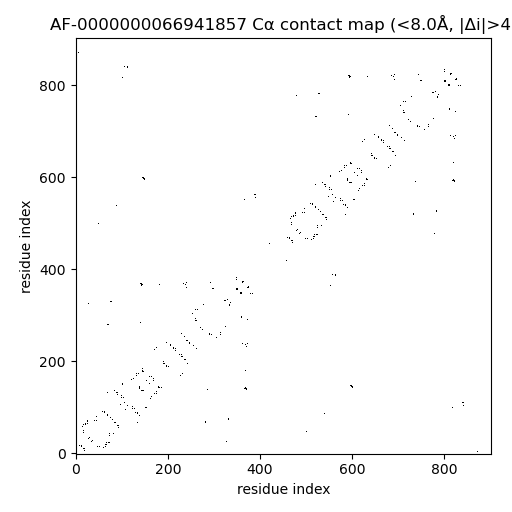543 O O . ALA B 1 246 ? 18.281 -27.547 6.375 1 94.75 246 ALA B O 1
ATOM 5544 N N . ILE B 1 247 ? 18.875 -28.609 4.516 1 96.44 247 ILE B N 1
ATOM 5545 C CA . ILE B 1 247 ? 17.516 -29.031 4.195 1 96.44 247 ILE B CA 1
ATOM 5546 C C . ILE B 1 247 ? 17.359 -30.531 4.422 1 96.44 247 ILE B C 1
ATOM 5548 O O . ILE B 1 247 ? 17.953 -31.328 3.693 1 96.44 247 ILE B O 1
ATOM 5552 N N . GLU B 1 248 ? 16.578 -30.828 5.344 1 96.12 248 GLU B N 1
ATOM 5553 C CA . GLU B 1 248 ? 16.328 -32.25 5.609 1 96.12 248 GLU B CA 1
ATOM 5554 C C . GLU B 1 248 ? 15.547 -32.875 4.465 1 96.12 248 GLU B C 1
ATOM 5556 O O . GLU B 1 248 ? 14.641 -32.281 3.895 1 96.12 248 GLU B O 1
ATOM 5561 N N . ASP B 1 249 ? 15.812 -34.125 4.156 1 97.19 249 ASP B N 1
ATOM 5562 C CA . ASP B 1 249 ? 15.094 -34.875 3.115 1 97.19 249 ASP B CA 1
ATOM 5563 C C . ASP B 1 249 ? 13.602 -34.969 3.447 1 97.19 249 ASP B C 1
ATOM 5565 O O . ASP B 1 249 ? 12.758 -34.906 2.551 1 97.19 249 ASP B O 1
ATOM 5569 N N . SER B 1 250 ? 13.328 -35.125 4.727 1 97 250 SER B N 1
ATOM 5570 C CA . SER B 1 250 ? 11.938 -35.219 5.148 1 97 250 SER B CA 1
ATOM 5571 C C . SER B 1 250 ? 11.141 -34 4.734 1 97 250 SER B C 1
ATOM 5573 O O . SER B 1 250 ? 9.969 -34.094 4.367 1 97 250 SER B O 1
ATOM 5575 N N . THR B 1 251 ? 11.766 -32.844 4.801 1 97.5 251 THR B N 1
ATOM 5576 C CA . THR B 1 251 ? 11.117 -31.594 4.398 1 97.5 251 THR B CA 1
ATOM 5577 C C . THR B 1 251 ? 10.789 -31.609 2.91 1 97.5 251 THR B C 1
ATOM 5579 O O . THR B 1 251 ? 9.695 -31.203 2.504 1 97.5 251 THR B O 1
ATOM 5582 N N . LEU B 1 252 ? 11.688 -32.094 2.129 1 98.31 252 LEU B N 1
ATOM 5583 C CA . LEU B 1 252 ? 11.484 -32.156 0.685 1 98.31 252 LEU B CA 1
ATOM 5584 C C . LEU B 1 252 ? 10.383 -33.156 0.339 1 98.31 252 LEU B C 1
ATOM 5586 O O . LEU B 1 252 ? 9.578 -32.906 -0.568 1 98.31 252 LEU B O 1
ATOM 5590 N N . LEU B 1 253 ? 10.352 -34.25 1.075 1 98.38 253 LEU B N 1
ATOM 5591 C CA . LEU B 1 253 ? 9.305 -35.25 0.857 1 98.38 253 LEU B CA 1
ATOM 5592 C C . LEU B 1 253 ? 7.934 -34.656 1.188 1 98.38 253 LEU B C 1
ATOM 5594 O O . LEU B 1 253 ? 6.965 -34.875 0.457 1 98.38 253 LEU B O 1
ATOM 5598 N N . VAL B 1 254 ? 7.887 -33.938 2.279 1 97.94 254 VAL B N 1
ATOM 5599 C CA . VAL B 1 254 ? 6.637 -33.312 2.689 1 97.94 254 VAL B CA 1
ATOM 5600 C C . VAL B 1 254 ? 6.207 -32.281 1.639 1 97.94 254 VAL B C 1
ATOM 5602 O O . VAL B 1 254 ? 5.023 -32.188 1.304 1 97.94 254 VAL B O 1
ATOM 5605 N N . MET B 1 255 ? 7.113 -31.484 1.132 1 98.5 255 MET B N 1
ATOM 5606 C CA . MET B 1 255 ? 6.82 -30.5 0.1 1 98.5 255 MET B CA 1
ATOM 5607 C C . MET B 1 255 ? 6.25 -31.156 -1.146 1 98.5 255 MET B C 1
ATOM 5609 O O . MET B 1 255 ? 5.254 -30.703 -1.703 1 98.5 255 MET B O 1
ATOM 5613 N N . TYR B 1 256 ? 6.879 -32.219 -1.54 1 98.75 256 TYR B N 1
ATOM 5614 C CA . TYR B 1 256 ? 6.445 -32.969 -2.73 1 98.75 256 TYR B CA 1
ATOM 5615 C C . TYR B 1 256 ? 5.047 -33.531 -2.541 1 98.75 256 TYR B C 1
ATOM 5617 O O . TYR B 1 256 ? 4.188 -33.375 -3.418 1 98.75 256 TYR B O 1
ATOM 5625 N N . GLU B 1 257 ? 4.867 -34.094 -1.434 1 98.75 257 GLU B N 1
ATOM 5626 C CA . GLU B 1 257 ? 3.561 -34.688 -1.113 1 98.75 257 GLU B CA 1
ATOM 5627 C C . GLU B 1 257 ? 2.482 -33.594 -1.078 1 98.75 257 GLU B C 1
ATOM 5629 O O . GLU B 1 257 ? 1.391 -33.781 -1.62 1 98.75 257 GLU B O 1
ATOM 5634 N N . LEU B 1 258 ? 2.783 -32.562 -0.439 1 98.69 258 LEU B N 1
ATOM 5635 C CA . LEU B 1 258 ? 1.83 -31.453 -0.323 1 98.69 258 LEU B CA 1
ATOM 5636 C C . LEU B 1 258 ? 1.521 -30.859 -1.692 1 98.69 258 LEU B C 1
ATOM 5638 O O . LEU B 1 258 ? 0.374 -30.5 -1.975 1 98.69 258 LEU B O 1
ATOM 5642 N N . ALA B 1 259 ? 2.527 -30.688 -2.52 1 98.88 259 ALA B N 1
ATOM 5643 C CA . ALA B 1 259 ? 2.32 -30.188 -3.875 1 98.88 259 ALA B CA 1
ATOM 5644 C C . ALA B 1 259 ? 1.363 -31.078 -4.652 1 98.88 259 ALA B C 1
ATOM 5646 O O . ALA B 1 259 ? 0.417 -30.594 -5.277 1 98.88 259 ALA B O 1
ATOM 5647 N N . CYS B 1 260 ? 1.589 -32.375 -4.578 1 98.81 260 CYS B N 1
ATOM 5648 C CA . CYS B 1 260 ? 0.723 -33.312 -5.266 1 98.81 260 CYS B CA 1
ATOM 5649 C C . CYS B 1 260 ? -0.704 -33.25 -4.734 1 98.81 260 CYS B C 1
ATOM 5651 O O . CYS B 1 260 ? -1.656 -33.156 -5.512 1 98.81 260 CYS B O 1
ATOM 5653 N N . ARG B 1 261 ? -0.802 -33.219 -3.439 1 98.62 261 ARG B N 1
ATOM 5654 C CA . ARG B 1 261 ? -2.125 -33.156 -2.824 1 98.62 261 ARG B CA 1
ATOM 5655 C C . ARG B 1 261 ? -2.848 -31.875 -3.195 1 98.62 261 ARG B C 1
ATOM 5657 O O . ARG B 1 261 ? -4.062 -31.875 -3.41 1 98.62 261 ARG B O 1
ATOM 5664 N N . THR B 1 262 ? -2.146 -30.812 -3.197 1 98.62 262 THR B N 1
ATOM 5665 C CA . THR B 1 262 ? -2.729 -29.516 -3.541 1 98.62 262 THR B CA 1
ATOM 5666 C C . THR B 1 262 ? -3.266 -29.531 -4.969 1 98.62 262 THR B C 1
ATOM 5668 O O . THR B 1 262 ? -4.375 -29.062 -5.227 1 98.62 262 THR B O 1
ATOM 5671 N N . ILE B 1 263 ? -2.486 -30.094 -5.879 1 98.75 263 ILE B N 1
ATOM 5672 C CA . ILE B 1 263 ? -2.904 -30.172 -7.273 1 98.75 263 ILE B CA 1
ATOM 5673 C C . ILE B 1 263 ? -4.102 -31.109 -7.406 1 98.75 263 ILE B C 1
ATOM 5675 O O . ILE B 1 263 ? -5.07 -30.797 -8.094 1 98.75 263 ILE B O 1
ATOM 5679 N N . GLU B 1 264 ? -4.02 -32.219 -6.766 1 98.81 264 GLU B N 1
ATOM 5680 C CA . GLU B 1 264 ? -5.117 -33.188 -6.824 1 98.81 264 GLU B CA 1
ATOM 5681 C C . GLU B 1 264 ? -6.41 -32.562 -6.301 1 98.81 264 GLU B C 1
ATOM 5683 O O . GLU B 1 264 ? -7.477 -32.75 -6.898 1 98.81 264 GLU B O 1
ATOM 5688 N N . LEU B 1 265 ? -6.285 -31.891 -5.215 1 98.31 265 LEU B N 1
ATOM 5689 C CA . LEU B 1 265 ? -7.465 -31.203 -4.684 1 98.31 265 LEU B CA 1
ATOM 5690 C C . LEU B 1 265 ? -7.984 -30.172 -5.664 1 98.31 265 LEU B C 1
ATOM 5692 O O . LEU B 1 265 ? -9.195 -30.031 -5.855 1 98.31 265 LEU B O 1
ATOM 5696 N N . ALA B 1 266 ? -7.137 -29.422 -6.266 1 98 266 ALA B N 1
ATOM 5697 C CA . ALA B 1 266 ? -7.535 -28.422 -7.254 1 98 266 ALA B CA 1
ATOM 5698 C C . ALA B 1 266 ? -8.25 -29.078 -8.43 1 98 266 ALA B C 1
ATOM 5700 O O . ALA B 1 266 ? -9.227 -28.516 -8.953 1 98 266 ALA B O 1
ATOM 5701 N N . MET B 1 267 ? -7.77 -30.25 -8.852 1 98.12 267 MET B N 1
ATOM 5702 C CA . MET B 1 267 ? -8.391 -30.953 -9.977 1 98.12 267 MET B CA 1
ATOM 5703 C C . MET B 1 267 ? -9.773 -31.469 -9.594 1 98.12 267 MET B C 1
ATOM 5705 O O . MET B 1 267 ? -10.695 -31.469 -10.414 1 98.12 267 MET B O 1
ATOM 5709 N N . GLU B 1 268 ? -9.867 -31.875 -8.398 1 97.81 268 GLU B N 1
ATOM 5710 C CA . GLU B 1 268 ? -11.188 -32.281 -7.922 1 97.81 268 GLU B CA 1
ATOM 5711 C C . GLU B 1 268 ? -12.156 -31.094 -7.914 1 97.81 268 GLU B C 1
ATOM 5713 O O . GLU B 1 268 ? -13.297 -31.219 -8.367 1 97.81 268 GLU B O 1
ATOM 5718 N N . LEU B 1 269 ? -11.688 -30.016 -7.438 1 96.56 269 LEU B N 1
ATOM 5719 C CA . LEU B 1 269 ? -12.508 -28.812 -7.406 1 96.56 269 LEU B CA 1
ATOM 5720 C C . LEU B 1 269 ? -12.844 -28.344 -8.82 1 96.56 269 LEU B C 1
ATOM 5722 O O . LEU B 1 269 ? -13.953 -27.875 -9.078 1 96.56 269 LEU B O 1
ATOM 5726 N N . ASP B 1 270 ? -11.93 -28.469 -9.656 1 96.94 270 ASP B N 1
ATOM 5727 C CA . ASP B 1 270 ? -12.125 -28.094 -11.055 1 96.94 270 ASP B CA 1
ATOM 5728 C C . ASP B 1 270 ? -13.234 -28.922 -11.695 1 96.94 270 ASP B C 1
ATOM 5730 O O . ASP B 1 270 ? -14.055 -28.406 -12.445 1 96.94 270 ASP B O 1
ATOM 5734 N N . SER B 1 271 ? -13.234 -30.172 -11.43 1 96.44 271 SER B N 1
ATOM 5735 C CA . SER B 1 271 ? -14.25 -31.062 -11.992 1 96.44 271 SER B CA 1
ATOM 5736 C C . SER B 1 271 ? -15.641 -30.688 -11.516 1 96.44 271 SER B C 1
ATOM 5738 O O . SER B 1 271 ? -16.625 -30.875 -12.234 1 96.44 271 SER B O 1
ATOM 5740 N N . GLU B 1 272 ? -15.695 -30.062 -10.352 1 95 272 GLU B N 1
ATOM 5741 C CA . GLU B 1 272 ? -16.984 -29.719 -9.75 1 95 272 GLU B CA 1
ATOM 5742 C C . GLU B 1 272 ? -17.391 -28.297 -10.125 1 95 272 GLU B C 1
ATOM 5744 O O . GLU B 1 272 ? -18.578 -28.031 -10.367 1 95 272 GLU B O 1
ATOM 5749 N N . LEU B 1 273 ? -16.406 -27.422 -10.195 1 93.44 273 LEU B N 1
ATOM 5750 C CA . LEU B 1 273 ? -16.734 -26 -10.266 1 93.44 273 LEU B CA 1
ATOM 5751 C C . LEU B 1 273 ? -16.234 -25.391 -11.562 1 93.44 273 LEU B C 1
ATOM 5753 O O . LEU B 1 273 ? -16.422 -24.188 -11.805 1 93.44 273 LEU B O 1
ATOM 5757 N N . SER B 1 274 ? -15.617 -26.141 -12.438 1 94.75 274 SER B N 1
ATOM 5758 C CA . SER B 1 274 ? -14.977 -25.609 -13.641 1 94.75 274 SER B CA 1
ATOM 5759 C C . SER B 1 274 ? -14.031 -24.469 -13.32 1 94.75 274 SER B C 1
ATOM 5761 O O . SER B 1 274 ? -14.109 -23.391 -13.93 1 94.75 274 SER B O 1
ATOM 5763 N N . MET B 1 275 ? -13.203 -24.703 -12.344 1 94.06 275 MET B N 1
ATOM 5764 C CA . MET B 1 275 ? -12.312 -23.688 -11.797 1 94.06 275 MET B CA 1
ATOM 5765 C C . MET B 1 275 ? -11.312 -23.219 -12.852 1 94.06 275 MET B C 1
ATOM 5767 O O . MET B 1 275 ? -10.922 -22.062 -12.859 1 94.06 275 MET B O 1
ATOM 5771 N N . ALA B 1 276 ? -10.875 -24.062 -13.688 1 94.75 276 ALA B N 1
ATOM 5772 C CA . ALA B 1 276 ? -9.914 -23.688 -14.719 1 94.75 276 ALA B CA 1
ATOM 5773 C C . ALA B 1 276 ? -10.484 -22.594 -15.625 1 94.75 276 ALA B C 1
ATOM 5775 O O . ALA B 1 276 ? -9.781 -21.641 -15.984 1 94.75 276 ALA B O 1
ATOM 5776 N N . GLU B 1 277 ? -11.727 -22.719 -15.938 1 93.19 277 GLU B N 1
ATOM 5777 C CA . GLU B 1 277 ? -12.367 -21.781 -16.859 1 93.19 277 GLU B CA 1
ATOM 5778 C C . GLU B 1 277 ? -12.828 -20.531 -16.125 1 93.19 277 GLU B C 1
ATOM 5780 O O . GLU B 1 277 ? -12.742 -19.422 -16.672 1 93.19 277 GLU B O 1
ATOM 5785 N N . TYR B 1 278 ? -13.25 -20.734 -14.906 1 92.62 278 TYR B N 1
ATOM 5786 C CA . TYR B 1 278 ? -13.992 -19.625 -14.32 1 92.62 278 TYR B CA 1
ATOM 5787 C C . TYR B 1 278 ? -13.367 -19.188 -13 1 92.62 278 TYR B C 1
ATOM 5789 O O . TYR B 1 278 ? -13.758 -18.172 -12.43 1 92.62 278 TYR B O 1
ATOM 5797 N N . GLY B 1 279 ? -12.445 -19.891 -12.531 1 92.56 279 GLY B N 1
ATOM 5798 C CA . GLY B 1 279 ? -11.844 -19.562 -11.242 1 92.56 279 GLY B CA 1
ATOM 5799 C C . GLY B 1 279 ? -10.961 -18.328 -11.289 1 92.56 279 GLY B C 1
ATOM 5800 O O . GLY B 1 279 ? -10.547 -17.891 -12.367 1 92.56 279 GLY B O 1
ATOM 5801 N N . PRO B 1 280 ? -10.711 -17.75 -10.172 1 92.19 280 PRO B N 1
ATOM 5802 C CA . PRO B 1 280 ? -9.844 -16.562 -10.109 1 92.19 280 PRO B CA 1
ATOM 5803 C C . PRO B 1 280 ? -8.375 -16.891 -10.375 1 92.19 280 PRO B C 1
ATOM 5805 O O . PRO B 1 280 ? -7.957 -18.031 -10.188 1 92.19 280 PRO B O 1
ATOM 5808 N N . MET B 1 281 ? -7.645 -15.922 -10.695 1 90.75 281 MET B N 1
ATOM 5809 C CA . MET B 1 281 ? -6.262 -16.078 -11.141 1 90.75 281 MET B CA 1
ATOM 5810 C C . MET B 1 281 ? -5.371 -16.531 -9.984 1 90.75 281 MET B C 1
ATOM 5812 O O . MET B 1 281 ? -4.414 -17.281 -10.195 1 90.75 281 MET B O 1
ATOM 5816 N N . TYR B 1 282 ? -5.656 -16.078 -8.773 1 88.56 282 TYR B N 1
ATOM 5817 C CA . TYR B 1 282 ? -4.742 -16.391 -7.68 1 88.56 282 TYR B CA 1
ATOM 5818 C C . TYR B 1 282 ? -4.73 -17.891 -7.379 1 88.56 282 TYR B C 1
ATOM 5820 O O . TYR B 1 282 ? -3.725 -18.422 -6.906 1 88.56 282 TYR B O 1
ATOM 5828 N N . ILE B 1 283 ? -5.789 -18.609 -7.707 1 91.69 283 ILE B N 1
ATOM 5829 C CA . ILE B 1 283 ? -5.793 -20.062 -7.562 1 91.69 283 ILE B CA 1
ATOM 5830 C C . ILE B 1 283 ? -4.789 -20.672 -8.531 1 91.69 283 ILE B C 1
ATOM 5832 O O . ILE B 1 283 ? -3.992 -21.547 -8.148 1 91.69 283 ILE B O 1
ATOM 5836 N N . THR B 1 284 ? -4.832 -20.203 -9.68 1 93.06 284 THR B N 1
ATOM 5837 C CA . THR B 1 284 ? -3.924 -20.703 -10.703 1 93.06 284 THR B CA 1
ATOM 5838 C C . THR B 1 284 ? -2.475 -20.391 -10.336 1 93.06 284 THR B C 1
ATOM 5840 O O . THR B 1 284 ? -1.581 -21.203 -10.578 1 93.06 284 THR B O 1
ATOM 5843 N N . LYS B 1 285 ? -2.268 -19.297 -9.781 1 92.75 285 LYS B N 1
ATOM 5844 C CA . LYS B 1 285 ? -0.913 -18.891 -9.406 1 92.75 285 LYS B CA 1
ATOM 5845 C C . LYS B 1 285 ? -0.38 -19.766 -8.273 1 92.75 285 LYS B C 1
ATOM 5847 O O . LYS B 1 285 ? 0.816 -20.047 -8.211 1 92.75 285 LYS B O 1
ATOM 5852 N N . PHE B 1 286 ? -1.217 -20.172 -7.395 1 94.88 286 PHE B N 1
ATOM 5853 C CA . PHE B 1 286 ? -0.794 -21.094 -6.352 1 94.88 286 PHE B CA 1
ATOM 5854 C C . PHE B 1 286 ? -0.404 -22.438 -6.949 1 94.88 286 PHE B C 1
ATOM 5856 O O . PHE B 1 286 ? 0.507 -23.109 -6.449 1 94.88 286 PHE B O 1
ATOM 5863 N N . LEU B 1 287 ? -1.046 -22.781 -7.984 1 97.25 287 LEU B N 1
ATOM 5864 C CA . LEU B 1 287 ? -0.71 -24.031 -8.656 1 97.25 287 LEU B CA 1
ATOM 5865 C C . LEU B 1 287 ? 0.67 -23.938 -9.305 1 97.25 287 LEU B C 1
ATOM 5867 O O . LEU B 1 287 ? 1.354 -24.953 -9.453 1 97.25 287 LEU B O 1
ATOM 5871 N N . HIS B 1 288 ? 1.11 -22.703 -9.664 1 96.12 288 HIS B N 1
ATOM 5872 C CA . HIS B 1 288 ? 2.467 -22.531 -10.164 1 96.12 288 HIS B CA 1
ATOM 5873 C C . HIS B 1 288 ? 3.498 -23.016 -9.156 1 96.12 288 HIS B C 1
ATOM 5875 O O . HIS B 1 288 ? 4.445 -23.719 -9.516 1 96.12 288 HIS B O 1
ATOM 5881 N N . SER B 1 289 ? 3.242 -22.672 -7.934 1 96.81 289 SER B N 1
ATOM 5882 C CA . SER B 1 289 ? 4.176 -23.062 -6.887 1 96.81 289 SER B CA 1
ATOM 5883 C C . SER B 1 289 ? 4.191 -24.578 -6.715 1 96.81 289 SER B C 1
ATOM 5885 O O . SER B 1 289 ? 5.254 -25.172 -6.516 1 96.81 289 SER B O 1
ATOM 5887 N N . ALA B 1 290 ? 3.043 -25.172 -6.812 1 98.56 290 ALA B N 1
ATOM 5888 C CA . ALA B 1 290 ? 2.943 -26.609 -6.625 1 98.56 290 ALA B CA 1
ATOM 5889 C C . ALA B 1 290 ? 3.65 -27.359 -7.754 1 98.56 290 ALA B C 1
ATOM 5891 O O . ALA B 1 290 ? 4.438 -28.281 -7.5 1 98.56 290 ALA B O 1
ATOM 5892 N N . VAL B 1 291 ? 3.418 -26.969 -8.938 1 98.56 291 VAL B N 1
ATOM 5893 C CA . VAL B 1 291 ? 3.969 -27.672 -10.086 1 98.56 291 VAL B CA 1
ATOM 5894 C C . VAL B 1 291 ? 5.484 -27.484 -10.141 1 98.56 291 VAL B C 1
ATOM 5896 O O . VAL B 1 291 ? 6.219 -28.422 -10.477 1 98.56 291 VAL B O 1
ATOM 5899 N N . ILE B 1 292 ? 5.969 -26.328 -9.805 1 98.25 292 ILE B N 1
ATOM 5900 C CA . ILE B 1 292 ? 7.398 -26.062 -9.797 1 98.25 292 ILE B CA 1
ATOM 5901 C C . ILE B 1 292 ? 8.07 -26.859 -8.68 1 98.25 292 ILE B C 1
ATOM 5903 O O . ILE B 1 292 ? 9.203 -27.328 -8.828 1 98.25 292 ILE B O 1
ATOM 5907 N N . THR B 1 293 ? 7.355 -27 -7.559 1 98.62 293 THR B N 1
ATOM 5908 C CA . THR B 1 293 ? 7.871 -27.828 -6.48 1 98.62 293 THR B CA 1
ATOM 5909 C C . THR B 1 293 ? 8.094 -29.266 -6.965 1 98.62 293 THR B C 1
ATOM 5911 O O . THR B 1 293 ? 9.125 -29.875 -6.68 1 98.62 293 THR B O 1
ATOM 5914 N N . ILE B 1 294 ? 7.16 -29.781 -7.699 1 98.69 294 ILE B N 1
ATOM 5915 C CA . ILE B 1 294 ? 7.273 -31.125 -8.242 1 98.69 294 ILE B CA 1
ATOM 5916 C C . ILE B 1 294 ? 8.477 -31.219 -9.18 1 98.69 294 ILE B C 1
ATOM 5918 O O . ILE B 1 294 ? 9.258 -32.156 -9.117 1 98.69 294 ILE B O 1
ATOM 5922 N N . LEU B 1 295 ? 8.625 -30.219 -10.016 1 98.25 295 LEU B N 1
ATOM 5923 C CA . LEU B 1 295 ? 9.734 -30.188 -10.961 1 98.25 295 LEU B CA 1
ATOM 5924 C C . LEU B 1 295 ? 11.07 -30.141 -10.227 1 98.25 295 LEU B C 1
ATOM 5926 O O . LEU B 1 295 ? 11.969 -30.953 -10.516 1 98.25 295 LEU B O 1
ATOM 5930 N N . ARG B 1 296 ? 11.211 -29.266 -9.258 1 97.88 296 ARG B N 1
ATOM 5931 C CA . ARG B 1 296 ? 12.477 -29.047 -8.562 1 97.88 296 ARG B CA 1
ATOM 5932 C C . ARG B 1 296 ? 12.82 -30.234 -7.676 1 97.88 296 ARG B C 1
ATOM 5934 O O . ARG B 1 296 ? 13.938 -30.766 -7.734 1 97.88 296 ARG B O 1
ATOM 5941 N N . VAL B 1 297 ? 11.898 -30.719 -6.895 1 98.19 297 VAL B N 1
ATOM 5942 C CA . VAL B 1 297 ? 12.156 -31.797 -5.957 1 98.19 297 VAL B CA 1
ATOM 5943 C C . VAL B 1 297 ? 12.266 -33.125 -6.715 1 98.19 297 VAL B C 1
ATOM 5945 O O . VAL B 1 297 ? 13.062 -34 -6.348 1 98.19 297 VAL B O 1
ATOM 5948 N N . GLY B 1 298 ? 11.531 -33.25 -7.789 1 96.75 298 GLY B N 1
ATOM 5949 C CA . GLY B 1 298 ? 11.562 -34.438 -8.602 1 96.75 298 GLY B CA 1
ATOM 5950 C C . GLY B 1 298 ? 12.891 -34.656 -9.305 1 96.75 298 GLY B C 1
ATOM 5951 O O . GLY B 1 298 ? 13.211 -35.781 -9.727 1 96.75 298 GLY B O 1
ATOM 5952 N N . ARG B 1 299 ? 13.672 -33.656 -9.414 1 95 299 ARG B N 1
ATOM 5953 C CA . ARG B 1 299 ? 14.961 -33.719 -10.094 1 95 299 ARG B CA 1
ATOM 5954 C C . ARG B 1 299 ? 16.109 -33.688 -9.094 1 95 299 ARG B C 1
ATOM 5956 O O . ARG B 1 299 ? 17.281 -33.688 -9.484 1 95 299 ARG B O 1
ATOM 5963 N N . ALA B 1 300 ? 15.758 -33.656 -7.867 1 95.25 300 ALA B N 1
ATOM 5964 C CA . ALA B 1 300 ? 16.781 -33.625 -6.82 1 95.25 300 ALA B CA 1
ATOM 5965 C C . ALA B 1 300 ? 17.219 -35.031 -6.445 1 95.25 300 ALA B C 1
ATOM 5967 O O . ALA B 1 300 ? 16.688 -36.031 -6.973 1 95.25 300 ALA B O 1
ATOM 5968 N N . ALA B 1 301 ? 18.234 -35.125 -5.566 1 93.5 301 ALA B N 1
ATOM 5969 C CA . ALA B 1 301 ? 18.812 -36.406 -5.16 1 93.5 301 ALA B CA 1
ATOM 5970 C C . ALA B 1 301 ? 17.781 -37.281 -4.445 1 93.5 301 ALA B C 1
ATOM 5972 O O . ALA B 1 301 ? 17.891 -38.5 -4.438 1 93.5 301 ALA B O 1
ATOM 5973 N N . VAL B 1 302 ? 16.734 -36.688 -3.936 1 95.62 302 VAL B N 1
ATOM 5974 C CA . VAL B 1 302 ? 15.727 -37.406 -3.154 1 95.62 302 VAL B CA 1
ATOM 5975 C C . VAL B 1 302 ? 14.703 -38.031 -4.094 1 95.62 302 VAL B C 1
ATOM 5977 O O . VAL B 1 302 ? 13.781 -38.719 -3.641 1 95.62 302 VAL B O 1
ATOM 5980 N N . ALA B 1 303 ? 14.852 -37.938 -5.336 1 94.56 303 ALA B N 1
ATOM 5981 C CA . ALA B 1 303 ? 13.898 -38.406 -6.344 1 94.56 303 ALA B CA 1
ATOM 5982 C C . ALA B 1 303 ? 13.578 -39.875 -6.172 1 94.56 303 ALA B C 1
ATOM 5984 O O . ALA B 1 303 ? 12.453 -40.312 -6.426 1 94.56 303 ALA B O 1
ATOM 5985 N N . GLN B 1 304 ? 14.5 -40.625 -5.734 1 94.62 304 GLN B N 1
ATOM 5986 C CA . GLN B 1 304 ? 14.336 -42.062 -5.609 1 94.62 304 GLN B CA 1
ATOM 5987 C C . GLN B 1 304 ? 13.305 -42.406 -4.539 1 94.62 304 GLN B C 1
ATOM 5989 O O . GLN B 1 304 ? 12.727 -43.5 -4.555 1 94.62 304 GLN B O 1
ATOM 5994 N N . GLN B 1 305 ? 13.031 -41.5 -3.715 1 96.75 305 GLN B N 1
ATOM 5995 C CA . GLN B 1 305 ? 12.102 -41.719 -2.619 1 96.75 305 GLN B CA 1
ATOM 5996 C C . GLN B 1 305 ? 10.703 -41.219 -2.959 1 96.75 305 GLN B C 1
ATOM 5998 O O . GLN B 1 305 ? 9.781 -41.344 -2.16 1 96.75 305 GLN B O 1
ATOM 6003 N N . LEU B 1 306 ? 10.547 -40.719 -4.133 1 97.38 306 LEU B N 1
ATOM 6004 C CA . LEU B 1 306 ? 9.305 -40.031 -4.488 1 97.38 306 LEU B CA 1
ATOM 6005 C C . LEU B 1 306 ? 8.477 -40.875 -5.445 1 97.38 306 LEU B C 1
ATOM 6007 O O . LEU B 1 306 ? 9.023 -41.719 -6.168 1 97.38 306 LEU B O 1
ATOM 6011 N N . ASP B 1 307 ? 7.207 -40.75 -5.367 1 97.75 307 ASP B N 1
ATOM 6012 C CA . ASP B 1 307 ? 6.332 -41.281 -6.41 1 97.75 307 ASP B CA 1
ATOM 6013 C C . ASP B 1 307 ? 6.375 -40.375 -7.652 1 97.75 307 ASP B C 1
ATOM 6015 O O . ASP B 1 307 ? 5.488 -39.562 -7.859 1 97.75 307 ASP B O 1
ATOM 6019 N N . LEU B 1 308 ? 7.305 -40.625 -8.531 1 97.12 308 LEU B N 1
ATOM 6020 C CA . LEU B 1 308 ? 7.566 -39.75 -9.672 1 97.12 308 LEU B CA 1
ATOM 6021 C C . LEU B 1 308 ? 6.438 -39.844 -10.695 1 97.12 308 LEU B C 1
ATOM 6023 O O . LEU B 1 308 ? 6.148 -38.875 -11.391 1 97.12 308 LEU B O 1
ATOM 6027 N N . GLU B 1 309 ? 5.801 -40.938 -10.789 1 97.81 309 GLU B N 1
ATOM 6028 C CA . GLU B 1 309 ? 4.672 -41.062 -11.703 1 97.81 309 GLU B CA 1
ATOM 6029 C C . GLU B 1 309 ? 3.502 -40.188 -11.281 1 97.81 309 GLU B C 1
ATOM 6031 O O . GLU B 1 309 ? 2.863 -39.562 -12.117 1 97.81 309 GLU B O 1
ATOM 6036 N N . ARG B 1 310 ? 3.25 -40.281 -10 1 98.31 310 ARG B N 1
ATOM 6037 C CA . ARG B 1 310 ? 2.215 -39.406 -9.453 1 98.31 310 ARG B CA 1
ATOM 6038 C C . ARG B 1 310 ? 2.533 -37.938 -9.711 1 98.31 310 ARG B C 1
ATOM 6040 O O . ARG B 1 310 ? 1.653 -37.156 -10.102 1 98.31 310 ARG B O 1
ATOM 6047 N N . GLY B 1 311 ? 3.785 -37.562 -9.492 1 98.38 311 GLY B N 1
ATOM 6048 C CA . GLY B 1 311 ? 4.223 -36.219 -9.766 1 98.38 311 GLY B CA 1
ATOM 6049 C C . GLY B 1 311 ? 4.055 -35.812 -11.219 1 98.38 311 GLY B C 1
ATOM 6050 O O . GLY B 1 311 ? 3.598 -34.719 -11.523 1 98.38 311 GLY B O 1
ATOM 6051 N N . GLN B 1 312 ? 4.41 -36.688 -12.094 1 98.12 312 GLN B N 1
ATOM 6052 C CA . GLN B 1 312 ? 4.281 -36.438 -13.523 1 98.12 312 GLN B CA 1
ATOM 6053 C C . GLN B 1 312 ? 2.82 -36.219 -13.914 1 98.12 312 GLN B C 1
ATOM 6055 O O . GLN B 1 312 ? 2.504 -35.312 -14.664 1 98.12 312 GLN B O 1
ATOM 6060 N N . ARG B 1 313 ? 1.993 -37.031 -13.43 1 98.5 313 ARG B N 1
ATOM 6061 C CA . ARG B 1 313 ? 0.567 -36.906 -13.703 1 98.5 313 ARG B CA 1
ATOM 6062 C C . ARG B 1 313 ? 0.052 -35.531 -13.242 1 98.5 313 ARG B C 1
ATOM 6064 O O . ARG B 1 313 ? -0.685 -34.875 -13.969 1 98.5 313 ARG B O 1
ATOM 6071 N N . ASN B 1 314 ? 0.433 -35.219 -12.047 1 98.75 314 ASN B N 1
ATOM 6072 C CA . ASN B 1 314 ? 0.002 -33.938 -11.5 1 98.75 314 ASN B CA 1
ATOM 6073 C C . ASN B 1 314 ? 0.604 -32.781 -12.273 1 98.75 314 ASN B C 1
ATOM 6075 O O . ASN B 1 314 ? -0.066 -31.766 -12.508 1 98.75 314 ASN B O 1
ATOM 6079 N N . TYR B 1 315 ? 1.885 -32.906 -12.617 1 98.56 315 TYR B N 1
ATOM 6080 C CA . TYR B 1 315 ? 2.564 -31.875 -13.398 1 98.56 315 TYR B CA 1
ATOM 6081 C C . TYR B 1 315 ? 1.813 -31.578 -14.695 1 98.56 315 TYR B C 1
ATOM 6083 O O . TYR B 1 315 ? 1.524 -30.422 -15.008 1 98.56 315 TYR B O 1
ATOM 6091 N N . PHE B 1 316 ? 1.412 -32.531 -15.375 1 98.19 316 PHE B N 1
ATOM 6092 C CA . PHE B 1 316 ? 0.755 -32.375 -16.672 1 98.19 316 PHE B CA 1
ATOM 6093 C C . PHE B 1 316 ? -0.712 -31.984 -16.484 1 98.19 316 PHE B C 1
ATOM 6095 O O . PHE B 1 316 ? -1.307 -31.344 -17.344 1 98.19 316 PHE B O 1
ATOM 6102 N N . ALA B 1 317 ? -1.291 -32.406 -15.391 1 98.44 317 ALA B N 1
ATOM 6103 C CA . ALA B 1 317 ? -2.641 -31.953 -15.078 1 98.44 317 ALA B CA 1
ATOM 6104 C C . ALA B 1 317 ? -2.688 -30.422 -14.969 1 98.44 317 ALA B C 1
ATOM 6106 O O . ALA B 1 317 ? -3.648 -29.797 -15.414 1 98.44 317 ALA B O 1
ATOM 6107 N N . VAL B 1 318 ? -1.66 -29.844 -14.336 1 98.19 318 VAL B N 1
ATOM 6108 C CA . VAL B 1 318 ? -1.609 -28.391 -14.18 1 98.19 318 VAL B CA 1
ATOM 6109 C C . VAL B 1 318 ? -1.42 -27.734 -15.547 1 98.19 318 VAL B C 1
ATOM 6111 O O . VAL B 1 318 ? -1.986 -26.672 -15.812 1 98.19 318 VAL B O 1
ATOM 6114 N N . ILE B 1 319 ? -0.613 -28.344 -16.406 1 97.44 319 ILE B N 1
ATOM 6115 C CA . ILE B 1 319 ? -0.424 -27.812 -17.75 1 97.44 319 ILE B CA 1
ATOM 6116 C C . ILE B 1 319 ? -1.769 -27.75 -18.469 1 97.44 319 ILE B C 1
ATOM 6118 O O . ILE B 1 319 ? -2.098 -26.734 -19.094 1 97.44 319 ILE B O 1
ATOM 6122 N N . ASN B 1 320 ? -2.529 -28.766 -18.391 1 96.75 320 ASN B N 1
ATOM 6123 C CA . ASN B 1 320 ? -3.852 -28.781 -19 1 96.75 320 ASN B CA 1
ATOM 6124 C C . ASN B 1 320 ? -4.777 -27.75 -18.359 1 96.75 320 ASN B C 1
ATOM 6126 O O . ASN B 1 320 ? -5.594 -27.125 -19.047 1 96.75 320 ASN B O 1
ATOM 6130 N N . TYR B 1 321 ? -4.691 -27.688 -17.062 1 97 321 TYR B N 1
ATOM 6131 C CA . TYR B 1 321 ? -5.453 -26.672 -16.328 1 97 321 TYR B CA 1
ATOM 6132 C C . TYR B 1 321 ? -5.16 -25.281 -16.875 1 97 321 TYR B C 1
ATOM 6134 O O . TYR B 1 321 ? -6.082 -24.484 -17.109 1 97 321 TYR B O 1
ATOM 6142 N N . HIS B 1 322 ? -3.9 -24.969 -17.094 1 94.88 322 HIS B N 1
ATOM 6143 C CA . HIS B 1 322 ? -3.467 -23.672 -17.594 1 94.88 322 HIS B CA 1
ATOM 6144 C C . HIS B 1 322 ? -4.023 -23.391 -18.984 1 94.88 322 HIS B C 1
ATOM 6146 O O . HIS B 1 322 ? -4.453 -22.281 -19.281 1 94.88 322 HIS B O 1
ATOM 6152 N N . LYS B 1 323 ? -4.02 -24.375 -19.812 1 93.38 323 LYS B N 1
ATOM 6153 C CA . LYS B 1 323 ? -4.543 -24.219 -21.172 1 93.38 323 LYS B CA 1
ATOM 6154 C C . LYS B 1 323 ? -6.023 -23.859 -21.141 1 93.38 323 LYS B C 1
ATOM 6156 O O . LYS B 1 323 ? -6.477 -23.031 -21.938 1 93.38 323 LYS B O 1
ATOM 6161 N N . ARG B 1 324 ? -6.699 -24.469 -20.234 1 93.5 324 ARG B N 1
ATOM 6162 C CA . ARG B 1 324 ? -8.133 -24.219 -20.125 1 93.5 324 ARG B CA 1
ATOM 6163 C C . ARG B 1 324 ? -8.391 -22.859 -19.453 1 93.5 324 ARG B C 1
ATOM 6165 O O . ARG B 1 324 ? -9.406 -22.219 -19.734 1 93.5 324 ARG B O 1
ATOM 6172 N N . HIS B 1 325 ? -7.469 -22.453 -18.594 1 93.12 325 HIS B N 1
ATOM 6173 C CA . HIS B 1 325 ? -7.598 -21.172 -17.906 1 93.12 325 HIS B CA 1
ATOM 6174 C C . HIS B 1 325 ? -7.309 -20.016 -18.859 1 93.12 325 HIS B C 1
ATOM 6176 O O . HIS B 1 325 ? -7.867 -18.922 -18.703 1 93.12 325 HIS B O 1
ATOM 6182 N N . ALA B 1 326 ? -6.453 -20.234 -19.828 1 90.44 326 ALA B N 1
ATOM 6183 C CA . ALA B 1 326 ? -6.062 -19.203 -20.781 1 90.44 326 ALA B CA 1
ATOM 6184 C C . ALA B 1 326 ? -7.254 -18.766 -21.625 1 90.44 326 ALA B C 1
ATOM 6186 O O . ALA B 1 326 ? -8.078 -19.594 -22.031 1 90.44 326 ALA B O 1
ATOM 6187 N N . VAL B 1 327 ? -7.348 -17.469 -21.828 1 87.62 327 VAL B N 1
ATOM 6188 C CA . VAL B 1 327 ? -8.438 -16.922 -22.625 1 87.62 327 VAL B CA 1
ATOM 6189 C C . VAL B 1 327 ? -8.031 -16.844 -24.094 1 87.62 327 VAL B C 1
ATOM 6191 O O . VAL B 1 327 ? -8.859 -17.031 -24.984 1 87.62 327 VAL B O 1
ATOM 6194 N N . ARG B 1 328 ? -6.703 -16.547 -24.25 1 83.62 328 ARG B N 1
ATOM 6195 C CA . ARG B 1 328 ? -6.113 -16.5 -25.594 1 83.62 328 ARG B CA 1
ATOM 6196 C C . ARG B 1 328 ? -4.898 -17.406 -25.688 1 83.62 328 ARG B C 1
ATOM 6198 O O . ARG B 1 328 ? -4.258 -17.703 -24.672 1 83.62 328 ARG B O 1
ATOM 6205 N N . PRO B 1 329 ? -4.629 -17.766 -26.875 1 79.94 329 PRO B N 1
ATOM 6206 C CA . PRO B 1 329 ? -3.473 -18.656 -27.047 1 79.94 329 PRO B CA 1
ATOM 6207 C C . PRO B 1 329 ? -2.154 -17.969 -26.688 1 79.94 329 PRO B C 1
ATOM 6209 O O . PRO B 1 329 ? -1.167 -18.656 -26.391 1 79.94 329 PRO B O 1
ATOM 6212 N N . ASP B 1 330 ? -2.184 -16.688 -26.766 1 80.06 330 ASP B N 1
ATOM 6213 C CA . ASP B 1 330 ? -0.949 -15.969 -26.469 1 80.06 330 ASP B CA 1
ATOM 6214 C C . ASP B 1 330 ? -1.007 -15.32 -25.094 1 80.06 330 ASP B C 1
ATOM 6216 O O . ASP B 1 330 ? -0.194 -14.445 -24.781 1 80.06 330 ASP B O 1
ATOM 6220 N N . ASP B 1 331 ? -1.922 -15.875 -24.391 1 84.75 331 ASP B N 1
ATOM 6221 C CA . ASP B 1 331 ? -2.072 -15.352 -23.047 1 84.75 331 ASP B CA 1
ATOM 6222 C C . ASP B 1 331 ? -0.963 -15.859 -22.125 1 84.75 331 ASP B C 1
ATOM 6224 O O . ASP B 1 331 ? -0.275 -16.828 -22.453 1 84.75 331 ASP B O 1
ATOM 6228 N N . ALA B 1 332 ? -0.772 -15.234 -20.969 1 82.12 332 ALA B N 1
ATOM 6229 C CA . ALA B 1 332 ? 0.299 -15.562 -20.031 1 82.12 332 ALA B CA 1
ATOM 6230 C C . ALA B 1 332 ? 0.198 -17.016 -19.578 1 82.12 332 ALA B C 1
ATOM 6232 O O . ALA B 1 332 ? 1.213 -17.703 -19.438 1 82.12 332 ALA B O 1
ATOM 6233 N N . PHE B 1 333 ? -0.963 -17.531 -19.406 1 85.69 333 PHE B N 1
ATOM 6234 C CA . PHE B 1 333 ? -1.129 -18.891 -18.891 1 85.69 333 PHE B CA 1
ATOM 6235 C C . PHE B 1 333 ? -0.863 -19.922 -19.969 1 85.69 333 PHE B C 1
ATOM 6237 O O . PHE B 1 333 ? -0.339 -21 -19.703 1 85.69 333 PHE B O 1
ATOM 6244 N N . ALA B 1 334 ? -1.229 -19.531 -21.141 1 88.25 334 ALA B N 1
ATOM 6245 C CA . ALA B 1 334 ? -0.865 -20.391 -22.266 1 88.25 334 ALA B CA 1
ATOM 6246 C C . ALA B 1 334 ? 0.65 -20.469 -22.438 1 88.25 334 ALA B C 1
ATOM 6248 O O . ALA B 1 334 ? 1.205 -21.531 -22.688 1 88.25 334 ALA B O 1
ATOM 6249 N N . ARG B 1 335 ? 1.262 -19.422 -22.25 1 87.62 335 ARG B N 1
ATOM 6250 C CA . ARG B 1 335 ? 2.717 -19.375 -22.344 1 87.62 335 ARG B CA 1
ATOM 6251 C C . ARG B 1 335 ? 3.375 -20.188 -21.234 1 87.62 335 ARG B C 1
ATOM 6253 O O . ARG B 1 335 ? 4.395 -20.844 -21.453 1 87.62 335 ARG B O 1
ATOM 6260 N N . PHE B 1 336 ? 2.83 -20.109 -20.109 1 90.44 336 PHE B N 1
ATOM 6261 C CA . PHE B 1 336 ? 3.402 -20.844 -19 1 90.44 336 PHE B CA 1
ATOM 6262 C C . PHE B 1 336 ? 3.291 -22.344 -19.219 1 90.44 336 PHE B C 1
ATOM 6264 O O . PHE B 1 336 ? 4.152 -23.109 -18.766 1 90.44 336 PHE B O 1
ATOM 6271 N N . SER B 1 337 ? 2.207 -22.734 -19.891 1 93 337 SER B N 1
ATOM 6272 C CA . SER B 1 337 ? 2.082 -24.156 -20.219 1 93 337 SER B CA 1
ATOM 6273 C C . SER B 1 337 ? 3.223 -24.625 -21.125 1 93 337 SER B C 1
ATOM 6275 O O . SER B 1 337 ? 3.738 -25.719 -20.953 1 93 337 SER B O 1
ATOM 6277 N N . ILE B 1 338 ? 3.625 -23.75 -22.016 1 93.25 338 ILE B N 1
ATOM 6278 C CA . ILE B 1 338 ? 4.738 -24.062 -22.906 1 93.25 338 ILE B CA 1
ATOM 6279 C C . ILE B 1 338 ? 6.039 -24.109 -22.094 1 93.25 338 ILE B C 1
ATOM 6281 O O . ILE B 1 338 ? 6.84 -25.031 -22.266 1 93.25 338 ILE B O 1
ATOM 6285 N N . ILE B 1 339 ? 6.176 -23.156 -21.234 1 94 339 ILE B N 1
ATOM 6286 C CA . ILE B 1 339 ? 7.379 -23.078 -20.406 1 94 339 ILE B CA 1
ATOM 6287 C C . ILE B 1 339 ? 7.496 -24.328 -19.547 1 94 339 ILE B C 1
ATOM 6289 O O . ILE B 1 339 ? 8.555 -24.953 -19.484 1 94 339 ILE B O 1
ATOM 6293 N N . LEU B 1 340 ? 6.422 -24.75 -18.953 1 96.75 340 LEU B N 1
ATOM 6294 C CA . LEU B 1 340 ? 6.426 -25.938 -18.094 1 96.75 340 LEU B CA 1
ATOM 6295 C C . LEU B 1 340 ? 6.762 -27.188 -18.906 1 96.75 340 LEU B C 1
ATOM 6297 O O . LEU B 1 340 ? 7.535 -28.031 -18.453 1 96.75 340 LEU B O 1
ATOM 6301 N N . THR B 1 341 ? 6.191 -27.234 -20.078 1 96.81 341 THR B N 1
ATOM 6302 C CA . THR B 1 341 ? 6.457 -28.391 -20.938 1 96.81 341 THR B CA 1
ATOM 6303 C C . THR B 1 341 ? 7.93 -28.438 -21.328 1 96.81 341 THR B C 1
ATOM 6305 O O . THR B 1 341 ? 8.555 -29.5 -21.266 1 96.81 341 THR B O 1
ATOM 6308 N N . GLN B 1 342 ? 8.445 -27.344 -21.656 1 96.19 342 GLN B N 1
ATOM 6309 C CA . GLN B 1 342 ? 9.844 -27.266 -22.062 1 96.19 342 GLN B CA 1
ATOM 6310 C C . GLN B 1 342 ? 10.773 -27.562 -20.906 1 96.19 342 GLN B C 1
ATOM 6312 O O . GLN B 1 342 ? 11.773 -28.266 -21.062 1 96.19 342 GLN B O 1
ATOM 6317 N N . LEU B 1 343 ? 10.461 -27.062 -19.766 1 96.44 343 LEU B N 1
ATOM 6318 C CA . LEU B 1 343 ? 11.281 -27.312 -18.594 1 96.44 343 LEU B CA 1
ATOM 6319 C C . LEU B 1 343 ? 11.25 -28.797 -18.219 1 96.44 343 LEU B C 1
ATOM 6321 O O . LEU B 1 343 ? 12.273 -29.359 -17.828 1 96.44 343 LEU B O 1
ATOM 6325 N N . TRP B 1 344 ? 10.086 -29.391 -18.344 1 96.38 344 TRP B N 1
ATOM 6326 C CA . TRP B 1 344 ? 9.93 -30.797 -17.984 1 96.38 344 TRP B CA 1
ATOM 6327 C C . TRP B 1 344 ? 10.758 -31.688 -18.906 1 96.38 344 TRP B C 1
ATOM 6329 O O . TRP B 1 344 ? 11.352 -32.688 -18.469 1 96.38 344 TRP B O 1
ATOM 6339 N N . THR B 1 345 ? 10.852 -31.312 -20.156 1 94.25 345 THR B N 1
ATOM 6340 C CA . THR B 1 345 ? 11.484 -32.156 -21.172 1 94.25 345 THR B CA 1
ATOM 6341 C C . THR B 1 345 ? 12.969 -31.844 -21.281 1 94.25 345 THR B C 1
ATOM 6343 O O . THR B 1 345 ? 13.719 -32.594 -21.922 1 94.25 345 THR B O 1
ATOM 6346 N N . SER B 1 346 ? 13.336 -30.781 -20.703 1 93.62 346 SER B N 1
ATOM 6347 C CA . SER B 1 346 ? 14.734 -30.375 -20.797 1 93.62 346 SER B CA 1
ATOM 6348 C C . SER B 1 346 ? 15.641 -31.375 -20.094 1 93.62 346 SER B C 1
ATOM 6350 O O . SER B 1 346 ? 15.32 -31.875 -19.016 1 93.62 346 SER B O 1
ATOM 6352 N N . ARG B 1 347 ? 16.859 -31.703 -20.688 1 88.38 347 ARG B N 1
ATOM 6353 C CA . ARG B 1 347 ? 17.875 -32.562 -20.094 1 88.38 347 ARG B CA 1
ATOM 6354 C C . ARG B 1 347 ? 18.969 -31.75 -19.406 1 88.38 347 ARG B C 1
ATOM 6356 O O . ARG B 1 347 ? 19.781 -32.281 -18.656 1 88.38 347 ARG B O 1
ATOM 6363 N N . LYS B 1 348 ? 18.844 -30.422 -19.578 1 88.81 348 LYS B N 1
ATOM 6364 C CA . LYS B 1 348 ? 19.906 -29.562 -19.047 1 88.81 348 LYS B CA 1
ATOM 6365 C C . LYS B 1 348 ? 19.359 -28.609 -18 1 88.81 348 LYS B C 1
ATOM 6367 O O . LYS B 1 348 ? 20.094 -27.781 -17.453 1 88.81 348 LYS B O 1
ATOM 6372 N N . VAL B 1 349 ? 18.125 -28.75 -17.719 1 89 349 VAL B N 1
ATOM 6373 C CA . VAL B 1 349 ? 17.531 -27.797 -16.781 1 89 349 VAL B CA 1
ATOM 6374 C C . VAL B 1 349 ? 18.25 -27.891 -15.43 1 89 349 VAL B C 1
ATOM 6376 O O . VAL B 1 349 ? 18.609 -28.984 -14.984 1 89 349 VAL B O 1
ATOM 6379 N N . PHE B 1 350 ? 18.531 -26.828 -14.758 1 92.44 350 PHE B N 1
ATOM 6380 C CA . PHE B 1 350 ? 19.156 -26.672 -13.453 1 92.44 350 PHE B CA 1
ATOM 6381 C C . PHE B 1 350 ? 20.625 -27.062 -13.516 1 92.44 350 PHE B C 1
ATOM 6383 O O . PHE B 1 350 ? 21.219 -27.406 -12.484 1 92.44 350 PHE B O 1
ATOM 6390 N N . GLN B 1 351 ? 21.156 -27.172 -14.695 1 90.88 351 GLN B N 1
ATOM 6391 C CA . GLN B 1 351 ? 22.562 -27.5 -14.859 1 90.88 351 GLN B CA 1
ATOM 6392 C C . GLN B 1 351 ? 23.422 -26.25 -14.992 1 90.88 351 GLN B C 1
ATOM 6394 O O . GLN B 1 351 ? 23.156 -25.406 -15.852 1 90.88 351 GLN B O 1
ATOM 6399 N N . TYR B 1 352 ? 24.359 -26.156 -14.141 1 87.94 352 TYR B N 1
ATOM 6400 C CA . TYR B 1 352 ? 25.312 -25.062 -14.188 1 87.94 352 TYR B CA 1
ATOM 6401 C C . TYR B 1 352 ? 26.375 -25.297 -15.25 1 87.94 352 TYR B C 1
ATOM 6403 O O . TYR B 1 352 ? 26.438 -26.391 -15.828 1 87.94 352 TYR B O 1
ATOM 6411 N N . SER B 1 353 ? 27.109 -24.281 -15.516 1 83.88 353 SER B N 1
ATOM 6412 C CA . SER B 1 353 ? 28.125 -24.359 -16.562 1 83.88 353 SER B CA 1
ATOM 6413 C C . SER B 1 353 ? 29.188 -25.406 -16.219 1 83.88 353 SER B C 1
ATOM 6415 O O . SER B 1 353 ? 29.781 -26 -17.109 1 83.88 353 SER B O 1
ATOM 6417 N N . ASN B 1 354 ? 29.391 -25.656 -14.992 1 84.31 354 ASN B N 1
ATOM 6418 C CA . ASN B 1 354 ? 30.375 -26.641 -14.555 1 84.31 354 ASN B CA 1
ATOM 6419 C C . ASN B 1 354 ? 29.828 -28.062 -14.609 1 84.31 354 ASN B C 1
ATOM 6421 O O . ASN B 1 354 ? 30.531 -29.016 -14.242 1 84.31 354 ASN B O 1
ATOM 6425 N N . GLY B 1 355 ? 28.562 -28.188 -14.977 1 85.31 355 GLY B N 1
ATOM 6426 C CA . GLY B 1 355 ? 27.969 -29.5 -15.133 1 85.31 355 GLY B CA 1
ATOM 6427 C C . GLY B 1 355 ? 27.172 -29.953 -13.93 1 85.31 355 GLY B C 1
ATOM 6428 O O . GLY B 1 355 ? 26.406 -30.922 -14 1 85.31 355 GLY B O 1
ATOM 6429 N N . LEU B 1 356 ? 27.328 -29.234 -12.898 1 87.5 356 LEU B N 1
ATOM 6430 C CA . LEU B 1 356 ? 26.609 -29.578 -11.68 1 87.5 356 LEU B CA 1
ATOM 6431 C C . LEU B 1 356 ? 25.125 -29.312 -11.828 1 87.5 356 LEU B C 1
ATOM 6433 O O . LEU B 1 356 ? 24.719 -28.266 -12.352 1 87.5 356 LEU B O 1
ATOM 6437 N N . VAL B 1 357 ? 24.359 -30.328 -11.461 1 90 357 VAL B N 1
ATOM 6438 C CA . VAL B 1 357 ? 22.906 -30.156 -11.492 1 90 357 VAL B CA 1
ATOM 6439 C C . VAL B 1 357 ? 22.391 -29.906 -10.078 1 90 357 VAL B C 1
ATOM 6441 O O . VAL B 1 357 ? 22.641 -30.719 -9.172 1 90 357 VAL B O 1
ATOM 6444 N N . ASP B 1 358 ? 21.797 -28.797 -9.844 1 92.88 358 ASP B N 1
ATOM 6445 C CA . ASP B 1 358 ? 21.203 -28.438 -8.562 1 92.88 358 ASP B CA 1
ATOM 6446 C C . ASP B 1 358 ? 19.797 -27.859 -8.75 1 92.88 358 ASP B C 1
ATOM 6448 O O . ASP B 1 358 ? 19.641 -26.641 -8.883 1 92.88 358 ASP B O 1
ATOM 6452 N N . SER B 1 359 ? 18.828 -28.688 -8.625 1 95.62 359 SER B N 1
ATOM 6453 C CA . SER B 1 359 ? 17.453 -28.266 -8.906 1 95.62 359 SER B CA 1
ATOM 6454 C C . SER B 1 359 ? 16.828 -27.578 -7.699 1 95.62 359 SER B C 1
ATOM 6456 O O . SER B 1 359 ? 15.805 -26.906 -7.824 1 95.62 359 SER B O 1
ATOM 6458 N N . LEU B 1 360 ? 17.406 -27.719 -6.52 1 96.69 360 LEU B N 1
ATOM 6459 C CA . LEU B 1 360 ? 16.781 -27.234 -5.301 1 96.69 360 LEU B CA 1
ATOM 6460 C C . LEU B 1 360 ? 17.188 -25.781 -5.02 1 96.69 360 LEU B C 1
ATOM 6462 O O . LEU B 1 360 ? 16.406 -25.031 -4.438 1 96.69 360 LEU B O 1
ATOM 6466 N N . ARG B 1 361 ? 18.281 -25.422 -5.441 1 93.75 361 ARG B N 1
ATOM 6467 C CA . ARG B 1 361 ? 18.812 -24.109 -5.094 1 93.75 361 ARG B CA 1
ATOM 6468 C C . ARG B 1 361 ? 18.047 -23 -5.812 1 93.75 361 ARG B C 1
ATOM 6470 O O . ARG B 1 361 ? 17.906 -23.031 -7.039 1 93.75 361 ARG B O 1
ATOM 6477 N N . VAL B 1 362 ? 17.531 -22.125 -5.062 1 95.44 362 VAL B N 1
ATOM 6478 C CA . VAL B 1 362 ? 16.922 -20.906 -5.594 1 95.44 362 VAL B CA 1
ATOM 6479 C C . VAL B 1 362 ? 17.938 -19.766 -5.551 1 95.44 362 VAL B C 1
ATOM 6481 O O . VAL B 1 362 ? 18.406 -19.391 -4.473 1 95.44 362 VAL B O 1
ATOM 6484 N N . ARG B 1 363 ? 18.266 -19.172 -6.574 1 92.44 363 ARG B N 1
ATOM 6485 C CA . ARG B 1 363 ? 19.453 -18.344 -6.73 1 92.44 363 ARG B CA 1
ATOM 6486 C C . ARG B 1 363 ? 19.203 -16.922 -6.266 1 92.44 363 ARG B C 1
ATOM 6488 O O . ARG B 1 363 ? 20.141 -16.156 -6.027 1 92.44 363 ARG B O 1
ATOM 6495 N N . SER B 1 364 ? 17.922 -16.578 -6.145 1 92.25 364 SER B N 1
ATOM 6496 C CA . SER B 1 364 ? 17.562 -15.242 -5.645 1 92.25 364 SER B CA 1
ATOM 6497 C C . SER B 1 364 ? 16.422 -15.312 -4.645 1 92.25 364 SER B C 1
ATOM 6499 O O . SER B 1 364 ? 15.5 -16.125 -4.801 1 92.25 364 SER B O 1
ATOM 6501 N N . LYS B 1 365 ? 16.5 -14.461 -3.66 1 93.62 365 LYS B N 1
ATOM 6502 C CA . LYS B 1 365 ? 15.461 -14.422 -2.633 1 93.62 365 LYS B CA 1
ATOM 6503 C C . LYS B 1 365 ? 14.555 -13.211 -2.822 1 93.62 365 LYS B C 1
ATOM 6505 O O . LYS B 1 365 ? 13.625 -12.992 -2.037 1 93.62 365 LYS B O 1
ATOM 6510 N N . ALA B 1 366 ? 14.734 -12.461 -3.838 1 92.75 366 ALA B N 1
ATOM 6511 C CA . ALA B 1 366 ? 14.148 -11.125 -3.977 1 92.75 366 ALA B CA 1
ATOM 6512 C C . ALA B 1 366 ? 12.641 -11.211 -4.16 1 92.75 366 ALA B C 1
ATOM 6514 O O . ALA B 1 366 ? 11.914 -10.273 -3.818 1 92.75 366 ALA B O 1
ATOM 6515 N N . ARG B 1 367 ? 12.141 -12.367 -4.664 1 95.12 367 ARG B N 1
ATOM 6516 C CA . ARG B 1 367 ? 10.711 -12.523 -4.914 1 95.12 367 ARG B CA 1
ATOM 6517 C C . ARG B 1 367 ? 10.055 -13.359 -3.822 1 95.12 367 ARG B C 1
ATOM 6519 O O . ARG B 1 367 ? 8.977 -13.922 -4.027 1 95.12 367 ARG B O 1
ATOM 6526 N N . LEU B 1 368 ? 10.719 -13.531 -2.732 1 96.19 368 LEU B N 1
ATOM 6527 C CA . LEU B 1 368 ? 10.219 -14.234 -1.557 1 96.19 368 LEU B CA 1
ATOM 6528 C C . LEU B 1 368 ? 9.734 -15.633 -1.925 1 96.19 368 LEU B C 1
ATOM 6530 O O . LEU B 1 368 ? 10.484 -16.422 -2.504 1 96.19 368 LEU B O 1
ATOM 6534 N N . GLY B 1 369 ? 8.562 -16 -1.536 1 96 369 GLY B N 1
ATOM 6535 C CA . GLY B 1 369 ? 8.086 -17.359 -1.765 1 96 369 GLY B CA 1
ATOM 6536 C C . GLY B 1 369 ? 7.941 -17.703 -3.236 1 96 369 GLY B C 1
ATOM 6537 O O . GLY B 1 369 ? 7.898 -18.875 -3.605 1 96 369 GLY B O 1
ATOM 6538 N N . MET B 1 370 ? 7.883 -16.703 -4.074 1 96 370 MET B N 1
ATOM 6539 C CA . MET B 1 370 ? 7.727 -16.922 -5.508 1 96 370 MET B CA 1
ATOM 6540 C C . MET B 1 370 ? 9.086 -16.953 -6.207 1 96 370 MET B C 1
ATOM 6542 O O . MET B 1 370 ? 9.164 -17.219 -7.406 1 96 370 MET B O 1
ATOM 6546 N N . SER B 1 371 ? 10.125 -16.859 -5.461 1 96.56 371 SER B N 1
ATOM 6547 C CA . SER B 1 371 ? 11.461 -16.859 -6.043 1 96.56 371 SER B CA 1
ATOM 6548 C C . SER B 1 371 ? 11.75 -18.156 -6.773 1 96.56 371 SER B C 1
ATOM 6550 O O . SER B 1 371 ? 12.438 -18.172 -7.793 1 96.56 371 SER B O 1
ATOM 6552 N N . MET B 1 372 ? 11.25 -19.203 -6.254 1 96.75 372 MET B N 1
ATOM 6553 C CA . MET B 1 372 ? 11.516 -20.484 -6.91 1 96.75 372 MET B CA 1
ATOM 6554 C C . MET B 1 372 ? 10.883 -20.531 -8.297 1 96.75 372 MET B C 1
ATOM 6556 O O . MET B 1 372 ? 11.438 -21.125 -9.219 1 96.75 372 MET B O 1
ATOM 6560 N N . VAL B 1 373 ? 9.711 -19.906 -8.406 1 96.06 373 VAL B N 1
ATOM 6561 C CA . VAL B 1 373 ? 9.008 -19.875 -9.688 1 96.06 373 VAL B CA 1
ATOM 6562 C C . VAL B 1 373 ? 9.75 -18.953 -10.656 1 96.06 373 VAL B C 1
ATOM 6564 O O . VAL B 1 373 ? 10.039 -19.344 -11.797 1 96.06 373 VAL B O 1
ATOM 6567 N N . TYR B 1 374 ? 10.102 -17.812 -10.227 1 94.12 374 TYR B N 1
ATOM 6568 C CA . TYR B 1 374 ? 10.766 -16.844 -11.094 1 94.12 374 TYR B CA 1
ATOM 6569 C C . TYR B 1 374 ? 12.164 -17.312 -11.461 1 94.12 374 TYR B C 1
ATOM 6571 O O . TYR B 1 374 ? 12.656 -17.047 -12.555 1 94.12 374 TYR B O 1
ATOM 6579 N N . ASP B 1 375 ? 12.82 -18 -10.531 1 95.44 375 ASP B N 1
ATOM 6580 C CA . ASP B 1 375 ? 14.109 -18.609 -10.859 1 95.44 375 ASP B CA 1
ATOM 6581 C C . ASP B 1 375 ? 13.977 -19.609 -11.992 1 95.44 375 ASP B C 1
ATOM 6583 O O . ASP B 1 375 ? 14.859 -19.719 -12.852 1 95.44 375 ASP B O 1
ATOM 6587 N N . CYS B 1 376 ? 12.898 -20.375 -11.969 1 94.62 376 CYS B N 1
ATOM 6588 C CA . CYS B 1 376 ? 12.648 -21.312 -13.055 1 94.62 376 CYS B CA 1
ATOM 6589 C C . CYS B 1 376 ? 12.453 -20.594 -14.375 1 94.62 376 CYS B C 1
ATOM 6591 O O . CYS B 1 376 ? 12.859 -21.078 -15.43 1 94.62 376 CYS B O 1
ATOM 6593 N N . PHE B 1 377 ? 11.812 -19.422 -14.336 1 92.38 377 PHE B N 1
ATOM 6594 C CA . PHE B 1 377 ? 11.68 -18.609 -15.539 1 92.38 377 PHE B CA 1
ATOM 6595 C C . PHE B 1 377 ? 13.047 -18.219 -16.078 1 92.38 377 PHE B C 1
ATOM 6597 O O . PHE B 1 377 ? 13.258 -18.203 -17.297 1 92.38 377 PHE B O 1
ATOM 6604 N N . TRP B 1 378 ? 13.922 -17.953 -15.211 1 93.12 378 TRP B N 1
ATOM 6605 C CA . TRP B 1 378 ? 15.258 -17.562 -15.656 1 93.12 378 TRP B CA 1
ATOM 6606 C C . TRP B 1 378 ? 16.016 -18.75 -16.234 1 93.12 378 TRP B C 1
ATOM 6608 O O . TRP B 1 378 ? 16.766 -18.609 -17.188 1 93.12 378 TRP B O 1
ATOM 6618 N N . TRP B 1 379 ? 15.859 -19.922 -15.609 1 93.88 379 TRP B N 1
ATOM 6619 C CA . TRP B 1 379 ? 16.422 -21.125 -16.203 1 93.88 379 TRP B CA 1
ATOM 6620 C C . TRP B 1 379 ? 15.898 -21.328 -17.625 1 93.88 379 TRP B C 1
ATOM 6622 O O . TRP B 1 379 ? 16.656 -21.656 -18.531 1 93.88 379 TRP B O 1
ATOM 6632 N N . TRP B 1 380 ? 14.609 -21.109 -17.734 1 94.44 380 TRP B N 1
ATOM 6633 C CA . TRP B 1 380 ? 13.977 -21.266 -19.031 1 94.44 380 TRP B CA 1
ATOM 6634 C C . TRP B 1 380 ? 14.531 -20.234 -20.031 1 94.44 380 TRP B C 1
ATOM 6636 O O . TRP B 1 380 ? 14.82 -20.578 -21.172 1 94.44 380 TRP B O 1
ATOM 6646 N N . ARG B 1 381 ? 14.68 -18.984 -19.641 1 91.19 381 ARG B N 1
ATOM 6647 C CA . ARG B 1 381 ? 15.203 -17.922 -20.5 1 91.19 381 ARG B CA 1
ATOM 6648 C C . ARG B 1 381 ? 16.625 -18.234 -20.938 1 91.19 381 ARG B C 1
ATOM 6650 O O . ARG B 1 381 ? 17.016 -17.906 -22.062 1 91.19 381 ARG B O 1
ATOM 6657 N N . GLN B 1 382 ? 17.375 -18.844 -20.062 1 89.56 382 GLN B N 1
ATOM 6658 C CA . GLN B 1 382 ? 18.75 -19.203 -20.375 1 89.56 382 GLN B CA 1
ATOM 6659 C C . GLN B 1 382 ? 18.812 -20.297 -21.438 1 89.56 382 GLN B C 1
ATOM 6661 O O . GLN B 1 382 ? 19.625 -20.219 -22.359 1 89.56 382 GLN B O 1
ATOM 6666 N N . GLU B 1 383 ? 18 -21.188 -21.281 1 90.44 383 GLU B N 1
ATOM 6667 C CA . GLU B 1 383 ? 18.062 -22.328 -22.172 1 90.44 383 GLU B CA 1
ATOM 6668 C C . GLU B 1 383 ? 17.266 -22.078 -23.453 1 90.44 383 GLU B C 1
ATOM 6670 O O . GLU B 1 383 ? 17.734 -22.422 -24.547 1 90.44 383 GLU B O 1
ATOM 6675 N N . PHE B 1 384 ? 16.094 -21.5 -23.344 1 90.38 384 PHE B N 1
ATOM 6676 C CA . PHE B 1 384 ? 15.195 -21.438 -24.484 1 90.38 384 PHE B CA 1
ATOM 6677 C C . PHE B 1 384 ? 15.016 -20 -24.938 1 90.38 384 PHE B C 1
ATOM 6679 O O . PHE B 1 384 ? 14.547 -19.75 -26.062 1 90.38 384 PHE B O 1
ATOM 6686 N N . GLY B 1 385 ? 15.383 -19.031 -24.078 1 85.88 385 GLY B N 1
ATOM 6687 C CA . GLY B 1 385 ? 15.148 -17.625 -24.391 1 85.88 385 GLY B CA 1
ATOM 6688 C C . GLY B 1 385 ? 16.391 -16.922 -24.906 1 85.88 385 GLY B C 1
ATOM 6689 O O . GLY B 1 385 ? 16.328 -15.727 -25.219 1 85.88 385 GLY B O 1
ATOM 6690 N N . GLY B 1 386 ? 17.531 -17.578 -24.922 1 84.12 386 GLY B N 1
ATOM 6691 C CA . GLY B 1 386 ? 18.766 -17 -25.453 1 84.12 386 GLY B CA 1
ATOM 6692 C C . GLY B 1 386 ? 19.406 -16 -24.5 1 84.12 386 GLY B C 1
ATOM 6693 O O . GLY B 1 386 ? 20.188 -15.148 -24.938 1 84.12 386 GLY B O 1
ATOM 6694 N N . GLN B 1 387 ? 19 -16.047 -23.312 1 85.56 387 GLN B N 1
ATOM 6695 C CA . GLN B 1 387 ? 19.562 -15.117 -22.344 1 85.56 387 GLN B CA 1
ATOM 6696 C C . GLN B 1 387 ? 20.75 -15.742 -21.609 1 85.56 387 GLN B C 1
ATOM 6698 O O . GLN B 1 387 ? 20.844 -16.969 -21.5 1 85.56 387 GLN B O 1
ATOM 6703 N N . SER B 1 388 ? 21.672 -14.867 -21.156 1 81.94 388 SER B N 1
ATOM 6704 C CA . SER B 1 388 ? 22.812 -15.352 -20.391 1 81.94 388 SER B CA 1
ATOM 6705 C C . SER B 1 388 ? 22.453 -15.531 -18.922 1 81.94 388 SER B C 1
ATOM 6707 O O . SER B 1 388 ? 21.391 -15.07 -18.469 1 81.94 388 SER B O 1
ATOM 6709 N N . ASN B 1 389 ? 23.297 -16.234 -18.266 1 81.62 389 ASN B N 1
ATOM 6710 C CA . ASN B 1 389 ? 23.125 -16.438 -16.828 1 81.62 389 ASN B CA 1
ATOM 6711 C C . ASN B 1 389 ? 23.281 -15.125 -16.047 1 81.62 389 ASN B C 1
ATOM 6713 O O . ASN B 1 389 ? 24.328 -14.492 -16.094 1 81.62 389 ASN B O 1
ATOM 6717 N N . VAL B 1 390 ? 22.297 -14.781 -15.359 1 84.44 390 VAL B N 1
ATOM 6718 C CA . VAL B 1 390 ? 22.297 -13.484 -14.688 1 84.44 390 VAL B CA 1
ATOM 6719 C C . VAL B 1 390 ? 22.812 -13.633 -13.258 1 84.44 390 VAL B C 1
ATOM 6721 O O . VAL B 1 390 ? 23.156 -12.648 -12.609 1 84.44 390 VAL B O 1
ATOM 6724 N N . TYR B 1 391 ? 22.922 -14.844 -12.672 1 81.25 391 TYR B N 1
ATOM 6725 C CA . TYR B 1 391 ? 23.297 -15.055 -11.273 1 81.25 391 TYR B CA 1
ATOM 6726 C C . TYR B 1 391 ? 24.703 -15.617 -11.164 1 81.25 391 TYR B C 1
ATOM 6728 O O . TYR B 1 391 ? 25.25 -15.727 -10.062 1 81.25 391 TYR B O 1
ATOM 6736 N N . GLY B 1 392 ? 25.453 -15.727 -12.156 1 73.31 392 GLY B N 1
ATOM 6737 C CA . GLY B 1 392 ? 26.781 -16.297 -12.125 1 73.31 392 GLY B CA 1
ATOM 6738 C C . GLY B 1 392 ? 26.812 -17.766 -11.75 1 73.31 392 GLY B C 1
ATOM 6739 O O . GLY B 1 392 ? 25.781 -18.328 -11.352 1 73.31 392 GLY B O 1
ATOM 6740 N N . ASP B 1 393 ? 27.812 -18.547 -12.078 1 65.56 393 ASP B N 1
ATOM 6741 C CA . ASP B 1 393 ? 27.984 -19.969 -11.805 1 65.56 393 ASP B CA 1
ATOM 6742 C C . ASP B 1 393 ? 28.516 -20.203 -10.391 1 65.56 393 ASP B C 1
ATOM 6744 O O . ASP B 1 393 ? 28.969 -21.297 -10.062 1 65.56 393 ASP B O 1
ATOM 6748 N N . HIS B 1 394 ? 28.672 -19.25 -9.516 1 53.09 394 HIS B N 1
ATOM 6749 C CA . HIS B 1 394 ? 29.297 -19.469 -8.219 1 53.09 394 HIS B CA 1
ATOM 6750 C C . HIS B 1 394 ? 28.438 -20.359 -7.34 1 53.09 394 HIS B C 1
ATOM 6752 O O . HIS B 1 394 ? 27.344 -19.969 -6.914 1 53.09 394 HIS B O 1
ATOM 6758 N N . HIS B 1 395 ? 28.391 -21.688 -7.594 1 48.69 395 HIS B N 1
ATOM 6759 C CA . HIS B 1 395 ? 27.703 -22.641 -6.723 1 48.69 395 HIS B CA 1
ATOM 6760 C C . HIS B 1 395 ? 28.172 -22.5 -5.281 1 48.69 395 HIS B C 1
ATOM 6762 O O . HIS B 1 395 ? 27.812 -23.312 -4.426 1 48.69 395 HIS B O 1
ATOM 6768 N N . GLY B 1 396 ? 29.594 -22.344 -4.926 1 39.22 396 GLY B N 1
ATOM 6769 C CA . GLY B 1 396 ? 30.172 -22.562 -3.611 1 39.22 396 GLY B CA 1
ATOM 6770 C C . GLY B 1 396 ? 29.391 -21.906 -2.492 1 39.22 396 GLY B C 1
ATOM 6771 O O . GLY B 1 396 ? 28.656 -20.938 -2.725 1 39.22 396 GLY B O 1
ATOM 6772 N N . ASP B 1 397 ? 28.984 -22.734 -1.384 1 37 397 ASP B N 1
ATOM 6773 C CA . ASP B 1 397 ? 28.672 -22.312 -0.023 1 37 397 ASP B CA 1
ATOM 6774 C C . ASP B 1 397 ? 29.375 -21 0.322 1 37 397 ASP B C 1
ATOM 6776 O O . ASP B 1 397 ? 29.5 -20.641 1.497 1 37 397 ASP B O 1
ATOM 6780 N N . GLU B 1 398 ? 30.578 -20.75 -0.272 1 33.03 398 GLU B N 1
ATOM 6781 C CA . GLU B 1 398 ? 31.469 -19.719 0.258 1 33.03 398 GLU B CA 1
ATOM 6782 C C . GLU B 1 398 ? 30.734 -18.406 0.497 1 33.03 398 GLU B C 1
ATOM 6784 O O . GLU B 1 398 ? 29.938 -17.969 -0.347 1 33.03 398 GLU B O 1
ATOM 6789 N N . ASN B 1 399 ? 30.516 -18.234 1.74 1 32.69 399 ASN B N 1
ATOM 6790 C CA . ASN B 1 399 ? 30.234 -16.953 2.383 1 32.69 399 ASN B CA 1
ATOM 6791 C C . ASN B 1 399 ? 30.797 -15.781 1.566 1 32.69 399 ASN B C 1
ATOM 6793 O O . ASN B 1 399 ? 31.75 -15.133 1.976 1 32.69 399 ASN B O 1
ATOM 6797 N N . SER B 1 400 ? 31.344 -16.094 0.415 1 30.02 400 SER B N 1
ATOM 6798 C CA . SER B 1 400 ? 31.875 -14.859 -0.154 1 30.02 400 SER B CA 1
ATOM 6799 C C . SER B 1 400 ? 30.922 -13.695 0.047 1 30.02 400 SER B C 1
ATOM 6801 O O . SER B 1 400 ? 29.734 -13.805 -0.274 1 30.02 400 SER B O 1
ATOM 6803 N N . ASN B 1 401 ? 31.188 -13.086 1.109 1 31 401 ASN B N 1
ATOM 6804 C CA . ASN B 1 401 ? 30.766 -11.703 1.269 1 31 401 ASN B CA 1
ATOM 6805 C C . ASN B 1 401 ? 30.516 -11.039 -0.081 1 31 401 ASN B C 1
ATOM 6807 O O . ASN B 1 401 ? 31.453 -10.82 -0.854 1 31 401 ASN B O 1
ATOM 6811 N N . HIS B 1 402 ? 29.766 -11.508 -0.839 1 30.73 402 HIS B N 1
ATOM 6812 C CA . HIS B 1 402 ? 29.531 -10.484 -1.854 1 30.73 402 HIS B CA 1
ATOM 6813 C C . HIS B 1 402 ? 29.922 -9.102 -1.354 1 30.73 402 HIS B C 1
ATOM 6815 O O . HIS B 1 402 ? 29.141 -8.422 -0.699 1 30.73 402 HIS B O 1
ATOM 6821 N N . ILE B 1 403 ? 31.094 -9.047 -0.713 1 28.72 403 ILE B N 1
ATOM 6822 C CA . ILE B 1 403 ? 31.844 -7.789 -0.67 1 28.72 403 ILE B CA 1
ATOM 6823 C C . ILE B 1 403 ? 31.641 -7.031 -1.979 1 28.72 403 ILE B C 1
ATOM 6825 O O . ILE B 1 403 ? 31.906 -7.562 -3.061 1 28.72 403 ILE B O 1
ATOM 6829 N N . LEU B 1 404 ? 30.75 -6.258 -2.025 1 29.67 404 LEU B N 1
ATOM 6830 C CA . LEU B 1 404 ? 30.953 -5.055 -2.824 1 29.67 404 LEU B CA 1
ATOM 6831 C C . LEU B 1 404 ? 32.438 -4.785 -3.021 1 29.67 404 LEU B C 1
ATOM 6833 O O . LEU B 1 404 ? 33.125 -4.281 -2.117 1 29.67 404 LEU B O 1
ATOM 6837 N N . ASP B 1 405 ? 33.406 -5.734 -3.371 1 27.17 405 ASP B N 1
ATOM 6838 C CA . ASP B 1 405 ? 34.812 -5.527 -3.721 1 27.17 405 ASP B CA 1
ATOM 6839 C C . ASP B 1 405 ? 35.094 -4.059 -4.047 1 27.17 405 ASP B C 1
ATOM 6841 O O . ASP B 1 405 ? 34.156 -3.273 -4.223 1 27.17 405 ASP B O 1
ATOM 6845 N N . ASP B 1 406 ? 36.438 -3.844 -4.875 1 27.36 406 ASP B N 1
ATOM 6846 C CA . ASP B 1 406 ? 37.438 -2.805 -5.156 1 27.36 406 ASP B CA 1
ATOM 6847 C C . ASP B 1 406 ? 36.812 -1.642 -5.918 1 27.36 406 ASP B C 1
ATOM 6849 O O . ASP B 1 406 ? 37.5 -0.87 -6.574 1 27.36 406 ASP B O 1
ATOM 6853 N N . PHE B 1 407 ? 35.812 -1.875 -6.445 1 23.95 407 PHE B N 1
ATOM 6854 C CA . PHE B 1 407 ? 35.531 -0.691 -7.25 1 23.95 407 PHE B CA 1
ATOM 6855 C C . PHE B 1 407 ? 35.406 0.547 -6.367 1 23.95 407 PHE B C 1
ATOM 6857 O O . PHE B 1 407 ? 34.312 1.017 -6.086 1 23.95 407 PHE B O 1
ATOM 6864 N N . ALA B 1 408 ? 36.188 0.394 -5.242 1 26.64 408 ALA B N 1
ATOM 6865 C CA . ALA B 1 408 ? 36.344 1.737 -4.688 1 26.64 408 ALA B CA 1
ATOM 6866 C C . ALA B 1 408 ? 36.844 2.717 -5.742 1 26.64 408 ALA B C 1
ATOM 6868 O O . ALA B 1 408 ? 38 2.629 -6.18 1 26.64 408 ALA B O 1
ATOM 6869 N N . PRO B 1 409 ? 36.094 3.225 -6.602 1 24.83 409 PRO B N 1
ATOM 6870 C CA . PRO B 1 409 ? 36.875 4.238 -7.293 1 24.83 409 PRO B CA 1
ATOM 6871 C C . PRO B 1 409 ? 37.781 5.027 -6.348 1 24.83 409 PRO B C 1
ATOM 6873 O O . PRO B 1 409 ? 37.5 5.152 -5.156 1 24.83 409 PRO B O 1
ATOM 6876 N N . SER B 1 410 ? 39.031 4.836 -6.391 1 22.8 410 SER B N 1
ATOM 6877 C CA . SER B 1 410 ? 39.812 5.992 -5.926 1 22.8 410 SER B CA 1
ATOM 6878 C C . SER B 1 410 ? 39.062 7.293 -6.223 1 22.8 410 SER B C 1
ATOM 6880 O O . SER B 1 410 ? 38.625 7.523 -7.352 1 22.8 410 SER B O 1
ATOM 6882 N N . LEU B 1 411 ? 38.375 7.738 -5.23 1 25.58 411 LEU B N 1
ATOM 6883 C CA . LEU B 1 411 ? 37.812 9.086 -5.277 1 25.58 411 LEU B CA 1
ATOM 6884 C C . LEU B 1 411 ? 38.812 10.07 -5.867 1 25.58 411 LEU B C 1
ATOM 6886 O O . LEU B 1 411 ? 39.656 10.609 -5.148 1 25.58 411 LEU B O 1
ATOM 6890 N N . ASP B 1 412 ? 39.469 9.695 -6.973 1 23.22 412 ASP B N 1
ATOM 6891 C CA . ASP B 1 412 ? 40.094 10.922 -7.453 1 23.22 412 ASP B CA 1
ATOM 6892 C C . ASP B 1 412 ? 39.062 12.062 -7.527 1 23.22 412 ASP B C 1
ATOM 6894 O O . ASP B 1 412 ? 37.938 11.852 -7.938 1 23.22 412 ASP B O 1
ATOM 6898 N N . SER B 1 413 ? 39.188 13.141 -6.691 1 23.81 413 SER B N 1
ATOM 6899 C CA . SER B 1 413 ? 38.5 14.383 -6.375 1 23.81 413 SER B CA 1
ATOM 6900 C C . SER B 1 413 ? 37.812 14.961 -7.609 1 23.81 413 SER B C 1
ATOM 6902 O O . SER B 1 413 ? 36.844 15.727 -7.492 1 23.81 413 SER B O 1
ATOM 6904 N N . ASP B 1 414 ? 38.531 14.906 -8.758 1 22.69 414 ASP B N 1
ATOM 6905 C CA . ASP B 1 414 ? 38.188 15.977 -9.695 1 22.69 414 ASP B CA 1
ATOM 6906 C C . ASP B 1 414 ? 36.844 15.727 -10.375 1 22.69 414 ASP B C 1
ATOM 6908 O O . ASP B 1 414 ? 36.125 16.672 -10.695 1 22.69 414 ASP B O 1
ATOM 6912 N N . GLN B 1 415 ? 36.812 14.609 -11.211 1 20.69 415 GLN B N 1
ATOM 6913 C CA . GLN B 1 415 ? 35.906 14.688 -12.352 1 20.69 415 GLN B CA 1
ATOM 6914 C C . GLN B 1 415 ? 34.5 14.195 -11.977 1 20.69 415 GLN B C 1
ATOM 6916 O O . GLN B 1 415 ? 34.25 12.992 -11.922 1 20.69 415 GLN B O 1
ATOM 6921 N N . LEU B 1 416 ? 33.812 14.672 -11.078 1 23.2 416 LEU B N 1
ATOM 6922 C CA . LEU B 1 416 ? 32.375 14.516 -10.836 1 23.2 416 LEU B CA 1
ATOM 6923 C C . LEU B 1 416 ? 31.594 14.578 -12.141 1 23.2 416 LEU B C 1
ATOM 6925 O O . LEU B 1 416 ? 30.906 15.562 -12.406 1 23.2 416 LEU B O 1
ATOM 6929 N N . ASP B 1 417 ? 32.25 14.148 -13.25 1 20.98 417 ASP B N 1
ATOM 6930 C CA . ASP B 1 417 ? 31.422 14.305 -14.453 1 20.98 417 ASP B CA 1
ATOM 6931 C C . ASP B 1 417 ? 30.141 13.492 -14.359 1 20.98 417 ASP B C 1
ATOM 6933 O O . ASP B 1 417 ? 30.172 12.336 -13.914 1 20.98 417 ASP B O 1
ATOM 6937 N N . LEU B 1 418 ? 29.062 14.016 -14.227 1 22.45 418 LEU B N 1
ATOM 6938 C CA . LEU B 1 418 ? 27.672 13.625 -14.289 1 22.45 418 LEU B CA 1
ATOM 6939 C C . LEU B 1 418 ? 27.453 12.523 -15.328 1 22.45 418 LEU B C 1
ATOM 6941 O O . LEU B 1 418 ? 27.766 12.703 -16.5 1 22.45 418 LEU B O 1
ATOM 6945 N N . VAL B 1 419 ? 27.703 11.328 -15.008 1 24.91 419 VAL B N 1
ATOM 6946 C CA . VAL B 1 419 ? 27.531 10.164 -15.875 1 24.91 419 VAL B CA 1
ATOM 6947 C C . VAL B 1 419 ? 26.266 10.344 -16.719 1 24.91 419 VAL B C 1
ATOM 6949 O O . VAL B 1 419 ? 25.203 10.695 -16.203 1 24.91 419 VAL B O 1
ATOM 6952 N N . ASP B 1 420 ? 26.375 10.555 -17.953 1 22.25 420 ASP B N 1
ATOM 6953 C CA . ASP B 1 420 ? 25.406 10.555 -19.047 1 22.25 420 ASP B CA 1
ATOM 6954 C C . ASP B 1 420 ? 24.5 9.328 -18.969 1 22.25 420 ASP B C 1
ATOM 6956 O O . ASP B 1 420 ? 24.953 8.203 -19.172 1 22.25 420 ASP B O 1
ATOM 6960 N N . LEU B 1 421 ? 23.672 9.219 -18.016 1 25.36 421 LEU B N 1
ATOM 6961 C CA . LEU B 1 421 ? 22.641 8.195 -18.031 1 25.36 421 LEU B CA 1
ATOM 6962 C C . LEU B 1 421 ? 22.078 8.008 -19.438 1 25.36 421 LEU B C 1
ATOM 6964 O O . LEU B 1 421 ? 21.141 8.703 -19.844 1 25.36 421 LEU B O 1
ATOM 6968 N N . ASN B 1 422 ? 22.891 7.949 -20.469 1 23.47 422 ASN B N 1
ATOM 6969 C CA . ASN B 1 422 ? 22.375 7.484 -21.75 1 23.47 422 ASN B CA 1
ATOM 6970 C C . ASN B 1 422 ? 21.531 6.219 -21.594 1 23.47 422 ASN B C 1
ATOM 6972 O O . ASN B 1 422 ? 22.062 5.109 -21.641 1 23.47 422 ASN B O 1
ATOM 6976 N N . LEU B 1 423 ? 20.578 6.281 -20.766 1 25.52 423 LEU B N 1
ATOM 6977 C CA . LEU B 1 423 ? 19.547 5.25 -20.656 1 25.52 423 LEU B CA 1
ATOM 6978 C C . LEU B 1 423 ? 19.125 4.754 -22.031 1 25.52 423 LEU B C 1
ATOM 6980 O O . LEU B 1 423 ? 18.484 5.488 -22.781 1 25.52 423 LEU B O 1
ATOM 6984 N N . THR B 1 424 ? 19.953 4.043 -22.734 1 24.7 424 THR B N 1
ATOM 6985 C CA . THR B 1 424 ? 19.453 3.355 -23.922 1 24.7 424 THR B CA 1
ATOM 6986 C C . THR B 1 424 ? 18.078 2.758 -23.672 1 24.7 424 THR B C 1
ATOM 6988 O O . THR B 1 424 ? 17.812 2.211 -22.594 1 24.7 424 THR B O 1
ATOM 6991 N N . PRO B 1 425 ? 17.141 3.141 -24.469 1 24.02 425 PRO B N 1
ATOM 6992 C CA . PRO B 1 425 ? 15.789 2.553 -24.422 1 24.02 425 PRO B CA 1
ATOM 6993 C C . PRO B 1 425 ? 15.82 1.04 -24.219 1 24.02 425 PRO B C 1
ATOM 6995 O O . PRO B 1 425 ? 16.672 0.353 -24.797 1 24.02 425 PRO B O 1
ATOM 6998 N N . ILE B 1 426 ? 15.531 0.675 -23.062 1 28 426 ILE B N 1
ATOM 6999 C CA . ILE B 1 426 ? 15.375 -0.772 -22.969 1 28 426 ILE B CA 1
ATOM 7000 C C . ILE B 1 426 ? 14.68 -1.307 -24.219 1 28 426 ILE B C 1
ATOM 7002 O O . ILE B 1 426 ? 13.594 -0.84 -24.578 1 28 426 ILE B O 1
ATOM 7006 N N . PRO B 1 427 ? 15.375 -1.881 -25.172 1 24.23 427 PRO B N 1
ATOM 7007 C CA . PRO B 1 427 ? 14.695 -2.406 -26.359 1 24.23 427 PRO B CA 1
ATOM 7008 C C . PRO B 1 427 ? 13.383 -3.121 -26.016 1 24.23 427 PRO B C 1
ATOM 7010 O O . PRO B 1 427 ? 13.25 -3.68 -24.922 1 24.23 427 PRO B O 1
ATOM 7013 N N . ASP B 1 428 ? 12.344 -2.637 -26.531 1 27.27 428 ASP B N 1
ATOM 7014 C CA . ASP B 1 428 ? 11.078 -3.363 -26.594 1 27.27 428 ASP B CA 1
ATOM 7015 C C . ASP B 1 428 ? 11.312 -4.84 -26.922 1 27.27 428 ASP B C 1
ATOM 7017 O O . ASP B 1 428 ? 11.523 -5.207 -28.078 1 27.27 428 ASP B O 1
ATOM 7021 N N . LEU B 1 429 ? 12.133 -5.477 -26.359 1 27.02 429 LEU B N 1
ATOM 7022 C CA . LEU B 1 429 ? 12.25 -6.848 -26.859 1 27.02 429 LEU B CA 1
ATOM 7023 C C . LEU B 1 429 ? 10.867 -7.492 -26.984 1 27.02 429 LEU B C 1
ATOM 7025 O O . LEU B 1 429 ? 10.18 -7.68 -25.969 1 27.02 429 LEU B O 1
ATOM 7029 N N . GLN B 1 430 ? 10.141 -7.238 -28.031 1 27.05 430 GLN B N 1
ATOM 7030 C CA . GLN B 1 430 ? 9.07 -8.094 -28.531 1 27.05 430 GLN B CA 1
ATOM 7031 C C . GLN B 1 430 ? 9.391 -9.57 -28.297 1 27.05 430 GLN B C 1
ATOM 7033 O O . GLN B 1 430 ? 10.531 -10 -28.453 1 27.05 430 GLN B O 1
ATOM 7038 N N . TRP B 1 431 ? 8.742 -10.172 -27.453 1 27.64 431 TRP B N 1
ATOM 7039 C CA . TRP B 1 431 ? 8.867 -11.617 -27.547 1 27.64 431 TRP B CA 1
ATOM 7040 C C . TRP B 1 431 ? 9.031 -12.055 -29 1 27.64 431 TRP B C 1
ATOM 7042 O O . TRP B 1 431 ? 8.461 -11.445 -29.906 1 27.64 431 TRP B O 1
ATOM 7052 N N . PRO B 1 432 ? 10.055 -12.609 -29.516 1 27.17 432 PRO B N 1
ATOM 7053 C CA . PRO B 1 432 ? 9.984 -13.102 -30.891 1 27.17 432 PRO B CA 1
ATOM 7054 C C . PRO B 1 432 ? 8.594 -13.602 -31.266 1 27.17 432 PRO B C 1
ATOM 7056 O O . PRO B 1 432 ? 7.891 -14.172 -30.422 1 27.17 432 PRO B O 1
ATOM 7059 N N . VAL B 1 433 ? 7.875 -12.93 -32.031 1 28.45 433 VAL B N 1
ATOM 7060 C CA . VAL B 1 433 ? 6.691 -13.445 -32.719 1 28.45 433 VAL B CA 1
ATOM 7061 C C . VAL B 1 433 ? 6.926 -14.891 -33.156 1 28.45 433 VAL B C 1
ATOM 7063 O O . VAL B 1 433 ? 7.812 -15.164 -33.969 1 28.45 433 VAL B O 1
ATOM 7066 N N . PHE B 1 434 ? 6.762 -15.82 -32.375 1 26.66 434 PHE B N 1
ATOM 7067 C CA . PHE B 1 434 ? 6.711 -17.219 -32.781 1 26.66 434 PHE B CA 1
ATOM 7068 C C . PHE B 1 434 ? 5.727 -17.406 -33.938 1 26.66 434 PHE B C 1
ATOM 7070 O O . PHE B 1 434 ? 4.621 -17.906 -33.75 1 26.66 434 PHE B O 1
ATOM 7077 N N . ASP B 1 435 ? 5.449 -16.531 -34.812 1 26.88 435 ASP B N 1
ATOM 7078 C CA . ASP B 1 435 ? 4.73 -16.969 -36.031 1 26.88 435 ASP B CA 1
ATOM 7079 C C . ASP B 1 435 ? 5.41 -18.172 -36.656 1 26.88 435 ASP B C 1
ATOM 7081 O O . ASP B 1 435 ? 4.805 -18.875 -37.469 1 26.88 435 ASP B O 1
ATOM 7085 N N . LYS B 1 436 ? 6.828 -18.109 -36.719 1 28.05 436 LYS B N 1
ATOM 7086 C CA . LYS B 1 436 ? 7.395 -19.078 -37.656 1 28.05 436 LYS B CA 1
ATOM 7087 C C . LYS B 1 436 ? 7.332 -20.5 -37.094 1 28.05 436 LYS B C 1
ATOM 7089 O O . LYS B 1 436 ? 7.707 -21.453 -37.781 1 28.05 436 LYS B O 1
ATOM 7094 N N . PHE B 1 437 ? 7.32 -20.609 -35.781 1 24.77 437 PHE B N 1
ATOM 7095 C CA . PHE B 1 437 ? 7.473 -22.031 -35.5 1 24.77 437 PHE B CA 1
ATOM 7096 C C . PHE B 1 437 ? 6.152 -22.766 -35.688 1 24.77 437 PHE B C 1
ATOM 7098 O O . PHE B 1 437 ? 6.109 -23.984 -35.656 1 24.77 437 PHE B O 1
ATOM 7105 N N . PHE B 1 438 ? 5.031 -22.109 -35.562 1 25.56 438 PHE B N 1
ATOM 7106 C CA . PHE B 1 438 ? 3.875 -22.984 -35.5 1 25.56 438 PHE B CA 1
ATOM 7107 C C . PHE B 1 438 ? 3.621 -23.641 -36.844 1 25.56 438 PHE B C 1
ATOM 7109 O O . PHE B 1 438 ? 2.582 -24.266 -37.062 1 25.56 438 PHE B O 1
ATOM 7116 N N . THR B 1 439 ? 4.297 -23.281 -37.844 1 25.83 439 THR B N 1
ATOM 7117 C CA . THR B 1 439 ? 3.58 -23.938 -38.938 1 25.83 439 THR B CA 1
ATOM 7118 C C . THR B 1 439 ? 3.662 -25.469 -38.781 1 25.83 439 THR B C 1
ATOM 7120 O O . THR B 1 439 ? 3.26 -26.203 -39.688 1 25.83 439 THR B O 1
ATOM 7123 N N . GLU B 1 440 ? 4.574 -25.969 -38 1 26.06 440 GLU B N 1
ATOM 7124 C CA . GLU B 1 440 ? 4.547 -27.406 -38.25 1 26.06 440 GLU B CA 1
ATOM 7125 C C . GLU B 1 440 ? 3.252 -28.031 -37.75 1 26.06 440 GLU B C 1
ATOM 7127 O O . GLU B 1 440 ? 2.682 -27.578 -36.75 1 26.06 440 GLU B O 1
ATOM 7132 N N . ASN B 1 441 ? 2.531 -28.922 -38.531 1 24.33 441 ASN B N 1
ATOM 7133 C CA . ASN B 1 441 ? 1.341 -29.766 -38.5 1 24.33 441 ASN B CA 1
ATOM 7134 C C . ASN B 1 441 ? 1.264 -30.562 -37.188 1 24.33 441 ASN B C 1
ATOM 7136 O O . ASN B 1 441 ? 2.186 -31.312 -36.875 1 24.33 441 ASN B O 1
ATOM 7140 N N . TRP B 1 442 ? 0.753 -30.109 -36.188 1 23.8 442 TRP B N 1
ATOM 7141 C CA . TRP B 1 442 ? 0.51 -31 -35.062 1 23.8 442 TRP B CA 1
ATOM 7142 C C . TRP B 1 442 ? -0.12 -32.312 -35.531 1 23.8 442 TRP B C 1
ATOM 7144 O O . TRP B 1 442 ? -1.055 -32.312 -36.344 1 23.8 442 TRP B O 1
ATOM 7154 N N . PRO B 1 443 ? 0.475 -33.438 -35.531 1 25.7 443 PRO B N 1
ATOM 7155 C CA . PRO B 1 443 ? -0.197 -34.688 -35.938 1 25.7 443 PRO B CA 1
ATOM 7156 C C . PRO B 1 443 ? -1.55 -34.875 -35.25 1 25.7 443 PRO B C 1
ATOM 7158 O O . PRO B 1 443 ? -1.782 -34.312 -34.156 1 25.7 443 PRO B O 1
ATOM 7161 N N . SER B 1 444 ? -2.668 -35.156 -36 1 24.62 444 SER B N 1
ATOM 7162 C CA . SER B 1 444 ? -4.008 -35.656 -35.688 1 24.62 444 SER B CA 1
ATOM 7163 C C . SER B 1 444 ? -3.957 -36.781 -34.656 1 24.62 444 SER B C 1
ATOM 7165 O O . SER B 1 444 ? -3.383 -37.844 -34.906 1 24.62 444 SER B O 1
ATOM 7167 N N . LEU B 1 445 ? -3.635 -36.625 -33.5 1 24.09 445 LEU B N 1
ATOM 7168 C CA . LEU B 1 445 ? -3.826 -37.812 -32.656 1 24.09 445 LEU B CA 1
ATOM 7169 C C . LEU B 1 445 ? -5.242 -38.344 -32.781 1 24.09 445 LEU B C 1
ATOM 7171 O O . LEU B 1 445 ? -6.211 -37.688 -32.438 1 24.09 445 LEU B O 1
ATOM 7175 N N . ASP B 1 446 ? -5.582 -39.125 -33.844 1 22.7 446 ASP B N 1
ATOM 7176 C CA . ASP B 1 446 ? -6.664 -40.094 -34.062 1 22.7 446 ASP B CA 1
ATOM 7177 C C . ASP B 1 446 ? -6.918 -40.938 -32.812 1 22.7 446 ASP B C 1
ATOM 7179 O O . ASP B 1 446 ? -6.211 -41.906 -32.562 1 22.7 446 ASP B O 1
ATOM 7183 N N . LEU B 1 447 ? -7.066 -40.438 -31.656 1 22.69 447 LEU B N 1
ATOM 7184 C CA . LEU B 1 447 ? -7.672 -41.375 -30.719 1 22.69 447 LEU B CA 1
ATOM 7185 C C . LEU B 1 447 ? -9.008 -41.875 -31.25 1 22.69 447 LEU B C 1
ATOM 7187 O O . LEU B 1 447 ? -9.906 -41.094 -31.547 1 22.69 447 LEU B O 1
ATOM 7191 N N . ASP B 1 448 ? -9.016 -42.875 -32.125 1 20.95 448 ASP B N 1
ATOM 7192 C CA . ASP B 1 448 ? -10.039 -43.844 -32.469 1 20.95 448 ASP B CA 1
ATOM 7193 C C . ASP B 1 448 ? -10.867 -44.25 -31.234 1 20.95 448 ASP B C 1
ATOM 7195 O O . ASP B 1 448 ? -10.414 -45 -30.391 1 20.95 448 ASP B O 1
ATOM 7199 N N . MET B 1 449 ? -11.391 -43.406 -30.422 1 20.61 449 MET B N 1
ATOM 7200 C CA . MET B 1 449 ? -12.531 -43.906 -29.672 1 20.61 449 MET B CA 1
ATOM 7201 C C . MET B 1 449 ? -13.648 -44.344 -30.609 1 20.61 449 MET B C 1
ATOM 7203 O O . MET B 1 449 ? -14.312 -43.5 -31.234 1 20.61 449 MET B O 1
ATOM 7207 N N . SER B 1 450 ? -13.445 -45.312 -31.406 1 18.3 450 SER B N 1
ATOM 7208 C CA . SER B 1 450 ? -14.438 -46.25 -31.875 1 18.3 450 SER B CA 1
ATOM 7209 C C . SER B 1 450 ? -15.398 -46.656 -30.766 1 18.3 450 SER B C 1
ATOM 7211 O O . SER B 1 450 ? -14.984 -47.25 -29.766 1 18.3 450 SER B O 1
ATOM 7213 N N . ILE B 1 451 ? -16.188 -45.688 -30.172 1 19.5 451 ILE B N 1
ATOM 7214 C CA . ILE B 1 451 ? -17.609 -46.062 -30.25 1 19.5 451 ILE B CA 1
ATOM 7215 C C . ILE B 1 451 ? -18.188 -45.594 -31.578 1 19.5 451 ILE B C 1
ATOM 7217 O O . ILE B 1 451 ? -17.875 -44.469 -32.031 1 19.5 451 ILE B O 1
#

Solvent-accessible surface area (backbone atoms only — not comparable to full-atom values): 50743 Å² total; per-residue (Å²): 138,76,84,67,83,54,52,71,67,55,33,38,72,67,32,54,54,35,37,50,42,52,51,35,58,66,23,59,76,27,80,92,48,66,59,51,28,69,64,39,30,62,56,46,53,53,43,49,60,55,50,71,74,41,70,74,54,51,69,53,49,46,49,31,48,52,46,35,55,33,48,59,61,87,34,67,44,79,73,66,47,59,40,70,58,45,41,37,34,44,54,42,54,38,48,64,48,26,36,45,41,74,51,71,26,50,90,53,44,94,55,86,59,74,88,44,64,67,57,21,37,51,36,48,43,47,35,52,49,49,52,37,51,30,36,44,40,32,40,56,70,63,12,40,84,51,80,80,76,87,53,63,56,62,92,82,30,72,64,49,60,73,55,38,53,70,53,58,49,48,48,40,51,49,45,51,51,48,40,51,48,51,51,47,39,59,75,69,17,66,79,45,56,78,90,47,22,59,77,46,39,50,60,54,44,51,55,51,40,53,51,32,52,53,49,34,74,64,36,84,42,72,70,42,28,47,52,29,48,45,48,36,50,40,52,56,48,55,56,32,68,45,57,74,90,75,49,57,67,68,58,52,52,50,49,42,51,49,25,48,51,46,48,53,51,50,52,53,47,23,76,74,65,42,35,41,65,69,46,48,48,58,62,56,42,47,46,48,54,27,43,47,43,40,56,25,51,58,64,29,91,63,29,84,79,48,66,59,67,62,43,50,54,46,43,51,49,50,36,53,38,26,52,52,43,27,77,42,81,61,15,60,40,27,47,46,30,52,49,52,51,50,54,70,69,43,92,58,67,50,44,42,89,87,62,53,72,51,41,56,62,38,90,52,67,82,24,50,60,33,14,60,55,55,44,48,51,50,53,44,29,38,73,78,60,76,40,75,79,80,79,64,77,80,74,69,86,66,75,65,63,80,58,86,60,78,82,53,67,73,78,67,83,74,76,78,65,72,72,75,75,70,71,64,70,74,70,78,74,62,68,77,73,70,68,77,64,71,67,66,78,72,79,79,79,77,76,77,71,80,117,140,74,84,67,86,55,52,72,68,55,32,38,72,67,33,52,54,35,38,51,42,52,51,34,58,68,24,58,77,27,80,92,45,66,59,51,28,69,66,39,30,65,53,46,52,52,43,48,60,55,50,70,72,43,71,72,54,52,71,54,48,45,49,32,49,53,48,37,56,32,49,60,61,86,34,68,44,80,73,66,48,59,40,71,58,44,39,35,36,43,55,41,54,37,47,64,49,27,36,45,40,73,49,72,27,52,90,54,44,94,55,88,60,75,90,43,66,70,55,22,38,50,36,48,43,49,35,50,49,49,52,40,52,31,36,43,40,32,39,57,72,63,12,40,84,49,80,81,74,86,54,63,56,62,92,82,31,71,64,49,60,73,54,39,52,69,53,57,51,48,47,38,50,51,46,50,51,48,41,52,48,52,51,49,40,59,74,70,16,68,80,47,57,78,92,48,24,58,77,46,39,49,60,54,44,51,55,51,40,52,53,32,53,53,49,34,75,66,37,83,42,71,70,43,28,47,51,28,47,46,48,37,52,39,51,57,48,54,58,32,67,45,58,71,89,77,49,57,66,68,57,54,51,49,50,40,50,49,25,46,51,45,49,52,51,50,53,54,45,23,75,75,64,43,33,41,66,68,46,49,48,57,63,58,43,48,48,49,54,26,43,48,43,39,56,24,52,57,63,29,91,61,30,85,80,48,66,58,67,61,44,50,53,47,43,53,49,50,36,52,38,26,52,51,44,27,79,42,82,61,16,59,41,28,47,46,32,50,50,51,51,50,56,69,70,42,91,58,67,49,45,43,90,87,64,52,71,50,43,58,61,37,91,50,67,82,25,51,62,34,14,59,56,54,46,49,51,49,54,46,29,38,73,76,60,78,39,75,80,81,79,65,76,81,74,70,85,64,74,63,61,79,55,82,65,75,77,56,67,74,76,67,85,75,77,78,66,72,71,75,76,72,72,64,73,74,73,77,73,63,70,77,75,70,67,75,65,62,67,65,77,72,79,77,78,75,74,76,69,80,120

pLDDT: mean 82.62, std 22.86, range [18.3, 98.88]

Foldseek 3Di:
DDPDPDDLVRLCVQQVLLSLLVVLLVQLPPPVCLCVNVVSQVVSVVSLVVCLPPPPPLLSSLVSLLSCLFPPRFDLDPVPTCNLVSLVSSLVSLVLQPLLEQFQSCVNDPDDDDRDPVNRLSSPVSNLSSQLSSLLCCCLPVLAQGDDDHGDCDLPHPSNVVRDDPQSSLSSVLSNLLNVLLVVCVVWALPDFQVCRLVTLVVSLVVSLVVLVVSLVVRPDLVSNLSSLLSNLLSLLSCLQHDPVSDDLVSLQVSLVSLLVSLVSVVVVCVVPVCLQNNTVSSLSSNLSSLLSLLLSCPDPSVVVDPNVSSVVSNVSSLVSLVNNRSDCSGPSVVVSVLSVCSNPDPCQCAAPVGDRHSSHQLDCNSPSCSSSVSSVVSSCVVPVVDPDPRDRPPDSPSPPPPPPDVPPPPPPPCPPPPPCPVPPPPPPPPPPPPPPPPPDDDDPPPPPPD/DDDDPDDLVRLCVQQVLLSLLVVLLVQLPPPVCLCVNVVSQVVSVVSLVVCLPDPPPLLSSLVSLLSCLFPPRFDLDPVPTCNLVSLVSSLVSLVLQPLLEQFQSCVNDPDDDDRDPVNRLSSPVSNLSSQLSSLLCCCLPVLAQGDDDHGDCDLPHPVNVVRDDPQSSLSSVLSNLLNVLLVVCVVWALPDFQVCRLVTLVVSLVVSLVVLVVSLVVRPDLVSNLSSLLSNLLSLLSCLQHDPVSDDLVSLQVSLVSLLVSLVSVVVVCVVPVCLQNNTVSSLSSNLSSLLSLLLSCPDPSVVVDPNVSSVVSNVSSLVSLVNNRSDCSGPSVVVSVLSVCSNPDPCQCAAPVGDRHSSHQLDCNSPSCSSSVSSVQSSCVVPVVDPDPRDRPPDPPSPPVPPPDPPPPPPPPCPPPPPCPVDPPPPPDPPPPPPPPPPDPDPPPPPPPD

Nearest PDB structures (foldseek):
  5cwl-assembly2_B  TM=4.151E-01  e=1.980E+00  synthetic construct
  5dlq-assembly1_B  TM=2.682E-01  e=8.080E-01  Mus musculus
  8g9j-assembly1_A  TM=2.806E-01  e=1.166E+00  synthetic construct
  9hmf-assembly1_K  TM=2.171E-01  e=5.486E+00  Campylobacter jejuni
  5cwl-assembly2_B  TM=4.152E-01  e=1.913E+00  synthetic construct